Protein AF-A0A2W4S077-F1 (afdb_monomer_lite)

pLDDT: mean 80.17, std 15.44, range [27.25, 97.06]

Secondary structure (DSSP, 8-state):
--------------------EEEEEEESSEEETT-EEEEEEEEEESSSPPSEEEPPPPPTTEEEEEEEEEEEEEEETTTEEEEEEEEEEEEEESS-EEEEEPPPEEEETTEEEEPPPEEEEEES-----EEEE-GGG-EEEEEEEESSEEETT--EEEEEEEEEEHHHHHHBSS--EEE----TTEEEEEE----S-EEEEETTEEEEEEEEEEEEEESS-EEEEEPPPEEEEEEEETTTTEEEEEEEE-PPEEEEEEPPPSTT--TTEEEEEEEEEEEEEEESSEEETTS-EEEEEEEEEEE-STTPPPPPPPP-TTEEEEEEEEEEEEE--SSS-EEEEEEEEEEEE-S-EEE-PPPPEEEEEETTTTEEEEEE---PPEEEEPP--S--S-------S---SS---S-TTGGGGSTTGGGGGGHHHHHHHHHHHHHHHHTTSPPPPPHHHHHHHHHHHHHHHHTTTTS--TTHHHHHHHHHHHHHHHHTT-GGGGG--HHHHHHHHHHTT--HHHHHHHHHHHHHHHHHTT-SSPPPHHHHHHHHHHHHHHHHHHHHHHHHGGG----TTHHHHHHHHHHHHGGGS--------SHHHHHHHHHHHHHHTT-HHHHHHHHHHHHHH-TT-HHHHHHHHHHHHHTT-HHHHHHHHHHHHHH-TT-HHHHHHHHHTT--HHHHHHHS-SSS--HHHHHHHHHHHHHHHHHHHHHHHHTT--HHHHHHHHHHHHHHHHIIIIITTTTS--EEEE-SSSEEEESSSSTTSPEEEEE-TT-EEEEEEEETTEEEEEETTS-EEEEEGGGEEE-

Structure (mmCIF, N/CA/C/O backbone):
data_AF-A0A2W4S077-F1
#
_entry.id   AF-A0A2W4S077-F1
#
loop_
_atom_site.group_PDB
_atom_site.id
_atom_site.type_symbol
_atom_site.label_atom_id
_atom_site.label_alt_id
_atom_site.label_comp_id
_atom_site.label_asym_id
_atom_site.label_entity_id
_atom_site.label_seq_id
_atom_site.pdbx_PDB_ins_code
_atom_site.Cartn_x
_atom_site.Cartn_y
_atom_site.Cartn_z
_atom_site.occupancy
_atom_site.B_iso_or_equiv
_atom_site.auth_seq_id
_atom_site.auth_comp_id
_atom_site.auth_asym_id
_atom_site.auth_atom_id
_atom_site.pdbx_PDB_model_num
ATOM 1 N N . MET A 1 1 ? 33.335 -45.372 45.499 1.00 34.69 1 MET A N 1
ATOM 2 C CA . MET A 1 1 ? 34.184 -44.270 45.005 1.00 34.69 1 MET A CA 1
ATOM 3 C C . MET A 1 1 ? 34.035 -44.175 43.493 1.00 34.69 1 MET A C 1
ATOM 5 O O . MET A 1 1 ? 34.337 -45.143 42.816 1.00 34.69 1 MET A O 1
ATOM 9 N N . ALA A 1 2 ? 33.486 -43.045 43.044 1.00 33.72 2 ALA A N 1
ATOM 10 C CA . ALA A 1 2 ? 33.646 -42.351 41.759 1.00 33.72 2 ALA A CA 1
ATOM 11 C C . ALA A 1 2 ? 33.819 -43.134 40.429 1.00 33.72 2 ALA A C 1
ATOM 13 O O . ALA A 1 2 ? 34.910 -43.556 40.065 1.00 33.72 2 ALA A O 1
ATOM 14 N N . VAL A 1 3 ? 32.727 -43.162 39.657 1.00 38.50 3 VAL A N 1
ATOM 15 C CA . VAL A 1 3 ? 32.637 -42.787 38.216 1.00 38.50 3 VAL A CA 1
ATOM 16 C C . VAL A 1 3 ? 32.842 -41.249 38.106 1.00 38.50 3 VAL A C 1
ATOM 18 O O . VAL A 1 3 ? 32.541 -40.620 39.128 1.00 38.50 3 VAL A O 1
ATOM 21 N N . PRO A 1 4 ? 33.263 -40.570 36.996 1.00 50.72 4 PRO A N 1
ATOM 22 C CA . PRO A 1 4 ? 33.443 -40.895 35.552 1.00 50.72 4 PRO A CA 1
ATOM 23 C C . PRO A 1 4 ? 34.905 -40.601 35.070 1.00 50.72 4 PRO A C 1
ATOM 25 O O . PRO A 1 4 ? 35.766 -40.429 35.919 1.00 50.72 4 PRO A O 1
ATOM 28 N N . LEU A 1 5 ? 35.366 -40.553 33.805 1.00 31.44 5 LEU A N 1
ATOM 29 C CA . LEU A 1 5 ? 34.876 -40.048 32.507 1.00 31.44 5 LEU A CA 1
ATOM 30 C C . LEU A 1 5 ? 35.889 -40.565 31.442 1.00 31.44 5 LEU A C 1
ATOM 32 O O . LEU A 1 5 ? 37.089 -40.429 31.639 1.00 31.44 5 LEU A O 1
ATOM 36 N N . ALA A 1 6 ? 35.470 -41.379 30.472 1.00 27.25 6 ALA A N 1
ATOM 37 C CA . ALA A 1 6 ? 35.237 -41.016 29.066 1.00 27.25 6 ALA A CA 1
ATOM 38 C C . ALA A 1 6 ? 36.476 -40.859 28.159 1.00 27.25 6 ALA A C 1
ATOM 40 O O . ALA A 1 6 ? 37.496 -40.302 28.539 1.00 27.25 6 ALA A O 1
ATOM 41 N N . LEU A 1 7 ? 36.256 -41.266 26.902 1.00 29.36 7 LEU A N 1
ATOM 42 C CA . LEU A 1 7 ? 37.061 -41.017 25.703 1.00 29.36 7 LEU A CA 1
ATOM 43 C C . LEU A 1 7 ? 38.416 -41.735 25.637 1.00 29.36 7 LEU A C 1
ATOM 45 O O . LEU A 1 7 ? 39.417 -41.224 26.112 1.00 29.36 7 LEU A O 1
ATOM 49 N N . PHE A 1 8 ? 38.484 -42.855 24.916 1.00 29.42 8 PHE A N 1
ATOM 50 C CA . PHE A 1 8 ? 38.982 -42.883 23.532 1.00 29.42 8 PHE A CA 1
ATOM 51 C C . PHE A 1 8 ? 39.119 -44.338 23.065 1.00 29.42 8 PHE A C 1
ATOM 53 O O . PHE A 1 8 ? 39.672 -45.165 23.778 1.00 29.42 8 PHE A O 1
ATOM 60 N N . ALA A 1 9 ? 38.704 -44.577 21.821 1.00 31.39 9 ALA A N 1
ATOM 61 C CA . ALA A 1 9 ? 39.037 -45.735 20.996 1.00 31.39 9 ALA A CA 1
ATOM 62 C C . ALA A 1 9 ? 38.395 -47.088 21.368 1.00 31.39 9 ALA A C 1
ATOM 64 O O . ALA A 1 9 ? 38.404 -47.538 22.500 1.00 31.39 9 ALA A O 1
ATOM 65 N N . LEU A 1 10 ? 37.876 -47.866 20.431 1.00 32.47 10 LEU A N 1
ATOM 66 C CA . LEU A 1 10 ? 37.537 -47.649 19.030 1.00 32.47 10 LEU A CA 1
ATOM 67 C C . LEU A 1 10 ? 36.755 -48.919 18.691 1.00 32.47 10 LEU A C 1
ATOM 69 O O . LEU A 1 10 ? 37.306 -50.018 18.723 1.00 32.47 10 LEU A O 1
ATOM 73 N N . VAL A 1 11 ? 35.454 -48.775 18.466 1.00 33.56 11 VAL A N 1
ATOM 74 C CA . VAL A 1 11 ? 34.563 -49.875 18.097 1.00 33.56 11 VAL A CA 1
ATOM 75 C C . VAL A 1 11 ? 34.992 -50.396 16.728 1.00 33.56 11 VAL A C 1
ATOM 77 O O . VAL A 1 11 ? 34.843 -49.717 15.714 1.00 33.56 11 VAL A O 1
ATOM 80 N N . ILE A 1 12 ? 35.545 -51.606 16.712 1.00 36.91 12 ILE A N 1
ATOM 81 C CA . ILE A 1 12 ? 35.762 -52.396 15.506 1.00 36.91 12 ILE A CA 1
ATOM 82 C C . ILE A 1 12 ? 34.416 -53.012 15.107 1.00 36.91 12 ILE A C 1
ATOM 84 O O . ILE A 1 12 ? 33.858 -53.828 15.833 1.00 36.91 12 ILE A O 1
ATOM 88 N N . GLY A 1 13 ? 33.932 -52.627 13.926 1.00 33.06 13 GLY A N 1
ATOM 89 C CA . GLY A 1 13 ? 33.347 -53.563 12.965 1.00 33.06 13 GLY A CA 1
ATOM 90 C C . GLY A 1 13 ? 31.962 -54.144 13.254 1.00 33.06 13 GLY A C 1
ATOM 91 O O . GLY A 1 13 ? 31.819 -55.359 13.312 1.00 33.06 13 GLY A O 1
ATOM 92 N N . LEU A 1 14 ? 30.926 -53.305 13.264 1.00 32.31 14 LEU A N 1
ATOM 93 C CA . LEU A 1 14 ? 29.600 -53.698 12.774 1.00 32.31 14 LEU A CA 1
ATOM 94 C C . LEU A 1 14 ? 29.367 -52.948 11.458 1.00 32.31 14 LEU A C 1
ATOM 96 O O . LEU A 1 14 ? 29.192 -51.732 11.449 1.00 32.31 14 LEU A O 1
ATOM 100 N N . HIS A 1 15 ? 29.440 -53.669 10.335 1.00 36.34 15 HIS A N 1
ATOM 101 C CA . HIS A 1 15 ? 28.988 -53.186 9.030 1.00 36.34 15 HIS A CA 1
ATOM 102 C C . HIS A 1 15 ? 27.478 -52.924 9.106 1.00 36.34 15 HIS A C 1
ATOM 104 O O . HIS A 1 15 ? 26.672 -53.827 8.892 1.00 36.34 15 HIS A O 1
ATOM 110 N N . ALA A 1 16 ? 27.086 -51.693 9.422 1.00 36.28 16 ALA A N 1
ATOM 111 C CA . ALA A 1 16 ? 25.746 -51.224 9.117 1.00 36.28 16 ALA A CA 1
ATOM 112 C C . ALA A 1 16 ? 25.669 -51.054 7.594 1.00 36.28 16 ALA A C 1
ATOM 114 O O . ALA A 1 16 ? 26.374 -50.219 7.028 1.00 36.28 16 ALA A O 1
ATOM 115 N N . GLN A 1 17 ? 24.869 -51.883 6.918 1.00 46.03 17 GLN A N 1
ATOM 116 C CA . GLN A 1 17 ? 24.472 -51.605 5.542 1.00 46.03 17 GLN A CA 1
ATOM 117 C C . GLN A 1 17 ? 23.820 -50.216 5.515 1.00 46.03 17 GLN A C 1
ATOM 119 O O . GLN A 1 17 ? 22.820 -49.982 6.192 1.00 46.03 17 GLN A O 1
ATOM 124 N N . ASP A 1 18 ? 24.411 -49.286 4.767 1.00 58.28 18 ASP A N 1
ATOM 125 C CA . ASP A 1 18 ? 23.801 -47.986 4.502 1.00 58.28 18 ASP A CA 1
ATOM 126 C C . ASP A 1 18 ? 22.432 -48.200 3.829 1.00 58.28 18 ASP A C 1
ATOM 128 O O . ASP A 1 18 ? 22.373 -48.877 2.798 1.00 58.28 18 ASP A O 1
ATOM 132 N N . PRO A 1 19 ? 21.327 -47.646 4.362 1.00 67.12 19 PRO A N 1
ATOM 133 C CA . PRO A 1 19 ? 19.998 -47.941 3.847 1.00 67.12 19 PRO A CA 1
ATOM 134 C C . PRO A 1 19 ? 19.812 -47.329 2.454 1.00 67.12 19 PRO A C 1
ATOM 136 O O . PRO A 1 19 ? 19.690 -46.112 2.304 1.00 67.12 19 PRO A O 1
ATOM 139 N N . VAL A 1 20 ? 19.751 -48.179 1.427 1.00 77.81 20 VAL A N 1
ATOM 140 C CA . VAL A 1 20 ? 19.227 -47.801 0.109 1.00 77.81 20 VAL A CA 1
ATOM 141 C C . VAL A 1 20 ? 17.732 -47.537 0.269 1.00 77.81 20 VAL A C 1
ATOM 143 O O . VAL A 1 20 ? 16.973 -48.431 0.646 1.00 77.81 20 VAL A O 1
ATOM 146 N N . ARG A 1 21 ? 17.291 -46.305 -0.004 1.00 82.00 21 ARG A N 1
ATOM 147 C CA . ARG A 1 21 ? 15.875 -45.924 0.081 1.00 82.00 21 ARG A CA 1
ATOM 148 C C . ARG A 1 21 ? 15.309 -45.759 -1.322 1.00 82.00 21 ARG A C 1
ATOM 150 O O . ARG A 1 21 ? 15.818 -44.965 -2.106 1.00 82.00 21 ARG A O 1
ATOM 157 N N . VAL A 1 22 ? 14.248 -46.503 -1.620 1.00 85.25 22 VAL A N 1
ATOM 158 C CA . VAL A 1 22 ? 13.540 -46.439 -2.901 1.00 85.25 22 VAL A CA 1
ATOM 159 C C . VAL A 1 22 ? 12.093 -46.046 -2.640 1.00 85.25 22 VAL A C 1
ATOM 161 O O . VAL A 1 22 ? 11.383 -46.749 -1.924 1.00 85.25 22 VAL A O 1
ATOM 164 N N . THR A 1 23 ? 11.647 -44.931 -3.208 1.00 87.50 23 THR A N 1
ATOM 165 C CA . THR A 1 23 ? 10.257 -44.468 -3.116 1.00 87.50 23 THR A CA 1
ATOM 166 C C . THR A 1 23 ? 9.693 -44.199 -4.503 1.00 87.50 23 THR A C 1
ATOM 168 O O . THR A 1 23 ? 10.428 -43.873 -5.432 1.00 87.50 23 THR A O 1
ATOM 171 N N . ALA A 1 24 ? 8.380 -44.350 -4.648 1.00 87.62 24 ALA A N 1
ATOM 172 C CA . ALA A 1 24 ? 7.648 -43.935 -5.835 1.00 87.62 24 ALA A CA 1
ATOM 173 C C . ALA A 1 24 ? 6.455 -43.080 -5.414 1.00 87.62 24 ALA A C 1
ATOM 175 O O . ALA A 1 24 ? 5.824 -43.375 -4.398 1.00 87.62 24 ALA A O 1
ATOM 176 N N . LYS A 1 25 ? 6.162 -42.026 -6.175 1.00 89.25 25 LYS A N 1
ATOM 177 C CA . LYS A 1 25 ? 5.018 -41.142 -5.942 1.00 89.25 25 LYS A CA 1
ATOM 178 C C . LYS A 1 25 ? 4.411 -40.699 -7.269 1.00 89.25 25 LYS A C 1
ATOM 180 O O . LYS A 1 25 ? 5.144 -40.444 -8.220 1.00 89.25 25 LYS A O 1
ATOM 185 N N . LEU A 1 26 ? 3.087 -40.579 -7.317 1.00 82.56 26 LEU A N 1
ATOM 186 C CA . LEU A 1 26 ? 2.375 -39.942 -8.423 1.00 82.56 26 LEU A CA 1
ATOM 187 C C . LEU A 1 26 ? 2.085 -38.481 -8.087 1.00 82.56 26 LEU A C 1
ATOM 189 O O . LEU A 1 26 ? 1.713 -38.151 -6.963 1.00 82.56 26 LEU A O 1
ATOM 193 N N . THR A 1 27 ? 2.270 -37.592 -9.056 1.00 80.69 27 THR A N 1
ATOM 194 C CA . THR A 1 27 ? 1.904 -36.180 -8.920 1.00 80.69 27 THR A CA 1
ATOM 195 C C . THR A 1 27 ? 1.230 -35.713 -10.212 1.00 80.69 27 THR A C 1
ATOM 197 O O . THR A 1 27 ? 1.930 -35.532 -11.212 1.00 80.69 27 THR A O 1
ATOM 200 N N . PRO A 1 28 ? -0.103 -35.508 -10.226 1.00 70.44 28 PRO A N 1
ATOM 201 C CA . PRO A 1 28 ? -1.089 -35.795 -9.164 1.00 70.44 28 PRO A CA 1
ATOM 202 C C . PRO A 1 28 ? -1.526 -37.282 -9.099 1.00 70.44 28 PRO A C 1
ATOM 204 O O . PRO A 1 28 ? -1.440 -38.004 -10.089 1.00 70.44 28 PRO A O 1
ATOM 207 N N . GLU A 1 29 ? -2.015 -37.744 -7.938 1.00 79.12 29 GLU A N 1
ATOM 208 C CA . GLU A 1 29 ? -2.501 -39.131 -7.706 1.00 79.12 29 GLU A CA 1
ATOM 209 C C . GLU A 1 29 ? -3.905 -39.402 -8.291 1.00 79.12 29 GLU A C 1
ATOM 211 O O . GLU A 1 29 ? -4.323 -40.554 -8.419 1.00 79.12 29 GLU A O 1
ATOM 216 N N . SER A 1 30 ? -4.616 -38.342 -8.690 1.00 74.94 30 SER A N 1
ATOM 217 C CA . SER A 1 30 ? -5.903 -38.399 -9.385 1.00 74.94 30 SER A CA 1
ATOM 218 C C . SER A 1 30 ? -5.869 -37.510 -10.628 1.00 74.94 30 SER A C 1
ATOM 220 O O . SER A 1 30 ? -5.495 -36.340 -10.525 1.00 74.94 30 SER A O 1
ATOM 222 N N . VAL A 1 31 ? -6.264 -38.040 -11.790 1.00 73.81 31 VAL A N 1
ATOM 223 C CA . VAL A 1 31 ? -6.300 -37.308 -13.073 1.00 73.81 31 VAL A CA 1
ATOM 224 C C . VAL A 1 31 ? -7.555 -37.629 -13.889 1.00 73.81 31 VAL A C 1
ATOM 226 O O . VAL A 1 31 ? -8.016 -38.763 -13.867 1.00 73.81 31 VAL A O 1
ATOM 229 N N . PRO A 1 32 ? -8.108 -36.684 -14.661 1.00 73.12 32 PRO A N 1
ATOM 230 C CA . PRO A 1 32 ? -9.109 -37.007 -15.676 1.00 73.12 32 PRO A CA 1
ATOM 231 C C . PRO A 1 32 ? -8.530 -37.882 -16.800 1.00 73.12 32 PRO A C 1
ATOM 233 O O . PRO A 1 32 ? -7.330 -37.842 -17.084 1.00 73.12 32 PRO A O 1
ATOM 236 N N . VAL A 1 33 ? -9.391 -38.626 -17.500 1.00 72.44 33 VAL A N 1
ATOM 237 C CA . VAL A 1 33 ? -9.001 -39.385 -18.706 1.00 72.44 33 VAL A CA 1
ATOM 238 C C . VAL A 1 33 ? -8.315 -38.465 -19.731 1.00 72.44 33 VAL A C 1
ATOM 240 O O . VAL A 1 33 ? -8.822 -37.389 -20.054 1.00 72.44 33 VAL A O 1
ATOM 243 N N . GLY A 1 34 ? -7.163 -38.890 -20.259 1.00 60.47 34 GLY A N 1
ATOM 244 C CA . GLY A 1 34 ? -6.376 -38.148 -21.251 1.00 60.47 34 GLY A CA 1
ATOM 245 C C . GLY A 1 34 ? -5.403 -37.102 -20.686 1.00 60.47 34 GLY A C 1
ATOM 246 O O . GLY A 1 34 ? -4.644 -36.515 -21.457 1.00 60.47 34 GLY A O 1
ATOM 247 N N . GLU A 1 35 ? -5.387 -36.869 -19.372 1.00 68.69 35 GLU A N 1
ATOM 248 C CA . GLU A 1 35 ? -4.399 -36.007 -18.712 1.00 68.69 35 GLU A CA 1
ATOM 249 C C . GLU A 1 35 ? -3.137 -36.783 -18.318 1.00 68.69 35 GLU A C 1
ATOM 251 O O . GLU A 1 35 ? -3.158 -37.996 -18.101 1.00 68.69 35 GLU A O 1
ATOM 256 N N . THR A 1 36 ? -2.018 -36.064 -18.229 1.00 73.56 36 THR A N 1
ATOM 257 C CA . THR A 1 36 ? -0.727 -36.629 -17.831 1.00 73.56 36 THR A CA 1
ATOM 258 C C . THR A 1 36 ? -0.552 -36.575 -16.316 1.00 73.56 36 THR A C 1
ATOM 260 O O . THR A 1 36 ? -0.686 -35.505 -15.724 1.00 73.56 36 THR A O 1
ATOM 263 N N . THR A 1 37 ? -0.143 -37.678 -15.700 1.00 76.00 37 THR A N 1
ATOM 264 C CA . THR A 1 37 ? 0.420 -37.702 -14.341 1.00 76.00 37 THR A CA 1
ATOM 265 C C . THR A 1 37 ? 1.897 -38.071 -14.396 1.00 76.00 37 THR A C 1
ATOM 267 O O . THR A 1 37 ? 2.331 -38.770 -15.313 1.00 76.00 37 THR A O 1
ATOM 270 N N . VAL A 1 38 ? 2.689 -37.609 -13.431 1.00 86.56 38 VAL A N 1
ATOM 271 C CA . VAL A 1 38 ? 4.107 -37.962 -13.336 1.00 86.56 38 VAL A CA 1
ATOM 272 C C . VAL A 1 38 ? 4.309 -38.975 -12.219 1.00 86.56 38 VAL A C 1
ATOM 274 O O . VAL A 1 38 ? 4.073 -38.680 -11.049 1.00 86.56 38 VAL A O 1
ATOM 277 N N . LEU A 1 39 ? 4.787 -40.161 -12.586 1.00 86.88 39 LEU A N 1
ATOM 278 C CA . LEU A 1 39 ? 5.313 -41.169 -11.676 1.00 86.88 39 LEU A CA 1
ATOM 279 C C . LEU A 1 39 ? 6.794 -40.881 -11.429 1.00 86.88 39 LEU A C 1
ATOM 281 O O . LEU A 1 39 ? 7.639 -41.100 -12.297 1.00 86.88 39 LEU A O 1
ATOM 285 N N . GLU A 1 40 ? 7.111 -40.386 -10.240 1.00 89.06 40 GLU A N 1
ATOM 286 C CA . GLU A 1 40 ? 8.476 -40.116 -9.810 1.00 89.06 40 GLU A CA 1
ATOM 287 C C . GLU A 1 40 ? 9.003 -41.267 -8.952 1.00 89.06 40 GLU A C 1
ATOM 289 O O . GLU A 1 40 ? 8.452 -41.572 -7.895 1.00 89.06 40 GLU A O 1
ATOM 294 N N . VAL A 1 41 ? 10.095 -41.887 -9.397 1.00 87.31 41 VAL A N 1
ATOM 295 C CA . VAL A 1 41 ? 10.831 -42.930 -8.676 1.00 87.31 41 VAL A CA 1
ATOM 296 C C . VAL A 1 41 ? 12.124 -42.335 -8.144 1.00 87.31 41 VAL A C 1
ATOM 298 O O . VAL A 1 41 ? 12.980 -41.927 -8.927 1.00 87.31 41 VAL A O 1
ATOM 301 N N . VAL A 1 42 ? 12.288 -42.299 -6.825 1.00 87.75 42 VAL A N 1
ATOM 302 C CA . VAL A 1 42 ? 13.465 -41.744 -6.153 1.00 87.75 42 VAL A CA 1
ATOM 303 C C . VAL A 1 42 ? 14.269 -42.872 -5.518 1.00 87.75 42 VAL A C 1
ATOM 305 O O . VAL A 1 42 ? 13.760 -43.626 -4.694 1.00 87.75 42 VAL A O 1
ATOM 308 N N . VAL A 1 43 ? 15.540 -42.974 -5.899 1.00 86.12 43 VAL A N 1
ATOM 309 C CA . VAL A 1 43 ? 16.515 -43.931 -5.369 1.00 86.12 43 VAL A CA 1
ATOM 310 C C . VAL A 1 43 ? 17.613 -43.149 -4.664 1.00 86.12 43 VAL A C 1
ATOM 312 O O . VAL A 1 43 ? 18.367 -42.417 -5.305 1.00 86.12 43 VAL A O 1
ATOM 315 N N . GLU A 1 44 ? 17.726 -43.307 -3.352 1.00 85.75 44 GLU A N 1
ATOM 316 C CA . GLU A 1 44 ? 18.786 -42.706 -2.547 1.00 85.75 44 GLU A CA 1
ATOM 317 C C . GLU A 1 44 ? 19.806 -43.775 -2.147 1.00 85.75 44 GLU A C 1
ATOM 319 O O . GLU A 1 44 ? 19.454 -44.770 -1.511 1.00 85.75 44 GLU A O 1
ATOM 324 N N . THR A 1 45 ? 21.073 -43.575 -2.516 1.00 81.88 45 THR A N 1
ATOM 325 C CA . THR A 1 45 ? 22.184 -44.479 -2.189 1.00 81.88 45 THR A CA 1
ATOM 326 C C . THR A 1 45 ? 23.351 -43.713 -1.566 1.00 81.88 45 THR A C 1
ATOM 328 O O . THR A 1 45 ? 23.671 -42.600 -1.982 1.00 81.88 45 THR A O 1
ATOM 331 N N . ASN A 1 46 ? 24.047 -44.319 -0.602 1.00 72.44 46 ASN A N 1
ATOM 332 C CA . ASN A 1 46 ? 25.332 -43.820 -0.095 1.00 72.44 46 ASN A CA 1
ATOM 333 C C . ASN A 1 46 ? 26.497 -44.446 -0.895 1.00 72.44 46 ASN A C 1
ATOM 335 O O . ASN A 1 46 ? 27.364 -45.127 -0.348 1.00 72.44 46 ASN A O 1
ATOM 339 N N . GLY A 1 47 ? 26.482 -44.327 -2.232 1.00 68.00 47 GLY A N 1
ATOM 340 C CA . GLY A 1 47 ? 27.452 -45.034 -3.079 1.00 68.00 47 GLY A CA 1
ATOM 341 C C . GLY A 1 47 ? 27.195 -44.978 -4.597 1.00 68.00 47 GLY A C 1
ATOM 342 O O . GLY A 1 47 ? 26.854 -43.915 -5.121 1.00 68.00 47 GLY A O 1
ATOM 343 N N . PRO A 1 48 ? 27.447 -46.075 -5.350 1.00 64.19 48 PRO A N 1
ATOM 344 C CA . PRO A 1 48 ? 27.291 -46.104 -6.804 1.00 64.19 48 PRO A CA 1
ATOM 345 C C . PRO A 1 48 ? 25.827 -45.900 -7.227 1.00 64.19 48 PRO A C 1
ATOM 347 O O . PRO A 1 48 ? 24.901 -46.040 -6.425 1.00 64.19 48 PRO A O 1
ATOM 350 N N . ALA A 1 49 ? 25.635 -45.522 -8.495 1.00 66.62 49 ALA A N 1
ATOM 351 C CA . ALA A 1 49 ? 24.302 -45.431 -9.092 1.00 66.62 49 ALA A CA 1
ATOM 352 C C . ALA A 1 49 ? 23.598 -46.801 -9.076 1.00 66.62 49 ALA A C 1
ATOM 354 O O . ALA A 1 49 ? 24.285 -47.823 -9.053 1.00 66.62 49 ALA A O 1
ATOM 355 N N . PRO A 1 50 ? 22.253 -46.826 -9.110 1.00 75.00 50 PRO A N 1
ATOM 356 C CA . PRO A 1 50 ? 21.518 -48.053 -9.379 1.00 75.00 50 PRO A CA 1
ATOM 357 C C . PRO A 1 50 ? 21.939 -48.636 -10.734 1.00 75.00 50 PRO A C 1
ATOM 359 O O . PRO A 1 50 ? 22.108 -47.899 -11.705 1.00 75.00 50 PRO A O 1
ATOM 362 N N . ASP A 1 51 ? 22.082 -49.959 -10.786 1.00 74.25 51 ASP A N 1
ATOM 363 C CA . ASP A 1 51 ? 22.468 -50.712 -11.982 1.00 74.25 51 ASP A CA 1
ATOM 364 C C . ASP A 1 51 ? 21.328 -50.717 -13.016 1.00 74.25 51 ASP A C 1
ATOM 366 O O . ASP A 1 51 ? 21.567 -50.673 -14.221 1.00 74.25 51 ASP A O 1
ATOM 370 N N . ALA A 1 52 ? 20.075 -50.758 -12.543 1.00 72.94 52 ALA A N 1
ATOM 371 C CA . ALA A 1 52 ? 18.876 -50.646 -13.371 1.00 72.94 52 ALA A CA 1
ATOM 372 C C . ALA A 1 52 ? 17.646 -50.243 -12.539 1.00 72.94 52 ALA A C 1
ATOM 374 O O . ALA A 1 52 ? 17.456 -50.728 -11.421 1.00 72.94 52 ALA A O 1
ATOM 375 N N . ILE A 1 53 ? 16.774 -49.415 -13.123 1.00 79.31 53 ILE A N 1
ATOM 376 C CA . ILE A 1 53 ? 15.399 -49.177 -12.657 1.00 79.31 53 ILE A CA 1
ATOM 377 C C . ILE A 1 53 ? 14.474 -49.854 -13.673 1.00 79.31 53 ILE A C 1
ATOM 379 O O . ILE A 1 53 ? 14.340 -49.376 -14.801 1.00 79.31 53 ILE A O 1
ATOM 383 N N . VAL A 1 54 ? 13.881 -50.988 -13.301 1.00 79.38 54 VAL A N 1
ATOM 384 C CA . VAL A 1 54 ? 13.004 -51.782 -14.171 1.00 79.38 54 VAL A CA 1
ATOM 385 C C . VAL A 1 54 ? 11.556 -51.433 -13.855 1.00 79.38 54 VAL A C 1
ATOM 387 O O . VAL A 1 54 ? 11.039 -51.771 -12.789 1.00 79.38 54 VAL A O 1
ATOM 390 N N . VAL A 1 55 ? 10.912 -50.742 -14.793 1.00 75.06 55 VAL A N 1
ATOM 391 C CA . VAL A 1 55 ? 9.485 -50.413 -14.721 1.00 75.06 55 VAL A CA 1
ATOM 392 C C . VAL A 1 55 ? 8.694 -51.673 -15.092 1.00 75.06 55 VAL A C 1
ATOM 394 O O . VAL A 1 55 ? 8.991 -52.269 -16.131 1.00 75.06 55 VAL A O 1
ATOM 397 N N . PRO A 1 56 ? 7.739 -52.127 -14.261 1.00 78.06 56 PRO A N 1
ATOM 398 C CA . PRO A 1 56 ? 6.901 -53.269 -14.602 1.00 78.06 56 PRO A CA 1
ATOM 399 C C . PRO A 1 56 ? 6.003 -52.940 -15.806 1.00 78.06 56 PRO A C 1
ATOM 401 O O . PRO A 1 56 ? 5.756 -51.761 -16.077 1.00 78.06 56 PRO A O 1
ATOM 404 N N . PRO A 1 57 ? 5.501 -53.954 -16.535 1.00 78.12 57 PRO A N 1
ATOM 405 C CA . PRO A 1 57 ? 4.510 -53.723 -17.578 1.00 78.12 57 PRO A CA 1
ATOM 406 C C . PRO A 1 57 ? 3.301 -53.003 -16.974 1.00 78.12 57 PRO A C 1
ATOM 408 O O . PRO A 1 57 ? 2.733 -53.453 -15.977 1.00 78.12 57 PRO A O 1
ATOM 411 N N . LEU A 1 58 ? 2.957 -51.855 -17.553 1.00 82.38 58 LEU A N 1
ATOM 412 C CA . LEU A 1 58 ? 1.797 -51.076 -17.140 1.00 82.38 58 LEU A CA 1
ATOM 413 C C . LEU A 1 58 ? 0.511 -51.728 -17.678 1.00 82.38 58 LEU A C 1
ATOM 415 O O . LEU A 1 58 ? 0.567 -52.396 -18.716 1.00 82.38 58 LEU A O 1
ATOM 419 N N . PRO A 1 59 ? -0.638 -51.526 -17.006 1.00 81.62 59 PRO A N 1
ATOM 420 C CA . PRO A 1 59 ? -1.949 -51.829 -17.575 1.00 81.62 59 PRO A CA 1
ATOM 421 C C . PRO A 1 59 ? -2.081 -51.250 -18.998 1.00 81.62 59 PRO A C 1
ATOM 423 O O . PRO A 1 59 ? -1.584 -50.144 -19.231 1.00 81.62 59 PRO A O 1
ATOM 426 N N . PRO A 1 60 ? -2.708 -51.957 -19.958 1.00 75.75 60 PRO A N 1
ATOM 427 C CA . PRO A 1 60 ? -2.785 -51.522 -21.359 1.00 75.75 60 PRO A CA 1
ATOM 428 C C . PRO A 1 60 ? -3.493 -50.168 -21.550 1.00 75.75 60 PRO A C 1
ATOM 430 O O . PRO A 1 60 ? -3.302 -49.503 -22.569 1.00 75.75 60 PRO A O 1
ATOM 433 N N . GLU A 1 61 ? -4.269 -49.731 -20.562 1.00 81.25 61 GLU A N 1
ATOM 434 C CA . GLU A 1 61 ? -4.963 -48.446 -20.520 1.00 81.25 61 GLU A CA 1
ATOM 435 C C . GLU A 1 61 ? -4.033 -47.276 -20.144 1.00 81.25 61 GLU A C 1
ATOM 437 O O . GLU A 1 61 ? -4.390 -46.114 -20.363 1.00 81.25 61 GLU A O 1
ATOM 442 N N . LEU A 1 62 ? -2.837 -47.559 -19.608 1.00 80.06 62 LEU A N 1
ATOM 443 C CA . LEU A 1 62 ? -1.810 -46.580 -19.253 1.00 80.06 62 LEU A CA 1
ATOM 444 C C . LEU A 1 62 ? -0.685 -46.568 -20.290 1.00 80.06 62 LEU A C 1
ATOM 446 O O . LEU A 1 62 ? 0.019 -47.551 -20.506 1.00 80.06 62 LEU A O 1
ATOM 450 N N . SER A 1 63 ? -0.466 -45.404 -20.896 1.00 78.94 63 SER A N 1
ATOM 451 C CA . SER A 1 63 ? 0.607 -45.190 -21.871 1.00 78.94 63 SER A CA 1
ATOM 452 C C . SER A 1 63 ? 1.694 -44.270 -21.321 1.00 78.94 63 SER A C 1
ATOM 454 O O . SER A 1 63 ? 1.399 -43.263 -20.677 1.00 78.94 63 SER A O 1
ATOM 456 N N . ILE A 1 64 ? 2.958 -44.616 -21.581 1.00 82.69 64 ILE A N 1
ATOM 457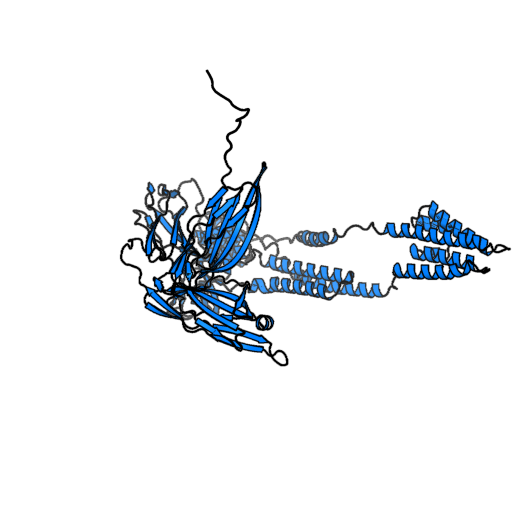 C CA . ILE A 1 64 ? 4.113 -43.777 -21.241 1.00 82.69 64 ILE A CA 1
ATOM 458 C C . ILE A 1 64 ? 4.279 -42.728 -22.340 1.00 82.69 64 ILE A C 1
ATOM 460 O O . ILE A 1 64 ? 4.510 -43.074 -23.496 1.00 82.69 64 ILE A O 1
ATOM 464 N N . VAL A 1 65 ? 4.182 -41.452 -21.972 1.00 73.69 65 VAL A N 1
ATOM 465 C CA . VAL A 1 65 ? 4.386 -40.314 -22.883 1.00 73.69 65 VAL A CA 1
ATOM 466 C C . VAL A 1 65 ? 5.862 -39.943 -22.967 1.00 73.69 65 VAL A C 1
ATOM 468 O O . VAL A 1 65 ? 6.392 -39.692 -24.045 1.00 73.69 65 VAL A O 1
ATOM 471 N N . SER A 1 66 ? 6.539 -39.903 -21.822 1.00 66.62 66 SER A N 1
ATOM 472 C CA . SER A 1 66 ? 7.960 -39.578 -21.731 1.00 66.62 66 SER A CA 1
ATOM 473 C C . SER A 1 66 ? 8.575 -40.186 -20.473 1.00 66.62 66 SER A C 1
ATOM 475 O O . SER A 1 66 ? 7.881 -40.434 -19.487 1.00 66.62 66 SER A O 1
ATOM 477 N N . SER A 1 67 ? 9.883 -40.436 -20.508 1.00 79.62 67 SER A N 1
ATOM 478 C CA . SER A 1 67 ? 10.663 -40.883 -19.354 1.00 79.62 67 SER A CA 1
ATOM 479 C C . SER A 1 67 ? 11.978 -40.115 -19.320 1.00 79.62 67 SER A C 1
ATOM 481 O O . SER A 1 67 ? 12.689 -40.076 -20.324 1.00 79.62 67 SER A O 1
ATOM 483 N N . SER A 1 68 ? 12.315 -39.524 -18.178 1.00 74.12 68 SER A N 1
ATOM 484 C CA . SER A 1 68 ? 13.555 -38.772 -17.974 1.00 74.12 68 SER A CA 1
ATOM 485 C C . SER A 1 68 ? 14.251 -39.180 -16.677 1.00 74.12 68 SER A C 1
ATOM 487 O O . SER A 1 68 ? 13.608 -39.467 -15.666 1.00 74.12 68 SER A O 1
ATOM 489 N N . ASP A 1 69 ? 15.585 -39.195 -16.716 1.00 76.75 69 ASP A N 1
ATOM 490 C CA . ASP A 1 69 ? 16.432 -39.564 -15.583 1.00 76.75 69 ASP A CA 1
ATOM 491 C C . ASP A 1 69 ? 17.258 -38.372 -15.115 1.00 76.75 69 ASP A C 1
ATOM 493 O O . ASP A 1 69 ? 18.044 -37.797 -15.869 1.00 76.75 69 ASP A O 1
ATOM 497 N N . TYR A 1 70 ? 17.135 -38.047 -13.833 1.00 75.88 70 TYR A N 1
ATOM 498 C CA . TYR A 1 70 ? 17.896 -37.000 -13.171 1.00 75.88 70 TYR A CA 1
ATOM 499 C C . TYR A 1 70 ? 18.745 -37.613 -12.067 1.00 75.88 70 TYR A C 1
ATOM 501 O O . TYR A 1 70 ? 18.248 -38.275 -11.161 1.00 75.88 70 TYR A O 1
ATOM 509 N N . THR A 1 71 ? 20.052 -37.372 -12.106 1.00 76.00 71 THR A N 1
ATOM 510 C CA . THR A 1 71 ? 20.956 -37.771 -11.025 1.00 76.00 71 THR A CA 1
ATOM 511 C C . THR A 1 71 ? 21.448 -36.537 -10.292 1.00 76.00 71 THR A C 1
ATOM 513 O O . THR A 1 71 ? 22.092 -35.678 -10.886 1.00 76.00 71 THR A O 1
ATOM 516 N N . GLN A 1 72 ? 21.216 -36.488 -8.984 1.00 75.88 72 GLN A N 1
ATOM 517 C CA . GLN A 1 72 ? 21.751 -35.469 -8.093 1.00 75.88 72 GLN A CA 1
ATOM 518 C C . GLN A 1 72 ? 22.781 -36.109 -7.154 1.00 75.88 72 GLN A C 1
ATOM 520 O O . GLN A 1 72 ? 22.499 -37.101 -6.481 1.00 75.88 72 GLN A O 1
ATOM 525 N N . LEU A 1 73 ? 23.995 -35.556 -7.123 1.00 74.75 73 LEU A N 1
ATOM 526 C CA . LEU A 1 73 ? 25.057 -35.988 -6.215 1.00 74.75 73 LEU A CA 1
ATOM 527 C C . LEU A 1 73 ? 25.205 -34.957 -5.093 1.00 74.75 73 LEU A C 1
ATOM 529 O O . LEU A 1 73 ? 25.489 -33.793 -5.363 1.00 74.75 73 LEU A O 1
ATOM 533 N N . GLN A 1 74 ? 25.042 -35.389 -3.846 1.00 66.50 74 GLN A N 1
ATOM 534 C CA . GLN A 1 74 ? 25.243 -34.571 -2.658 1.00 66.50 74 GLN A CA 1
ATOM 535 C C . GLN A 1 74 ? 26.442 -35.099 -1.863 1.00 66.50 74 GLN A C 1
ATOM 537 O O . GLN A 1 74 ? 26.492 -36.251 -1.427 1.00 66.50 74 GLN A O 1
ATOM 542 N N . LEU A 1 75 ? 27.452 -34.245 -1.706 1.00 64.19 75 LEU A N 1
ATOM 543 C CA . LEU A 1 75 ? 28.634 -34.531 -0.899 1.00 64.19 75 LEU A CA 1
ATOM 544 C C . LEU A 1 75 ? 28.321 -34.155 0.552 1.00 64.19 75 LEU A C 1
ATOM 546 O O . LEU A 1 75 ? 28.044 -32.994 0.843 1.00 64.19 75 LEU A O 1
ATOM 550 N N . THR A 1 76 ? 28.355 -35.131 1.454 1.00 55.75 76 THR A N 1
ATOM 551 C CA . THR A 1 76 ? 28.090 -34.946 2.885 1.00 55.75 76 THR A CA 1
ATOM 552 C C . THR A 1 76 ? 29.400 -35.111 3.645 1.00 55.75 76 THR A C 1
ATOM 554 O O . THR A 1 76 ? 30.079 -36.128 3.506 1.00 55.75 76 THR A O 1
ATOM 557 N N . MET A 1 77 ? 29.794 -34.110 4.431 1.00 45.88 77 MET A N 1
ATOM 558 C CA . MET A 1 77 ? 31.011 -34.184 5.245 1.00 45.88 77 MET A CA 1
ATOM 559 C C . MET A 1 77 ? 30.705 -34.740 6.643 1.00 45.88 77 MET A C 1
ATOM 561 O O . MET A 1 77 ? 29.685 -34.355 7.213 1.00 45.88 77 MET A O 1
ATOM 565 N N . PRO A 1 78 ? 31.574 -35.610 7.201 1.00 49.59 78 PRO A N 1
ATOM 566 C CA . PRO A 1 78 ? 32.888 -36.005 6.686 1.00 49.59 78 PRO A CA 1
ATOM 567 C C . PRO A 1 78 ? 32.842 -37.348 5.918 1.00 49.59 78 PRO A C 1
ATOM 569 O O . PRO A 1 78 ? 32.789 -38.413 6.522 1.00 49.59 78 PRO A O 1
ATOM 572 N N . GLY A 1 79 ? 32.900 -37.305 4.577 1.00 56.06 79 GLY A N 1
ATOM 573 C CA . GLY A 1 79 ? 33.216 -38.464 3.717 1.00 56.06 79 GLY A CA 1
ATOM 574 C C . GLY A 1 79 ? 32.056 -39.241 3.066 1.00 56.06 79 GLY A C 1
ATOM 575 O O . GLY A 1 79 ? 32.319 -40.147 2.277 1.00 56.06 79 GLY A O 1
ATOM 576 N N . GLY A 1 80 ? 30.790 -38.898 3.320 1.00 61.28 80 GLY A N 1
ATOM 577 C CA . GLY A 1 80 ? 29.628 -39.607 2.765 1.00 61.28 80 GLY A CA 1
ATOM 578 C C . GLY A 1 80 ? 29.162 -39.052 1.413 1.00 61.28 80 GLY A C 1
ATOM 579 O O . GLY A 1 80 ? 28.720 -37.907 1.321 1.00 61.28 80 GLY A O 1
ATOM 580 N N . ARG A 1 81 ? 29.198 -39.858 0.344 1.00 67.75 81 ARG A N 1
ATOM 581 C CA . ARG A 1 81 ? 28.568 -39.520 -0.949 1.00 67.75 81 ARG A CA 1
ATOM 582 C C . ARG A 1 81 ? 27.116 -39.991 -0.944 1.00 67.75 81 ARG A C 1
ATOM 584 O O . ARG A 1 81 ? 26.892 -41.184 -1.115 1.00 67.75 81 ARG A O 1
ATOM 591 N N . ARG A 1 82 ? 26.150 -39.077 -0.804 1.00 75.94 82 ARG A N 1
ATOM 592 C CA . ARG A 1 82 ? 24.725 -39.386 -0.987 1.00 75.94 82 ARG A CA 1
ATOM 593 C C . ARG A 1 82 ? 24.339 -39.087 -2.430 1.00 75.94 82 ARG A C 1
ATOM 595 O O . ARG A 1 82 ? 24.513 -37.973 -2.919 1.00 75.94 82 ARG A O 1
ATOM 602 N N . ARG A 1 83 ? 23.849 -40.090 -3.144 1.00 78.88 83 ARG A N 1
ATOM 603 C CA . ARG A 1 83 ? 23.393 -39.984 -4.528 1.00 78.88 83 ARG A CA 1
ATOM 604 C C . ARG A 1 83 ? 21.889 -40.198 -4.558 1.00 78.88 83 ARG A C 1
ATOM 606 O O . ARG A 1 83 ? 21.408 -41.217 -4.080 1.00 78.88 83 ARG A O 1
ATOM 613 N N . THR A 1 84 ? 21.168 -39.253 -5.145 1.00 83.19 84 THR A N 1
ATOM 614 C CA . THR A 1 84 ? 19.724 -39.344 -5.363 1.00 83.19 84 THR A CA 1
ATOM 615 C C . THR A 1 84 ? 19.478 -39.422 -6.862 1.00 83.19 84 THR A C 1
ATOM 617 O O . THR A 1 84 ? 19.751 -38.471 -7.594 1.00 83.19 84 THR A O 1
ATOM 620 N N . VAL A 1 85 ? 18.995 -40.564 -7.338 1.00 82.75 85 VAL A N 1
ATOM 621 C CA . VAL A 1 85 ? 18.565 -40.757 -8.726 1.00 82.75 85 VAL A CA 1
ATOM 622 C C . VAL A 1 85 ? 17.049 -40.668 -8.766 1.00 82.75 85 VAL A C 1
ATOM 624 O O . VAL A 1 85 ? 16.372 -41.408 -8.061 1.00 82.75 85 VAL A O 1
ATOM 627 N N . ARG A 1 86 ? 16.521 -39.750 -9.572 1.00 85.81 86 ARG A N 1
ATOM 628 C CA . ARG A 1 86 ? 15.093 -39.582 -9.825 1.00 85.81 86 ARG A CA 1
ATOM 629 C C . ARG A 1 86 ? 14.795 -40.010 -11.256 1.00 85.81 86 ARG A C 1
ATOM 631 O O . ARG A 1 86 ? 15.379 -39.454 -12.180 1.00 85.81 86 ARG A O 1
ATOM 638 N N . ARG A 1 87 ? 13.893 -40.968 -11.441 1.00 85.06 87 ARG A N 1
ATOM 639 C CA . ARG A 1 87 ? 13.310 -41.299 -12.746 1.00 85.06 87 ARG A CA 1
ATOM 640 C C . ARG A 1 87 ? 11.878 -40.791 -12.766 1.00 85.06 87 ARG A C 1
ATOM 642 O O . ARG A 1 87 ? 11.075 -41.216 -11.941 1.00 85.06 87 ARG A O 1
ATOM 649 N N . GLN A 1 88 ? 11.575 -39.884 -13.681 1.00 85.88 88 GLN A N 1
ATOM 650 C CA . GLN A 1 88 ? 10.234 -39.345 -13.877 1.00 85.88 88 GLN A CA 1
ATOM 651 C C . GLN A 1 88 ? 9.625 -39.975 -15.123 1.00 85.88 88 GLN A C 1
ATOM 653 O O . GLN A 1 88 ? 10.214 -39.925 -16.201 1.00 85.88 88 GLN A O 1
ATOM 658 N N . ILE A 1 89 ? 8.459 -40.592 -14.965 1.00 82.88 89 ILE A N 1
ATOM 659 C CA . ILE A 1 89 ? 7.724 -41.264 -16.033 1.00 82.88 89 ILE A CA 1
ATOM 660 C C . ILE A 1 89 ? 6.376 -40.568 -16.159 1.00 82.88 89 ILE A C 1
ATOM 662 O O . ILE A 1 89 ? 5.566 -40.599 -15.237 1.00 82.88 89 ILE A O 1
ATOM 666 N N . THR A 1 90 ? 6.133 -39.941 -17.301 1.00 81.19 90 THR A N 1
ATOM 667 C CA . THR A 1 90 ? 4.854 -39.292 -17.588 1.00 81.19 90 THR A CA 1
ATOM 668 C C . THR A 1 90 ? 3.884 -40.334 -18.129 1.00 81.19 90 THR A C 1
ATOM 670 O O . THR A 1 90 ? 4.146 -40.945 -19.166 1.00 81.19 90 THR A O 1
ATOM 673 N N . LEU A 1 91 ? 2.768 -40.532 -17.434 1.00 83.75 91 LEU A N 1
ATOM 674 C CA . LEU A 1 91 ? 1.728 -41.504 -17.756 1.00 83.75 91 LEU A CA 1
ATOM 675 C C . LEU A 1 91 ? 0.456 -40.792 -18.207 1.00 83.75 91 LEU A C 1
ATOM 677 O O . LEU A 1 91 ? 0.086 -39.777 -17.625 1.00 83.75 91 LEU A O 1
ATOM 681 N N . VAL A 1 92 ? -0.234 -41.354 -19.197 1.00 82.06 92 VAL A N 1
ATOM 682 C CA . VAL A 1 92 ? -1.585 -40.938 -19.607 1.00 82.06 92 VAL A CA 1
ATOM 683 C C . VAL A 1 92 ? -2.505 -42.145 -19.598 1.00 82.06 92 VAL A C 1
ATOM 685 O O . VAL A 1 92 ? -2.177 -43.173 -20.200 1.00 82.06 92 VAL A O 1
ATOM 688 N N . ALA A 1 93 ? -3.661 -41.989 -18.955 1.00 78.56 93 ALA A N 1
ATOM 689 C CA . ALA A 1 93 ? -4.724 -42.984 -18.923 1.00 78.56 93 ALA A CA 1
ATOM 690 C C . ALA A 1 93 ? -5.746 -42.756 -20.038 1.00 78.56 93 ALA A C 1
ATOM 692 O O . ALA A 1 93 ? -6.195 -41.628 -20.259 1.00 78.56 93 ALA A O 1
ATOM 693 N N . ARG A 1 94 ? -6.109 -43.833 -20.737 1.00 76.25 94 ARG A N 1
ATOM 694 C CA . ARG A 1 94 ? -7.059 -43.812 -21.861 1.00 76.25 94 ARG A CA 1
ATOM 695 C C . ARG A 1 94 ? -8.500 -44.082 -21.451 1.00 76.25 94 ARG A C 1
ATOM 697 O O . ARG A 1 94 ? -9.408 -43.690 -22.176 1.00 76.25 94 ARG A O 1
ATOM 704 N N . GLU A 1 95 ? -8.701 -44.708 -20.301 1.00 73.69 95 GLU A N 1
ATOM 705 C CA . GLU A 1 95 ? -10.014 -45.068 -19.774 1.00 73.69 95 GLU A CA 1
ATOM 706 C C . GLU A 1 95 ? -10.138 -44.621 -18.309 1.00 73.69 95 GLU A C 1
ATOM 708 O O . GLU A 1 95 ? -9.121 -44.415 -17.638 1.00 73.69 95 GLU A O 1
ATOM 713 N N . PRO A 1 96 ? -11.363 -44.383 -17.810 1.00 78.12 96 PRO A N 1
ATOM 714 C CA . PRO A 1 96 ? -11.577 -44.096 -16.403 1.00 78.12 96 PRO A CA 1
ATOM 715 C C . PRO A 1 96 ? -11.473 -45.376 -15.578 1.00 78.12 96 PRO A C 1
ATOM 717 O O . PRO A 1 96 ? -11.942 -46.438 -15.980 1.00 78.12 96 PRO A O 1
ATOM 720 N N . GLY A 1 97 ? -10.897 -45.269 -14.387 1.00 81.44 97 GLY A N 1
ATOM 721 C CA . GLY A 1 97 ? -10.663 -46.428 -13.542 1.00 81.44 97 GLY A CA 1
ATOM 722 C C . GLY A 1 97 ? -9.619 -46.173 -12.470 1.00 81.44 97 GLY A C 1
ATOM 723 O O . GLY A 1 97 ? -8.912 -45.168 -12.470 1.00 81.44 97 GLY A O 1
ATOM 724 N N . ARG A 1 98 ? -9.525 -47.102 -11.525 1.00 85.62 98 ARG A N 1
ATOM 725 C CA . ARG A 1 98 ? -8.465 -47.115 -10.520 1.00 85.62 98 ARG A CA 1
ATOM 726 C C . ARG A 1 98 ? -7.368 -48.056 -11.006 1.00 85.62 98 ARG A C 1
ATOM 728 O O . ARG A 1 98 ? -7.596 -49.258 -11.091 1.00 85.62 98 ARG A O 1
ATOM 735 N N . TYR A 1 99 ? -6.198 -47.508 -11.313 1.00 87.12 99 TYR A N 1
ATOM 736 C CA . TYR A 1 99 ? -5.059 -48.262 -11.826 1.00 87.12 99 TYR A CA 1
ATOM 737 C C . TYR A 1 99 ? -4.001 -48.434 -10.744 1.00 87.12 99 TYR A C 1
ATOM 739 O O . TYR A 1 99 ? -3.538 -47.461 -10.148 1.00 87.12 99 TYR A O 1
ATOM 747 N N . GLU A 1 100 ? -3.591 -49.674 -10.506 1.00 86.50 100 GLU A N 1
ATOM 748 C CA . GLU A 1 100 ? -2.506 -49.986 -9.581 1.00 86.50 100 GLU A CA 1
ATOM 749 C C . GLU A 1 100 ? -1.214 -50.230 -10.357 1.00 86.50 100 GLU A C 1
ATOM 751 O O . GLU A 1 100 ? -1.123 -51.115 -11.209 1.00 86.50 100 GLU A O 1
ATOM 756 N N . ILE A 1 101 ? -0.194 -49.429 -10.058 1.00 87.12 101 ILE A N 1
ATOM 757 C CA . ILE A 1 101 ? 1.141 -49.583 -10.621 1.00 87.12 101 ILE A CA 1
ATOM 758 C C . ILE A 1 101 ? 1.912 -50.526 -9.706 1.00 87.12 101 ILE A C 1
ATOM 760 O O . ILE A 1 101 ? 2.157 -50.221 -8.532 1.00 87.12 101 ILE A O 1
ATOM 764 N N . ALA A 1 102 ? 2.285 -51.682 -10.254 1.00 85.62 102 ALA A N 1
ATOM 765 C CA . ALA A 1 102 ? 3.027 -52.700 -9.526 1.00 85.62 102 ALA A CA 1
ATOM 766 C C . ALA A 1 102 ? 4.368 -52.154 -8.978 1.00 85.62 102 ALA A C 1
ATOM 768 O O . ALA A 1 102 ? 4.939 -51.219 -9.548 1.00 85.62 102 ALA A O 1
ATOM 769 N N . PRO A 1 103 ? 4.909 -52.748 -7.897 1.00 86.75 103 PRO A N 1
ATOM 770 C CA . PRO A 1 103 ? 6.187 -52.349 -7.315 1.00 86.75 103 PRO A CA 1
ATOM 771 C C . PRO A 1 103 ? 7.322 -52.292 -8.344 1.00 86.75 103 PRO A C 1
ATOM 773 O O . PRO A 1 103 ? 7.617 -53.278 -9.022 1.00 86.75 103 PRO A O 1
ATOM 776 N N . ILE A 1 104 ? 7.998 -51.149 -8.423 1.00 87.62 104 ILE A N 1
ATOM 777 C CA . ILE A 1 104 ? 9.101 -50.907 -9.355 1.00 87.62 104 ILE A CA 1
ATOM 778 C C . ILE A 1 104 ? 10.369 -51.517 -8.770 1.00 87.62 104 ILE A C 1
ATOM 780 O O . ILE A 1 104 ? 10.739 -51.224 -7.631 1.00 87.62 104 ILE A O 1
ATOM 784 N N . ALA A 1 105 ? 11.033 -52.375 -9.545 1.00 85.38 105 ALA A N 1
ATOM 785 C CA . ALA A 1 105 ? 12.244 -53.060 -9.118 1.00 85.38 105 ALA A CA 1
ATOM 786 C C . ALA A 1 105 ? 13.486 -52.218 -9.435 1.00 85.38 105 ALA A C 1
ATOM 788 O O . ALA A 1 105 ? 13.739 -51.865 -10.587 1.00 85.38 105 ALA A O 1
ATOM 789 N N . VAL A 1 106 ? 14.300 -51.946 -8.418 1.00 85.12 106 VAL A N 1
ATOM 790 C CA . VAL A 1 106 ? 15.563 -51.212 -8.538 1.00 85.12 106 VAL A CA 1
ATOM 791 C C . VAL A 1 106 ? 16.705 -52.119 -8.104 1.00 85.12 106 VAL A C 1
ATOM 793 O O . VAL A 1 106 ? 16.672 -52.664 -7.004 1.00 85.12 106 VAL A O 1
ATOM 796 N N . ARG A 1 107 ? 17.719 -52.293 -8.955 1.00 83.12 107 ARG A N 1
ATOM 797 C CA . ARG A 1 107 ? 18.917 -53.076 -8.622 1.00 83.12 107 ARG A CA 1
ATOM 798 C C . ARG A 1 107 ? 20.049 -52.142 -8.206 1.00 83.12 107 ARG A C 1
ATOM 800 O O . ARG A 1 107 ? 20.402 -51.245 -8.967 1.00 83.12 107 ARG A O 1
ATOM 807 N N . VAL A 1 108 ? 20.608 -52.346 -7.016 1.00 79.81 108 VAL A N 1
ATOM 808 C CA . VAL A 1 108 ? 21.759 -51.590 -6.499 1.00 79.81 108 VAL A CA 1
ATOM 809 C C . VAL A 1 108 ? 22.791 -52.584 -5.981 1.00 79.81 108 VAL A C 1
ATOM 811 O O . VAL A 1 108 ? 22.510 -53.312 -5.033 1.00 79.81 108 VAL A O 1
ATOM 814 N N . ARG A 1 109 ? 23.988 -52.622 -6.586 1.00 75.88 109 ARG A N 1
ATOM 815 C CA . ARG A 1 109 ? 25.088 -53.527 -6.186 1.00 75.88 109 ARG A CA 1
ATOM 816 C C . ARG A 1 109 ? 24.678 -55.009 -6.191 1.00 75.88 109 ARG A C 1
ATOM 818 O O . ARG A 1 109 ? 25.101 -55.777 -5.334 1.00 75.88 109 ARG A O 1
ATOM 825 N N . GLY A 1 110 ? 23.839 -55.408 -7.145 1.00 71.06 110 GLY A N 1
ATOM 826 C CA . GLY A 1 110 ? 23.337 -56.784 -7.249 1.00 71.06 110 GLY A CA 1
ATOM 827 C C . GLY A 1 110 ? 22.166 -57.139 -6.321 1.00 71.06 110 GLY A C 1
ATOM 828 O O . GLY A 1 110 ? 21.519 -58.154 -6.568 1.00 71.06 110 GLY A O 1
ATOM 829 N N . GLU A 1 111 ? 21.817 -56.300 -5.340 1.00 77.69 111 GLU A N 1
ATOM 830 C CA . GLU A 1 111 ? 20.609 -56.478 -4.524 1.00 77.69 111 GLU A CA 1
ATOM 831 C C . GLU A 1 111 ? 19.394 -55.777 -5.141 1.00 77.69 111 GLU A C 1
ATOM 833 O O . GLU A 1 111 ? 19.511 -54.725 -5.777 1.00 77.69 111 GLU A O 1
ATOM 838 N N . GLN A 1 112 ? 18.212 -56.374 -4.971 1.00 82.62 112 GLN A N 1
ATOM 839 C CA . GLN A 1 112 ? 16.963 -55.893 -5.556 1.00 82.62 112 GLN A CA 1
ATOM 840 C C . GLN A 1 112 ? 16.070 -55.240 -4.495 1.00 82.62 112 GLN A C 1
ATOM 842 O O . GLN A 1 112 ? 15.617 -55.891 -3.560 1.00 82.62 112 GLN A O 1
ATOM 847 N N . TYR A 1 113 ? 15.747 -53.971 -4.714 1.00 84.12 113 TYR A N 1
ATOM 848 C CA . TYR A 1 113 ? 14.832 -53.161 -3.917 1.00 84.12 113 TYR A CA 1
ATOM 849 C C . TYR A 1 113 ? 13.517 -52.967 -4.681 1.00 84.12 113 TYR A C 1
ATOM 851 O O . TYR A 1 113 ? 13.498 -53.002 -5.915 1.00 84.12 113 TYR A O 1
ATOM 859 N N . ARG A 1 114 ? 12.403 -52.783 -3.967 1.00 85.94 114 ARG A N 1
ATOM 860 C CA . ARG A 1 114 ? 11.074 -52.576 -4.562 1.00 85.94 114 ARG A CA 1
ATOM 861 C C . ARG A 1 114 ? 10.382 -51.376 -3.929 1.00 85.94 114 ARG A C 1
ATOM 863 O O . ARG A 1 114 ? 10.496 -51.174 -2.724 1.00 85.94 114 ARG A O 1
ATOM 870 N N . THR A 1 115 ? 9.666 -50.597 -4.735 1.00 87.94 115 THR A N 1
ATOM 871 C CA . THR A 1 115 ? 8.782 -49.532 -4.232 1.00 87.94 115 THR A CA 1
ATOM 872 C C . THR A 1 115 ? 7.505 -50.120 -3.624 1.00 87.94 115 THR A C 1
ATOM 874 O O . THR A 1 115 ? 7.212 -51.302 -3.795 1.00 87.94 115 THR A O 1
ATOM 877 N N . GLY A 1 116 ? 6.701 -49.292 -2.954 1.00 83.44 116 GLY A N 1
ATOM 878 C CA . GLY A 1 116 ? 5.297 -49.627 -2.701 1.00 83.44 116 GLY A CA 1
ATOM 879 C C . GLY A 1 116 ? 4.477 -49.669 -3.998 1.00 83.44 116 GLY A C 1
ATOM 880 O O . GLY A 1 116 ? 4.930 -49.187 -5.042 1.00 83.44 116 GLY A O 1
ATOM 881 N N . VAL A 1 117 ? 3.275 -50.241 -3.913 1.00 84.62 117 VAL A N 1
ATOM 882 C CA . VAL A 1 117 ? 2.243 -50.107 -4.953 1.00 84.62 117 VAL A CA 1
ATOM 883 C C . VAL A 1 117 ? 1.780 -48.655 -4.970 1.00 84.62 117 VAL A C 1
ATOM 885 O O . VAL A 1 117 ? 1.531 -48.081 -3.909 1.00 84.62 117 VAL A O 1
ATOM 888 N N . VAL A 1 118 ? 1.658 -48.064 -6.157 1.00 87.25 118 VAL A N 1
ATOM 889 C CA . VAL A 1 118 ? 1.146 -46.697 -6.308 1.00 87.25 118 VAL A CA 1
ATOM 890 C C . VAL A 1 118 ? -0.190 -46.754 -7.035 1.00 87.25 118 VAL A C 1
ATOM 892 O O . VAL A 1 118 ? -0.303 -47.395 -8.077 1.00 87.25 118 VAL A O 1
ATOM 895 N N . THR A 1 119 ? -1.213 -46.116 -6.470 1.00 87.00 119 THR A N 1
ATOM 896 C CA . THR A 1 119 ? -2.561 -46.083 -7.050 1.00 87.00 119 THR A CA 1
ATOM 897 C C . THR A 1 119 ? -2.763 -44.780 -7.816 1.00 87.00 119 THR A C 1
ATOM 899 O O . THR A 1 119 ? -2.558 -43.709 -7.255 1.00 87.00 119 THR A O 1
ATOM 902 N N . LEU A 1 120 ? -3.202 -44.876 -9.069 1.00 83.94 120 LEU A N 1
ATOM 903 C CA . LEU A 1 120 ? -3.695 -43.760 -9.870 1.00 83.94 120 LEU A CA 1
ATOM 904 C C . LEU A 1 120 ? -5.219 -43.847 -9.966 1.00 83.94 120 LEU A C 1
ATOM 906 O O . LEU A 1 120 ? -5.754 -44.858 -10.424 1.00 83.94 120 LEU A O 1
ATOM 910 N N . VAL A 1 121 ? -5.923 -42.791 -9.569 1.00 82.31 121 VAL A N 1
ATOM 911 C CA . VAL A 1 121 ? -7.374 -42.686 -9.768 1.00 82.31 121 VAL A CA 1
ATOM 912 C C . VAL A 1 121 ? -7.639 -41.882 -11.032 1.00 82.31 121 VAL A C 1
ATOM 914 O O . VAL A 1 121 ? -7.250 -40.722 -11.130 1.00 82.31 121 VAL A O 1
ATOM 917 N N . VAL A 1 122 ? -8.299 -42.494 -12.010 1.00 78.12 122 VAL A N 1
ATOM 918 C CA . VAL A 1 122 ? -8.668 -41.824 -13.255 1.00 78.12 122 VAL A CA 1
ATOM 919 C C . VAL A 1 122 ? -10.161 -41.570 -13.252 1.00 78.12 122 VAL A C 1
ATOM 921 O O . VAL A 1 122 ? -10.963 -42.503 -13.342 1.00 78.12 122 VAL A O 1
ATOM 924 N N . THR A 1 123 ? -10.543 -40.306 -13.101 1.00 71.50 123 THR A N 1
ATOM 925 C CA . THR A 1 123 ? -11.949 -39.915 -12.993 1.00 71.50 123 THR A CA 1
ATOM 926 C C . THR A 1 123 ? -12.602 -39.840 -14.372 1.00 71.50 123 THR A C 1
ATOM 928 O O . THR A 1 123 ? -12.033 -39.324 -15.336 1.00 71.50 123 THR A O 1
ATOM 931 N N . GLY A 1 124 ? -13.822 -40.380 -14.467 1.00 44.28 124 GLY A N 1
ATOM 932 C CA . GLY A 1 124 ? -14.616 -40.422 -15.701 1.00 44.28 124 GLY A CA 1
ATOM 933 C C . GLY A 1 124 ? -15.279 -39.105 -16.091 1.00 44.28 124 GLY A C 1
ATOM 934 O O . GLY A 1 124 ? -15.787 -39.001 -17.204 1.00 44.28 124 GLY A O 1
ATOM 935 N N . SER A 1 125 ? -15.248 -38.083 -15.236 1.00 44.44 125 SER A N 1
ATOM 936 C CA . SER A 1 125 ? -15.688 -36.746 -15.614 1.00 44.44 125 SER A CA 1
ATOM 937 C C . SER A 1 125 ? -14.490 -35.909 -16.050 1.00 44.44 125 SER A C 1
ATOM 939 O O . SER A 1 125 ? -13.829 -35.216 -15.278 1.00 44.44 125 SER A O 1
ATOM 941 N N . VAL A 1 126 ? -14.251 -35.898 -17.359 1.00 41.38 126 VAL A N 1
ATOM 942 C CA . VAL A 1 126 ? -13.834 -34.643 -17.979 1.00 41.38 126 VAL A CA 1
ATOM 943 C C . VAL A 1 126 ? -15.046 -33.732 -17.817 1.00 41.38 126 VAL A C 1
ATOM 945 O O . VAL A 1 126 ? -15.977 -33.818 -18.617 1.00 41.38 126 VAL A O 1
ATOM 948 N N . SER A 1 127 ? -15.086 -32.928 -16.745 1.00 44.16 127 SER A N 1
ATOM 949 C CA . SER A 1 127 ? -16.053 -31.830 -16.651 1.00 44.16 127 SER A CA 1
ATOM 950 C C . SER A 1 127 ? -16.036 -31.128 -18.001 1.00 44.16 127 SER A C 1
ATOM 952 O O . SER A 1 127 ? -14.940 -30.832 -18.485 1.00 44.16 127 SER A O 1
ATOM 954 N N . ALA A 1 128 ? -17.193 -31.032 -18.665 1.00 48.53 128 ALA A N 1
ATOM 955 C CA . ALA A 1 128 ? -17.297 -30.724 -20.088 1.00 48.53 128 ALA A CA 1
ATOM 956 C C . ALA A 1 128 ? -16.434 -29.499 -20.420 1.00 48.53 128 ALA A C 1
ATOM 958 O O . ALA A 1 128 ? -16.811 -28.360 -20.152 1.00 48.53 128 ALA A O 1
ATOM 959 N N . ARG A 1 129 ? -15.222 -29.750 -20.932 1.00 59.28 129 ARG A N 1
ATOM 960 C CA . ARG A 1 129 ? -14.243 -28.701 -21.196 1.00 59.28 129 ARG A CA 1
ATOM 961 C C . ARG A 1 129 ? -14.779 -27.920 -22.361 1.00 59.28 129 ARG A C 1
ATOM 963 O O . ARG A 1 129 ? -14.746 -28.411 -23.490 1.00 59.28 129 ARG A O 1
ATOM 970 N N . SER A 1 130 ? -15.265 -26.721 -22.091 1.00 63.59 130 SER A N 1
ATOM 971 C CA . SER A 1 130 ? -15.714 -25.890 -23.179 1.00 63.59 130 SER A CA 1
ATOM 972 C C . SER A 1 130 ? -14.499 -25.347 -23.921 1.00 63.59 130 SER A C 1
ATOM 974 O O . SER A 1 130 ? -13.520 -24.889 -23.316 1.00 63.59 130 SER A O 1
ATOM 976 N N . ARG A 1 131 ? -14.538 -25.465 -25.247 1.00 76.31 131 ARG A N 1
ATOM 977 C CA . ARG A 1 131 ? -13.442 -25.099 -26.136 1.00 76.31 131 ARG A CA 1
ATOM 978 C C . ARG A 1 131 ? -13.970 -24.239 -27.270 1.00 76.31 131 ARG A C 1
ATOM 980 O O . ARG A 1 131 ? -14.905 -24.622 -27.958 1.00 76.31 131 ARG A O 1
ATOM 987 N N . SER A 1 132 ? -13.280 -23.133 -27.508 1.00 76.75 132 SER A N 1
ATOM 988 C CA . SER A 1 132 ? -13.493 -22.244 -28.644 1.00 76.75 132 SER A CA 1
ATOM 989 C C . SER A 1 132 ? -12.216 -22.159 -29.473 1.00 76.75 132 SER A C 1
ATOM 991 O O . SER A 1 132 ? -11.112 -22.222 -28.921 1.00 76.75 132 SER A O 1
ATOM 993 N N . ARG A 1 133 ? -12.347 -22.060 -30.796 1.00 84.31 133 ARG A N 1
ATOM 994 C CA . ARG A 1 133 ? -11.215 -21.924 -31.722 1.00 84.31 133 ARG A CA 1
ATOM 995 C C . ARG A 1 133 ? -11.384 -20.659 -32.549 1.00 84.31 133 ARG A C 1
ATOM 997 O O . ARG A 1 133 ? -12.488 -20.351 -32.991 1.00 84.31 133 ARG A O 1
ATOM 1004 N N . GLY A 1 134 ? -10.291 -19.926 -32.717 1.00 74.38 134 GLY A N 1
ATOM 1005 C CA . GLY A 1 134 ? -10.226 -18.774 -33.599 1.00 74.38 134 GLY A CA 1
ATOM 1006 C C . GLY A 1 134 ? -10.025 -19.154 -35.061 1.00 74.38 134 GLY A C 1
ATOM 1007 O O . GLY A 1 134 ? -9.962 -20.338 -35.395 1.00 74.38 134 GLY A O 1
ATOM 1008 N N . PRO A 1 135 ? -9.929 -18.148 -35.944 1.00 73.12 135 PRO A N 1
ATOM 1009 C CA . PRO A 1 135 ? -9.668 -18.368 -37.361 1.00 73.12 135 PRO A CA 1
ATOM 1010 C C . PRO A 1 135 ? -8.438 -19.264 -37.573 1.00 73.12 135 PRO A C 1
ATOM 1012 O O . PRO A 1 135 ? -7.420 -19.078 -36.907 1.00 73.12 135 PRO A O 1
ATOM 1015 N N . ASN A 1 136 ? -8.551 -20.235 -38.486 1.00 76.31 136 ASN A N 1
ATOM 1016 C CA . ASN A 1 136 ? -7.504 -21.214 -38.816 1.00 76.31 136 ASN A CA 1
ATOM 1017 C C . ASN A 1 136 ? -6.962 -22.027 -37.620 1.00 76.31 136 ASN A C 1
ATOM 1019 O O . ASN A 1 136 ? -5.846 -22.525 -37.691 1.00 76.31 136 ASN A O 1
ATOM 1023 N N . ASP A 1 137 ? -7.713 -22.151 -36.519 1.00 80.94 137 ASP A N 1
ATOM 1024 C CA . ASP A 1 137 ? -7.293 -22.847 -35.291 1.00 80.94 137 ASP A CA 1
ATOM 1025 C C . ASP A 1 137 ? -6.018 -22.284 -34.626 1.00 80.94 137 ASP A C 1
ATOM 1027 O O . ASP A 1 137 ? -5.462 -22.889 -33.709 1.00 80.94 137 ASP A O 1
ATOM 1031 N N . GLU A 1 138 ? -5.591 -21.078 -35.003 1.00 87.00 138 GLU A N 1
ATOM 1032 C CA . GLU A 1 138 ? -4.346 -20.466 -34.524 1.00 87.00 138 GLU A CA 1
ATOM 1033 C C . GLU A 1 138 ? -4.429 -19.985 -33.065 1.00 87.00 138 GLU A C 1
ATOM 1035 O O . GLU A 1 138 ? -3.408 -19.810 -32.398 1.00 87.00 138 GLU A O 1
ATOM 1040 N N . VAL A 1 139 ? -5.643 -19.765 -32.553 1.00 90.31 139 VAL A N 1
ATOM 1041 C CA . VAL A 1 139 ? -5.894 -19.458 -31.140 1.00 90.31 139 VAL A CA 1
ATOM 1042 C C . VAL A 1 139 ? -6.953 -20.401 -30.601 1.00 90.31 139 VAL A C 1
ATOM 1044 O O . VAL A 1 139 ? -8.029 -20.537 -31.182 1.00 90.31 139 VAL A O 1
ATOM 1047 N N . ILE A 1 140 ? -6.673 -21.039 -29.469 1.00 90.69 140 ILE A N 1
ATOM 1048 C CA . ILE A 1 140 ? -7.604 -21.948 -28.801 1.00 90.69 140 ILE A CA 1
ATOM 1049 C C . ILE A 1 140 ? -7.861 -21.426 -27.393 1.00 90.69 140 ILE A C 1
ATOM 1051 O O . ILE A 1 140 ? -6.929 -21.255 -26.612 1.00 90.69 140 ILE A O 1
ATOM 1055 N N . LEU A 1 141 ? -9.130 -21.229 -27.053 1.00 91.75 141 LEU A N 1
ATOM 1056 C CA . LEU A 1 141 ? -9.568 -20.906 -25.700 1.00 91.75 141 LEU A CA 1
ATOM 1057 C C . LEU A 1 141 ? -10.227 -22.137 -25.079 1.00 91.75 141 LEU A C 1
ATOM 1059 O O . LEU A 1 141 ? -11.107 -22.747 -25.688 1.00 91.75 141 LEU A O 1
ATOM 1063 N N . ARG A 1 142 ? -9.815 -22.501 -23.866 1.00 89.94 142 ARG A N 1
ATOM 1064 C CA . ARG A 1 142 ? -10.410 -23.582 -23.073 1.00 89.94 142 ARG A CA 1
ATOM 1065 C C . ARG A 1 142 ? -10.794 -23.052 -21.706 1.00 89.94 142 ARG A C 1
ATOM 1067 O O . ARG A 1 142 ? -10.026 -22.301 -21.109 1.00 89.94 142 ARG A O 1
ATOM 1074 N N . ALA A 1 143 ? -11.938 -23.493 -21.201 1.00 90.12 143 ALA A N 1
ATOM 1075 C CA . ALA A 1 143 ? -12.344 -23.222 -19.832 1.00 90.12 143 ALA A CA 1
ATOM 1076 C C . ALA A 1 143 ? -13.058 -24.423 -19.204 1.00 90.12 143 ALA A C 1
ATOM 1078 O O . ALA A 1 143 ? -13.780 -25.153 -19.889 1.00 90.12 143 ALA A O 1
ATOM 1079 N N . TRP A 1 144 ? -12.845 -24.634 -17.907 1.00 89.31 144 TRP A N 1
ATOM 1080 C CA . TRP A 1 144 ? -13.551 -25.641 -17.111 1.00 89.31 144 TRP A CA 1
ATOM 1081 C C . TRP A 1 144 ? -13.564 -25.262 -15.628 1.00 89.31 144 TRP A C 1
ATOM 1083 O O . TRP A 1 144 ? -12.777 -24.423 -15.185 1.00 89.31 144 TRP A O 1
ATOM 1093 N N . LEU A 1 145 ? -14.463 -25.886 -14.868 1.00 87.44 145 LEU A N 1
ATOM 1094 C CA . LEU A 1 145 ? -14.589 -25.699 -13.424 1.00 87.44 145 LEU A CA 1
ATOM 1095 C C . LEU A 1 145 ? -14.012 -26.905 -12.681 1.00 87.44 145 LEU A C 1
ATOM 1097 O O . LEU A 1 145 ? -14.160 -28.039 -13.135 1.00 87.44 145 LEU A O 1
ATOM 1101 N N . THR A 1 146 ? -13.377 -26.651 -11.538 1.00 88.44 146 THR A N 1
ATOM 1102 C CA . THR A 1 146 ? -12.937 -27.691 -10.606 1.00 88.44 146 THR A CA 1
ATOM 1103 C C . THR A 1 146 ? -13.249 -27.277 -9.159 1.00 88.44 146 THR A C 1
ATOM 1105 O O . THR A 1 146 ? -12.662 -26.300 -8.682 1.00 88.44 146 THR A O 1
ATOM 1108 N N . PRO A 1 147 ? -14.098 -28.021 -8.431 1.00 85.06 147 PRO A N 1
ATOM 1109 C CA . PRO A 1 147 ? -15.002 -29.054 -8.946 1.00 85.06 147 PRO A CA 1
ATOM 1110 C C . PRO A 1 147 ? -16.181 -28.438 -9.730 1.00 85.06 147 PRO A C 1
ATOM 1112 O O . PRO A 1 147 ? -16.393 -27.228 -9.712 1.00 85.06 147 PRO A O 1
ATOM 1115 N N . ASP A 1 148 ? -16.949 -29.264 -10.437 1.00 77.25 148 ASP A N 1
ATOM 1116 C CA . ASP A 1 148 ? -18.203 -28.879 -11.112 1.00 77.25 148 ASP A CA 1
ATOM 1117 C C . ASP A 1 148 ? -19.462 -29.176 -10.281 1.00 77.25 148 ASP A C 1
ATOM 1119 O O . ASP A 1 148 ? -20.569 -28.767 -10.639 1.00 77.25 148 ASP A O 1
ATOM 1123 N N . THR A 1 149 ? -19.275 -29.841 -9.142 1.00 80.00 149 THR A N 1
ATOM 1124 C CA . THR A 1 149 ? -20.246 -29.980 -8.060 1.00 80.00 149 THR A CA 1
ATOM 1125 C C . THR A 1 149 ? -19.559 -29.588 -6.758 1.00 80.00 149 THR A C 1
ATOM 1127 O O . THR A 1 149 ? -18.505 -30.137 -6.451 1.00 80.00 149 THR A O 1
ATOM 1130 N N . ALA A 1 150 ? -20.123 -28.640 -6.016 1.00 86.88 150 ALA A N 1
ATOM 1131 C CA . ALA A 1 150 ? -19.508 -28.085 -4.810 1.00 86.88 150 ALA A CA 1
ATOM 1132 C C . ALA A 1 150 ? -20.550 -27.835 -3.721 1.00 86.88 150 ALA A C 1
ATOM 1134 O O . ALA A 1 150 ? -21.731 -27.677 -4.017 1.00 86.88 150 ALA A O 1
ATOM 1135 N N . TYR A 1 151 ? -20.138 -27.741 -2.467 1.00 91.12 151 TYR A N 1
ATOM 1136 C CA . TYR A 1 151 ? -21.009 -27.279 -1.391 1.00 91.12 151 TYR A CA 1
ATOM 1137 C C . TYR A 1 151 ? -21.118 -25.748 -1.361 1.00 91.12 151 TYR A C 1
ATOM 1139 O O . TYR A 1 151 ? -20.254 -25.023 -1.860 1.00 91.12 151 TYR A O 1
ATOM 1147 N N . VAL A 1 152 ? -22.180 -25.221 -0.746 1.00 91.38 152 VAL A N 1
ATOM 1148 C CA . VAL A 1 152 ? -22.276 -23.781 -0.445 1.00 91.38 152 VAL A CA 1
ATOM 1149 C C . VAL A 1 152 ? -21.027 -23.336 0.321 1.00 91.38 152 VAL A C 1
ATOM 1151 O O . VAL A 1 152 ? -20.659 -23.955 1.313 1.00 91.38 152 VAL A O 1
ATOM 1154 N N . GLY A 1 153 ? -20.380 -22.261 -0.131 1.00 91.38 153 GLY A N 1
ATOM 1155 C CA . GLY A 1 153 ? -19.158 -21.722 0.469 1.00 91.38 153 GLY A CA 1
ATOM 1156 C C . GLY A 1 153 ? -17.855 -22.435 0.083 1.00 91.38 153 GLY A C 1
ATOM 1157 O O . GLY A 1 153 ? -16.787 -21.920 0.411 1.00 91.38 153 GLY A O 1
ATOM 1158 N N . GLU A 1 154 ? -17.906 -23.563 -0.631 1.00 92.31 154 GLU A N 1
ATOM 1159 C CA . GLU A 1 154 ? -16.718 -24.254 -1.145 1.00 92.31 154 GLU A CA 1
ATOM 1160 C C . GLU A 1 154 ? -16.085 -23.488 -2.317 1.00 92.31 154 GLU A C 1
ATOM 1162 O O . GLU A 1 154 ? -16.766 -22.821 -3.098 1.00 92.31 154 GLU A O 1
ATOM 1167 N N . GLN A 1 155 ? -14.761 -23.576 -2.457 1.00 93.38 155 GLN A N 1
ATOM 1168 C CA . GLN A 1 155 ? -14.068 -22.978 -3.590 1.00 93.38 155 GLN A CA 1
ATOM 1169 C C . GLN A 1 155 ? -14.288 -23.783 -4.876 1.00 93.38 155 GLN A C 1
ATOM 1171 O O . GLN A 1 155 ? -13.778 -24.890 -5.024 1.00 93.38 155 GLN A O 1
ATOM 1176 N N . VAL A 1 156 ? -14.904 -23.146 -5.866 1.00 92.25 156 VAL A N 1
ATOM 1177 C CA . VAL A 1 156 ? -14.941 -23.605 -7.255 1.00 92.25 156 VAL A CA 1
ATOM 1178 C C . VAL A 1 156 ? -13.938 -22.804 -8.067 1.00 92.25 156 VAL A C 1
ATOM 1180 O O . VAL A 1 156 ? -14.082 -21.594 -8.237 1.00 92.25 156 VAL A O 1
ATOM 1183 N N . THR A 1 157 ? -12.911 -23.460 -8.594 1.00 91.44 157 THR A N 1
ATOM 1184 C CA . THR A 1 157 ? -11.913 -22.800 -9.436 1.00 91.44 157 THR A CA 1
ATOM 1185 C C . THR A 1 157 ? -12.310 -22.896 -10.900 1.00 91.44 157 THR A C 1
ATOM 1187 O O . THR A 1 157 ? -12.419 -23.985 -11.457 1.00 91.44 157 THR A O 1
ATOM 1190 N N . LEU A 1 158 ? -12.459 -21.751 -11.555 1.00 91.69 158 LEU A N 1
ATOM 1191 C CA . LEU A 1 158 ? -12.433 -21.663 -13.005 1.00 91.69 158 LEU A CA 1
ATOM 1192 C C . LEU A 1 158 ? -10.998 -21.654 -13.485 1.00 91.69 158 LEU A C 1
ATOM 1194 O O . LEU A 1 158 ? -10.224 -20.761 -13.142 1.00 91.69 158 LEU A O 1
ATOM 1198 N N . HIS A 1 159 ? -10.692 -22.621 -14.331 1.00 89.62 159 HIS A N 1
ATOM 1199 C CA . HIS A 1 159 ? -9.444 -22.699 -15.058 1.00 89.62 159 HIS A CA 1
ATOM 1200 C C . HIS A 1 159 ? -9.685 -22.232 -16.486 1.00 89.62 159 HIS A C 1
ATOM 1202 O O . HIS A 1 159 ? -10.592 -22.725 -17.158 1.00 89.62 159 HIS A O 1
ATOM 1208 N N . GLY A 1 160 ? -8.869 -21.290 -16.942 1.00 89.75 160 GLY A N 1
ATOM 1209 C CA . GLY A 1 160 ? -8.842 -20.821 -18.316 1.00 89.75 160 GLY A CA 1
ATOM 1210 C C . GLY A 1 160 ? -7.466 -21.030 -18.930 1.00 89.75 160 GLY A C 1
ATOM 1211 O O . GLY A 1 160 ? -6.453 -20.664 -18.338 1.00 89.75 160 GLY A O 1
ATOM 1212 N N . GLU A 1 161 ? -7.422 -21.603 -20.128 1.00 90.50 161 GLU A N 1
ATOM 1213 C CA . GLU A 1 161 ? -6.210 -21.700 -20.938 1.00 90.50 161 GLU A CA 1
ATOM 1214 C C . GLU A 1 161 ? -6.454 -21.015 -22.280 1.00 90.50 161 GLU A C 1
ATOM 1216 O O . GLU A 1 161 ? -7.362 -21.395 -23.022 1.00 90.50 161 GLU A O 1
ATOM 1221 N N . ALA A 1 162 ? -5.617 -20.040 -22.615 1.00 90.88 162 ALA A N 1
ATOM 1222 C CA . ALA A 1 162 ? -5.532 -19.494 -23.959 1.00 90.88 162 ALA A CA 1
ATOM 1223 C C . ALA A 1 162 ? -4.230 -19.950 -24.605 1.00 90.88 162 ALA A C 1
ATOM 1225 O O . ALA A 1 162 ? -3.143 -19.770 -24.057 1.00 90.88 162 ALA A O 1
ATOM 1226 N N . MET A 1 163 ? -4.356 -20.574 -25.766 1.00 90.12 163 MET A N 1
ATOM 1227 C CA . MET A 1 163 ? -3.256 -21.159 -26.510 1.00 90.12 163 MET A CA 1
ATOM 1228 C C . MET A 1 163 ? -3.086 -20.367 -27.794 1.00 90.12 163 MET A C 1
ATOM 1230 O O . MET A 1 163 ? -4.012 -20.316 -28.599 1.00 90.12 163 MET A O 1
ATOM 1234 N N . PHE A 1 164 ? -1.920 -19.764 -27.986 1.00 91.00 164 PHE A N 1
ATOM 1235 C CA . PHE A 1 164 ? -1.607 -18.979 -29.178 1.00 91.00 164 PHE A CA 1
ATOM 1236 C C . PHE A 1 164 ? -0.573 -19.722 -30.012 1.00 91.00 164 PHE A C 1
ATOM 1238 O O . PHE A 1 164 ? 0.460 -20.124 -29.476 1.00 91.00 164 PHE A O 1
ATOM 1245 N N . SER A 1 165 ? -0.824 -19.905 -31.307 1.00 90.25 165 SER A N 1
ATOM 1246 C CA . SER A 1 165 ? 0.190 -20.422 -32.222 1.00 90.25 165 SER A CA 1
ATOM 1247 C C . SER A 1 165 ? 1.408 -19.497 -32.229 1.00 90.25 165 SER A C 1
ATOM 1249 O O . SER A 1 165 ? 1.315 -18.300 -31.923 1.00 90.25 165 SER A O 1
ATOM 1251 N N . THR A 1 166 ? 2.568 -20.049 -32.580 1.00 85.25 166 THR A N 1
ATOM 1252 C CA . THR A 1 166 ? 3.829 -19.288 -32.597 1.00 85.25 166 THR A CA 1
ATOM 1253 C C . THR A 1 166 ? 3.723 -18.032 -33.481 1.00 85.25 166 THR A C 1
ATOM 1255 O O . THR A 1 166 ? 4.210 -16.966 -33.100 1.00 85.25 166 THR A O 1
ATOM 1258 N N . ASP A 1 167 ? 3.005 -18.113 -34.603 1.00 84.56 167 ASP A N 1
ATOM 1259 C CA . ASP A 1 167 ? 2.826 -16.997 -35.536 1.00 84.56 167 ASP A CA 1
ATOM 1260 C C . ASP A 1 167 ? 1.920 -15.891 -34.981 1.00 84.56 167 ASP A C 1
ATOM 1262 O O . ASP A 1 167 ? 2.281 -14.711 -35.026 1.00 84.56 167 ASP A O 1
ATOM 1266 N N . VAL A 1 168 ? 0.763 -16.244 -34.405 1.00 88.12 168 VAL A N 1
ATOM 1267 C CA . VAL A 1 168 ? -0.138 -15.262 -33.773 1.00 88.12 168 VAL A CA 1
ATOM 1268 C C . VAL A 1 168 ? 0.551 -14.583 -32.602 1.00 88.12 168 VAL A C 1
ATOM 1270 O O . VAL A 1 168 ? 0.452 -13.365 -32.438 1.00 88.12 168 VAL A O 1
ATOM 1273 N N . ARG A 1 169 ? 1.293 -15.351 -31.803 1.00 87.38 169 ARG A N 1
ATOM 1274 C CA . ARG A 1 169 ? 1.989 -14.850 -30.621 1.00 87.38 169 ARG A CA 1
ATOM 1275 C C . ARG A 1 169 ? 2.950 -13.704 -30.939 1.00 87.38 169 ARG A C 1
ATOM 1277 O O . ARG A 1 169 ? 3.017 -12.742 -30.168 1.00 87.38 169 ARG A O 1
ATOM 1284 N N . LEU A 1 170 ? 3.668 -13.803 -32.058 1.00 86.19 170 LEU A N 1
ATOM 1285 C CA . LEU A 1 170 ? 4.591 -12.774 -32.549 1.00 86.19 170 LEU A CA 1
ATOM 1286 C C . LEU A 1 170 ? 3.867 -11.543 -33.117 1.00 86.19 170 LEU A C 1
ATOM 1288 O O . LEU A 1 170 ? 4.451 -10.462 -33.188 1.00 86.19 170 LEU A O 1
ATOM 1292 N N . GLN A 1 171 ? 2.602 -11.693 -33.508 1.00 87.56 171 GLN A N 1
ATOM 1293 C CA . GLN A 1 171 ? 1.783 -10.639 -34.110 1.00 87.56 171 GLN A CA 1
ATOM 1294 C C . GLN A 1 171 ? 0.902 -9.891 -33.101 1.00 87.56 171 GLN A C 1
ATOM 1296 O O . GLN A 1 171 ? 0.303 -8.876 -33.471 1.00 87.56 171 GLN A O 1
ATOM 1301 N N . LEU A 1 172 ? 0.822 -10.353 -31.846 1.00 88.19 172 LEU A N 1
ATOM 1302 C CA . LEU A 1 172 ? 0.039 -9.704 -30.792 1.00 88.19 172 LEU A CA 1
ATOM 1303 C C . LEU A 1 172 ? 0.492 -8.254 -30.574 1.00 88.19 172 LEU A C 1
ATOM 1305 O O . LEU A 1 172 ? 1.654 -7.968 -30.283 1.00 88.19 172 LEU A O 1
ATOM 1309 N N . ARG A 1 173 ? -0.451 -7.315 -30.680 1.00 86.50 173 ARG A N 1
ATOM 1310 C CA . ARG A 1 173 ? -0.196 -5.878 -30.499 1.00 86.50 173 ARG A CA 1
ATOM 1311 C C . ARG A 1 173 ? -0.108 -5.475 -29.027 1.00 86.50 173 ARG A C 1
ATOM 1313 O O . ARG A 1 173 ? 0.603 -4.524 -28.699 1.00 86.50 173 ARG A O 1
ATOM 1320 N N . ARG A 1 174 ? -0.860 -6.165 -28.171 1.00 87.38 174 ARG A N 1
ATOM 1321 C CA . ARG A 1 174 ? -0.948 -5.958 -26.722 1.00 87.38 174 ARG A CA 1
ATOM 1322 C C . ARG A 1 174 ? -1.179 -7.293 -26.015 1.00 87.38 174 ARG A C 1
ATOM 1324 O O . ARG A 1 174 ? -1.435 -8.298 -26.677 1.00 87.38 174 ARG A O 1
ATOM 1331 N N . ALA A 1 175 ? -1.077 -7.294 -24.687 1.00 85.88 175 ALA A N 1
ATOM 1332 C CA . ALA A 1 175 ? -1.475 -8.451 -23.894 1.00 85.88 175 ALA A CA 1
ATOM 1333 C C . ALA A 1 175 ? -2.960 -8.774 -24.166 1.00 85.88 175 ALA A C 1
ATOM 1335 O O . ALA A 1 175 ? -3.762 -7.838 -24.198 1.00 85.88 175 ALA A O 1
ATOM 1336 N N . PRO A 1 176 ? -3.323 -10.045 -24.406 1.00 89.00 176 PRO A N 1
ATOM 1337 C CA . PRO A 1 176 ? -4.718 -10.440 -24.556 1.00 89.00 176 PRO A CA 1
ATOM 1338 C C . PRO A 1 176 ? -5.524 -10.110 -23.296 1.00 89.00 176 PRO A C 1
ATOM 1340 O O . PRO A 1 176 ? -5.020 -10.262 -22.181 1.00 89.00 176 PRO A O 1
ATOM 1343 N N . ASP A 1 177 ? -6.775 -9.694 -23.477 1.00 90.00 177 ASP A N 1
ATOM 1344 C CA . ASP A 1 177 ? -7.687 -9.417 -22.370 1.00 90.00 177 ASP A CA 1
ATOM 1345 C C . ASP A 1 177 ? -8.536 -10.661 -22.085 1.00 90.00 177 ASP A C 1
ATOM 1347 O O . ASP A 1 177 ? -9.352 -11.092 -22.908 1.00 90.00 177 ASP A O 1
ATOM 1351 N N . TYR A 1 178 ? -8.340 -11.236 -20.900 1.00 89.38 178 TYR A N 1
ATOM 1352 C CA . TYR A 1 178 ? -9.094 -12.382 -20.397 1.00 89.38 178 TYR A CA 1
ATOM 1353 C C . TYR A 1 178 ? -10.289 -11.888 -19.586 1.00 89.38 178 TYR A C 1
ATOM 1355 O O . TYR A 1 178 ? -10.113 -11.170 -18.602 1.00 89.38 178 TYR A O 1
ATOM 1363 N N . ILE A 1 179 ? -11.504 -12.274 -19.976 1.00 91.75 179 ILE A N 1
ATOM 1364 C CA . ILE A 1 179 ? -12.744 -11.828 -19.332 1.00 91.75 179 ILE A CA 1
ATOM 1365 C C . ILE A 1 179 ? -13.481 -13.058 -18.776 1.00 91.75 179 ILE A C 1
ATOM 1367 O O . ILE A 1 179 ? -14.257 -13.694 -19.499 1.00 91.75 179 ILE A O 1
ATOM 1371 N N . PRO A 1 180 ? -13.255 -13.419 -17.498 1.00 91.00 180 PRO A N 1
ATOM 1372 C CA . PRO A 1 180 ? -14.004 -14.482 -16.839 1.00 91.00 180 PRO A CA 1
ATOM 1373 C C . PRO A 1 180 ? -15.426 -14.022 -16.467 1.00 91.00 180 PRO A C 1
ATOM 1375 O O . PRO A 1 180 ? -15.650 -12.825 -16.256 1.00 91.00 180 PRO A O 1
ATOM 1378 N N . PRO A 1 181 ? -16.390 -14.949 -16.320 1.00 91.12 181 PRO A N 1
ATOM 1379 C CA . PRO A 1 181 ? -17.744 -14.614 -15.899 1.00 91.12 181 PRO A CA 1
ATOM 1380 C C . PRO A 1 181 ? -17.788 -14.069 -14.462 1.00 91.12 181 PRO A C 1
ATOM 1382 O O . PRO A 1 181 ? -16.942 -14.385 -13.620 1.00 91.12 181 PRO A O 1
ATOM 1385 N N . SER A 1 182 ? -18.811 -13.265 -14.172 1.00 89.50 182 SER A N 1
ATOM 1386 C CA . SER A 1 182 ? -19.074 -12.695 -12.842 1.00 89.50 182 SER A CA 1
ATOM 1387 C C . SER A 1 182 ? -20.534 -12.957 -12.449 1.00 89.50 182 SER A C 1
ATOM 1389 O O . SER A 1 182 ? -21.366 -12.055 -12.557 1.00 89.50 182 SER A O 1
ATOM 1391 N N . PRO A 1 183 ? -20.883 -14.203 -12.081 1.00 87.12 183 PRO A N 1
ATOM 1392 C CA . PRO A 1 183 ? -22.248 -14.569 -11.710 1.00 87.12 183 PRO A CA 1
ATOM 1393 C C . PRO A 1 183 ? -22.689 -13.883 -10.407 1.00 87.12 183 PRO A C 1
ATOM 1395 O O . PRO A 1 183 ? -21.899 -13.702 -9.481 1.00 87.12 183 PRO A O 1
ATOM 1398 N N . SER A 1 184 ? -23.972 -13.533 -10.311 1.00 86.44 184 SER A N 1
ATOM 1399 C CA . SER A 1 184 ? -24.583 -13.063 -9.061 1.00 86.44 184 SER A CA 1
ATOM 1400 C C . SER A 1 184 ? -24.685 -14.197 -8.038 1.00 86.44 184 SER A C 1
ATOM 1402 O O . SER A 1 184 ? -24.976 -15.330 -8.415 1.00 86.44 184 SER A O 1
ATOM 1404 N N . GLY A 1 185 ? -24.522 -13.892 -6.748 1.00 86.88 185 GLY A N 1
ATOM 1405 C CA . GLY A 1 185 ? -24.619 -14.896 -5.678 1.00 86.88 185 GLY A CA 1
ATOM 1406 C C . GLY A 1 185 ? -23.322 -15.666 -5.411 1.00 86.88 185 GLY A C 1
ATOM 1407 O O . GLY A 1 185 ? -23.362 -16.725 -4.791 1.00 86.88 185 GLY A O 1
ATOM 1408 N N . PHE A 1 186 ? -22.182 -15.136 -5.860 1.00 92.19 186 PHE A N 1
ATOM 1409 C CA . PHE A 1 186 ? -20.859 -15.703 -5.616 1.00 92.19 186 PHE A CA 1
ATOM 1410 C C . PHE A 1 186 ? -19.924 -14.649 -5.030 1.00 92.19 186 PHE A C 1
ATOM 1412 O O . PHE A 1 186 ? -19.894 -13.510 -5.501 1.00 92.19 186 PHE A O 1
ATOM 1419 N N . TRP A 1 187 ? -19.099 -15.043 -4.060 1.00 90.00 187 TRP A N 1
ATOM 1420 C CA . TRP A 1 187 ? -17.844 -14.330 -3.828 1.00 90.00 187 TRP A CA 1
ATOM 1421 C C . TRP A 1 187 ? -16.837 -14.737 -4.894 1.00 90.00 187 TRP A C 1
ATOM 1423 O O . TRP A 1 187 ? -16.747 -15.908 -5.258 1.00 90.00 187 TRP A O 1
ATOM 1433 N N . VAL A 1 188 ? -16.082 -13.763 -5.395 1.00 91.56 188 VAL A N 1
ATOM 1434 C CA . VAL A 1 188 ? -15.135 -13.964 -6.492 1.00 91.56 188 VAL A CA 1
ATOM 1435 C C . VAL A 1 188 ? -13.755 -13.485 -6.072 1.00 91.56 188 VAL A C 1
ATOM 1437 O O . VAL A 1 188 ? -13.620 -12.405 -5.492 1.00 91.56 188 VAL A O 1
ATOM 1440 N N . HIS A 1 189 ? -12.733 -14.277 -6.384 1.00 89.19 189 HIS A N 1
ATOM 1441 C CA . HIS A 1 189 ? -11.336 -13.910 -6.190 1.00 89.19 189 HIS A CA 1
ATOM 1442 C C . HIS A 1 189 ? -10.512 -14.283 -7.424 1.00 89.19 189 HIS A C 1
ATOM 1444 O O . HIS A 1 189 ? -10.560 -15.424 -7.882 1.00 89.19 189 HIS A O 1
ATOM 1450 N N . ASP A 1 190 ? -9.762 -13.329 -7.970 1.00 87.69 190 ASP A N 1
ATOM 1451 C CA . ASP A 1 190 ? -8.842 -13.602 -9.074 1.00 87.69 190 ASP A CA 1
ATOM 1452 C C . ASP A 1 190 ? -7.610 -14.326 -8.531 1.00 87.69 190 ASP A C 1
ATOM 1454 O O . ASP A 1 190 ? -6.982 -13.865 -7.579 1.00 87.69 190 ASP A O 1
ATOM 1458 N N . LEU A 1 191 ? -7.280 -15.476 -9.117 1.00 84.50 191 LEU A N 1
ATOM 1459 C CA . LEU A 1 191 ? -6.096 -16.235 -8.732 1.00 84.50 191 LEU A CA 1
ATOM 1460 C C . LEU A 1 191 ? -4.891 -15.718 -9.515 1.00 84.50 191 LEU A C 1
ATOM 1462 O O . LEU A 1 191 ? -5.017 -15.286 -10.666 1.00 84.50 191 LEU A O 1
ATOM 1466 N N . ALA A 1 192 ? -3.710 -15.778 -8.900 1.00 68.50 192 ALA A N 1
ATOM 1467 C CA . ALA A 1 192 ? -2.471 -15.454 -9.590 1.00 68.50 192 ALA A CA 1
ATOM 1468 C C . ALA A 1 192 ? -2.254 -16.477 -10.719 1.00 68.50 192 ALA A C 1
ATOM 1470 O O . ALA A 1 192 ? -1.896 -17.624 -10.478 1.00 68.50 192 ALA A O 1
ATOM 1471 N N . GLY A 1 193 ? -2.538 -16.084 -11.962 1.00 63.84 193 GLY A N 1
ATOM 1472 C CA . GLY A 1 193 ? -2.305 -16.930 -13.129 1.00 63.84 193 GLY A CA 1
ATOM 1473 C C . GLY A 1 193 ? -0.819 -17.027 -13.474 1.00 63.84 193 GLY A C 1
ATOM 1474 O O . GLY A 1 193 ? -0.048 -16.090 -13.243 1.00 63.84 193 GLY A O 1
ATOM 1475 N N . SER A 1 194 ? -0.414 -18.133 -14.103 1.00 60.16 194 SER A N 1
ATOM 1476 C CA . SER A 1 194 ? 0.920 -18.220 -14.694 1.00 60.16 194 SER A CA 1
ATOM 1477 C C . SER A 1 194 ? 0.983 -17.341 -15.945 1.00 60.16 194 SER A C 1
ATOM 1479 O O . SER A 1 194 ? 0.451 -17.683 -17.000 1.00 60.16 194 SER A O 1
ATOM 1481 N N . THR A 1 195 ? 1.670 -16.204 -15.834 1.00 56.78 195 THR A N 1
ATOM 1482 C CA . THR A 1 195 ? 2.071 -15.365 -16.981 1.00 56.78 195 THR A CA 1
ATOM 1483 C C . THR A 1 195 ? 3.210 -15.994 -17.789 1.00 56.78 195 THR A C 1
ATOM 1485 O O . THR A 1 195 ? 3.578 -15.486 -18.849 1.00 56.78 195 THR A O 1
ATOM 1488 N N . ALA A 1 196 ? 3.776 -17.104 -17.306 1.00 60.28 196 ALA A N 1
ATOM 1489 C CA . ALA A 1 196 ? 4.812 -17.841 -18.000 1.00 60.28 196 ALA A CA 1
ATOM 1490 C C . ALA A 1 196 ? 4.202 -18.647 -19.152 1.00 60.28 196 ALA A C 1
ATOM 1492 O O . ALA A 1 196 ? 3.575 -19.684 -18.955 1.00 60.28 196 ALA A O 1
ATOM 1493 N N . ALA A 1 197 ? 4.451 -18.156 -20.359 1.00 65.56 197 ALA A N 1
ATOM 1494 C CA . ALA A 1 197 ? 4.364 -18.863 -21.624 1.00 65.56 197 ALA A CA 1
ATOM 1495 C C . ALA A 1 197 ? 4.886 -20.310 -21.531 1.00 65.56 197 ALA A C 1
ATOM 1497 O O . ALA A 1 197 ? 6.101 -20.524 -21.490 1.00 65.56 197 ALA A O 1
ATOM 1498 N N . ARG A 1 198 ? 3.999 -21.313 -21.507 1.00 78.56 198 ARG A N 1
ATOM 1499 C CA . ARG A 1 198 ? 4.416 -22.725 -21.572 1.00 78.56 198 ARG A CA 1
ATOM 1500 C C . ARG A 1 198 ? 4.157 -23.277 -22.971 1.00 78.56 198 ARG A C 1
ATOM 1502 O O . ARG A 1 198 ? 2.998 -23.316 -23.379 1.00 78.56 198 ARG A O 1
ATOM 1509 N N . PRO A 1 199 ? 5.188 -23.713 -23.714 1.00 79.25 199 PRO A N 1
ATOM 1510 C CA . PRO A 1 199 ? 4.968 -24.345 -25.004 1.00 79.25 199 PRO A CA 1
ATOM 1511 C C . PRO A 1 199 ? 4.245 -25.686 -24.813 1.00 79.25 199 PRO A C 1
ATOM 1513 O O . PRO A 1 199 ? 4.625 -26.491 -23.961 1.00 79.25 199 PRO A O 1
ATOM 1516 N N . ARG A 1 200 ? 3.205 -25.935 -25.606 1.00 81.88 200 ARG A N 1
ATOM 1517 C CA . ARG A 1 200 ? 2.442 -27.185 -25.641 1.00 81.88 200 ARG A CA 1
ATOM 1518 C C . ARG A 1 200 ? 2.173 -27.564 -27.094 1.00 81.88 200 ARG A C 1
ATOM 1520 O O . ARG A 1 200 ? 1.660 -26.757 -27.863 1.00 81.88 200 ARG A O 1
ATOM 1527 N N . LEU A 1 201 ? 2.490 -28.805 -27.441 1.00 80.31 201 LEU A N 1
ATOM 1528 C CA . LEU A 1 201 ? 2.150 -29.392 -28.733 1.00 80.31 201 LEU A CA 1
ATOM 1529 C C . LEU A 1 201 ? 0.675 -29.822 -28.721 1.00 80.31 201 LEU A C 1
ATOM 1531 O O . LEU A 1 201 ? 0.260 -30.552 -27.817 1.00 80.31 201 LEU A O 1
ATOM 1535 N N . VAL A 1 202 ? -0.118 -29.371 -29.694 1.00 75.69 202 VAL A N 1
ATOM 1536 C CA . VAL A 1 202 ? -1.506 -29.815 -29.898 1.00 75.69 202 VAL A CA 1
ATOM 1537 C C . VAL A 1 202 ? -1.681 -30.206 -31.359 1.00 75.69 202 VAL A C 1
ATOM 1539 O O . VAL A 1 202 ? -1.692 -29.350 -32.236 1.00 75.69 202 VAL A O 1
ATOM 1542 N N . GLY A 1 203 ? -1.829 -31.509 -31.616 1.00 77.12 203 GLY A N 1
ATOM 1543 C CA . GLY A 1 203 ? -1.698 -32.040 -32.974 1.00 77.12 203 GLY A CA 1
ATOM 1544 C C . GLY A 1 203 ? -0.241 -31.948 -33.433 1.00 77.12 203 GLY A C 1
ATOM 1545 O O . GLY A 1 203 ? 0.647 -32.333 -32.675 1.00 77.12 203 GLY A O 1
ATOM 1546 N N . ASP A 1 204 ? -0.016 -31.390 -34.623 1.00 76.62 204 ASP A N 1
ATOM 1547 C CA . ASP A 1 204 ? 1.322 -31.150 -35.190 1.00 76.62 204 ASP A CA 1
ATOM 1548 C C . ASP A 1 204 ? 1.813 -29.699 -34.995 1.00 76.62 204 ASP A C 1
ATOM 1550 O O . ASP A 1 204 ? 2.898 -29.341 -35.453 1.00 76.62 204 ASP A O 1
ATOM 1554 N N . GLU A 1 205 ? 1.043 -28.854 -34.297 1.00 78.00 205 GLU A N 1
ATOM 1555 C CA . GLU A 1 205 ? 1.366 -27.439 -34.091 1.00 78.00 205 GLU A CA 1
ATOM 1556 C C . GLU A 1 205 ? 1.750 -27.110 -32.642 1.00 78.00 205 GLU A C 1
ATOM 1558 O O . GLU A 1 205 ? 1.183 -27.620 -31.668 1.00 78.00 205 GLU A O 1
ATOM 1563 N N . MET A 1 206 ? 2.734 -26.218 -32.499 1.00 81.56 206 MET A N 1
ATOM 1564 C CA . MET A 1 206 ? 3.220 -25.720 -31.212 1.00 81.56 206 MET A CA 1
ATOM 1565 C C . MET A 1 206 ? 2.485 -24.443 -30.805 1.00 81.56 206 MET A C 1
ATOM 1567 O O . MET A 1 206 ? 2.555 -23.421 -31.495 1.00 81.56 206 MET A O 1
ATOM 1571 N N . TYR A 1 207 ? 1.863 -24.486 -29.628 1.00 87.44 207 TYR A N 1
ATOM 1572 C CA . TYR A 1 207 ? 1.167 -23.358 -29.023 1.00 87.44 207 TYR A CA 1
ATOM 1573 C C . TYR A 1 207 ? 1.870 -22.878 -27.758 1.00 87.44 207 TYR A C 1
ATOM 1575 O O . TYR A 1 207 ? 2.392 -23.669 -26.977 1.00 87.44 207 TYR A O 1
ATOM 1583 N N . GLU A 1 208 ? 1.809 -21.579 -27.502 1.00 87.88 208 GLU A N 1
ATOM 1584 C CA . GLU A 1 208 ? 2.127 -20.989 -26.211 1.00 87.88 208 GLU A CA 1
ATOM 1585 C C . GLU A 1 208 ? 0.864 -20.934 -25.345 1.00 87.88 208 GLU A C 1
ATOM 1587 O O . GLU A 1 208 ? -0.114 -20.280 -25.708 1.00 87.88 208 GLU A O 1
ATOM 1592 N N . VAL A 1 209 ? 0.881 -21.624 -24.204 1.00 87.06 209 VAL A N 1
ATOM 1593 C CA . VAL A 1 209 ? -0.234 -21.672 -23.253 1.00 87.06 209 VAL A CA 1
ATOM 1594 C C . VAL A 1 209 ? -0.069 -20.579 -22.209 1.00 87.06 209 VAL A C 1
ATOM 1596 O O . VAL A 1 209 ? 0.945 -20.530 -21.509 1.00 87.06 209 VAL A O 1
ATOM 1599 N N . GLN A 1 210 ? -1.096 -19.744 -22.079 1.00 88.62 210 GLN A N 1
ATOM 1600 C CA . GLN A 1 210 ? -1.280 -18.805 -20.978 1.00 88.62 210 GLN A CA 1
ATOM 1601 C C . GLN A 1 210 ? -2.469 -19.261 -20.135 1.00 88.62 210 GLN A C 1
ATOM 1603 O O . GLN A 1 210 ? -3.566 -19.476 -20.655 1.00 88.62 210 GLN A O 1
ATOM 1608 N N . SER A 1 211 ? -2.242 -19.432 -18.834 1.00 87.06 211 SER A N 1
ATOM 1609 C CA . SER A 1 211 ? -3.254 -19.905 -17.889 1.00 87.06 211 SER A CA 1
ATOM 1610 C C . SER A 1 211 ? -3.737 -18.770 -16.996 1.00 87.06 211 SER A C 1
ATOM 1612 O O . SER A 1 211 ? -2.920 -18.056 -16.413 1.00 87.06 211 SER A O 1
ATOM 1614 N N . PHE A 1 212 ? -5.046 -18.662 -16.821 1.00 87.50 212 PHE A N 1
ATOM 1615 C CA . PHE A 1 212 ? -5.673 -17.764 -15.860 1.00 87.50 212 PHE A CA 1
ATOM 1616 C C . PHE A 1 212 ? -6.662 -18.538 -14.991 1.00 87.50 212 PHE A C 1
ATOM 1618 O O . PHE A 1 212 ? -7.207 -19.564 -15.404 1.00 87.50 212 PHE A O 1
ATOM 1625 N N . GLY A 1 213 ? -6.869 -18.056 -13.769 1.00 88.44 213 GLY A N 1
ATOM 1626 C CA . GLY A 1 213 ? -7.713 -18.718 -12.788 1.00 88.44 213 GLY A CA 1
ATOM 1627 C C . GLY A 1 213 ? -8.571 -17.726 -12.021 1.00 88.44 213 GLY A C 1
ATOM 1628 O O . GLY A 1 213 ? -8.150 -16.603 -11.750 1.00 88.44 213 GLY A O 1
ATOM 1629 N N . ARG A 1 214 ? -9.776 -18.150 -11.652 1.00 91.69 214 ARG A N 1
ATOM 1630 C CA . ARG A 1 214 ? -10.666 -17.389 -10.773 1.00 91.69 214 ARG A CA 1
ATOM 1631 C C . ARG A 1 214 ? -11.374 -18.339 -9.824 1.00 91.69 214 ARG A C 1
ATOM 1633 O O . ARG A 1 214 ? -11.936 -19.338 -10.257 1.00 91.69 214 ARG A O 1
ATOM 1640 N N . ALA A 1 215 ? -11.347 -18.021 -8.541 1.00 92.31 215 ALA A N 1
ATOM 1641 C CA . ALA A 1 215 ? -12.088 -18.733 -7.517 1.00 92.31 215 ALA A CA 1
ATOM 1642 C C . ALA A 1 215 ? -13.491 -18.132 -7.363 1.00 92.31 215 ALA A C 1
ATOM 1644 O O . ALA A 1 215 ? -13.651 -16.913 -7.254 1.00 92.31 215 ALA A O 1
ATOM 1645 N N . TYR A 1 216 ? -14.489 -19.005 -7.325 1.00 93.50 216 TYR A N 1
ATOM 1646 C CA . TYR A 1 216 ? -15.886 -18.711 -7.045 1.00 93.50 216 TYR A CA 1
ATOM 1647 C C . TYR A 1 216 ? -16.295 -19.410 -5.751 1.00 93.50 216 TYR A C 1
ATOM 1649 O O . TYR A 1 216 ? -16.011 -20.589 -5.576 1.00 93.50 216 TYR A O 1
ATOM 1657 N N . PHE A 1 217 ? -16.998 -18.703 -4.872 1.00 94.69 217 PHE A N 1
ATOM 1658 C CA . PHE A 1 217 ? -17.585 -19.274 -3.661 1.00 94.69 217 PHE A CA 1
ATOM 1659 C C . PHE A 1 217 ? -19.100 -19.045 -3.693 1.00 94.69 217 PHE A C 1
ATOM 1661 O O . PHE A 1 217 ? -19.534 -17.895 -3.541 1.00 94.69 217 PHE A O 1
ATOM 1668 N N . PRO A 1 218 ? -19.912 -20.087 -3.937 1.00 93.06 218 PRO A N 1
ATOM 1669 C CA . PRO A 1 218 ? -21.358 -19.955 -4.048 1.00 93.06 218 PRO A CA 1
ATOM 1670 C C . PRO A 1 218 ? -21.988 -19.630 -2.694 1.00 93.06 218 PRO A C 1
ATOM 1672 O O . PRO A 1 218 ? -21.608 -20.197 -1.672 1.00 93.06 218 PRO A O 1
ATOM 1675 N N . LEU A 1 219 ? -22.972 -18.731 -2.687 1.00 92.25 219 LEU A N 1
ATOM 1676 C CA . LEU A 1 219 ? -23.662 -18.289 -1.469 1.00 92.25 219 LEU A CA 1
ATOM 1677 C C . LEU A 1 219 ? -24.965 -19.045 -1.184 1.00 92.25 219 LEU A C 1
ATOM 1679 O O . LEU A 1 219 ? -25.498 -18.939 -0.082 1.00 92.25 219 LEU A O 1
ATOM 1683 N N . ALA A 1 220 ? -25.490 -19.783 -2.161 1.00 91.12 220 ALA A N 1
ATOM 1684 C CA . ALA A 1 220 ? -26.734 -20.532 -2.044 1.00 91.12 220 ALA A CA 1
ATOM 1685 C C . ALA A 1 220 ? -26.654 -21.845 -2.841 1.00 91.12 220 ALA A C 1
ATOM 1687 O O . ALA A 1 220 ? -25.875 -21.929 -3.794 1.00 91.12 220 ALA A O 1
ATOM 1688 N N . PRO A 1 221 ? -27.420 -22.879 -2.448 1.00 88.25 221 PRO A N 1
ATOM 1689 C CA . PRO A 1 221 ? -27.494 -24.123 -3.200 1.00 88.25 221 PRO A CA 1
ATOM 1690 C C . PRO A 1 221 ? -28.346 -23.944 -4.463 1.00 88.25 221 PRO A C 1
ATOM 1692 O O . PRO A 1 221 ? -29.247 -23.104 -4.506 1.00 88.25 221 PRO A O 1
ATOM 1695 N N . GLY A 1 222 ? -28.086 -24.763 -5.478 1.00 82.81 222 GLY A N 1
ATOM 1696 C CA . GLY A 1 222 ? -28.819 -24.748 -6.741 1.00 82.81 222 GLY A CA 1
ATOM 1697 C C . GLY A 1 222 ? -27.950 -25.077 -7.949 1.00 82.81 222 GLY A C 1
ATOM 1698 O O . GLY A 1 222 ? -26.741 -25.274 -7.843 1.00 82.81 222 GLY A O 1
ATOM 1699 N N . GLU A 1 223 ? -28.579 -25.127 -9.118 1.00 81.81 223 GLU A N 1
ATOM 1700 C CA . GLU A 1 223 ? -27.881 -25.281 -10.393 1.00 81.81 223 GLU A CA 1
ATOM 1701 C C . GLU A 1 223 ? -27.602 -23.910 -11.009 1.00 81.81 223 GLU A C 1
ATOM 1703 O O . GLU A 1 223 ? -28.506 -23.097 -11.210 1.00 81.81 223 GLU A O 1
ATOM 1708 N N . TYR A 1 224 ? -26.338 -23.663 -11.336 1.00 82.69 224 TYR A N 1
ATOM 1709 C CA . TYR A 1 224 ? -25.867 -22.415 -11.912 1.00 82.69 224 TYR A CA 1
ATOM 1710 C C . TYR A 1 224 ? -25.325 -22.645 -13.316 1.00 82.69 224 TYR A C 1
ATOM 1712 O O . TYR A 1 224 ? -24.553 -23.569 -13.575 1.00 82.69 224 TYR A O 1
ATOM 1720 N N . VAL A 1 225 ? -25.697 -21.750 -14.228 1.00 84.62 225 VAL A N 1
ATOM 1721 C CA . VAL A 1 225 ? -25.137 -21.687 -15.579 1.00 84.62 225 VAL A CA 1
ATOM 1722 C C . VAL A 1 225 ? -24.304 -20.417 -15.676 1.00 84.62 225 VAL A C 1
ATOM 1724 O O . VAL A 1 225 ? -24.832 -19.307 -15.712 1.00 84.62 225 VAL A O 1
ATOM 1727 N N . LEU A 1 226 ? -22.986 -20.580 -15.681 1.00 88.56 226 LEU A N 1
ATOM 1728 C CA . LEU A 1 226 ? -22.036 -19.486 -15.806 1.00 88.56 226 LEU A CA 1
ATOM 1729 C C . LEU A 1 226 ? -21.925 -19.056 -17.268 1.00 88.56 226 LEU A C 1
ATOM 1731 O O . LEU A 1 226 ? -21.851 -19.886 -18.178 1.00 88.56 226 LEU A O 1
ATOM 1735 N N . ALA A 1 227 ? -21.889 -17.742 -17.488 1.00 88.94 227 ALA A N 1
ATOM 1736 C CA . ALA A 1 227 ? -21.679 -17.181 -18.814 1.00 88.94 227 ALA A CA 1
ATOM 1737 C C . ALA A 1 227 ? -20.330 -17.641 -19.414 1.00 88.94 227 ALA A C 1
ATOM 1739 O O . ALA A 1 227 ? -19.397 -17.940 -18.663 1.00 88.94 227 ALA A O 1
ATOM 1740 N N . PRO A 1 228 ? -20.210 -17.669 -20.751 1.00 89.31 228 PRO A N 1
ATOM 1741 C CA . PRO A 1 228 ? -18.955 -17.919 -21.446 1.00 89.31 228 PRO A CA 1
ATOM 1742 C C . PRO A 1 228 ? -17.760 -17.133 -20.917 1.00 89.31 228 PRO A C 1
ATOM 1744 O O . PRO A 1 228 ? -17.856 -15.934 -20.638 1.00 89.31 228 PRO A O 1
ATOM 1747 N N . VAL A 1 229 ? -16.604 -17.788 -20.885 1.00 93.06 229 VAL A N 1
ATOM 1748 C CA . VAL A 1 229 ? -15.316 -17.110 -20.747 1.00 93.06 229 VAL A CA 1
ATOM 1749 C C . VAL A 1 229 ? -14.962 -16.486 -22.087 1.00 93.06 229 VAL A C 1
ATOM 1751 O O . VAL A 1 229 ? -15.067 -17.152 -23.119 1.00 93.06 229 VAL A O 1
ATOM 1754 N N . ARG A 1 230 ? -14.537 -15.220 -22.079 1.00 93.94 230 ARG A N 1
ATOM 1755 C CA . ARG A 1 230 ? -14.207 -14.484 -23.303 1.00 93.94 230 ARG A CA 1
ATOM 1756 C C . ARG A 1 230 ? -12.737 -14.092 -23.345 1.00 93.94 230 ARG A C 1
ATOM 1758 O O . ARG A 1 230 ? -12.142 -13.763 -22.321 1.00 93.94 230 ARG A O 1
ATOM 1765 N N . LEU A 1 231 ? -12.170 -14.126 -24.543 1.00 94.19 231 LEU A N 1
ATOM 1766 C CA . LEU A 1 231 ? -10.802 -13.734 -24.856 1.00 94.19 231 LEU A CA 1
ATOM 1767 C C . LEU A 1 231 ? -10.832 -12.694 -25.968 1.00 94.19 231 LEU A C 1
ATOM 1769 O O . LEU A 1 231 ? -11.273 -13.000 -27.075 1.00 94.19 231 LEU A O 1
ATOM 1773 N N . LEU A 1 232 ? -10.320 -11.498 -25.685 1.00 93.38 232 LEU A N 1
ATOM 1774 C CA . LEU A 1 232 ? -10.120 -10.454 -26.686 1.00 93.38 232 LEU A CA 1
ATOM 1775 C C . LEU A 1 232 ? -8.632 -10.344 -27.008 1.00 93.38 232 LEU A C 1
ATOM 1777 O O . LEU A 1 232 ? -7.804 -10.185 -26.109 1.00 93.38 232 LEU A O 1
ATOM 1781 N N . TYR A 1 233 ? -8.277 -10.412 -28.288 1.00 92.50 233 TYR A N 1
ATOM 1782 C CA . TYR A 1 233 ? -6.893 -10.247 -28.726 1.00 92.50 233 TYR A CA 1
ATOM 1783 C C . TYR A 1 233 ? -6.802 -9.435 -30.019 1.00 92.50 233 TYR A C 1
ATOM 1785 O O . TYR A 1 233 ? -7.697 -9.459 -30.862 1.00 92.50 233 TYR A O 1
ATOM 1793 N N . GLU A 1 234 ? -5.701 -8.693 -30.157 1.00 91.81 234 GLU A N 1
ATOM 1794 C CA . GLU A 1 234 ? -5.414 -7.856 -31.323 1.00 91.81 234 GLU A CA 1
ATOM 1795 C C . GLU A 1 234 ? -4.117 -8.317 -31.991 1.00 91.81 234 GLU A C 1
ATOM 1797 O O . GLU A 1 234 ? -3.065 -8.348 -31.342 1.00 91.81 234 GLU A O 1
ATOM 1802 N N . VAL A 1 235 ? -4.173 -8.611 -33.289 1.00 91.31 235 VAL A N 1
ATOM 1803 C CA . VAL A 1 235 ? -3.011 -8.985 -34.111 1.00 91.31 235 VAL A CA 1
ATOM 1804 C C . VAL A 1 235 ? -2.724 -7.930 -35.175 1.00 91.31 235 VAL A C 1
ATOM 1806 O O . VAL A 1 235 ? -3.601 -7.167 -35.576 1.00 91.31 235 VAL A O 1
ATOM 1809 N N . ARG A 1 236 ? -1.473 -7.866 -35.639 1.00 86.69 236 ARG A N 1
ATOM 1810 C CA . ARG A 1 236 ? -1.078 -7.053 -36.797 1.00 86.69 236 ARG A CA 1
ATOM 1811 C C . ARG A 1 236 ? -0.982 -7.930 -38.041 1.00 86.69 236 ARG A C 1
ATOM 1813 O O . ARG A 1 236 ? 0.013 -8.633 -38.211 1.00 86.69 236 ARG A O 1
ATOM 1820 N N . ARG A 1 237 ? -1.989 -7.859 -38.912 1.00 78.38 237 ARG A N 1
ATOM 1821 C CA . ARG A 1 237 ? -2.055 -8.606 -40.180 1.00 78.38 237 ARG A CA 1
ATOM 1822 C C . ARG A 1 237 ? -2.341 -7.667 -41.358 1.00 78.38 237 ARG A C 1
ATOM 1824 O O . ARG A 1 237 ? -2.733 -6.518 -41.173 1.00 78.38 237 ARG A O 1
ATOM 1831 N N . GLY A 1 238 ? -2.062 -8.131 -42.578 1.00 66.62 238 GLY A N 1
ATOM 1832 C CA . GLY A 1 238 ? -2.364 -7.403 -43.819 1.00 66.62 238 GLY A CA 1
ATOM 1833 C C . GLY A 1 238 ? -1.405 -6.260 -44.208 1.00 66.62 238 GLY A C 1
ATOM 1834 O O . GLY A 1 238 ? -0.364 -6.020 -43.590 1.00 66.62 238 GLY A O 1
ATOM 1835 N N . PHE A 1 239 ? -1.753 -5.559 -45.295 1.00 57.16 239 PHE A N 1
ATOM 1836 C CA . PHE A 1 239 ? -0.986 -4.435 -45.851 1.00 57.16 239 PHE A CA 1
ATOM 1837 C C . PHE A 1 239 ? -0.986 -3.250 -44.864 1.00 57.16 239 PHE A C 1
ATOM 1839 O O . PHE A 1 239 ? -2.044 -2.839 -44.399 1.00 57.16 239 PHE A O 1
ATOM 1846 N N . LEU A 1 240 ? 0.198 -2.706 -44.543 1.00 72.12 240 LEU A N 1
ATOM 1847 C CA . LEU A 1 240 ? 0.442 -1.665 -43.519 1.00 72.12 240 LEU A CA 1
ATOM 1848 C C . LEU A 1 240 ? 0.278 -2.087 -42.041 1.00 72.12 240 LEU A C 1
ATOM 1850 O O . LEU A 1 240 ? 0.271 -1.209 -41.178 1.00 72.12 240 LEU A O 1
ATOM 1854 N N . PHE A 1 241 ? 0.228 -3.387 -41.715 1.00 75.62 241 PHE A N 1
ATOM 1855 C CA . PHE A 1 241 ? 0.116 -3.869 -40.323 1.00 75.62 241 PHE A CA 1
ATOM 1856 C C . PHE A 1 241 ? -1.121 -3.322 -39.590 1.00 75.62 241 PHE A C 1
ATOM 1858 O O . PHE A 1 241 ? -1.034 -2.914 -38.424 1.00 75.62 241 PHE A O 1
ATOM 1865 N N . ALA A 1 242 ? -2.259 -3.272 -40.286 1.00 80.06 242 ALA A N 1
ATOM 1866 C CA . ALA A 1 242 ? -3.514 -2.833 -39.695 1.00 80.06 242 ALA A CA 1
ATOM 1867 C C . ALA A 1 242 ? -3.893 -3.737 -38.498 1.00 80.06 242 ALA A C 1
ATOM 1869 O O . ALA A 1 242 ? -3.627 -4.942 -38.525 1.00 80.06 242 ALA A O 1
ATOM 1870 N N . PRO A 1 243 ? -4.458 -3.170 -37.417 1.00 83.12 243 PRO A N 1
ATOM 1871 C CA . PRO A 1 243 ? -4.898 -3.959 -36.275 1.00 83.12 243 PRO A CA 1
ATOM 1872 C C . PRO A 1 243 ? -6.182 -4.722 -36.624 1.00 83.12 243 PRO A C 1
ATOM 1874 O O . PRO A 1 243 ? -7.189 -4.115 -36.983 1.00 83.12 243 PRO A O 1
ATOM 1877 N N . GLU A 1 244 ? -6.155 -6.040 -36.456 1.00 87.69 244 GLU A N 1
ATOM 1878 C CA . GLU A 1 244 ? -7.334 -6.907 -36.501 1.00 87.69 244 GLU A CA 1
ATOM 1879 C C . GLU A 1 244 ? -7.673 -7.345 -35.074 1.00 87.69 244 GLU A C 1
ATOM 1881 O O . GLU A 1 244 ? -6.799 -7.789 -34.327 1.00 87.69 244 GLU A O 1
ATOM 1886 N N . SER A 1 245 ? -8.934 -7.163 -34.673 1.00 89.62 245 SER A N 1
ATOM 1887 C CA . SER A 1 245 ? -9.436 -7.537 -33.345 1.00 89.62 245 SER A CA 1
ATOM 1888 C C . SER A 1 245 ? -10.283 -8.795 -33.451 1.00 89.62 245 SER A C 1
ATOM 1890 O O . SER A 1 245 ? -11.179 -8.867 -34.292 1.00 89.62 245 SER A O 1
ATOM 1892 N N . HIS A 1 246 ? -10.030 -9.756 -32.572 1.00 90.25 246 HIS A N 1
ATOM 1893 C CA . HIS A 1 246 ? -10.764 -11.011 -32.507 1.00 90.25 246 HIS A CA 1
ATOM 1894 C C . HIS A 1 246 ? -11.291 -11.257 -31.093 1.00 90.25 246 HIS A C 1
ATOM 1896 O O . HIS A 1 246 ? -10.621 -10.960 -30.101 1.00 90.25 246 HIS A O 1
ATOM 1902 N N . GLU A 1 247 ? -12.487 -11.838 -31.021 1.00 92.81 247 GLU A N 1
ATOM 1903 C CA . GLU A 1 247 ? -13.136 -12.282 -29.788 1.00 92.81 247 GLU A CA 1
ATOM 1904 C C . GLU A 1 247 ? -13.400 -13.786 -29.884 1.00 92.81 247 GLU A C 1
ATOM 1906 O O . GLU A 1 247 ? -14.019 -14.249 -30.842 1.00 92.81 247 GLU A O 1
ATOM 1911 N N . LEU A 1 248 ? -12.926 -14.547 -28.895 1.00 93.06 248 LEU A N 1
ATOM 1912 C CA . LEU A 1 248 ? -13.333 -15.935 -28.682 1.00 93.06 248 LEU A CA 1
ATOM 1913 C C . LEU A 1 248 ? -14.167 -16.022 -27.418 1.00 93.06 248 LEU A C 1
ATOM 1915 O O . LEU A 1 248 ? -13.833 -15.408 -26.408 1.00 93.06 248 LEU A O 1
ATOM 1919 N N . ALA A 1 249 ? -15.215 -16.831 -27.467 1.00 90.81 249 ALA A N 1
ATOM 1920 C CA . ALA A 1 249 ? -16.051 -17.147 -26.323 1.00 90.81 249 ALA A CA 1
ATOM 1921 C C . ALA A 1 249 ? -16.188 -18.663 -26.211 1.00 90.81 249 ALA A C 1
ATOM 1923 O O . ALA A 1 249 ? -16.377 -19.340 -27.225 1.00 90.81 249 ALA A O 1
ATOM 1924 N N . THR A 1 250 ? -16.068 -19.194 -24.997 1.00 91.38 250 THR A N 1
ATOM 1925 C CA . THR A 1 250 ? -16.422 -20.588 -24.711 1.00 91.38 250 THR A CA 1
ATOM 1926 C C . THR A 1 250 ? -17.945 -20.769 -24.723 1.00 91.38 250 THR A C 1
ATOM 1928 O O . THR A 1 250 ? -18.711 -19.819 -24.840 1.00 91.38 250 THR A O 1
ATOM 1931 N N . ASP A 1 251 ? -18.410 -21.991 -24.558 1.00 84.12 251 ASP A N 1
ATOM 1932 C CA . ASP A 1 251 ? -19.767 -22.285 -24.112 1.00 84.12 251 ASP A CA 1
ATOM 1933 C C . ASP A 1 251 ? -19.944 -21.885 -22.641 1.00 84.12 251 ASP A C 1
ATOM 1935 O O . ASP A 1 251 ? -18.979 -21.662 -21.895 1.00 84.12 251 ASP A O 1
ATOM 1939 N N . SER A 1 252 ? -21.206 -21.820 -22.222 1.00 83.50 252 SER A N 1
ATOM 1940 C CA . SER A 1 252 ? -21.581 -21.680 -20.819 1.00 83.50 252 SER A CA 1
ATOM 1941 C C . SER A 1 252 ? -21.136 -22.891 -19.999 1.00 83.50 252 SER A C 1
ATOM 1943 O O . SER A 1 252 ? 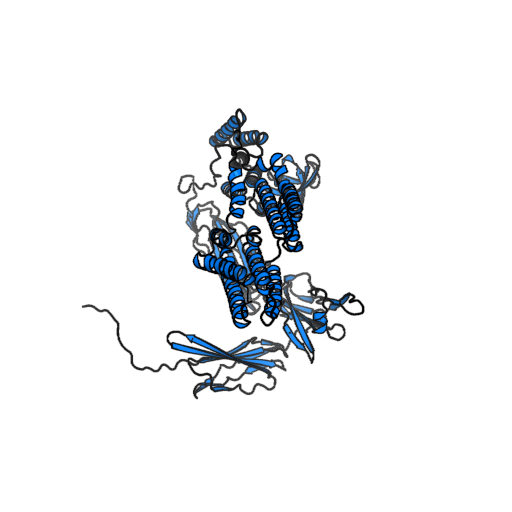-21.269 -24.036 -20.434 1.00 83.50 252 SER A O 1
ATOM 1945 N N . LEU A 1 253 ? -20.660 -22.642 -18.781 1.00 85.88 253 LEU A N 1
ATOM 1946 C CA . LEU A 1 253 ? -20.217 -23.684 -17.852 1.00 85.88 253 LEU A CA 1
ATOM 1947 C C . LEU A 1 253 ? -21.332 -23.977 -16.845 1.00 85.88 253 LEU A C 1
ATOM 1949 O O . LEU A 1 253 ? -21.983 -23.052 -16.364 1.00 85.88 253 LEU A O 1
ATOM 1953 N N . ARG A 1 254 ? -21.566 -25.248 -16.515 1.00 81.19 254 ARG A N 1
ATOM 1954 C CA . ARG A 1 254 ? -22.566 -25.647 -15.510 1.00 81.19 254 ARG A CA 1
ATOM 1955 C C . ARG A 1 254 ? -21.879 -25.938 -14.182 1.00 81.19 254 ARG A C 1
ATOM 1957 O O . ARG A 1 254 ? -20.819 -26.554 -14.177 1.00 81.19 254 ARG A O 1
ATOM 1964 N N . LEU A 1 255 ? -22.499 -25.510 -13.089 1.00 85.12 255 LEU A N 1
ATOM 1965 C CA . LEU A 1 255 ? -22.055 -25.751 -11.721 1.00 85.12 255 LEU A CA 1
ATOM 1966 C C . LEU A 1 255 ? -23.252 -26.177 -10.871 1.00 85.12 255 LEU A C 1
ATOM 1968 O O . LEU A 1 255 ? -24.259 -25.472 -10.832 1.00 85.12 255 LEU A O 1
ATOM 1972 N N . VAL A 1 256 ? -23.128 -27.296 -10.165 1.00 80.19 256 VAL A N 1
ATOM 1973 C CA . VAL A 1 256 ? -24.133 -27.757 -9.201 1.00 80.19 256 VAL A CA 1
ATOM 1974 C C . VAL A 1 256 ? -23.660 -27.418 -7.791 1.00 80.19 256 VAL A C 1
ATOM 1976 O O . VAL A 1 256 ? -22.556 -27.787 -7.403 1.00 80.19 256 VAL A O 1
ATOM 1979 N N . VAL A 1 257 ? -24.485 -26.714 -7.016 1.00 86.19 257 VAL A N 1
ATOM 1980 C CA . VAL A 1 257 ? -24.168 -26.344 -5.633 1.00 86.19 257 VAL A CA 1
ATOM 1981 C C . VAL A 1 257 ? -25.085 -27.075 -4.661 1.00 86.19 257 VAL A C 1
ATOM 1983 O O . VAL A 1 257 ? -26.301 -26.877 -4.664 1.00 86.19 257 VAL A O 1
ATOM 1986 N N . LEU A 1 258 ? -24.490 -27.898 -3.806 1.00 84.06 258 LEU A N 1
ATOM 1987 C CA . LEU A 1 258 ? -25.166 -28.687 -2.785 1.00 84.06 258 LEU A CA 1
ATOM 1988 C C . LEU A 1 258 ? -25.301 -27.897 -1.472 1.00 84.06 258 LEU A C 1
ATOM 1990 O O . LEU A 1 258 ? -24.386 -27.155 -1.103 1.00 84.06 258 LEU A O 1
ATOM 1994 N N . PRO A 1 259 ? -26.409 -28.056 -0.726 1.00 88.19 259 PRO A N 1
ATOM 1995 C CA . PRO A 1 259 ? -26.505 -27.527 0.630 1.00 88.19 259 PRO A CA 1
ATOM 1996 C C . PRO A 1 259 ? -25.522 -28.248 1.565 1.00 88.19 259 PRO A C 1
ATOM 1998 O O . PRO A 1 259 ? -25.179 -29.409 1.344 1.00 88.19 259 PRO A O 1
ATOM 2001 N N . LEU A 1 260 ? -25.088 -27.567 2.628 1.00 90.94 260 LEU A N 1
ATOM 2002 C CA . LEU A 1 260 ? -24.259 -28.186 3.665 1.00 90.94 260 LEU A CA 1
ATOM 2003 C C . LEU A 1 260 ? -25.064 -29.259 4.433 1.00 90.94 260 LEU A C 1
ATOM 2005 O O . LEU A 1 260 ? -26.238 -29.010 4.724 1.00 90.94 260 LEU A O 1
ATOM 2009 N N . PRO A 1 261 ? -24.470 -30.418 4.779 1.00 89.50 261 PRO A N 1
ATOM 2010 C CA . PRO A 1 261 ? -25.157 -31.465 5.539 1.00 89.50 261 PRO A CA 1
ATOM 2011 C C . PRO A 1 261 ? -25.647 -30.974 6.907 1.00 89.50 261 PRO A C 1
ATOM 2013 O O . PRO A 1 261 ? -24.935 -30.267 7.610 1.00 89.50 261 PRO A O 1
ATOM 2016 N N . GLU A 1 262 ? -26.848 -31.367 7.333 1.00 89.94 262 GLU A N 1
ATOM 2017 C CA . GLU A 1 262 ? -27.314 -31.045 8.694 1.00 89.94 262 GLU A CA 1
ATOM 2018 C C . GLU A 1 262 ? -26.709 -31.977 9.754 1.00 89.94 262 GLU A C 1
ATOM 2020 O O . GLU A 1 262 ? -26.542 -31.597 10.915 1.00 89.94 262 GLU A O 1
ATOM 2025 N N . GLU A 1 263 ? -26.362 -33.198 9.350 1.00 85.94 263 GLU A N 1
ATOM 2026 C CA . GLU A 1 263 ? -25.800 -34.222 10.222 1.00 85.94 263 GLU A CA 1
ATOM 2027 C C . GLU A 1 263 ? -24.367 -33.870 10.648 1.00 85.94 263 GLU A C 1
ATOM 2029 O O . GLU A 1 263 ? -23.536 -33.460 9.840 1.00 85.94 263 GLU A O 1
ATOM 2034 N N . GLY A 1 264 ? -24.076 -34.009 11.945 1.00 85.50 264 GLY A N 1
ATOM 2035 C CA . GLY A 1 264 ? -22.755 -33.715 12.511 1.00 85.50 264 GLY A CA 1
ATOM 2036 C C . GLY A 1 264 ? -22.421 -32.227 12.666 1.00 85.50 264 GLY A C 1
ATOM 2037 O O . GLY A 1 264 ? -21.319 -31.920 13.112 1.00 85.50 264 GLY A O 1
ATOM 2038 N N . ARG A 1 265 ? -23.343 -31.304 12.346 1.00 93.44 265 ARG A N 1
ATOM 2039 C CA . ARG A 1 265 ? -23.117 -29.852 12.434 1.00 93.44 265 ARG A CA 1
ATOM 2040 C C . ARG A 1 265 ? -22.949 -29.375 13.892 1.00 93.44 265 ARG A C 1
ATOM 2042 O O . ARG A 1 265 ? -23.919 -29.427 14.653 1.00 93.44 265 ARG A O 1
ATOM 2049 N N . PRO A 1 266 ? -21.771 -28.854 14.296 1.00 93.94 266 PRO A N 1
ATOM 2050 C CA . PRO A 1 266 ? -21.538 -28.368 15.657 1.00 93.94 266 PRO A CA 1
ATOM 2051 C C . PRO A 1 266 ? -22.301 -27.073 15.964 1.00 93.94 266 PRO A C 1
ATOM 2053 O O . PRO A 1 266 ? -22.533 -26.255 15.077 1.00 93.94 266 PRO A O 1
ATOM 2056 N N . ALA A 1 267 ? -22.614 -26.828 17.241 1.00 90.06 267 ALA A N 1
ATOM 2057 C CA . ALA A 1 267 ? -23.269 -25.587 17.678 1.00 90.06 267 ALA A CA 1
ATOM 2058 C C . ALA A 1 267 ? -22.401 -24.328 17.468 1.00 90.06 267 ALA A C 1
ATOM 2060 O O . ALA A 1 267 ? -22.933 -23.236 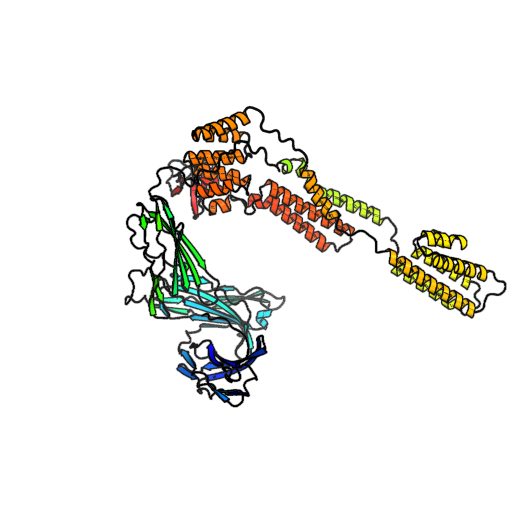17.300 1.00 90.06 267 ALA A O 1
ATOM 2061 N N . SER A 1 268 ? -21.072 -24.479 17.445 1.00 90.50 268 SER A N 1
ATOM 2062 C CA . SER A 1 268 ? -20.110 -23.404 17.170 1.00 90.50 268 SER A CA 1
ATOM 2063 C C . SER A 1 268 ? -19.956 -23.077 15.676 1.00 90.50 268 SER A C 1
ATOM 2065 O O . SER A 1 268 ? -19.168 -22.200 15.322 1.00 90.50 268 SER A O 1
ATOM 2067 N N . PHE A 1 269 ? -20.683 -23.763 14.785 1.00 94.50 269 PHE A N 1
ATOM 2068 C CA . PHE A 1 269 ? -20.593 -23.556 13.341 1.00 94.50 269 PHE A CA 1
ATOM 2069 C C . PHE A 1 269 ? -21.309 -22.276 12.904 1.00 94.50 269 PHE A C 1
ATOM 2071 O O . PHE A 1 269 ? -22.531 -22.172 12.978 1.00 94.50 269 PHE A O 1
ATOM 2078 N N . THR A 1 270 ? -20.543 -21.319 12.383 1.00 90.75 270 THR A N 1
ATOM 2079 C CA . THR A 1 270 ? -21.046 -20.010 11.933 1.00 90.75 270 THR A CA 1
ATOM 2080 C C . THR A 1 270 ? -21.123 -19.861 10.413 1.00 90.75 270 THR A C 1
ATOM 2082 O O . THR A 1 270 ? -21.547 -18.813 9.933 1.00 90.75 270 THR A O 1
ATOM 2085 N N . GLY A 1 271 ? -20.753 -20.895 9.644 1.00 91.38 271 GLY A N 1
ATOM 2086 C CA . GLY A 1 271 ? -20.753 -20.867 8.173 1.00 91.38 271 GLY A CA 1
ATOM 2087 C C . GLY A 1 271 ? -19.368 -20.920 7.520 1.00 91.38 271 GLY A C 1
ATOM 2088 O O . GLY A 1 271 ? -19.251 -20.645 6.329 1.00 91.38 271 GLY A O 1
ATOM 2089 N N . ALA A 1 272 ? -18.312 -21.252 8.268 1.00 94.56 272 ALA A N 1
ATOM 2090 C CA . ALA A 1 272 ? -16.962 -21.388 7.722 1.00 94.56 272 ALA A CA 1
ATOM 2091 C C . ALA A 1 272 ? -16.816 -22.678 6.892 1.00 94.56 272 ALA A C 1
ATOM 2093 O O . ALA A 1 272 ? -17.020 -23.777 7.402 1.00 94.56 272 ALA A O 1
ATOM 2094 N N . VAL A 1 273 ? -16.426 -22.560 5.622 1.00 94.94 273 VAL A N 1
ATOM 2095 C CA . VAL A 1 273 ? -16.253 -23.701 4.704 1.00 94.94 273 VAL A CA 1
ATOM 2096 C C . VAL A 1 273 ? -14.839 -23.687 4.133 1.00 94.94 273 VAL A C 1
ATOM 2098 O O . VAL A 1 273 ? -14.382 -22.659 3.627 1.00 94.94 273 VAL A O 1
ATOM 2101 N N . GLY A 1 274 ? -14.137 -24.812 4.260 1.00 93.06 274 GLY A N 1
ATOM 2102 C CA . GLY A 1 274 ? -12.711 -24.940 3.968 1.00 93.06 274 GLY A CA 1
ATOM 2103 C C . GLY A 1 274 ? -11.970 -25.669 5.087 1.00 93.06 274 GLY A C 1
ATOM 2104 O O . GLY A 1 274 ? -12.570 -26.439 5.829 1.00 93.06 274 GLY A O 1
ATOM 2105 N N . ARG A 1 275 ? -10.667 -25.417 5.230 1.00 93.62 275 ARG A N 1
ATOM 2106 C CA . ARG A 1 275 ? -9.844 -26.009 6.297 1.00 93.62 275 ARG A CA 1
ATOM 2107 C C . ARG A 1 275 ? -9.133 -24.912 7.063 1.00 93.62 275 ARG A C 1
ATOM 2109 O O . ARG A 1 275 ? -8.367 -24.153 6.468 1.00 93.62 275 ARG A O 1
ATOM 2116 N N . PHE A 1 276 ? -9.360 -24.844 8.373 1.00 95.38 276 PHE A N 1
ATOM 2117 C CA . PHE A 1 276 ? -8.883 -23.735 9.194 1.00 95.38 276 PHE A CA 1
ATOM 2118 C C . PHE A 1 276 ? -8.200 -24.196 10.475 1.00 95.38 276 PHE A C 1
ATOM 2120 O O . PHE A 1 276 ? -8.515 -25.220 11.068 1.00 95.38 276 PHE A O 1
ATOM 2127 N N . SER A 1 277 ? -7.269 -23.370 10.928 1.00 95.75 277 SER A N 1
ATOM 2128 C CA . SER A 1 277 ? -6.673 -23.421 12.254 1.00 95.75 277 SER A CA 1
ATOM 2129 C C . SER A 1 277 ? -6.952 -22.101 12.957 1.00 95.75 277 SER A C 1
ATOM 2131 O O . SER A 1 277 ? -7.002 -21.049 12.316 1.00 95.75 277 SER A O 1
ATOM 2133 N N . VAL A 1 278 ? -7.129 -22.147 14.274 1.00 96.00 278 VAL A N 1
ATOM 2134 C CA . VAL A 1 278 ? -7.410 -20.958 15.077 1.00 96.00 278 VAL A CA 1
ATOM 2135 C C . VAL A 1 278 ? -6.324 -20.766 16.125 1.00 96.00 278 VAL A C 1
ATOM 2137 O O . VAL A 1 278 ? -5.901 -21.705 16.800 1.00 96.00 278 VAL A O 1
ATOM 2140 N N . ARG A 1 279 ? -5.862 -19.528 16.264 1.00 95.81 279 ARG A N 1
ATOM 2141 C CA . ARG A 1 279 ? -4.999 -19.088 17.360 1.00 95.81 279 ARG A CA 1
ATOM 2142 C C . ARG A 1 279 ? -5.672 -17.921 18.045 1.00 95.81 279 ARG A C 1
ATOM 2144 O O . ARG A 1 279 ? -6.291 -17.097 17.389 1.00 95.81 279 ARG A O 1
ATOM 2151 N N . ALA A 1 280 ? -5.551 -17.846 19.358 1.00 94.75 280 ALA A N 1
ATOM 2152 C CA . ALA A 1 280 ? -6.086 -16.734 20.120 1.00 94.75 280 ALA A CA 1
ATOM 2153 C C . ALA A 1 280 ? -5.018 -16.246 21.092 1.00 94.75 280 ALA A C 1
ATOM 2155 O O . ALA A 1 280 ? -4.266 -17.048 21.648 1.00 94.75 280 ALA A O 1
ATOM 2156 N N . ARG A 1 281 ? -4.939 -14.933 21.269 1.00 93.69 281 ARG A N 1
ATOM 2157 C CA . ARG A 1 281 ? -4.071 -14.287 22.251 1.00 93.69 281 ARG A CA 1
ATOM 2158 C C . ARG A 1 281 ? -4.801 -13.120 22.889 1.00 93.69 281 ARG A C 1
ATOM 2160 O O . ARG A 1 281 ? -5.690 -12.533 22.278 1.00 93.69 281 ARG A O 1
ATOM 2167 N N . ILE A 1 282 ? -4.408 -12.802 24.111 1.00 92.06 282 ILE A N 1
ATOM 2168 C CA . ILE A 1 282 ? -4.942 -11.677 24.866 1.00 92.06 282 ILE A CA 1
ATOM 2169 C C . ILE A 1 282 ? -3.795 -10.752 25.259 1.00 92.06 282 ILE A C 1
ATOM 2171 O O . ILE A 1 282 ? -2.771 -11.220 25.761 1.00 92.06 282 ILE A O 1
ATOM 2175 N N . GLU A 1 283 ? -3.943 -9.463 24.969 1.00 89.75 283 GLU A N 1
ATOM 2176 C CA . GLU A 1 283 ? -2.903 -8.459 25.192 1.00 89.75 283 GLU A CA 1
ATOM 2177 C C . GLU A 1 283 ? -3.523 -7.169 25.766 1.00 89.75 283 GLU A C 1
ATOM 2179 O O . GLU A 1 283 ? -4.413 -6.591 25.129 1.00 89.75 283 GLU A O 1
ATOM 2184 N N . PRO A 1 284 ? -3.073 -6.695 26.949 1.00 89.12 284 PRO A N 1
ATOM 2185 C CA . PRO A 1 284 ? -2.128 -7.342 27.879 1.00 89.12 284 PRO A CA 1
ATOM 2186 C C . PRO A 1 284 ? -2.700 -8.594 28.594 1.00 89.12 284 PRO A C 1
ATOM 2188 O O . PRO A 1 284 ? -3.900 -8.839 28.582 1.00 89.12 284 PRO A O 1
ATOM 2191 N N . THR A 1 285 ? -1.839 -9.408 29.227 1.00 87.38 285 THR A N 1
ATOM 2192 C CA . THR A 1 285 ? -2.250 -10.600 30.019 1.00 87.38 285 THR A CA 1
ATOM 2193 C C . THR A 1 285 ? -2.577 -10.287 31.485 1.00 87.38 285 THR A C 1
ATOM 2195 O O . THR A 1 285 ? -3.073 -11.153 32.210 1.00 87.38 285 THR A O 1
ATOM 2198 N N . GLU A 1 286 ? -2.345 -9.044 31.905 1.00 86.50 286 GLU A N 1
ATOM 2199 C CA . GLU A 1 286 ? -2.715 -8.493 33.204 1.00 86.50 286 GLU A CA 1
ATOM 2200 C C . GLU A 1 286 ? -3.346 -7.111 32.998 1.00 86.50 286 GLU A C 1
ATOM 2202 O O . GLU A 1 286 ? -2.830 -6.314 32.213 1.00 86.50 286 GLU A O 1
ATOM 2207 N N . VAL A 1 287 ? -4.481 -6.848 33.650 1.00 87.88 287 VAL A N 1
ATOM 2208 C CA . VAL A 1 287 ? -5.252 -5.606 33.486 1.00 87.88 287 VAL A CA 1
ATOM 2209 C C . VAL A 1 287 ? -6.029 -5.271 34.770 1.00 87.88 287 VAL A C 1
ATOM 2211 O O . VAL A 1 287 ? -6.542 -6.183 35.414 1.00 87.88 287 VAL A O 1
ATOM 2214 N N . PRO A 1 288 ? -6.148 -4.008 35.204 1.00 87.12 288 PRO A N 1
ATOM 2215 C CA . PRO A 1 288 ? -7.046 -3.639 36.299 1.00 87.12 288 PRO A CA 1
ATOM 2216 C C . PRO A 1 288 ? -8.523 -3.891 35.956 1.00 87.12 288 PRO A C 1
ATOM 2218 O O . PRO A 1 288 ? -8.941 -3.763 34.805 1.00 87.12 288 PRO A O 1
ATOM 2221 N N . ALA A 1 289 ? -9.348 -4.206 36.960 1.00 85.06 289 ALA A N 1
ATOM 2222 C CA . ALA A 1 289 ? -10.796 -4.281 36.761 1.00 85.06 289 ALA A CA 1
ATOM 2223 C C . ALA A 1 289 ? -11.346 -2.926 36.268 1.00 85.06 289 ALA A C 1
ATOM 2225 O O . ALA A 1 289 ? -11.066 -1.883 36.862 1.00 85.06 289 ALA A O 1
ATOM 2226 N N . GLY A 1 290 ? -12.143 -2.955 35.198 1.00 83.31 290 GLY A N 1
ATOM 2227 C CA . GLY A 1 290 ? -12.711 -1.786 34.524 1.00 83.31 290 GLY A CA 1
ATOM 2228 C C . GLY A 1 290 ? -11.915 -1.276 33.317 1.00 83.31 290 GLY A C 1
ATOM 2229 O O . GLY A 1 290 ? -12.425 -0.419 32.596 1.00 83.31 290 GLY A O 1
ATOM 2230 N N . GLU A 1 291 ? -10.716 -1.801 33.058 1.00 84.25 291 GLU A N 1
ATOM 2231 C CA . GLU A 1 291 ? -9.905 -1.430 31.893 1.00 84.25 291 GLU A CA 1
ATOM 2232 C C . GLU A 1 291 ? -10.088 -2.388 30.706 1.00 84.25 291 GLU A C 1
ATOM 2234 O O . GLU A 1 291 ? -10.499 -3.537 30.849 1.00 84.25 291 GLU A O 1
ATOM 2239 N N . ALA A 1 292 ? -9.808 -1.887 29.503 1.00 88.06 292 ALA A N 1
ATOM 2240 C CA . ALA A 1 292 ? -9.995 -2.622 28.259 1.00 88.06 292 ALA A CA 1
ATOM 2241 C C . ALA A 1 292 ? -8.786 -3.506 27.926 1.00 88.06 292 ALA A C 1
ATOM 2243 O O . ALA A 1 292 ? -7.646 -3.047 27.936 1.00 88.06 292 ALA A O 1
ATOM 2244 N N . VAL A 1 293 ? -9.051 -4.753 27.542 1.00 91.44 293 VAL A N 1
ATOM 2245 C CA . VAL A 1 293 ? -8.056 -5.705 27.038 1.00 91.44 293 VAL A CA 1
ATOM 2246 C C . VAL A 1 293 ? -8.466 -6.220 25.659 1.00 91.44 293 VAL A C 1
ATOM 2248 O O . VAL A 1 293 ? -9.652 -6.423 25.389 1.00 91.44 293 VAL A O 1
ATOM 2251 N N . ALA A 1 294 ? -7.497 -6.421 24.765 1.00 93.19 294 ALA A N 1
ATOM 2252 C CA . ALA A 1 294 ? -7.759 -6.910 23.417 1.00 93.19 294 ALA A CA 1
ATOM 2253 C C . ALA A 1 294 ? -7.642 -8.440 23.354 1.00 93.19 294 ALA A C 1
ATOM 2255 O O . ALA A 1 294 ? -6.589 -9.003 23.658 1.00 93.19 294 ALA A O 1
ATOM 2256 N N . LEU A 1 295 ? -8.706 -9.111 22.909 1.00 94.12 295 LEU A N 1
ATOM 2257 C CA . LEU A 1 295 ? -8.682 -10.520 22.516 1.00 94.12 295 LEU A CA 1
ATOM 2258 C C . LEU A 1 295 ? -8.539 -10.599 20.996 1.00 94.12 295 LEU A C 1
ATOM 2260 O O . LEU A 1 295 ? -9.474 -10.280 20.263 1.00 94.12 295 LEU A O 1
ATOM 2264 N N . VAL A 1 296 ? -7.379 -11.054 20.531 1.00 95.19 296 VAL A N 1
ATOM 2265 C CA . VAL A 1 296 ? -7.079 -11.229 19.108 1.00 95.19 296 VAL A CA 1
ATOM 2266 C C . VAL A 1 296 ? -7.200 -12.706 18.756 1.00 95.19 296 VAL A C 1
ATOM 2268 O O . VAL A 1 296 ? -6.426 -13.532 19.246 1.00 95.19 296 VAL A O 1
ATOM 2271 N N . VAL A 1 297 ? -8.149 -13.042 17.885 1.00 95.75 297 VAL A N 1
ATOM 2272 C CA . VAL A 1 297 ? -8.323 -14.388 17.330 1.00 95.75 297 VAL A CA 1
ATOM 2273 C C . VAL A 1 297 ? -7.936 -14.376 15.858 1.00 95.75 297 VAL A C 1
ATOM 2275 O O . VAL A 1 297 ? -8.513 -13.655 15.049 1.00 95.75 297 VAL A O 1
ATOM 2278 N N . GLU A 1 298 ? -6.952 -15.190 15.504 1.00 96.56 298 GLU A N 1
ATOM 2279 C CA . GLU A 1 298 ? -6.454 -15.357 14.146 1.00 96.56 298 GLU A CA 1
ATOM 2280 C C . GLU A 1 298 ? -6.922 -16.703 13.595 1.00 96.56 298 GLU A C 1
ATOM 2282 O O . GLU A 1 298 ? -6.550 -17.764 14.104 1.00 96.56 298 GLU A O 1
ATOM 2287 N N . VAL A 1 299 ? -7.723 -16.655 12.536 1.00 96.75 299 VAL A N 1
ATOM 2288 C CA . VAL A 1 299 ? -8.165 -17.824 11.777 1.00 96.75 299 VAL A CA 1
ATOM 2289 C C . VAL A 1 299 ? -7.319 -17.910 10.511 1.00 96.75 299 VAL A C 1
ATOM 2291 O O . VAL A 1 299 ? -7.352 -17.010 9.674 1.00 96.75 299 VAL A O 1
ATOM 2294 N N . THR A 1 300 ? -6.545 -18.984 10.377 1.00 96.19 300 THR A N 1
ATOM 2295 C CA . THR A 1 300 ? -5.627 -19.215 9.252 1.00 96.19 300 THR A CA 1
ATOM 2296 C C . THR A 1 300 ? -6.025 -20.482 8.514 1.00 96.19 300 THR A C 1
ATOM 2298 O O . THR A 1 300 ? -6.183 -21.525 9.152 1.00 96.19 300 THR A O 1
ATOM 2301 N N . GLY A 1 301 ? -6.129 -20.434 7.186 1.00 92.81 301 GLY A N 1
ATOM 2302 C CA . GLY A 1 301 ? -6.468 -21.625 6.412 1.00 92.81 301 GLY A CA 1
ATOM 2303 C C . GLY A 1 301 ? -6.723 -21.387 4.929 1.00 92.81 301 GLY A C 1
ATOM 2304 O O . GLY A 1 301 ? -6.244 -20.409 4.351 1.00 92.81 301 GLY A O 1
ATOM 2305 N N . GLU A 1 302 ? -7.480 -22.309 4.335 1.00 91.62 302 GLU A N 1
ATOM 2306 C CA . GLU A 1 302 ? -7.854 -22.326 2.916 1.00 91.62 302 GLU A CA 1
ATOM 2307 C C . GLU A 1 302 ? -9.378 -22.271 2.770 1.00 91.62 302 GLU A C 1
ATOM 2309 O O . GLU A 1 302 ? -10.085 -22.994 3.471 1.00 91.62 302 GLU A O 1
ATOM 2314 N N . GLY A 1 303 ? -9.884 -21.433 1.861 1.00 90.81 303 GLY A N 1
ATOM 2315 C CA . GLY A 1 303 ? -11.319 -21.251 1.615 1.00 90.81 303 GLY A CA 1
ATOM 2316 C C . GLY A 1 303 ? -11.704 -19.786 1.394 1.00 90.81 303 GLY A C 1
ATOM 2317 O O . GLY A 1 303 ? -10.886 -18.967 0.969 1.00 90.81 303 GLY A O 1
ATOM 2318 N N . ASN A 1 304 ? -12.957 -19.429 1.692 1.00 91.38 304 ASN A N 1
ATOM 2319 C CA . ASN A 1 304 ? -13.456 -18.058 1.525 1.00 91.38 304 ASN A CA 1
ATOM 2320 C C . ASN A 1 304 ? -12.985 -17.124 2.657 1.00 91.38 304 ASN A C 1
ATOM 2322 O O . ASN A 1 304 ? -13.788 -16.690 3.481 1.00 91.38 304 ASN A O 1
ATOM 2326 N N . ILE A 1 305 ? -11.687 -16.796 2.696 1.00 92.69 305 ILE A N 1
ATOM 2327 C CA . ILE A 1 305 ? -11.068 -16.050 3.809 1.00 92.69 305 ILE A CA 1
ATOM 2328 C C . ILE A 1 305 ? -11.791 -14.730 4.095 1.00 92.69 305 ILE A C 1
ATOM 2330 O O . ILE A 1 305 ? -12.094 -14.428 5.243 1.00 92.69 305 ILE A O 1
ATOM 2334 N N . LYS A 1 306 ? -12.127 -13.954 3.058 1.00 88.88 306 LYS A N 1
ATOM 2335 C CA . LYS A 1 306 ? -12.800 -12.654 3.214 1.00 88.88 306 LYS A CA 1
ATOM 2336 C C . LYS A 1 306 ? -14.199 -12.796 3.824 1.00 88.88 306 LYS A C 1
ATOM 2338 O O . LYS A 1 306 ? -14.587 -11.979 4.659 1.00 88.88 306 LYS A O 1
ATOM 2343 N N . GLY A 1 307 ? -14.925 -13.839 3.425 1.00 88.81 307 GLY A N 1
ATOM 2344 C CA . GLY A 1 307 ? -16.274 -14.141 3.893 1.00 88.81 307 GLY A CA 1
ATOM 2345 C C . GLY A 1 307 ? -16.343 -14.898 5.219 1.00 88.81 307 GLY A C 1
ATOM 2346 O O . GLY A 1 307 ? -17.448 -15.233 5.635 1.00 88.81 307 GLY A O 1
ATOM 2347 N N . LEU A 1 308 ? -15.213 -15.181 5.880 1.00 93.69 308 LEU A N 1
ATOM 2348 C CA . LEU A 1 308 ? -15.222 -15.920 7.141 1.00 93.69 308 LEU A CA 1
ATOM 2349 C C . LEU A 1 308 ? -15.975 -15.142 8.235 1.00 93.69 308 LEU A C 1
ATOM 2351 O O . LEU A 1 308 ? -15.594 -14.006 8.532 1.00 93.69 308 LEU A O 1
ATOM 2355 N N . PRO A 1 309 ? -17.010 -15.727 8.853 1.00 92.44 309 PRO A N 1
ATOM 2356 C CA . PRO A 1 309 ? -17.723 -15.112 9.965 1.00 92.44 309 PRO A CA 1
ATOM 2357 C C . PRO A 1 309 ? -16.885 -15.159 11.257 1.00 92.44 309 PRO A C 1
ATOM 2359 O O . PRO A 1 309 ? -16.048 -16.061 11.410 1.00 92.44 309 PRO A O 1
ATOM 2362 N N . PRO A 1 310 ? -17.107 -14.225 12.201 1.00 94.12 310 PRO A N 1
ATOM 2363 C CA . PRO A 1 310 ? -16.439 -14.257 13.498 1.00 94.12 310 PRO A CA 1
ATOM 2364 C C . PRO A 1 310 ? -16.814 -15.522 14.302 1.00 94.12 310 PRO A C 1
ATOM 2366 O O . PRO A 1 310 ? -17.959 -15.976 14.219 1.00 94.12 310 PRO A O 1
ATOM 2369 N N . PRO A 1 311 ? -15.884 -16.113 15.083 1.00 93.38 311 PRO A N 1
ATOM 2370 C CA . PRO A 1 311 ? -16.206 -17.157 16.058 1.00 93.38 311 PRO A CA 1
ATOM 2371 C C . PRO A 1 311 ? -17.249 -16.685 17.074 1.00 93.38 311 PRO A C 1
ATOM 2373 O O . PRO A 1 311 ? -17.247 -15.525 17.491 1.00 93.38 311 PRO A O 1
ATOM 2376 N N . LEU A 1 312 ? -18.090 -17.615 17.532 1.00 90.62 312 LEU A N 1
ATOM 2377 C CA . LEU A 1 312 ? -18.954 -17.385 18.686 1.00 90.62 312 LEU A CA 1
ATOM 2378 C C . LEU A 1 312 ? -18.091 -17.367 19.948 1.00 90.62 312 LEU A C 1
ATOM 2380 O O . LEU A 1 312 ? -17.442 -18.362 20.277 1.00 90.62 312 LEU A O 1
ATOM 2384 N N . LEU A 1 313 ? -18.079 -16.235 20.651 1.00 88.25 313 LEU A N 1
ATOM 2385 C CA . LEU A 1 313 ? -17.459 -16.175 21.966 1.00 88.25 313 LEU A CA 1
ATOM 2386 C C . LEU A 1 313 ? -18.371 -16.858 22.996 1.00 88.25 313 LEU A C 1
ATOM 2388 O O . LEU A 1 313 ? -19.586 -16.642 22.965 1.00 88.25 313 LEU A O 1
ATOM 2392 N N . PRO A 1 314 ? -17.811 -17.675 23.903 1.00 83.00 314 PRO A N 1
ATOM 2393 C CA . PRO A 1 314 ? -18.562 -18.199 25.033 1.00 83.00 314 PRO A CA 1
ATOM 2394 C C . PRO A 1 314 ? -18.968 -17.057 25.966 1.00 83.00 314 PRO A C 1
ATOM 2396 O O . PRO A 1 314 ? -18.318 -16.012 25.993 1.00 83.00 314 PRO A O 1
ATOM 2399 N N . ASP A 1 315 ? -20.031 -17.265 26.737 1.00 82.75 315 ASP A N 1
ATOM 2400 C CA . ASP A 1 315 ? -20.468 -16.281 27.723 1.00 82.75 315 ASP A CA 1
ATOM 2401 C C . ASP A 1 315 ? -19.400 -16.127 28.819 1.00 82.75 315 ASP A C 1
ATOM 2403 O O . ASP A 1 315 ? -18.927 -17.116 29.391 1.00 82.75 315 ASP A O 1
ATOM 2407 N N . LEU A 1 316 ? -18.973 -14.889 29.064 1.00 86.44 316 LEU A N 1
ATOM 2408 C CA . LEU A 1 316 ? -17.904 -14.556 30.002 1.00 86.44 316 LEU A CA 1
ATOM 2409 C C . LEU A 1 316 ? -18.511 -13.799 31.184 1.00 86.44 316 LEU A C 1
ATOM 2411 O O . LEU A 1 316 ? -18.788 -12.603 31.092 1.00 86.44 316 LEU A O 1
ATOM 2415 N N . ASP A 1 317 ? -18.703 -14.492 32.310 1.00 83.75 317 ASP A N 1
ATOM 2416 C CA . ASP A 1 317 ? -19.279 -13.879 33.511 1.00 83.75 317 ASP A CA 1
ATOM 2417 C C . ASP A 1 317 ? -18.427 -12.693 33.995 1.00 83.75 317 ASP A C 1
ATOM 2419 O O . ASP A 1 317 ? -17.210 -12.794 34.167 1.00 83.75 317 ASP A O 1
ATOM 2423 N N . GLY A 1 318 ? -19.084 -11.555 34.221 1.00 84.12 318 GLY A N 1
ATOM 2424 C CA . GLY A 1 318 ? -18.441 -10.328 34.684 1.00 84.12 318 GLY A CA 1
ATOM 2425 C C . GLY A 1 318 ? -17.501 -9.667 33.672 1.00 84.12 318 GLY A C 1
ATOM 2426 O O . GLY A 1 318 ? -16.647 -8.888 34.092 1.00 84.12 318 GLY A O 1
ATOM 2427 N N . VAL A 1 319 ? -17.628 -9.958 32.372 1.00 89.75 319 VAL A N 1
ATOM 2428 C CA . VAL A 1 319 ? -16.854 -9.309 31.303 1.00 89.75 319 VAL A CA 1
ATOM 2429 C C . VAL A 1 319 ? -17.792 -8.686 30.276 1.00 89.75 319 VAL A C 1
ATOM 2431 O O . VAL A 1 319 ? -18.612 -9.367 29.666 1.00 89.75 319 VAL A O 1
ATOM 2434 N N . ARG A 1 320 ? -17.639 -7.386 30.020 1.00 90.00 320 ARG A N 1
ATOM 2435 C CA . ARG A 1 320 ? -18.319 -6.721 28.902 1.00 90.00 320 ARG A CA 1
ATOM 2436 C C . ARG A 1 320 ? -17.529 -6.934 27.619 1.00 90.00 320 ARG A C 1
ATOM 2438 O O . ARG A 1 320 ? -16.344 -6.615 27.558 1.00 90.00 320 ARG A O 1
ATOM 2445 N N . VAL A 1 321 ? -18.197 -7.455 26.596 1.00 91.00 321 VAL A N 1
ATOM 2446 C CA . VAL A 1 321 ? -17.599 -7.804 25.303 1.00 91.00 321 VAL A CA 1
ATOM 2447 C C . VAL A 1 321 ? -18.118 -6.853 24.231 1.00 91.00 321 VAL A C 1
ATOM 2449 O O . VAL A 1 321 ? -19.326 -6.733 24.035 1.00 91.00 321 VAL A O 1
ATOM 2452 N N . PHE A 1 322 ? -17.210 -6.191 23.519 1.00 88.25 322 PHE A N 1
ATOM 2453 C CA . PHE A 1 322 ? -17.539 -5.330 22.382 1.00 88.25 322 PHE A CA 1
ATOM 2454 C C . PHE A 1 322 ? -17.336 -6.071 21.056 1.00 88.25 322 PHE A C 1
ATOM 2456 O O . PHE A 1 322 ? -16.450 -6.924 20.977 1.00 88.25 322 PHE A O 1
ATOM 2463 N N . PRO A 1 323 ? -18.126 -5.758 20.010 1.00 87.88 323 PRO A N 1
ATOM 2464 C CA . PRO A 1 323 ? -18.027 -6.421 18.711 1.00 87.88 323 PRO A CA 1
ATOM 2465 C C . PRO A 1 323 ? -16.622 -6.289 18.098 1.00 87.88 323 PRO A C 1
ATOM 2467 O O . PRO A 1 323 ? -15.953 -5.275 18.320 1.00 87.88 323 PRO A O 1
ATOM 2470 N N . PRO A 1 324 ? -16.162 -7.299 17.337 1.00 93.75 324 PRO A N 1
ATOM 2471 C CA . PRO A 1 324 ? -14.790 -7.342 16.871 1.00 93.75 324 PRO A CA 1
ATOM 2472 C C . PRO A 1 324 ? -14.544 -6.411 15.686 1.00 93.75 324 PRO A C 1
ATOM 2474 O O . PRO A 1 324 ? -15.421 -6.198 14.848 1.00 93.75 324 PRO A O 1
ATOM 2477 N N . THR A 1 325 ? -13.308 -5.933 15.559 1.00 91.75 325 THR A N 1
ATOM 2478 C CA . THR A 1 325 ? -12.791 -5.428 14.281 1.00 91.75 325 THR A CA 1
ATOM 2479 C C . THR A 1 325 ? -12.218 -6.578 13.452 1.00 91.75 325 THR A C 1
ATOM 2481 O O . THR A 1 325 ? -11.686 -7.545 14.002 1.00 91.75 325 THR A O 1
ATOM 2484 N N . GLU A 1 326 ? -12.335 -6.482 12.124 1.00 93.81 326 GLU A N 1
ATOM 2485 C CA . GLU A 1 326 ? -11.922 -7.535 11.191 1.00 93.81 326 GLU A CA 1
ATOM 2486 C C . GLU A 1 326 ? -10.813 -7.051 10.255 1.00 93.81 326 GLU A C 1
ATOM 2488 O O . GLU A 1 326 ? -10.970 -6.063 9.539 1.00 93.81 326 GLU A O 1
ATOM 2493 N N . GLU A 1 327 ? -9.713 -7.797 10.199 1.00 91.56 327 GLU A N 1
ATOM 2494 C CA . GLU A 1 327 ? -8.626 -7.586 9.243 1.00 91.56 327 GLU A CA 1
ATOM 2495 C C . GLU A 1 327 ? -8.399 -8.864 8.437 1.00 91.56 327 GLU A C 1
ATOM 2497 O O . GLU A 1 327 ? -8.434 -9.969 8.976 1.00 91.56 327 GLU A O 1
ATOM 2502 N N . THR A 1 328 ? -8.182 -8.741 7.127 1.00 92.56 328 THR A N 1
ATOM 2503 C CA . THR A 1 328 ? -8.004 -9.896 6.235 1.00 92.56 328 THR A CA 1
ATOM 2504 C C . THR A 1 328 ? -6.744 -9.752 5.401 1.00 92.56 328 THR A C 1
ATOM 2506 O O . THR A 1 328 ? -6.529 -8.728 4.755 1.00 92.56 328 THR A O 1
ATOM 2509 N N . GLU A 1 329 ? -5.951 -10.815 5.366 1.00 90.88 329 GLU A N 1
ATOM 2510 C CA . GLU A 1 329 ? -4.719 -10.919 4.597 1.00 90.88 329 GLU A CA 1
ATOM 2511 C C . GLU A 1 329 ? -4.788 -12.176 3.720 1.00 90.88 329 GLU A C 1
ATOM 2513 O O . GLU A 1 329 ? -4.797 -13.299 4.225 1.00 90.88 329 GLU A O 1
ATOM 2518 N N . ILE A 1 330 ? -4.889 -11.993 2.400 1.00 88.25 330 ILE A N 1
ATOM 2519 C CA . ILE A 1 330 ? -4.962 -13.093 1.427 1.00 88.25 330 ILE A CA 1
ATOM 2520 C C . ILE A 1 330 ? -3.572 -13.297 0.824 1.00 88.25 330 ILE A C 1
ATOM 2522 O O . ILE A 1 330 ? -2.948 -12.342 0.359 1.00 88.25 330 ILE A O 1
ATOM 2526 N N . GLN A 1 331 ? -3.090 -14.537 0.833 1.00 83.00 331 GLN A N 1
ATOM 2527 C CA . GLN A 1 331 ? -1.816 -14.908 0.227 1.00 83.00 331 GLN A CA 1
ATOM 2528 C C . GLN A 1 331 ? -2.018 -15.220 -1.265 1.00 83.00 331 GLN A C 1
ATOM 2530 O O . GLN A 1 331 ? -2.980 -15.907 -1.611 1.00 83.00 331 GLN A O 1
ATOM 2535 N N . PRO A 1 332 ? -1.129 -14.744 -2.156 1.00 63.34 332 PRO A N 1
ATOM 2536 C CA . PRO A 1 332 ? -1.198 -15.067 -3.574 1.00 63.34 332 PRO A CA 1
ATOM 2537 C C . PRO A 1 332 ? -0.767 -16.523 -3.788 1.00 63.34 332 PRO A C 1
ATOM 2539 O O . PRO A 1 332 ? 0.415 -16.848 -3.701 1.00 63.34 332 PRO A O 1
ATOM 2542 N N . ASP A 1 333 ? -1.730 -17.395 -4.061 1.00 68.25 333 ASP A N 1
ATOM 2543 C CA . ASP A 1 333 ? -1.517 -18.793 -4.443 1.00 68.25 333 ASP A CA 1
ATOM 2544 C C . ASP A 1 333 ? -2.218 -19.044 -5.799 1.00 68.25 333 ASP A C 1
ATOM 2546 O O . ASP A 1 333 ? -3.204 -18.382 -6.140 1.00 68.25 333 ASP A O 1
ATOM 2550 N N . GLU A 1 334 ? -1.661 -19.941 -6.617 1.00 67.75 334 GLU A N 1
ATOM 2551 C CA . GLU A 1 334 ? -2.090 -20.183 -8.004 1.00 67.75 334 GLU A CA 1
ATOM 2552 C C . GLU A 1 334 ? -3.366 -21.045 -8.080 1.00 67.75 334 GLU A C 1
ATOM 2554 O O . GLU A 1 334 ? -4.090 -20.989 -9.075 1.00 67.75 334 GLU A O 1
ATOM 2559 N N . ALA A 1 335 ? -3.664 -21.844 -7.045 1.00 75.69 335 ALA A N 1
ATOM 2560 C CA . ALA A 1 335 ? -4.721 -22.866 -7.107 1.00 75.69 335 ALA A CA 1
ATOM 2561 C C . ALA A 1 335 ? -5.835 -22.727 -6.054 1.00 75.69 335 ALA A C 1
ATOM 2563 O O . ALA A 1 335 ? -7.004 -23.006 -6.347 1.00 75.69 335 ALA A O 1
ATOM 2564 N N . ARG A 1 336 ? -5.501 -22.316 -4.827 1.00 84.19 336 ARG A N 1
ATOM 2565 C CA . ARG A 1 336 ? -6.430 -22.223 -3.687 1.00 84.19 336 ARG A CA 1
ATOM 2566 C C . ARG A 1 336 ? -6.340 -20.847 -3.045 1.00 84.19 336 ARG A C 1
ATOM 2568 O O . ARG A 1 336 ? -5.264 -20.278 -2.958 1.00 84.19 336 ARG A O 1
ATOM 2575 N N . VAL A 1 337 ? -7.459 -20.312 -2.573 1.00 88.81 337 VAL A N 1
ATOM 2576 C CA . VAL A 1 337 ? -7.461 -19.067 -1.802 1.00 88.81 337 VAL A CA 1
ATOM 2577 C C . VAL A 1 337 ? -7.041 -19.397 -0.378 1.00 88.81 337 VAL A C 1
ATOM 2579 O O . VAL A 1 337 ? -7.725 -20.134 0.334 1.00 88.81 337 VAL A O 1
ATOM 2582 N N . ARG A 1 338 ? -5.902 -18.843 0.031 1.00 91.50 338 ARG A N 1
ATOM 2583 C CA . ARG A 1 338 ? -5.329 -19.024 1.365 1.00 91.50 338 ARG A CA 1
ATOM 2584 C C . ARG A 1 338 ? -5.131 -17.686 2.038 1.00 91.50 338 ARG A C 1
ATOM 2586 O O . ARG A 1 338 ? -4.887 -16.676 1.380 1.00 91.50 338 ARG A O 1
ATOM 2593 N N . GLY A 1 339 ? -5.215 -17.665 3.357 1.00 92.94 339 GLY A N 1
ATOM 2594 C CA . GLY A 1 339 ? -5.027 -16.420 4.077 1.00 92.94 339 GLY A CA 1
ATOM 2595 C C . GLY A 1 339 ? -5.274 -16.519 5.565 1.00 92.94 339 GLY A C 1
ATOM 2596 O O . GLY A 1 339 ? -5.471 -17.596 6.131 1.00 92.94 339 GLY A O 1
ATOM 2597 N N . VAL A 1 340 ? -5.246 -15.345 6.177 1.00 95.31 340 VAL A N 1
ATOM 2598 C CA . VAL A 1 340 ? -5.461 -15.135 7.601 1.00 95.31 340 VAL A CA 1
ATOM 2599 C C . VAL A 1 340 ? -6.550 -14.085 7.764 1.00 95.31 340 VAL A C 1
ATOM 2601 O O . VAL A 1 340 ? -6.480 -13.013 7.157 1.00 95.31 340 VAL A O 1
ATOM 2604 N N . LYS A 1 341 ? -7.543 -14.374 8.604 1.00 96.62 341 LYS A N 1
ATOM 2605 C CA . LYS A 1 341 ? -8.511 -13.386 9.080 1.00 96.62 341 LYS A CA 1
ATOM 2606 C C . LYS A 1 341 ? -8.327 -13.181 10.578 1.00 96.62 341 LYS A C 1
ATOM 2608 O O . LYS A 1 341 ? -8.339 -14.144 11.344 1.00 96.62 341 LYS A O 1
ATOM 2613 N N . ARG A 1 342 ? -8.110 -11.931 10.984 1.00 97.06 342 ARG A N 1
ATOM 2614 C CA . ARG A 1 342 ? -7.931 -11.535 12.384 1.00 97.06 342 ARG A CA 1
ATOM 2615 C C . ARG A 1 342 ? -9.195 -10.847 12.872 1.00 97.06 342 ARG A C 1
ATOM 2617 O O . ARG A 1 342 ? -9.668 -9.907 12.238 1.00 97.06 342 ARG A O 1
ATOM 2624 N N . PHE A 1 343 ? -9.705 -11.313 14.001 1.00 96.38 343 PHE A N 1
ATOM 2625 C CA . PHE A 1 343 ? -10.836 -10.740 14.712 1.00 96.38 343 PHE A CA 1
ATOM 2626 C C . PHE A 1 343 ? -10.341 -10.206 16.055 1.00 96.38 343 PHE A C 1
ATOM 2628 O O . PHE A 1 343 ? -9.723 -10.954 16.814 1.00 96.38 343 PHE A O 1
ATOM 2635 N N . THR A 1 344 ? -10.592 -8.931 16.351 1.00 95.00 344 THR A N 1
ATOM 2636 C CA . THR A 1 344 ? -10.130 -8.303 17.599 1.00 95.00 344 THR A CA 1
ATOM 2637 C C . THR A 1 344 ? -11.308 -7.798 18.415 1.00 95.00 344 THR A C 1
ATOM 2639 O O . THR A 1 344 ? -11.905 -6.787 18.056 1.00 95.00 344 THR A O 1
ATOM 2642 N N . TRP A 1 345 ? -11.627 -8.477 19.519 1.00 94.88 345 TRP A N 1
ATOM 2643 C CA . TRP A 1 345 ? -12.617 -8.013 20.497 1.00 94.88 345 TRP A CA 1
ATOM 2644 C C . TRP A 1 345 ? -11.960 -7.142 21.554 1.00 94.88 345 TRP A C 1
ATOM 2646 O O . TRP A 1 345 ? -10.829 -7.398 21.973 1.00 94.88 345 TRP A O 1
ATOM 2656 N N . VAL A 1 346 ? -12.719 -6.171 22.051 1.00 93.06 346 VAL A N 1
ATOM 2657 C CA . VAL A 1 346 ? -12.383 -5.452 23.279 1.00 93.06 346 VAL A CA 1
ATOM 2658 C C . VAL A 1 346 ? -13.189 -6.064 24.420 1.00 93.06 346 VAL A C 1
ATOM 2660 O O . VAL A 1 346 ? -14.418 -6.121 24.355 1.00 93.06 346 VAL A O 1
ATOM 2663 N N . LEU A 1 347 ? -12.494 -6.542 25.448 1.00 92.25 347 LEU A N 1
ATOM 2664 C CA . LEU A 1 347 ? -13.078 -7.111 26.659 1.00 92.25 347 LEU A CA 1
ATOM 2665 C C . LEU A 1 347 ? -12.835 -6.151 27.828 1.00 92.25 347 LEU A C 1
ATOM 2667 O O . LEU A 1 347 ? -11.741 -5.608 27.953 1.00 92.25 347 LEU A O 1
ATOM 2671 N N . ILE A 1 348 ? -13.828 -5.955 28.693 1.00 91.06 348 ILE A N 1
ATOM 2672 C CA . ILE A 1 348 ? -13.696 -5.153 29.918 1.00 91.06 348 ILE A CA 1
ATOM 2673 C C . ILE A 1 348 ? -14.159 -6.005 31.107 1.00 91.06 348 ILE A C 1
ATOM 2675 O O . ILE A 1 348 ? -15.368 -6.193 31.264 1.00 91.06 348 ILE A O 1
ATOM 2679 N N . PRO A 1 349 ? -13.241 -6.560 31.921 1.00 90.62 349 PRO A N 1
ATOM 2680 C CA . PRO A 1 349 ? -13.595 -7.303 33.122 1.00 90.62 349 PRO A CA 1
ATOM 2681 C C . PRO A 1 349 ? -14.026 -6.351 34.243 1.00 90.62 349 PRO A C 1
ATOM 2683 O O . PRO A 1 349 ? -13.324 -5.399 34.572 1.00 90.62 349 PRO A O 1
ATOM 2686 N N . ASP A 1 350 ? -15.157 -6.635 34.877 1.00 87.38 350 ASP A N 1
ATOM 2687 C CA . ASP A 1 350 ? -15.767 -5.759 35.884 1.00 87.38 350 ASP A CA 1
ATOM 2688 C C . ASP A 1 350 ? -15.374 -6.130 37.326 1.00 87.38 350 ASP A C 1
ATOM 2690 O O . ASP A 1 350 ? -15.653 -5.379 38.263 1.00 87.38 350 ASP A O 1
ATOM 2694 N N . ARG A 1 351 ? -14.730 -7.289 37.534 1.00 86.25 351 ARG A N 1
ATOM 2695 C CA . ARG A 1 351 ? -14.314 -7.786 38.857 1.00 86.25 351 ARG A CA 1
ATOM 2696 C C . ARG A 1 351 ? -12.847 -8.230 38.858 1.00 86.25 351 ARG A C 1
ATOM 2698 O O . ARG A 1 351 ? -12.418 -8.864 37.896 1.00 86.25 351 ARG A O 1
ATOM 2705 N N . PRO A 1 352 ? -12.095 -7.965 39.940 1.00 86.94 352 PRO A N 1
ATOM 2706 C CA . PRO A 1 352 ? -10.732 -8.460 40.089 1.00 86.94 352 PRO A CA 1
ATOM 2707 C C . PRO A 1 352 ? -10.695 -9.971 40.327 1.00 86.94 352 PRO A C 1
ATOM 2709 O O . PRO A 1 352 ? -11.611 -10.547 40.915 1.00 86.94 352 PRO A O 1
ATOM 2712 N N . GLY A 1 353 ? -9.603 -10.608 39.914 1.00 87.00 353 GLY A N 1
ATOM 2713 C CA . GLY A 1 353 ? -9.389 -12.046 40.030 1.00 87.00 353 GLY A CA 1
ATOM 2714 C C . GLY A 1 353 ? -8.671 -12.635 38.820 1.00 87.00 353 GLY A C 1
ATOM 2715 O O . GLY A 1 353 ? -8.380 -11.957 37.841 1.00 87.00 353 GLY A O 1
ATOM 2716 N N . ARG A 1 354 ? -8.369 -13.932 38.874 1.00 87.50 354 ARG A N 1
ATOM 2717 C CA . ARG A 1 354 ? -7.767 -14.644 37.743 1.00 87.50 354 ARG A CA 1
ATOM 2718 C C . ARG A 1 354 ? -8.875 -15.218 36.863 1.00 87.50 354 ARG A C 1
ATOM 2720 O O . ARG A 1 354 ? -9.491 -16.215 37.231 1.00 87.50 354 ARG A O 1
ATOM 2727 N N . LEU A 1 355 ? -9.118 -14.594 35.715 1.00 87.06 355 LEU A N 1
ATOM 2728 C CA . LEU A 1 355 ? -10.126 -15.028 34.755 1.00 87.06 355 LEU A CA 1
ATOM 2729 C C . LEU A 1 355 ? -9.521 -16.073 33.809 1.00 87.06 355 LEU A C 1
ATOM 2731 O O . LEU A 1 355 ? -8.669 -15.766 32.972 1.00 87.06 355 LEU A O 1
ATOM 2735 N N . GLN A 1 356 ? -9.959 -17.326 33.936 1.00 87.50 356 GLN A N 1
ATOM 2736 C CA . GLN A 1 356 ? -9.599 -18.371 32.982 1.00 87.50 356 GLN A CA 1
ATOM 2737 C C . GLN A 1 356 ? -10.523 -18.281 31.768 1.00 87.50 356 GLN A C 1
ATOM 2739 O O . GLN A 1 356 ? -11.702 -18.613 31.860 1.00 87.50 356 GLN A O 1
ATOM 2744 N N . LEU A 1 357 ? -9.979 -17.857 30.628 1.00 86.81 357 LEU A N 1
ATOM 2745 C CA . LEU A 1 357 ? -10.732 -17.836 29.381 1.00 86.81 357 LEU A CA 1
ATOM 2746 C C . LEU A 1 357 ? -10.818 -19.261 28.808 1.00 86.81 357 LEU A C 1
ATOM 2748 O O . LEU A 1 357 ? -9.785 -19.940 28.720 1.00 86.81 357 LEU A O 1
ATOM 2752 N N . PRO A 1 358 ? -12.022 -19.738 28.446 1.00 89.19 358 PRO A N 1
ATOM 2753 C CA . PRO A 1 358 ? -12.181 -21.008 27.747 1.00 89.19 358 PRO A CA 1
ATOM 2754 C C . PRO A 1 358 ? -11.539 -20.952 26.347 1.00 89.19 358 PRO A C 1
ATOM 2756 O O . PRO A 1 358 ? -11.375 -19.869 25.778 1.00 89.19 358 PRO A O 1
ATOM 2759 N N . PRO A 1 359 ? -11.162 -22.109 25.777 1.00 91.06 359 PRO A N 1
ATOM 2760 C CA . PRO A 1 359 ? -10.652 -22.176 24.412 1.00 91.06 359 PRO A CA 1
ATOM 2761 C C . PRO A 1 359 ? -11.703 -21.662 23.421 1.00 91.06 359 PRO A C 1
ATOM 2763 O O . PRO A 1 359 ? -12.888 -21.967 23.552 1.00 91.06 359 PRO A O 1
ATOM 2766 N N . ILE A 1 360 ? -11.267 -20.905 22.413 1.00 93.38 360 ILE A N 1
ATOM 2767 C CA . ILE A 1 360 ? -12.158 -20.478 21.330 1.00 93.38 360 ILE A CA 1
ATOM 2768 C C . ILE A 1 360 ? -12.287 -21.636 20.350 1.00 93.38 360 ILE A C 1
ATOM 2770 O O . ILE A 1 360 ? -11.287 -22.097 19.791 1.00 93.38 360 ILE A O 1
ATOM 2774 N N . GLU A 1 361 ? -13.517 -22.098 20.159 1.00 94.50 361 GLU A N 1
ATOM 2775 C CA . GLU A 1 361 ? -13.855 -23.112 19.170 1.00 94.50 361 GLU A CA 1
ATOM 2776 C C . GLU A 1 361 ? -14.255 -22.445 17.852 1.00 94.50 361 GLU A C 1
ATOM 2778 O O . GLU A 1 361 ? -15.080 -21.533 17.822 1.00 94.50 361 GLU A O 1
ATOM 2783 N N . TYR A 1 362 ? -13.675 -22.915 16.751 1.00 95.88 362 TYR A N 1
ATOM 2784 C CA . TYR A 1 362 ? -14.021 -22.487 15.403 1.00 95.88 362 TYR A CA 1
ATOM 2785 C C . TYR A 1 362 ? -14.375 -23.709 14.566 1.00 95.88 362 TYR A C 1
ATOM 2787 O O . TYR A 1 362 ? -13.493 -24.421 14.077 1.00 95.88 362 TYR A O 1
ATOM 2795 N N . ALA A 1 363 ? -15.675 -23.979 14.458 1.00 95.94 363 ALA A N 1
ATOM 2796 C CA . ALA A 1 363 ? -16.181 -25.082 13.659 1.00 95.94 363 ALA A CA 1
ATOM 2797 C C . ALA A 1 363 ? -16.248 -24.699 12.179 1.00 95.94 363 ALA A C 1
ATOM 2799 O O . ALA A 1 363 ? -16.740 -23.626 11.821 1.00 95.94 363 ALA A O 1
ATOM 2800 N N . TYR A 1 364 ? -15.795 -25.610 11.326 1.00 95.69 364 TYR A N 1
ATOM 2801 C CA . TYR A 1 364 ? -15.805 -25.464 9.879 1.00 95.69 364 TYR A CA 1
ATOM 2802 C C . TYR A 1 364 ? -16.233 -26.765 9.203 1.00 95.69 364 TYR A C 1
ATOM 2804 O O . TYR A 1 364 ? -16.150 -27.844 9.787 1.00 95.69 364 TYR A O 1
ATOM 2812 N N . PHE A 1 365 ? -16.713 -26.656 7.968 1.00 95.31 365 PHE A N 1
ATOM 2813 C CA . PHE A 1 365 ? -16.993 -27.805 7.113 1.00 95.31 365 PHE A CA 1
ATOM 2814 C C . PHE A 1 365 ? -15.829 -28.011 6.142 1.00 95.31 365 PHE A C 1
ATOM 2816 O O . PHE A 1 365 ? -15.538 -27.106 5.355 1.00 95.31 365 PHE A O 1
ATOM 2823 N N . ASP A 1 366 ? -15.178 -29.177 6.197 1.00 92.69 366 ASP A N 1
ATOM 2824 C CA . ASP A 1 366 ? -14.137 -29.573 5.244 1.00 92.69 366 ASP A CA 1
ATOM 2825 C C . ASP A 1 366 ? -14.800 -30.298 4.055 1.00 92.69 366 ASP A C 1
ATOM 2827 O O . ASP A 1 366 ? -15.270 -31.431 4.216 1.00 92.69 366 ASP A O 1
ATOM 2831 N N . PRO A 1 367 ? -14.862 -29.675 2.861 1.00 86.31 367 PRO A N 1
ATOM 2832 C CA . PRO A 1 367 ? -15.513 -30.269 1.696 1.00 86.31 367 PRO A CA 1
ATOM 2833 C C . PRO A 1 367 ? -14.762 -31.485 1.136 1.00 86.31 367 PRO A C 1
ATOM 2835 O O . PRO A 1 367 ? -15.380 -32.317 0.479 1.00 86.31 367 PRO A O 1
ATOM 2838 N N . GLU A 1 368 ? -13.459 -31.637 1.407 1.00 86.94 368 GLU A N 1
ATOM 2839 C CA . GLU A 1 368 ? -12.687 -32.803 0.951 1.00 86.94 368 GLU A CA 1
ATOM 2840 C C . GLU A 1 368 ? -13.019 -34.048 1.780 1.00 86.94 368 GLU A C 1
ATOM 2842 O O . GLU A 1 368 ? -13.078 -35.157 1.250 1.00 86.94 368 GLU A O 1
ATOM 2847 N N . LEU A 1 369 ? -13.237 -33.863 3.085 1.00 88.12 369 LEU A N 1
ATOM 2848 C CA . LEU A 1 369 ? -13.622 -34.934 4.007 1.00 88.12 369 LEU A CA 1
ATOM 2849 C C . LEU A 1 369 ? -15.140 -35.125 4.096 1.00 88.12 369 LEU A C 1
ATOM 2851 O O . LEU A 1 369 ? -15.588 -36.124 4.657 1.00 88.12 369 LEU A O 1
ATOM 2855 N N . VAL A 1 370 ? -15.916 -34.178 3.558 1.00 88.44 370 VAL A N 1
ATOM 2856 C CA . VAL A 1 370 ? -17.382 -34.119 3.660 1.00 88.44 370 VAL A CA 1
ATOM 2857 C C . VAL A 1 370 ? -17.825 -34.243 5.124 1.00 88.44 370 VAL A C 1
ATOM 2859 O O . VAL A 1 370 ? -18.728 -35.000 5.477 1.00 88.44 370 VAL A O 1
ATOM 2862 N N . ALA A 1 371 ? -17.138 -33.520 6.009 1.00 90.94 371 ALA A N 1
ATOM 2863 C CA . ALA A 1 371 ? -17.337 -33.611 7.449 1.00 90.94 371 ALA A CA 1
ATOM 2864 C C . ALA A 1 371 ? -17.093 -32.268 8.141 1.00 90.94 371 ALA A C 1
ATOM 2866 O O . ALA A 1 371 ? -16.338 -31.418 7.665 1.00 90.94 371 ALA A O 1
ATOM 2867 N N . TYR A 1 372 ? -17.730 -32.094 9.297 1.00 94.12 372 TYR A N 1
ATOM 2868 C CA . TYR A 1 372 ? -17.458 -30.977 10.191 1.00 94.12 372 TYR A CA 1
ATOM 2869 C C . TYR A 1 372 ? -16.264 -31.276 11.092 1.00 94.12 372 TYR A C 1
ATOM 2871 O O . TYR A 1 372 ? -16.140 -32.377 11.628 1.00 94.12 372 TYR A O 1
ATOM 2879 N N . ASP A 1 373 ? -15.432 -30.265 11.309 1.00 94.69 373 ASP A N 1
ATOM 2880 C CA . ASP A 1 373 ? -14.315 -30.308 12.246 1.00 94.69 373 ASP A CA 1
ATOM 2881 C C . ASP A 1 373 ? -14.264 -29.007 13.065 1.00 94.69 373 ASP A C 1
ATOM 2883 O O . ASP A 1 373 ? -14.882 -28.000 12.710 1.00 94.69 373 ASP A O 1
ATOM 2887 N N . VAL A 1 374 ? -13.580 -29.036 14.210 1.00 95.62 374 VAL A N 1
ATOM 2888 C CA . VAL A 1 374 ? -13.541 -27.931 15.175 1.00 95.62 374 VAL A CA 1
ATOM 2889 C C . VAL A 1 374 ? -12.101 -27.613 15.548 1.00 95.62 374 VAL A C 1
ATOM 2891 O O . VAL A 1 374 ? -11.470 -28.314 16.344 1.00 95.62 374 VAL A O 1
ATOM 2894 N N . ALA A 1 375 ? -11.595 -26.492 15.036 1.00 94.81 375 ALA A N 1
ATOM 2895 C CA . ALA A 1 375 ? -10.320 -25.951 15.480 1.00 94.81 375 ALA A CA 1
ATOM 2896 C C . ALA A 1 375 ? -10.482 -25.314 16.866 1.00 94.81 375 ALA A C 1
ATOM 2898 O O . ALA A 1 375 ? -11.433 -24.573 17.114 1.00 94.81 375 ALA A O 1
ATOM 2899 N N . ARG A 1 376 ? -9.538 -25.578 17.774 1.00 95.12 376 ARG A N 1
ATOM 2900 C CA . ARG A 1 376 ? -9.544 -25.035 19.139 1.00 95.12 376 ARG A CA 1
ATOM 2901 C C . ARG A 1 376 ? -8.291 -24.218 19.403 1.00 95.12 376 ARG A C 1
ATOM 2903 O O . ARG A 1 376 ? -7.187 -24.670 19.100 1.00 95.12 376 ARG A O 1
ATOM 2910 N N . SER A 1 377 ? -8.462 -23.038 19.991 1.00 93.88 377 SER A N 1
ATOM 2911 C CA . SER A 1 377 ? -7.347 -22.215 20.462 1.00 93.88 377 SER A CA 1
ATOM 2912 C C . SER A 1 377 ? -6.995 -22.527 21.918 1.00 93.88 377 SER A C 1
ATOM 2914 O O . SER A 1 377 ? -7.757 -23.163 22.642 1.00 93.88 377 SER A O 1
ATOM 2916 N N . SER A 1 378 ? -5.838 -22.048 22.368 1.00 86.94 378 SER A N 1
ATOM 2917 C CA . SER A 1 378 ? -5.453 -22.038 23.780 1.00 86.94 378 SER A CA 1
ATOM 2918 C C . SER A 1 378 ? -5.225 -20.600 24.226 1.00 86.94 378 SER A C 1
ATOM 2920 O O . SER A 1 378 ? -4.442 -19.895 23.589 1.00 86.94 378 SER A O 1
ATOM 2922 N N . LEU A 1 379 ? -5.864 -20.181 25.318 1.00 86.56 379 LEU A N 1
ATOM 2923 C CA . LEU A 1 379 ? -5.702 -18.845 25.892 1.00 86.56 379 LEU A CA 1
ATOM 2924 C C . LEU A 1 379 ? -5.054 -18.926 27.281 1.00 86.56 379 LEU A C 1
ATOM 2926 O O . LEU A 1 379 ? -5.431 -19.791 28.080 1.00 86.56 379 LEU A O 1
ATOM 2930 N N . PRO A 1 380 ? -4.090 -18.042 27.599 1.00 84.56 380 PRO A N 1
ATOM 2931 C CA . PRO A 1 380 ? -3.606 -17.908 28.964 1.00 84.56 380 PRO A CA 1
ATOM 2932 C C . PRO A 1 380 ? -4.697 -17.304 29.861 1.00 84.56 380 PRO A C 1
ATOM 2934 O O . PRO A 1 380 ? -5.614 -16.631 29.389 1.00 84.56 380 PRO A O 1
ATOM 2937 N N . ALA A 1 381 ? -4.590 -17.535 31.170 1.00 85.44 381 ALA A N 1
ATOM 2938 C CA . ALA A 1 381 ? -5.450 -16.868 32.142 1.00 85.44 381 ALA A CA 1
ATOM 2939 C C . ALA A 1 381 ? -5.155 -15.360 32.169 1.00 85.44 381 ALA A C 1
ATOM 2941 O O . ALA A 1 381 ? -3.989 -14.974 32.244 1.00 85.44 381 ALA A O 1
ATOM 2942 N N . LEU A 1 382 ? -6.203 -14.539 32.169 1.00 88.38 382 LEU A N 1
ATOM 2943 C CA . LEU A 1 382 ? -6.114 -13.092 32.340 1.00 88.38 382 LEU A CA 1
ATOM 2944 C C . LEU A 1 382 ? -6.048 -12.769 33.837 1.00 88.38 382 LEU A C 1
ATOM 2946 O O . LEU A 1 382 ? -6.936 -13.155 34.603 1.00 88.38 382 LEU A O 1
ATOM 2950 N N . ALA A 1 383 ? -4.995 -12.081 34.270 1.00 89.00 383 ALA A N 1
ATOM 2951 C CA . ALA A 1 383 ? -4.898 -11.575 35.633 1.00 89.00 383 ALA A CA 1
ATOM 2952 C C . ALA A 1 383 ? -5.626 -10.228 35.729 1.00 89.00 383 ALA A C 1
ATOM 2954 O O . ALA A 1 383 ? -5.206 -9.253 35.116 1.00 89.00 383 ALA A O 1
ATOM 2955 N N . VAL A 1 384 ? -6.725 -10.175 36.481 1.00 88.25 384 VAL A N 1
ATOM 2956 C CA . VAL A 1 384 ? -7.471 -8.936 36.704 1.00 88.25 384 VAL A CA 1
ATOM 2957 C C . VAL A 1 384 ? -7.109 -8.362 38.069 1.00 88.25 384 VAL A C 1
ATOM 2959 O O . VAL A 1 384 ? -7.459 -8.929 39.108 1.00 88.25 384 VAL A O 1
ATOM 2962 N N . GLY A 1 385 ? -6.384 -7.248 38.073 1.00 84.44 385 GLY A N 1
ATOM 2963 C CA . GLY A 1 385 ? -6.013 -6.525 39.287 1.00 84.44 385 GLY A CA 1
ATOM 2964 C C . GLY A 1 385 ? -7.217 -5.831 39.942 1.00 84.44 385 GLY A C 1
ATOM 2965 O O . GLY A 1 385 ? -8.245 -5.634 39.288 1.00 84.44 385 GLY A O 1
ATOM 2966 N N . PRO A 1 386 ? -7.129 -5.450 41.232 1.00 77.81 386 PRO A N 1
ATOM 2967 C CA . PRO A 1 386 ? -8.145 -4.623 41.888 1.00 77.81 386 PRO A CA 1
ATOM 2968 C C . PRO A 1 386 ? -8.468 -3.384 41.046 1.00 77.81 386 PRO A C 1
ATOM 2970 O O . PRO A 1 386 ? -7.573 -2.811 40.426 1.00 77.81 386 PRO A O 1
ATOM 2973 N N . ALA A 1 387 ? -9.746 -2.984 41.029 1.00 55.03 387 ALA A N 1
ATOM 2974 C CA . ALA A 1 387 ? -10.176 -1.753 40.370 1.00 55.03 387 ALA A CA 1
ATOM 2975 C C . ALA A 1 387 ? -9.308 -0.601 40.890 1.00 55.03 387 ALA A C 1
ATOM 2977 O O . ALA A 1 387 ? -9.275 -0.334 42.095 1.00 55.03 387 ALA A O 1
ATOM 2978 N N . ALA A 1 388 ? -8.542 0.019 39.998 1.00 44.09 388 ALA A N 1
ATOM 2979 C CA . ALA A 1 388 ? -7.574 1.024 40.387 1.00 44.09 388 ALA A CA 1
ATOM 2980 C C . ALA A 1 388 ? -8.304 2.304 40.823 1.00 44.09 388 ALA A C 1
ATOM 2982 O O . ALA A 1 388 ? -8.696 3.120 39.993 1.00 44.09 388 ALA A O 1
ATOM 2983 N N . TRP A 1 389 ? -8.446 2.525 42.135 1.00 32.72 389 TRP A N 1
ATOM 2984 C CA . TRP A 1 389 ? -8.564 3.888 42.653 1.00 32.72 389 TRP A CA 1
ATOM 2985 C C . TRP A 1 389 ? -7.153 4.451 42.844 1.00 32.72 389 TRP A C 1
ATOM 2987 O O . TRP A 1 389 ? -6.456 4.104 43.790 1.00 32.72 389 TRP A O 1
ATOM 2997 N N . ALA A 1 390 ? -6.748 5.277 41.875 1.00 41.62 390 ALA A N 1
ATOM 2998 C CA . ALA A 1 390 ? -5.737 6.335 41.934 1.00 41.62 390 ALA A CA 1
ATOM 2999 C C . ALA A 1 390 ? -4.617 6.189 42.993 1.00 41.62 390 ALA A C 1
ATOM 3001 O O . ALA A 1 390 ? -4.777 6.617 44.134 1.00 41.62 390 ALA A O 1
ATOM 3002 N N . GLY A 1 391 ? -3.435 5.697 42.592 1.00 32.34 391 GLY A N 1
ATOM 3003 C CA . GLY A 1 391 ? -2.256 5.761 43.466 1.00 32.34 391 GLY A CA 1
ATOM 3004 C C . GLY A 1 391 ? -1.028 4.954 43.037 1.00 32.34 391 GLY A C 1
ATOM 3005 O O . GLY A 1 391 ? -0.665 4.007 43.717 1.00 32.34 391 GLY A O 1
ATOM 3006 N N . ALA A 1 392 ? -0.370 5.383 41.956 1.00 39.06 392 ALA A N 1
ATOM 3007 C CA . ALA A 1 392 ? 1.072 5.238 41.698 1.00 39.06 392 ALA A CA 1
ATOM 3008 C C . ALA A 1 392 ? 1.721 3.828 41.694 1.00 39.06 392 ALA A C 1
ATOM 3010 O O . ALA A 1 392 ? 2.369 3.441 42.661 1.00 39.06 392 ALA A O 1
ATOM 3011 N N . ALA A 1 393 ? 1.707 3.160 40.530 1.00 31.27 393 ALA A N 1
ATOM 3012 C CA . ALA A 1 393 ? 2.850 2.372 40.020 1.00 31.27 393 ALA A CA 1
ATOM 3013 C C . ALA A 1 393 ? 2.765 2.099 38.499 1.00 31.27 393 ALA A C 1
ATOM 3015 O O . ALA A 1 393 ? 2.998 0.995 38.041 1.00 31.27 393 ALA A O 1
ATOM 3016 N N . GLU A 1 394 ? 2.384 3.121 37.739 1.00 31.72 394 GLU A N 1
ATOM 3017 C CA . GLU A 1 394 ? 2.890 3.507 36.416 1.00 31.72 394 GLU A CA 1
ATOM 3018 C C . GLU A 1 394 ? 2.033 4.718 36.056 1.00 31.72 394 GLU A C 1
ATOM 3020 O O . GLU A 1 394 ? 0.890 4.615 35.619 1.00 31.72 394 GLU A O 1
ATOM 3025 N N . THR A 1 395 ? 2.543 5.917 36.331 1.00 32.94 395 THR A N 1
ATOM 3026 C CA . THR A 1 395 ? 2.022 7.158 35.747 1.00 32.94 395 THR A CA 1
ATOM 3027 C C . THR A 1 395 ? 2.339 7.161 34.255 1.00 32.94 395 THR A C 1
ATOM 3029 O O . THR A 1 395 ? 3.168 7.916 33.765 1.00 32.94 395 THR A O 1
ATOM 3032 N N . GLY A 1 396 ? 1.676 6.259 33.550 1.00 32.72 396 GLY A N 1
ATOM 3033 C CA . GLY A 1 396 ? 1.203 6.420 32.198 1.00 32.72 396 GLY A CA 1
ATOM 3034 C C . GLY A 1 396 ? -0.317 6.397 32.256 1.00 32.72 396 GLY A C 1
ATOM 3035 O O . GLY A 1 396 ? -0.953 5.717 31.460 1.00 32.72 396 GLY A O 1
ATOM 3036 N N . ALA A 1 397 ? -0.916 7.198 33.155 1.00 32.72 397 ALA A N 1
ATOM 3037 C CA . ALA A 1 397 ? -2.131 7.871 32.732 1.00 32.72 397 ALA A CA 1
ATOM 3038 C C . ALA A 1 397 ? -1.823 8.358 31.319 1.00 32.72 397 ALA A C 1
ATOM 3040 O O . ALA A 1 397 ? -0.748 8.910 31.065 1.00 32.72 397 ALA A O 1
ATOM 3041 N N . ALA A 1 398 ? -2.725 8.107 30.395 1.00 38.75 398 ALA A N 1
ATOM 3042 C CA . ALA A 1 398 ? -2.737 8.758 29.110 1.00 38.75 398 ALA A CA 1
ATOM 3043 C C . ALA A 1 398 ? -2.947 10.284 29.280 1.00 38.75 398 ALA A C 1
ATOM 3045 O O . ALA A 1 398 ? -3.829 10.901 28.697 1.00 38.75 398 ALA A O 1
ATOM 3046 N N . THR A 1 399 ? -2.169 10.923 30.145 1.00 45.31 399 THR A N 1
ATOM 3047 C CA . THR A 1 399 ? -1.859 12.326 30.102 1.00 45.31 399 THR A CA 1
ATOM 3048 C C . THR A 1 399 ? -1.040 12.511 28.845 1.00 45.31 399 THR A C 1
ATOM 3050 O O . THR A 1 399 ? 0.079 12.012 28.733 1.00 45.31 399 THR A O 1
ATOM 3053 N N . THR A 1 400 ? -1.623 13.227 27.891 1.00 50.31 400 THR A N 1
ATOM 3054 C CA . THR A 1 400 ? -0.884 13.960 26.862 1.00 50.31 400 THR A CA 1
ATOM 3055 C C . THR A 1 400 ? 0.451 14.438 27.434 1.00 50.31 400 THR A C 1
ATOM 3057 O O . THR A 1 400 ? 0.452 14.998 28.536 1.00 50.31 400 THR A O 1
ATOM 3060 N N . ALA A 1 401 ? 1.566 14.215 26.731 1.00 56.22 401 ALA A N 1
ATOM 3061 C CA . ALA A 1 401 ? 2.883 14.610 27.236 1.00 56.22 401 ALA A CA 1
ATOM 3062 C C . ALA A 1 401 ? 2.891 16.085 27.690 1.00 56.22 401 ALA A C 1
ATOM 3064 O O . ALA A 1 401 ? 2.141 16.908 27.150 1.00 56.22 401 ALA A O 1
ATOM 3065 N N . VAL A 1 402 ? 3.720 16.387 28.699 1.00 73.25 402 VAL A N 1
ATOM 3066 C CA . VAL A 1 402 ? 3.835 17.692 29.378 1.00 73.25 402 VAL A CA 1
ATOM 3067 C C . VAL A 1 402 ? 3.723 18.849 28.378 1.00 73.25 402 VAL A C 1
ATOM 3069 O O . VAL A 1 402 ? 4.387 18.847 27.340 1.00 73.25 402 VAL A O 1
ATOM 3072 N N . ILE A 1 403 ? 2.869 19.835 28.674 1.00 85.38 403 ILE A N 1
ATOM 3073 C CA . ILE A 1 403 ? 2.723 21.029 27.831 1.00 85.38 403 ILE A CA 1
ATOM 3074 C C . ILE A 1 403 ? 4.077 21.704 27.598 1.00 85.38 403 ILE A C 1
ATOM 3076 O O . ILE A 1 403 ? 4.947 21.764 28.467 1.00 85.38 403 ILE A O 1
ATOM 3080 N N . ARG A 1 404 ? 4.265 22.239 26.399 1.00 88.81 404 ARG A N 1
ATOM 3081 C CA . ARG A 1 404 ? 5.511 22.882 25.995 1.00 88.81 404 ARG A CA 1
ATOM 3082 C C . ARG A 1 404 ? 5.556 24.281 26.588 1.00 88.81 404 ARG A C 1
ATOM 3084 O O . ARG A 1 404 ? 4.775 25.140 26.189 1.00 88.81 404 ARG A O 1
ATOM 3091 N N . ALA A 1 405 ? 6.478 24.498 27.523 1.00 83.69 405 ALA A N 1
ATOM 3092 C CA . ALA A 1 405 ? 6.593 25.747 28.277 1.00 83.69 405 ALA A CA 1
ATOM 3093 C C . ALA A 1 405 ? 7.006 26.956 27.421 1.00 83.69 405 ALA A C 1
ATOM 3095 O O . ALA A 1 405 ? 6.791 28.094 27.823 1.00 83.69 405 ALA A O 1
ATOM 3096 N N . THR A 1 406 ? 7.586 26.728 26.239 1.00 86.38 406 THR A N 1
ATOM 3097 C CA . THR A 1 406 ? 8.033 27.798 25.344 1.00 86.38 406 THR A CA 1
ATOM 3098 C C . THR A 1 406 ? 7.433 27.667 23.942 1.00 86.38 406 THR A C 1
ATOM 3100 O O . THR A 1 406 ? 7.288 26.548 23.424 1.00 86.38 406 THR A O 1
ATOM 3103 N N . PRO A 1 407 ? 7.119 28.801 23.284 1.00 85.38 407 PRO A N 1
ATOM 3104 C CA . PRO A 1 407 ? 6.769 28.813 21.871 1.00 85.38 407 PRO A CA 1
ATOM 3105 C C . PRO A 1 407 ? 7.882 28.190 21.027 1.00 85.38 407 PRO A C 1
ATOM 3107 O O . PRO A 1 407 ? 9.069 28.309 21.338 1.00 85.38 407 PRO A O 1
ATOM 3110 N N . SER A 1 408 ? 7.511 27.540 19.927 1.00 83.12 408 SER A N 1
ATOM 3111 C CA . SER A 1 408 ? 8.501 26.973 19.009 1.00 83.12 408 SER A CA 1
ATOM 3112 C C . SER A 1 408 ? 9.245 28.027 18.189 1.00 83.12 408 SER A C 1
ATOM 3114 O O . SER A 1 408 ? 10.323 27.729 17.664 1.00 83.12 408 SER A O 1
ATOM 3116 N N . GLY A 1 409 ? 8.681 29.234 18.089 1.00 70.31 409 GLY A N 1
ATOM 3117 C CA . GLY A 1 409 ? 9.175 30.284 17.208 1.00 70.31 409 GLY A CA 1
ATOM 3118 C C . GLY A 1 409 ? 8.856 29.991 15.735 1.00 70.31 409 GLY A C 1
ATOM 3119 O O . GLY A 1 409 ? 8.266 28.958 15.410 1.00 70.31 409 GLY A O 1
ATOM 3120 N N . PRO A 1 410 ? 9.225 30.894 14.809 1.00 66.31 410 PRO A N 1
ATOM 3121 C CA . PRO A 1 410 ? 8.975 30.673 13.389 1.00 66.31 410 PRO A CA 1
ATOM 3122 C C . PRO A 1 410 ? 9.686 29.399 12.894 1.00 66.31 410 PRO A C 1
ATOM 3124 O O . PRO A 1 410 ? 10.777 29.076 13.379 1.00 66.31 410 PRO A O 1
ATOM 3127 N N . PRO A 1 411 ? 9.124 28.685 11.901 1.00 72.38 411 PRO A N 1
ATOM 3128 C CA . PRO A 1 411 ? 9.741 27.478 11.366 1.00 72.38 411 PRO A CA 1
ATOM 3129 C C . PRO A 1 411 ? 11.178 27.748 10.896 1.00 72.38 411 PRO A C 1
ATOM 3131 O O . PRO A 1 411 ? 11.461 28.755 10.243 1.00 72.38 411 PRO A O 1
ATOM 3134 N N . ARG A 1 412 ? 12.103 26.823 11.197 1.00 74.06 412 ARG A N 1
ATOM 3135 C CA . ARG A 1 412 ? 13.550 26.965 10.906 1.00 74.06 412 ARG A CA 1
ATOM 3136 C C . ARG A 1 412 ? 13.852 27.248 9.430 1.00 74.06 412 ARG A C 1
ATOM 3138 O O . ARG A 1 412 ? 14.872 27.851 9.112 1.00 74.06 412 ARG A O 1
ATOM 3145 N N . LEU A 1 413 ? 12.969 26.815 8.532 1.00 82.06 413 LEU A N 1
ATOM 3146 C CA . LEU A 1 413 ? 13.101 26.955 7.084 1.00 82.06 413 LEU A CA 1
ATOM 3147 C C . LEU A 1 413 ? 12.226 28.069 6.491 1.00 82.06 413 LEU A C 1
ATOM 3149 O O . LEU A 1 413 ? 12.090 28.156 5.274 1.00 82.06 413 LEU A O 1
ATOM 3153 N N . ARG A 1 414 ? 11.698 28.991 7.307 1.00 78.31 414 ARG A N 1
ATOM 3154 C CA . ARG A 1 414 ? 10.888 30.120 6.815 1.00 78.31 414 ARG A CA 1
ATOM 3155 C C . ARG A 1 414 ? 11.619 30.974 5.772 1.00 78.31 414 ARG A C 1
ATOM 3157 O O . ARG A 1 414 ? 10.992 31.553 4.887 1.00 78.31 414 ARG A O 1
ATOM 3164 N N . TRP A 1 415 ? 12.950 31.028 5.836 1.00 79.31 415 TRP A N 1
ATOM 3165 C CA . TRP A 1 415 ? 13.785 31.727 4.854 1.00 79.31 415 TRP A CA 1
ATOM 3166 C C . TRP A 1 415 ? 13.604 31.193 3.424 1.00 79.31 415 TRP A C 1
ATOM 3168 O O . TRP A 1 415 ? 13.734 31.963 2.473 1.00 79.31 415 TRP A O 1
ATOM 3178 N N . VAL A 1 416 ? 13.221 29.923 3.259 1.00 81.25 416 VAL A N 1
ATOM 3179 C CA . VAL A 1 416 ? 12.937 29.289 1.961 1.00 81.25 416 VAL A CA 1
ATOM 3180 C C . VAL A 1 416 ? 11.694 29.918 1.298 1.00 81.25 416 VAL A C 1
ATOM 3182 O O . VAL A 1 416 ? 11.543 29.888 0.083 1.00 81.25 416 VAL A O 1
ATOM 3185 N N . ARG A 1 417 ? 10.828 30.595 2.063 1.00 76.62 417 ARG A N 1
ATOM 3186 C CA . ARG A 1 417 ? 9.681 31.357 1.531 1.00 76.62 417 ARG A CA 1
ATOM 3187 C C . ARG A 1 417 ? 9.979 32.832 1.254 1.00 76.62 417 ARG A C 1
ATOM 3189 O O . ARG A 1 417 ? 9.087 33.582 0.863 1.00 76.62 417 ARG A O 1
ATOM 3196 N N . THR A 1 418 ? 11.210 33.289 1.472 1.00 82.56 418 THR A N 1
ATOM 3197 C CA . THR A 1 418 ? 11.571 34.692 1.224 1.00 82.56 418 THR A CA 1
ATOM 3198 C C . THR A 1 418 ? 11.753 34.976 -0.266 1.00 82.56 418 THR A C 1
ATOM 3200 O O . THR A 1 418 ? 12.094 34.098 -1.059 1.00 82.56 418 THR A O 1
ATOM 3203 N N . ARG A 1 419 ? 11.596 36.249 -0.653 1.00 79.50 419 ARG A N 1
ATOM 3204 C CA . ARG A 1 419 ? 11.825 36.706 -2.037 1.00 79.50 419 ARG A CA 1
ATOM 3205 C C . ARG A 1 419 ? 13.253 36.430 -2.526 1.00 79.50 419 ARG A C 1
ATOM 3207 O O . ARG A 1 419 ? 13.453 36.210 -3.714 1.00 79.50 419 ARG A O 1
ATOM 3214 N N . TRP A 1 420 ? 14.228 36.397 -1.618 1.00 77.44 420 TRP A N 1
ATOM 3215 C CA . TRP A 1 420 ? 15.616 36.064 -1.939 1.00 77.44 420 TRP A CA 1
ATOM 3216 C C . TRP A 1 420 ? 15.782 34.594 -2.319 1.00 77.44 420 TRP A C 1
ATOM 3218 O O . TRP A 1 420 ? 16.452 34.290 -3.302 1.00 77.44 420 TRP A O 1
ATOM 3228 N N . PHE A 1 421 ? 15.121 33.682 -1.600 1.00 79.06 421 PHE A N 1
ATOM 3229 C CA . PHE A 1 421 ? 15.142 32.267 -1.960 1.00 79.06 421 PHE A CA 1
ATOM 3230 C C . PHE A 1 421 ? 14.460 32.008 -3.304 1.00 79.06 421 PHE A C 1
ATOM 3232 O O . PHE A 1 421 ? 14.948 31.203 -4.091 1.00 79.06 421 PHE A O 1
ATOM 3239 N N . ALA A 1 422 ? 13.398 32.753 -3.624 1.00 76.44 422 ALA A N 1
ATOM 3240 C CA . ALA A 1 422 ? 12.747 32.663 -4.929 1.00 76.44 422 ALA A CA 1
ATOM 3241 C C . ALA A 1 422 ? 13.699 32.967 -6.107 1.00 76.44 422 ALA A C 1
ATOM 3243 O O . ALA A 1 422 ? 13.438 32.517 -7.219 1.00 76.44 422 ALA A O 1
ATOM 3244 N N . ALA A 1 423 ? 14.821 33.665 -5.882 1.00 77.94 423 ALA A N 1
ATOM 3245 C CA . ALA A 1 423 ? 15.850 33.896 -6.897 1.00 77.94 423 ALA A CA 1
ATOM 3246 C C . ALA A 1 423 ? 16.807 32.697 -7.100 1.00 77.94 423 ALA A C 1
ATOM 3248 O O . ALA A 1 423 ? 17.408 32.562 -8.167 1.00 77.94 423 ALA A O 1
ATOM 3249 N N . VAL A 1 424 ? 16.945 31.802 -6.113 1.00 79.81 424 VAL A N 1
ATOM 3250 C CA . VAL A 1 424 ? 17.895 30.670 -6.128 1.00 79.81 424 VAL A CA 1
ATOM 3251 C C . VAL A 1 424 ? 17.655 29.698 -7.295 1.00 79.81 424 VAL A C 1
ATOM 3253 O O . VAL A 1 424 ? 18.631 29.344 -7.965 1.00 79.81 424 VAL A O 1
ATOM 3256 N N . PRO A 1 425 ? 16.407 29.308 -7.637 1.00 78.75 425 PRO A N 1
ATOM 3257 C CA . PRO A 1 425 ? 16.138 28.456 -8.797 1.00 78.75 425 PRO A CA 1
ATOM 3258 C C . PRO A 1 425 ? 16.598 29.035 -10.144 1.00 78.75 425 PRO A C 1
ATOM 3260 O O . PRO A 1 425 ? 16.723 28.284 -11.110 1.00 78.75 425 PRO A O 1
ATOM 3263 N N . PHE A 1 426 ? 16.883 30.338 -10.232 1.00 80.50 426 PHE A N 1
ATOM 3264 C CA . PHE A 1 426 ? 17.338 30.986 -11.466 1.00 80.50 426 PHE A CA 1
ATOM 3265 C C . PHE A 1 426 ? 18.869 30.981 -11.639 1.00 80.50 426 PHE A C 1
ATOM 3267 O O . PHE A 1 426 ? 19.355 31.207 -12.751 1.00 80.50 426 PHE A O 1
ATOM 3274 N N . LEU A 1 427 ? 19.650 30.658 -10.597 1.00 81.62 427 LEU A N 1
ATOM 3275 C CA . LEU A 1 427 ? 21.121 30.584 -10.665 1.00 81.62 427 LEU A CA 1
ATOM 3276 C C . LEU A 1 427 ? 21.657 29.642 -11.767 1.00 81.62 427 LEU A C 1
ATOM 3278 O O . LEU A 1 427 ? 22.613 30.020 -12.451 1.00 81.62 427 LEU A O 1
ATOM 3282 N N . PRO A 1 428 ? 21.051 28.465 -12.027 1.00 80.75 428 PRO A N 1
ATOM 3283 C CA . PRO A 1 428 ? 21.385 27.618 -13.172 1.00 80.75 428 PRO A CA 1
ATOM 3284 C C . PRO A 1 428 ? 21.398 28.317 -14.531 1.00 80.75 428 PRO A C 1
ATOM 3286 O O . PRO A 1 428 ? 22.264 28.028 -15.355 1.00 80.75 428 PRO A O 1
ATOM 3289 N N . LEU A 1 429 ? 20.467 29.246 -14.773 1.00 78.94 429 LEU A N 1
ATOM 3290 C CA . LEU A 1 429 ? 20.367 29.958 -16.049 1.00 78.94 429 LEU A CA 1
ATOM 3291 C C . LEU A 1 429 ? 21.540 30.927 -16.226 1.00 78.94 429 LEU A C 1
ATOM 3293 O O . LEU A 1 429 ? 22.157 30.968 -17.292 1.00 78.94 429 LEU A O 1
ATOM 3297 N N . ALA A 1 430 ? 21.904 31.641 -15.157 1.00 80.19 430 ALA A N 1
ATOM 3298 C CA . ALA A 1 430 ? 23.088 32.497 -15.137 1.00 80.19 430 ALA A CA 1
ATOM 3299 C C . ALA A 1 430 ? 24.379 31.676 -15.325 1.00 80.19 430 ALA A C 1
ATOM 3301 O O . ALA A 1 430 ? 25.243 32.039 -16.128 1.00 80.19 430 ALA A O 1
ATOM 3302 N N . GLY A 1 431 ? 24.481 30.522 -14.655 1.00 77.19 431 GLY A N 1
ATOM 3303 C CA . GLY A 1 431 ? 25.603 29.593 -14.802 1.00 77.19 431 GLY A CA 1
ATOM 3304 C C . GLY A 1 431 ? 25.733 29.028 -16.219 1.00 77.19 431 GLY A C 1
ATOM 3305 O O . GLY A 1 431 ? 26.835 28.970 -16.766 1.00 77.19 431 GLY A O 1
ATOM 3306 N N . LEU A 1 432 ? 24.619 28.672 -16.862 1.00 76.69 432 LEU A N 1
ATOM 3307 C CA . LEU A 1 432 ? 24.605 28.204 -18.248 1.00 76.69 432 LEU A CA 1
ATOM 3308 C C . LEU A 1 432 ? 25.063 29.301 -19.221 1.00 76.69 432 LEU A C 1
ATOM 3310 O O . LEU A 1 432 ? 25.907 29.041 -20.081 1.00 76.69 432 LEU A O 1
ATOM 3314 N N . ALA A 1 433 ? 24.571 30.534 -19.063 1.00 77.88 433 ALA A N 1
ATOM 3315 C CA . ALA A 1 433 ? 25.005 31.678 -19.866 1.00 77.88 433 ALA A CA 1
ATOM 3316 C C . ALA A 1 433 ? 26.519 31.935 -19.718 1.00 77.88 433 ALA A C 1
ATOM 3318 O O . ALA A 1 433 ? 27.228 32.142 -20.710 1.00 77.88 433 ALA A O 1
ATOM 3319 N N . TRP A 1 434 ? 27.049 31.825 -18.496 1.00 79.56 434 TRP A N 1
ATOM 3320 C CA . TRP A 1 434 ? 28.485 31.902 -18.235 1.00 79.56 434 TRP A CA 1
ATOM 3321 C C . TRP A 1 434 ? 29.271 30.771 -18.922 1.00 79.56 434 TRP A C 1
ATOM 3323 O O . TRP A 1 434 ? 30.230 31.026 -19.649 1.00 79.56 434 TRP A O 1
ATOM 3333 N N . VAL A 1 435 ? 28.841 29.513 -18.791 1.00 74.50 435 VAL A N 1
ATOM 3334 C CA . VAL A 1 435 ? 29.502 28.367 -19.449 1.00 74.50 435 VAL A CA 1
ATOM 3335 C C . VAL A 1 435 ? 29.517 28.527 -20.975 1.00 74.50 435 VAL A C 1
ATOM 3337 O O . VAL A 1 435 ? 30.536 28.262 -21.620 1.00 74.50 435 VAL A O 1
ATOM 3340 N N . LEU A 1 436 ? 28.424 29.007 -21.570 1.00 73.94 436 LEU A N 1
ATOM 3341 C CA . LEU A 1 436 ? 28.337 29.256 -23.011 1.00 73.94 436 LEU A CA 1
ATOM 3342 C C . LEU A 1 436 ? 29.251 30.403 -23.465 1.00 73.94 436 LEU A C 1
ATOM 3344 O O . LEU A 1 436 ? 29.889 30.292 -24.515 1.00 73.94 436 LEU A O 1
ATOM 3348 N N . THR A 1 437 ? 29.376 31.479 -22.683 1.00 78.31 437 THR A N 1
ATOM 3349 C CA . THR A 1 437 ? 30.294 32.593 -22.993 1.00 78.31 437 THR A CA 1
ATOM 3350 C C . THR A 1 437 ? 31.764 32.184 -22.860 1.00 78.31 437 THR A C 1
ATOM 3352 O O . THR A 1 437 ? 32.557 32.480 -23.759 1.00 78.31 437 THR A O 1
ATOM 3355 N N . VAL A 1 438 ? 32.128 31.419 -21.825 1.00 74.75 438 VAL A N 1
ATOM 3356 C CA . VAL A 1 438 ? 33.471 30.829 -21.670 1.00 74.75 438 VAL A CA 1
ATOM 3357 C C . VAL A 1 438 ? 33.789 29.888 -22.832 1.00 74.75 438 VAL A C 1
ATOM 3359 O O . VAL A 1 438 ? 34.866 29.979 -23.420 1.00 74.75 438 VAL A O 1
ATOM 3362 N N . ARG A 1 439 ? 32.843 29.036 -23.244 1.00 69.50 439 ARG A N 1
ATOM 3363 C CA . ARG A 1 439 ? 33.025 28.126 -24.385 1.00 69.50 439 ARG A CA 1
ATOM 3364 C C . ARG A 1 439 ? 33.172 28.877 -25.711 1.00 69.50 439 ARG A C 1
ATOM 3366 O O . ARG A 1 439 ? 34.017 28.499 -26.526 1.00 69.50 439 ARG A O 1
ATOM 3373 N N . ARG A 1 440 ? 32.419 29.962 -25.922 1.00 70.75 440 ARG A N 1
ATOM 3374 C CA . ARG A 1 440 ? 32.594 30.857 -27.083 1.00 70.75 440 ARG A CA 1
ATOM 3375 C C . ARG A 1 440 ? 33.979 31.507 -27.095 1.00 70.75 440 ARG A C 1
ATOM 3377 O O . ARG A 1 440 ? 34.587 31.578 -28.156 1.00 70.75 440 ARG A O 1
ATOM 3384 N N . ARG A 1 441 ? 34.507 31.927 -25.939 1.00 67.06 441 ARG A N 1
ATOM 3385 C CA . ARG A 1 441 ? 35.875 32.471 -25.823 1.00 67.06 441 ARG A CA 1
ATOM 3386 C C . ARG A 1 441 ? 36.954 31.402 -26.034 1.00 67.06 441 ARG A C 1
ATOM 3388 O O . ARG A 1 441 ? 37.922 31.662 -26.737 1.00 67.06 441 ARG A O 1
ATOM 3395 N N . ALA A 1 442 ? 36.775 30.194 -25.499 1.00 59.06 442 ALA A N 1
ATOM 3396 C CA . ALA A 1 442 ? 37.718 29.084 -25.662 1.00 59.06 442 ALA A CA 1
ATOM 3397 C C . ALA A 1 442 ? 37.800 28.573 -27.112 1.00 59.06 442 ALA A C 1
ATOM 3399 O O . ALA A 1 442 ? 38.871 28.191 -27.567 1.00 59.06 442 ALA A O 1
ATOM 3400 N N . SER A 1 443 ? 36.692 28.629 -27.860 1.00 56.09 443 SER A N 1
ATOM 3401 C CA . SER A 1 443 ? 36.641 28.242 -29.282 1.00 56.09 443 SER A CA 1
ATOM 3402 C C . SER A 1 443 ? 37.345 29.241 -30.215 1.00 56.09 443 SER A C 1
ATOM 3404 O O . SER A 1 443 ? 37.499 28.954 -31.396 1.00 56.09 443 SER A O 1
ATOM 3406 N N . ARG A 1 444 ? 37.770 30.407 -29.701 1.00 55.16 444 ARG A N 1
ATOM 3407 C CA . ARG A 1 444 ? 38.580 31.398 -30.431 1.00 55.16 444 ARG A CA 1
ATOM 3408 C C . ARG A 1 444 ? 40.094 31.165 -30.296 1.00 55.16 444 ARG A C 1
ATOM 3410 O O . ARG A 1 444 ? 40.860 31.907 -30.897 1.00 55.16 444 ARG A O 1
ATOM 3417 N N . ARG A 1 445 ? 40.540 30.168 -29.518 1.00 48.03 445 ARG A N 1
ATOM 3418 C CA . ARG A 1 445 ? 41.951 29.741 -29.476 1.00 48.03 445 ARG A CA 1
ATOM 3419 C C . ARG A 1 445 ? 42.196 28.685 -30.568 1.00 48.03 445 ARG A C 1
ATOM 3421 O O . ARG A 1 445 ? 41.350 27.799 -30.710 1.00 48.03 445 ARG A O 1
ATOM 3428 N N . PRO A 1 446 ? 43.307 28.745 -31.327 1.00 46.34 446 PRO A N 1
ATOM 3429 C CA . PRO A 1 446 ? 43.608 27.733 -32.336 1.00 46.34 446 PRO A CA 1
ATOM 3430 C C . PRO A 1 446 ? 43.733 26.344 -31.679 1.00 46.34 446 PRO A C 1
ATOM 3432 O O . PRO A 1 446 ? 44.259 26.236 -30.568 1.00 46.34 446 PRO A O 1
ATOM 3435 N N . PRO A 1 447 ? 43.212 25.277 -32.310 1.00 49.94 447 PRO A N 1
ATOM 3436 C CA . PRO A 1 447 ? 43.228 23.941 -31.730 1.00 49.94 447 PRO A CA 1
ATOM 3437 C C . PRO A 1 447 ? 44.663 23.405 -31.655 1.00 49.94 447 PRO A C 1
ATOM 3439 O O . PRO A 1 447 ? 45.356 23.339 -32.666 1.00 49.94 447 PRO A O 1
ATOM 3442 N N . VAL A 1 448 ? 45.092 22.983 -30.463 1.00 55.00 448 VAL A N 1
ATOM 3443 C CA . VAL A 1 448 ? 46.365 22.273 -30.274 1.00 55.00 448 VAL A CA 1
ATOM 3444 C C . VAL A 1 448 ? 46.296 20.943 -31.048 1.00 55.00 448 VAL A C 1
ATOM 3446 O O . VAL A 1 448 ? 45.336 20.186 -30.847 1.00 55.00 448 VAL A O 1
ATOM 3449 N N . PRO A 1 449 ? 47.243 20.643 -31.958 1.00 58.53 449 PRO A N 1
ATOM 3450 C CA . PRO A 1 449 ? 47.235 19.402 -32.724 1.00 58.53 449 PRO A CA 1
ATOM 3451 C C . PRO A 1 449 ? 47.328 18.187 -31.792 1.00 58.53 449 PRO A C 1
ATOM 3453 O O . PRO A 1 449 ? 48.124 18.145 -30.861 1.00 58.53 449 PRO A O 1
ATOM 3456 N N . SER A 1 450 ? 46.494 17.171 -32.032 1.00 64.06 450 SER A N 1
ATOM 3457 C CA . SER A 1 450 ? 46.516 15.927 -31.250 1.00 64.06 450 SER A CA 1
ATOM 3458 C C . SER A 1 450 ? 47.881 15.231 -31.359 1.00 64.06 450 SER A C 1
ATOM 3460 O O . SER A 1 450 ? 48.381 15.121 -32.481 1.00 64.06 450 SER A O 1
ATOM 3462 N N . LYS A 1 451 ? 48.410 14.649 -30.267 1.00 67.19 451 LYS A N 1
ATOM 3463 C CA . LYS A 1 451 ? 49.677 13.875 -30.250 1.00 67.19 451 LYS A CA 1
ATOM 3464 C C . LYS A 1 451 ? 49.805 12.882 -31.419 1.00 67.19 451 LYS A C 1
ATOM 3466 O O . LYS A 1 451 ? 50.857 12.771 -32.034 1.00 67.19 451 LYS A O 1
ATOM 3471 N N . ARG A 1 452 ? 48.705 12.227 -31.818 1.00 69.56 452 ARG A N 1
ATOM 3472 C CA . ARG A 1 452 ? 48.666 11.308 -32.974 1.00 69.56 452 ARG A CA 1
ATOM 3473 C C . ARG A 1 452 ? 49.016 11.977 -34.313 1.00 69.56 452 ARG A C 1
ATOM 3475 O O . ARG A 1 452 ? 49.676 11.357 -35.138 1.00 69.56 452 ARG A O 1
ATOM 3482 N N . ARG A 1 453 ? 48.577 13.221 -34.536 1.00 75.12 453 ARG A N 1
ATOM 3483 C CA . ARG A 1 453 ? 48.906 13.997 -35.747 1.00 75.12 453 ARG A CA 1
ATOM 3484 C C . ARG A 1 453 ? 50.362 14.459 -35.737 1.00 75.12 453 ARG A C 1
ATOM 3486 O O . ARG A 1 453 ? 51.000 14.377 -36.777 1.00 75.12 453 ARG A O 1
ATOM 3493 N N . LEU A 1 454 ? 50.881 14.865 -34.577 1.00 75.00 454 LEU A N 1
ATOM 3494 C CA . LEU A 1 454 ? 52.297 15.220 -34.412 1.00 75.00 454 LEU A CA 1
ATOM 3495 C C . LEU A 1 454 ? 53.205 14.014 -34.710 1.00 75.00 454 LEU A C 1
ATOM 3497 O O . LEU A 1 454 ? 54.094 14.105 -35.550 1.00 75.00 454 LEU A O 1
ATOM 3501 N N . ARG A 1 455 ? 52.888 12.835 -34.151 1.00 77.88 455 ARG A N 1
ATOM 3502 C CA . ARG A 1 455 ? 53.594 11.571 -34.441 1.00 77.88 455 ARG A CA 1
ATOM 3503 C C . ARG A 1 455 ? 53.567 11.198 -35.923 1.00 77.88 455 ARG A C 1
ATOM 3505 O O . ARG A 1 455 ? 54.584 10.779 -36.467 1.00 77.88 455 ARG A O 1
ATOM 3512 N N . ALA A 1 456 ? 52.412 11.342 -36.576 1.00 79.12 456 ALA A N 1
ATOM 3513 C CA . ALA A 1 456 ? 52.278 11.062 -38.004 1.00 79.12 456 ALA A CA 1
ATOM 3514 C C . ALA A 1 456 ? 53.136 12.016 -38.854 1.00 79.12 456 ALA A C 1
ATOM 3516 O O . ALA A 1 456 ? 53.864 11.551 -39.727 1.00 79.12 456 ALA A O 1
ATOM 3517 N N . GLY A 1 457 ? 53.116 13.318 -38.546 1.00 81.81 457 GLY A N 1
ATOM 3518 C CA . GLY A 1 457 ? 53.958 14.313 -39.215 1.00 81.81 457 GLY A CA 1
ATOM 3519 C C . GLY A 1 457 ? 55.453 14.061 -39.006 1.00 81.81 457 GLY A C 1
ATOM 3520 O O . GLY A 1 457 ? 56.222 14.112 -39.961 1.00 81.81 457 GLY A O 1
ATOM 3521 N N . ARG A 1 458 ? 55.870 13.701 -37.783 1.00 84.69 458 ARG A N 1
ATOM 3522 C CA . ARG A 1 458 ? 57.257 13.316 -37.479 1.00 84.69 458 ARG A CA 1
ATOM 3523 C C . ARG A 1 458 ? 57.698 12.094 -38.282 1.00 84.69 458 ARG A C 1
ATOM 3525 O O . ARG A 1 458 ? 58.749 12.142 -38.907 1.00 84.69 458 ARG A O 1
ATOM 3532 N N . ARG A 1 459 ? 56.891 11.026 -38.304 1.00 84.38 459 ARG A N 1
ATOM 3533 C CA . ARG A 1 459 ? 57.192 9.807 -39.078 1.00 84.38 459 ARG A CA 1
ATOM 3534 C C . ARG A 1 459 ? 57.343 10.095 -40.565 1.00 84.38 459 ARG A C 1
ATOM 3536 O O . ARG A 1 459 ? 58.279 9.594 -41.171 1.00 84.38 459 ARG A O 1
ATOM 3543 N N . GLN A 1 460 ? 56.461 10.921 -41.126 1.00 85.31 460 GLN A N 1
ATOM 3544 C CA . GLN A 1 460 ? 56.555 11.318 -42.526 1.00 85.31 460 GLN A CA 1
ATOM 3545 C C . GLN A 1 460 ? 57.866 12.069 -42.811 1.00 85.31 460 GLN A C 1
ATOM 3547 O O . GLN A 1 460 ? 58.600 11.675 -43.712 1.00 85.31 460 GLN A O 1
ATOM 3552 N N . ARG A 1 461 ? 58.210 13.082 -41.999 1.00 88.56 461 ARG A N 1
ATOM 3553 C CA . ARG A 1 461 ? 59.468 13.841 -42.147 1.00 88.56 461 ARG A CA 1
ATOM 3554 C C . ARG A 1 461 ? 60.709 12.949 -42.039 1.00 88.56 461 ARG A C 1
ATOM 3556 O O . ARG A 1 461 ? 61.649 13.121 -42.806 1.00 88.56 461 ARG A O 1
ATOM 3563 N N . MET A 1 462 ? 60.714 11.994 -41.107 1.00 87.88 462 MET A N 1
ATOM 3564 C CA . MET A 1 462 ? 61.846 11.077 -40.933 1.00 87.88 462 MET A CA 1
ATOM 3565 C C . MET A 1 462 ? 61.970 10.084 -42.093 1.00 87.88 462 MET A C 1
ATOM 3567 O O . MET A 1 462 ? 63.082 9.858 -42.558 1.00 87.88 462 MET A O 1
ATOM 3571 N N . ALA A 1 463 ? 60.856 9.571 -42.625 1.00 86.56 463 ALA A N 1
ATOM 3572 C CA . ALA A 1 463 ? 60.862 8.700 -43.802 1.00 86.56 463 ALA A CA 1
ATOM 3573 C C . ALA A 1 463 ? 61.380 9.424 -45.059 1.00 86.56 463 ALA A C 1
ATOM 3575 O O . ALA A 1 463 ? 62.135 8.850 -45.839 1.00 86.56 463 ALA A O 1
ATOM 3576 N N . GLU A 1 464 ? 61.029 10.702 -45.240 1.00 86.25 464 GLU A N 1
ATOM 3577 C CA . GLU A 1 464 ? 61.566 11.525 -46.332 1.00 86.25 464 GLU A CA 1
ATOM 3578 C C . GLU A 1 464 ? 63.093 11.680 -46.218 1.00 86.25 464 GLU A C 1
ATOM 3580 O O . GLU A 1 464 ? 63.804 11.555 -47.215 1.00 86.25 464 GLU A O 1
ATOM 3585 N N . ILE A 1 465 ? 63.616 11.890 -45.006 1.00 88.50 465 ILE A N 1
ATOM 3586 C CA . ILE A 1 465 ? 65.060 12.034 -44.753 1.00 88.50 465 ILE A CA 1
ATOM 3587 C C . ILE A 1 465 ? 65.807 10.702 -44.917 1.00 88.50 465 ILE A C 1
ATOM 3589 O O . ILE A 1 465 ? 66.933 10.698 -45.412 1.00 88.50 465 ILE A O 1
ATOM 3593 N N . GLU A 1 466 ? 65.186 9.573 -44.570 1.00 87.62 466 GLU A N 1
ATOM 3594 C CA . GLU A 1 466 ? 65.771 8.234 -44.715 1.00 87.62 466 GLU A CA 1
ATOM 3595 C C . GLU A 1 466 ? 66.159 7.922 -46.168 1.00 87.62 466 GLU A C 1
ATOM 3597 O O . GLU A 1 466 ? 67.224 7.361 -46.430 1.00 87.62 466 GLU A O 1
ATOM 3602 N N . THR 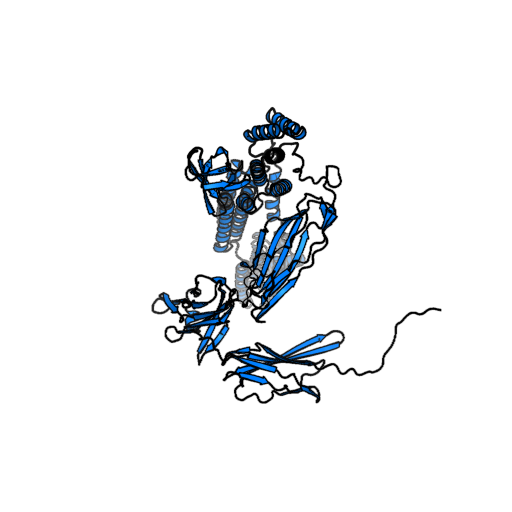A 1 467 ? 65.352 8.372 -47.137 1.00 86.12 467 THR A N 1
ATOM 3603 C CA . THR A 1 467 ? 65.651 8.182 -48.569 1.00 86.12 467 THR A CA 1
ATOM 3604 C C . THR A 1 467 ? 66.954 8.856 -49.012 1.00 86.12 467 THR A C 1
ATOM 3606 O O . THR A 1 467 ? 67.600 8.403 -49.957 1.00 86.12 467 THR A O 1
ATOM 3609 N N . LEU A 1 468 ? 67.385 9.904 -48.302 1.00 83.69 468 LEU A N 1
ATOM 3610 C CA . LEU A 1 468 ? 68.574 10.695 -48.625 1.00 83.69 468 LEU A CA 1
ATOM 3611 C C . LEU A 1 468 ? 69.864 10.089 -48.054 1.00 83.69 468 LEU A C 1
ATOM 3613 O O . LEU A 1 468 ? 70.959 10.490 -48.443 1.00 83.69 468 LEU A O 1
ATOM 3617 N N . VAL A 1 469 ? 69.760 9.089 -47.173 1.00 83.38 469 VAL A N 1
ATOM 3618 C CA . VAL A 1 469 ? 70.904 8.459 -46.495 1.00 83.38 469 VAL A CA 1
ATOM 3619 C C . VAL A 1 469 ? 71.881 7.812 -47.491 1.00 83.38 469 VAL A C 1
ATOM 3621 O O . VAL A 1 469 ? 73.099 7.886 -47.314 1.00 83.38 469 VAL A O 1
ATOM 3624 N N . GLY A 1 470 ? 71.360 7.204 -48.562 1.00 74.56 470 GLY A N 1
ATOM 3625 C CA . GLY A 1 470 ? 72.160 6.556 -49.608 1.00 74.56 470 GLY A CA 1
ATOM 3626 C C . GLY A 1 470 ? 72.727 7.501 -50.675 1.00 74.56 470 GLY A C 1
ATOM 3627 O O . GLY A 1 470 ? 73.609 7.091 -51.425 1.00 74.56 470 GLY A O 1
ATOM 3628 N N . GLY A 1 471 ? 72.245 8.746 -50.752 1.00 72.81 471 GLY A N 1
ATOM 3629 C CA . GLY A 1 471 ? 72.671 9.730 -51.754 1.00 72.81 471 GLY A CA 1
ATOM 3630 C C . GLY A 1 471 ? 73.911 10.523 -51.332 1.00 72.81 471 GLY A C 1
ATOM 3631 O O . GLY A 1 471 ? 74.344 10.443 -50.190 1.00 72.81 471 GLY A O 1
ATOM 3632 N N . GLN A 1 472 ? 74.473 11.329 -52.236 1.00 66.38 472 GLN A N 1
ATOM 3633 C CA . GLN A 1 472 ? 75.546 12.296 -51.925 1.00 66.38 472 GLN A CA 1
ATOM 3634 C C . GLN A 1 472 ? 74.988 13.672 -51.503 1.00 66.38 472 GLN A C 1
ATOM 3636 O O . GLN A 1 472 ? 75.642 14.696 -51.682 1.00 66.38 472 GLN A O 1
ATOM 3641 N N . ASP A 1 473 ? 73.755 13.712 -50.989 1.00 68.88 473 ASP A N 1
ATOM 3642 C CA . ASP A 1 473 ? 73.051 14.963 -50.709 1.00 68.88 473 ASP A CA 1
ATOM 3643 C C . ASP A 1 473 ? 73.650 15.675 -49.486 1.00 68.88 473 ASP A C 1
ATOM 3645 O O . ASP A 1 473 ? 73.527 15.223 -48.343 1.00 68.88 473 ASP A O 1
ATOM 3649 N N . THR A 1 474 ? 74.278 16.825 -49.727 1.00 69.19 474 THR A N 1
ATOM 3650 C CA . THR A 1 474 ? 74.860 17.685 -48.689 1.00 69.19 474 THR A CA 1
ATOM 3651 C C . THR A 1 474 ? 73.792 18.313 -47.785 1.00 69.19 474 THR A C 1
ATOM 3653 O O . THR A 1 474 ? 74.103 18.767 -46.683 1.00 69.19 474 THR A O 1
ATOM 3656 N N . ALA A 1 475 ? 72.514 18.287 -48.184 1.00 78.19 475 ALA A N 1
ATOM 3657 C CA . ALA A 1 475 ? 71.400 18.783 -47.382 1.00 78.19 475 ALA A CA 1
ATOM 3658 C C . ALA A 1 475 ? 70.924 17.799 -46.297 1.00 78.19 475 ALA A C 1
ATOM 3660 O O . ALA A 1 475 ? 70.155 18.208 -45.421 1.00 78.19 475 ALA A O 1
ATOM 3661 N N . PHE A 1 476 ? 71.371 16.535 -46.315 1.00 87.81 476 PHE A N 1
ATOM 3662 C CA . PHE A 1 476 ? 70.919 15.487 -45.388 1.00 87.81 476 PHE A CA 1
ATOM 3663 C C . PHE A 1 476 ? 71.042 15.905 -43.913 1.00 87.81 476 PHE A C 1
ATOM 3665 O O . PHE A 1 476 ? 70.049 15.917 -43.184 1.00 87.81 476 PHE A O 1
ATOM 3672 N N . PHE A 1 477 ? 72.236 16.321 -43.487 1.00 86.75 477 PHE A N 1
ATOM 3673 C CA . PHE A 1 477 ? 72.505 16.686 -42.092 1.00 86.75 477 PHE A CA 1
ATOM 3674 C C . PHE A 1 477 ? 71.714 17.916 -41.640 1.00 86.75 477 PHE A C 1
ATOM 3676 O O . PHE A 1 477 ? 71.199 17.951 -40.523 1.00 86.75 477 PHE A O 1
ATOM 3683 N N . GLY A 1 478 ? 71.538 18.899 -42.530 1.00 86.50 478 GLY A N 1
ATOM 3684 C CA . GLY A 1 478 ? 70.727 20.085 -42.255 1.00 86.50 478 GLY A CA 1
ATOM 3685 C C . GLY A 1 478 ? 69.241 19.761 -42.085 1.00 86.50 478 GLY A C 1
ATOM 3686 O O . GLY A 1 478 ? 68.600 20.285 -41.172 1.00 86.50 478 GLY A O 1
ATOM 3687 N N . ARG A 1 479 ? 68.697 18.869 -42.924 1.00 88.94 479 ARG A N 1
ATOM 3688 C CA . ARG A 1 479 ? 67.302 18.413 -42.817 1.00 88.94 479 ARG A CA 1
ATOM 3689 C C . ARG A 1 479 ? 67.080 17.556 -41.574 1.00 88.94 479 ARG A C 1
ATOM 3691 O O . ARG A 1 479 ? 66.075 17.749 -40.895 1.00 88.94 479 ARG A O 1
ATOM 3698 N N . LEU A 1 480 ? 68.023 16.671 -41.244 1.00 90.56 480 LEU A N 1
ATOM 3699 C CA . LEU A 1 480 ? 67.955 15.840 -40.042 1.00 90.56 480 LEU A CA 1
ATOM 3700 C C . LEU A 1 480 ? 68.008 16.688 -38.764 1.00 90.56 480 LEU A C 1
ATOM 3702 O O . LEU A 1 480 ? 67.153 16.525 -37.898 1.00 90.56 480 LEU A O 1
ATOM 3706 N N . ALA A 1 481 ? 68.929 17.654 -38.676 1.00 89.12 481 ALA A N 1
ATOM 3707 C CA . ALA A 1 481 ? 69.013 18.562 -37.531 1.00 89.12 481 ALA A CA 1
ATOM 3708 C C . ALA A 1 481 ? 67.725 19.386 -37.344 1.00 89.12 481 ALA A C 1
ATOM 3710 O O . ALA A 1 481 ? 67.202 19.475 -36.233 1.00 89.12 481 ALA A O 1
ATOM 3711 N N . ALA A 1 482 ? 67.170 19.941 -38.429 1.00 88.50 482 ALA A N 1
ATOM 3712 C CA . ALA A 1 482 ? 65.907 20.677 -38.379 1.00 88.50 482 ALA A CA 1
ATOM 3713 C C . ALA A 1 482 ? 64.741 19.783 -37.927 1.00 88.50 482 ALA A C 1
ATOM 3715 O O . ALA A 1 482 ? 63.976 20.159 -37.042 1.00 88.50 482 ALA A O 1
ATOM 3716 N N . ALA A 1 483 ? 64.637 18.571 -38.475 1.00 89.94 483 ALA A N 1
ATOM 3717 C CA . ALA A 1 483 ? 63.564 17.646 -38.134 1.00 89.94 483 ALA A CA 1
ATOM 3718 C C . ALA A 1 483 ? 63.628 17.173 -36.672 1.00 89.94 483 ALA A C 1
ATOM 3720 O O . ALA A 1 483 ? 62.579 17.032 -36.039 1.00 89.94 483 ALA A O 1
ATOM 3721 N N . VAL A 1 484 ? 64.832 16.973 -36.120 1.00 90.00 484 VAL A N 1
ATOM 3722 C CA . VAL A 1 484 ? 65.031 16.670 -34.694 1.00 90.00 484 VAL A CA 1
ATOM 3723 C C . VAL A 1 484 ? 64.600 17.857 -33.827 1.00 90.00 484 VAL A C 1
ATOM 3725 O O . VAL A 1 484 ? 63.819 17.658 -32.900 1.00 90.00 484 VAL A O 1
ATOM 3728 N N . ARG A 1 485 ? 65.006 19.097 -34.142 1.00 89.00 485 ARG A N 1
ATOM 3729 C CA . ARG A 1 485 ? 64.594 20.280 -33.356 1.00 89.00 485 ARG A CA 1
ATOM 3730 C C . ARG A 1 485 ? 63.087 20.503 -33.370 1.00 89.00 485 ARG A C 1
ATOM 3732 O O . ARG A 1 485 ? 62.494 20.685 -32.308 1.00 89.00 485 ARG A O 1
ATOM 3739 N N . THR A 1 486 ? 62.456 20.412 -34.537 1.00 87.94 486 THR A N 1
ATOM 3740 C CA . THR A 1 486 ? 60.999 20.531 -34.649 1.00 87.94 486 THR A CA 1
ATOM 3741 C C . THR A 1 486 ? 60.295 19.423 -33.863 1.00 87.94 486 THR A C 1
ATOM 3743 O O . THR A 1 486 ? 59.313 19.691 -33.176 1.00 87.94 486 THR A O 1
ATOM 3746 N N . ALA A 1 487 ? 60.811 18.188 -33.889 1.00 87.12 487 ALA A N 1
ATOM 3747 C CA . ALA A 1 487 ? 60.253 17.096 -33.094 1.00 87.12 487 ALA A CA 1
ATOM 3748 C C . ALA A 1 487 ? 60.359 17.356 -31.581 1.00 87.12 487 ALA A C 1
ATOM 3750 O O . ALA A 1 487 ? 59.395 17.105 -30.862 1.00 87.12 487 ALA A O 1
ATOM 3751 N N . LEU A 1 488 ? 61.482 17.895 -31.098 1.00 86.69 488 LEU A N 1
ATOM 3752 C CA . LEU A 1 488 ? 61.657 18.253 -29.685 1.00 86.69 488 LEU A CA 1
ATOM 3753 C C . LEU A 1 488 ? 60.749 19.420 -29.270 1.00 86.69 488 LEU A C 1
ATOM 3755 O O . LEU A 1 488 ? 60.104 19.360 -28.223 1.00 86.69 488 LEU A O 1
ATOM 3759 N N . ALA A 1 489 ? 60.642 20.455 -30.106 1.00 85.25 489 ALA A N 1
ATOM 3760 C CA . ALA A 1 489 ? 59.756 21.594 -29.869 1.00 85.25 489 ALA A CA 1
ATOM 3761 C C . ALA A 1 489 ? 58.278 21.172 -29.791 1.00 85.25 489 ALA A C 1
ATOM 3763 O O . ALA A 1 489 ? 57.539 21.648 -28.926 1.00 85.25 489 ALA A O 1
ATOM 3764 N N . GLU A 1 490 ? 57.854 20.257 -30.671 1.00 84.69 490 GLU A N 1
ATOM 3765 C CA . GLU A 1 490 ? 56.503 19.690 -30.686 1.00 84.69 490 GLU A CA 1
ATOM 3766 C C . GLU A 1 490 ? 56.237 18.780 -29.470 1.00 84.69 490 GLU A C 1
ATOM 3768 O O . GLU A 1 490 ? 55.166 18.880 -28.870 1.00 84.69 490 GLU A O 1
ATOM 3773 N N . GLU A 1 491 ? 57.187 17.919 -29.083 1.00 82.88 491 GLU A N 1
ATOM 3774 C CA . GLU A 1 491 ? 57.009 16.928 -28.006 1.00 82.88 491 GLU A CA 1
ATOM 3775 C C . GLU A 1 491 ? 56.965 17.576 -26.613 1.00 82.88 491 GLU A C 1
ATOM 3777 O O . GLU A 1 491 ? 56.125 17.224 -25.784 1.00 82.88 491 GLU A O 1
ATOM 3782 N N . PHE A 1 492 ? 57.818 18.576 -26.372 1.00 80.25 492 PHE A N 1
ATOM 3783 C CA . PHE A 1 492 ? 57.883 19.287 -25.091 1.00 80.25 492 PHE A CA 1
ATOM 3784 C C . PHE A 1 492 ? 57.032 20.564 -25.055 1.00 80.25 492 PHE A C 1
ATOM 3786 O O . PHE A 1 492 ? 56.983 21.235 -24.028 1.00 80.25 492 PHE A O 1
ATOM 3793 N N . ALA A 1 493 ? 56.326 20.886 -26.148 1.00 77.62 493 ALA A N 1
ATOM 3794 C CA . ALA A 1 493 ? 55.536 22.110 -26.310 1.00 77.62 493 ALA A CA 1
ATOM 3795 C C . ALA A 1 493 ? 56.341 23.396 -26.029 1.00 77.62 493 ALA A C 1
ATOM 3797 O O . ALA A 1 493 ? 55.828 24.355 -25.449 1.00 77.62 493 ALA A O 1
ATOM 3798 N N . LEU A 1 494 ? 57.602 23.414 -26.470 1.00 81.62 494 LEU A N 1
ATOM 3799 C CA . LEU A 1 494 ? 58.546 24.518 -26.305 1.00 81.62 494 LEU A CA 1
ATOM 3800 C C . LEU A 1 494 ? 58.942 25.064 -27.686 1.00 81.62 494 LEU A C 1
ATOM 3802 O O . LEU A 1 494 ? 59.918 24.597 -28.272 1.00 81.62 494 LEU A O 1
ATOM 3806 N N . PRO A 1 495 ? 58.222 26.069 -28.224 1.00 79.50 495 PRO A N 1
ATOM 3807 C CA . PRO A 1 495 ? 58.508 26.634 -29.548 1.00 79.50 495 PRO A CA 1
ATOM 3808 C C . PRO A 1 495 ? 59.913 27.237 -29.671 1.00 79.50 495 PRO A C 1
ATOM 3810 O O . PRO A 1 495 ? 60.425 27.400 -30.774 1.00 79.50 495 PRO A O 1
ATOM 3813 N N . THR A 1 496 ? 60.540 27.577 -28.543 1.00 80.94 496 THR A N 1
ATOM 3814 C CA . THR A 1 496 ? 61.905 28.110 -28.475 1.00 80.94 496 THR A CA 1
ATOM 3815 C C . THR A 1 496 ? 62.960 27.097 -28.923 1.00 80.94 496 THR A C 1
ATOM 3817 O O . THR A 1 496 ? 63.971 27.512 -29.483 1.00 80.94 496 THR A O 1
ATOM 3820 N N . LEU A 1 497 ? 62.714 25.788 -28.768 1.00 81.25 497 LEU A N 1
ATOM 3821 C CA . LEU A 1 497 ? 63.647 24.727 -29.175 1.00 81.25 497 LEU A CA 1
ATOM 3822 C C . LEU A 1 497 ? 63.852 24.643 -30.693 1.00 81.25 497 LEU A C 1
ATOM 3824 O O . LEU A 1 497 ? 64.919 24.235 -31.144 1.00 81.25 497 LEU A O 1
ATOM 3828 N N . ASP A 1 498 ? 62.868 25.068 -31.490 1.00 80.31 498 ASP A N 1
ATOM 3829 C CA . ASP A 1 498 ? 62.944 25.014 -32.957 1.00 80.31 498 ASP A CA 1
ATOM 3830 C C . ASP A 1 498 ? 64.068 25.920 -33.508 1.00 80.31 498 ASP A C 1
ATOM 3832 O O . ASP A 1 498 ? 64.661 25.644 -34.553 1.00 80.31 498 ASP A O 1
ATOM 3836 N N . ARG A 1 499 ? 64.412 26.983 -32.762 1.00 80.19 499 ARG A N 1
ATOM 3837 C CA . ARG A 1 499 ? 65.427 27.989 -33.124 1.00 80.19 499 ARG A CA 1
ATOM 3838 C C . ARG A 1 499 ? 66.597 28.086 -32.140 1.00 80.19 499 ARG A C 1
ATOM 3840 O O . ARG A 1 499 ? 67.423 28.981 -32.293 1.00 80.19 499 ARG A O 1
ATOM 3847 N N . ALA A 1 500 ? 66.658 27.212 -31.140 1.00 80.94 500 ALA A N 1
ATOM 3848 C CA . ALA A 1 500 ? 67.720 27.224 -30.140 1.00 80.94 500 ALA A CA 1
ATOM 3849 C C . ALA A 1 500 ? 69.067 26.795 -30.749 1.00 80.94 500 ALA A C 1
ATOM 3851 O O . ALA A 1 500 ? 69.111 25.902 -31.602 1.00 80.94 500 ALA A O 1
ATOM 3852 N N . ALA A 1 501 ? 70.162 27.413 -30.295 1.00 79.69 501 ALA A N 1
ATOM 3853 C CA . ALA A 1 501 ? 71.506 26.938 -30.611 1.00 79.69 501 ALA A CA 1
ATOM 3854 C C . ALA A 1 501 ? 71.775 25.607 -29.878 1.00 79.69 501 ALA A C 1
ATOM 3856 O O . ALA A 1 501 ? 71.231 25.410 -28.789 1.00 79.69 501 ALA A O 1
ATOM 3857 N N . PRO A 1 502 ? 72.628 24.701 -30.401 1.00 76.81 502 PRO A N 1
ATOM 3858 C CA . PRO A 1 502 ? 72.911 23.411 -29.757 1.00 76.81 502 PRO A CA 1
ATOM 3859 C C . PRO A 1 502 ? 73.313 23.510 -28.279 1.00 76.81 502 PRO A C 1
ATOM 3861 O O . PRO A 1 502 ? 72.915 22.665 -27.481 1.00 76.81 502 PRO A O 1
ATOM 3864 N N . ALA A 1 503 ? 74.037 24.572 -27.906 1.00 74.75 503 ALA A N 1
ATOM 3865 C CA . ALA A 1 503 ? 74.450 24.839 -26.529 1.00 74.75 503 ALA A CA 1
ATOM 3866 C C . ALA A 1 503 ? 73.266 25.109 -25.576 1.00 74.75 503 ALA A C 1
ATOM 3868 O O . ALA A 1 503 ? 73.320 24.714 -24.412 1.00 74.75 503 ALA A O 1
ATOM 3869 N N . ASP A 1 504 ? 72.182 25.710 -26.077 1.00 84.25 504 ASP A N 1
ATOM 3870 C CA . ASP A 1 504 ? 70.991 26.066 -25.293 1.00 84.25 504 ASP A CA 1
ATOM 3871 C C . ASP A 1 504 ? 69.962 24.925 -25.239 1.00 84.25 504 ASP A C 1
ATOM 3873 O O . ASP A 1 504 ? 69.105 24.884 -24.359 1.00 84.25 504 ASP A O 1
ATOM 3877 N N . VAL A 1 505 ? 70.027 23.966 -26.172 1.00 85.94 505 VAL A N 1
ATOM 3878 C CA . VAL A 1 505 ? 69.082 22.836 -26.222 1.00 85.94 505 VAL A CA 1
ATOM 3879 C C . VAL A 1 505 ? 69.173 21.986 -24.957 1.00 85.94 505 VAL A C 1
ATOM 3881 O O . VAL A 1 505 ? 68.150 21.522 -24.456 1.00 85.94 505 VAL A O 1
ATOM 3884 N N . ARG A 1 506 ? 70.379 21.803 -24.408 1.00 89.94 506 ARG A N 1
ATOM 3885 C CA . ARG A 1 506 ? 70.577 21.009 -23.192 1.00 89.94 506 ARG A CA 1
ATOM 3886 C C . ARG A 1 506 ? 69.857 21.620 -21.990 1.00 89.94 506 ARG A C 1
ATOM 3888 O O . ARG A 1 506 ? 69.076 20.919 -21.354 1.00 89.94 506 ARG A O 1
ATOM 3895 N N . SER A 1 507 ? 70.090 22.902 -21.705 1.00 86.50 507 SER A N 1
ATOM 3896 C CA . SER A 1 507 ? 69.462 23.589 -20.568 1.00 86.50 507 SER A CA 1
ATOM 3897 C C . SER A 1 507 ? 67.945 23.646 -20.724 1.00 86.50 507 SER A C 1
ATOM 3899 O O . SER A 1 507 ? 67.226 23.319 -19.788 1.00 86.50 507 SER A O 1
ATOM 3901 N N . LEU A 1 508 ? 67.444 23.930 -21.931 1.00 87.62 508 LEU A N 1
ATOM 3902 C CA . LEU A 1 508 ? 66.006 23.954 -22.209 1.00 87.62 508 LEU A CA 1
ATOM 3903 C C . LEU A 1 508 ? 65.327 22.588 -22.011 1.00 87.62 508 LEU A C 1
ATOM 3905 O O . LEU A 1 508 ? 64.180 22.534 -21.567 1.00 87.62 508 LEU A O 1
ATOM 3909 N N . LEU A 1 509 ? 66.004 21.481 -22.334 1.00 86.06 509 LEU A N 1
ATOM 3910 C CA . LEU A 1 509 ? 65.480 20.132 -22.096 1.00 86.06 509 LEU A CA 1
ATOM 3911 C C . LEU A 1 509 ? 65.566 19.729 -20.616 1.00 86.06 509 LEU A C 1
ATOM 3913 O O . LEU A 1 509 ? 64.638 19.098 -20.105 1.00 86.06 509 LEU A O 1
ATOM 3917 N N . GLU A 1 510 ? 66.638 20.101 -19.915 1.00 87.19 510 GLU A N 1
ATOM 3918 C CA . GLU A 1 510 ? 66.784 19.879 -18.469 1.00 87.19 510 GLU A CA 1
ATOM 3919 C C . GLU A 1 510 ? 65.732 20.672 -17.669 1.00 87.19 510 GLU A C 1
ATOM 3921 O O . GLU A 1 510 ? 65.070 20.095 -16.806 1.00 87.19 510 GLU A O 1
ATOM 3926 N N . ASP A 1 511 ? 65.470 21.934 -18.032 1.00 83.69 511 ASP A N 1
ATOM 3927 C CA . ASP A 1 511 ? 64.389 22.768 -17.477 1.00 83.69 511 ASP A CA 1
ATOM 3928 C C . ASP A 1 511 ? 63.006 22.175 -17.770 1.00 83.69 511 ASP A C 1
ATOM 3930 O O . ASP A 1 511 ? 62.084 22.235 -16.951 1.00 83.69 511 ASP A O 1
ATOM 3934 N N . ALA A 1 512 ? 62.865 21.529 -18.930 1.00 77.19 512 ALA A N 1
ATOM 3935 C CA . ALA A 1 512 ? 61.689 20.744 -19.267 1.00 77.19 512 ALA A CA 1
ATOM 3936 C C . ALA A 1 512 ? 61.622 19.411 -18.502 1.00 77.19 512 ALA A C 1
ATOM 3938 O O . ALA A 1 512 ? 60.703 18.637 -18.757 1.00 77.19 512 ALA A O 1
ATOM 3939 N N . GLY A 1 513 ? 62.557 19.114 -17.593 1.00 80.75 513 GLY A N 1
ATOM 3940 C CA . GLY A 1 513 ? 62.592 17.943 -16.715 1.00 80.75 513 GLY A CA 1
ATOM 3941 C C . GLY A 1 513 ? 63.175 16.673 -17.343 1.00 80.75 513 GLY A C 1
ATOM 3942 O O . GLY A 1 513 ? 62.830 15.571 -16.903 1.00 80.75 513 GLY A O 1
ATOM 3943 N N . VAL A 1 514 ? 63.931 16.778 -18.440 1.00 84.56 514 VAL A N 1
ATOM 3944 C CA . VAL A 1 514 ? 64.625 15.641 -19.073 1.00 84.56 514 VAL A CA 1
ATOM 3945 C C . VAL A 1 514 ? 65.903 15.331 -18.291 1.00 84.56 514 VAL A C 1
ATOM 3947 O O . VAL A 1 514 ? 66.594 16.237 -17.836 1.00 84.56 514 VAL A O 1
ATOM 3950 N N . ALA A 1 515 ? 66.237 14.047 -18.126 1.00 88.12 515 ALA A N 1
ATOM 3951 C CA . ALA A 1 515 ? 67.463 13.649 -17.437 1.00 88.12 515 ALA A CA 1
ATOM 3952 C C . ALA A 1 515 ? 68.709 14.231 -18.132 1.00 88.12 515 ALA A C 1
ATOM 3954 O O . ALA A 1 515 ? 68.843 14.115 -19.350 1.00 88.12 515 ALA A O 1
ATOM 3955 N N . ALA A 1 516 ? 69.644 14.784 -17.352 1.00 84.94 516 ALA A N 1
ATOM 3956 C CA . ALA A 1 516 ? 70.826 15.492 -17.860 1.00 84.94 516 ALA A CA 1
ATOM 3957 C C . ALA A 1 516 ? 71.675 14.671 -18.851 1.00 84.94 516 ALA A C 1
ATOM 3959 O O . ALA A 1 516 ? 72.227 15.220 -19.802 1.00 84.94 516 ALA A O 1
ATOM 3960 N N . ALA A 1 517 ? 71.743 13.347 -18.668 1.00 85.62 517 ALA A N 1
ATOM 3961 C CA . ALA A 1 517 ? 72.420 12.448 -19.605 1.00 85.62 517 ALA A CA 1
ATOM 3962 C C . ALA A 1 517 ? 71.747 12.448 -20.991 1.00 85.62 517 ALA A C 1
ATOM 3964 O O . ALA A 1 517 ? 72.411 12.649 -22.004 1.00 85.62 517 ALA A O 1
ATOM 3965 N N . LEU A 1 518 ? 70.419 12.314 -21.031 1.00 87.19 518 LEU A N 1
ATOM 3966 C CA . LEU A 1 518 ? 69.642 12.248 -22.270 1.00 87.19 518 LEU A CA 1
ATOM 3967 C C . LEU A 1 518 ? 69.533 13.619 -22.960 1.00 87.19 518 LEU A C 1
ATOM 3969 O O . LEU A 1 518 ? 69.604 13.706 -24.185 1.00 87.19 518 LEU A O 1
ATOM 3973 N N . ALA A 1 519 ? 69.415 14.698 -22.179 1.00 87.31 519 ALA A N 1
ATOM 3974 C CA . ALA A 1 519 ? 69.482 16.068 -22.689 1.00 87.31 519 ALA A CA 1
ATOM 3975 C C . ALA A 1 519 ? 70.864 16.379 -23.297 1.00 87.31 519 ALA A C 1
ATOM 3977 O O . ALA A 1 519 ? 70.951 17.002 -24.357 1.00 87.31 519 ALA A O 1
ATOM 3978 N N . GLY A 1 520 ? 71.938 15.891 -22.665 1.00 87.31 520 GLY A N 1
ATOM 3979 C CA . GLY A 1 520 ? 73.302 15.978 -23.182 1.00 87.31 520 GLY A CA 1
ATOM 3980 C C . GLY A 1 520 ? 73.504 15.203 -24.487 1.00 87.31 520 GLY A C 1
ATOM 3981 O O . GLY A 1 520 ? 74.088 15.746 -25.424 1.00 87.31 520 GLY A O 1
ATOM 3982 N N . GLU A 1 521 ? 72.980 13.976 -24.589 1.00 89.50 521 GLU A N 1
ATOM 3983 C CA . GLU A 1 521 ? 73.024 13.183 -25.828 1.00 89.50 521 GLU A CA 1
ATOM 3984 C C . GLU A 1 521 ? 72.300 13.888 -26.990 1.00 89.50 521 GLU A C 1
ATOM 3986 O O . GLU A 1 521 ? 72.831 13.954 -28.100 1.00 89.50 521 GLU A O 1
ATOM 3991 N N . ALA A 1 522 ? 71.123 14.473 -26.740 1.00 87.81 522 ALA A N 1
ATOM 3992 C CA . ALA A 1 522 ? 70.349 15.186 -27.757 1.00 87.81 522 ALA A CA 1
ATOM 3993 C C . ALA A 1 522 ? 71.051 16.461 -28.260 1.00 87.81 522 ALA A C 1
ATOM 3995 O O . ALA A 1 522 ? 71.114 16.699 -29.470 1.00 87.81 522 ALA A O 1
ATOM 3996 N N . ALA A 1 523 ? 71.611 17.262 -27.348 1.00 89.94 523 ALA A N 1
ATOM 3997 C CA . ALA A 1 523 ? 72.381 18.452 -27.703 1.00 89.94 523 ALA A CA 1
ATOM 3998 C C . ALA A 1 523 ? 73.662 18.090 -28.477 1.00 89.94 523 ALA A C 1
ATOM 4000 O O . ALA A 1 523 ? 73.949 18.687 -29.515 1.00 89.94 523 ALA A O 1
ATOM 4001 N N . GLY A 1 524 ? 74.383 17.056 -28.026 1.00 89.00 524 GLY A N 1
ATOM 4002 C CA . GLY A 1 524 ? 75.598 16.573 -28.683 1.00 89.00 524 GLY A CA 1
ATOM 4003 C C . GLY A 1 524 ? 75.346 16.020 -30.087 1.00 89.00 524 GLY A C 1
ATOM 4004 O O . GLY A 1 524 ? 76.144 16.265 -30.993 1.00 89.00 524 GLY A O 1
ATOM 4005 N N . LEU A 1 525 ? 74.224 15.324 -30.306 1.00 90.19 525 LEU A N 1
ATOM 4006 C CA . LEU A 1 525 ? 73.819 14.891 -31.644 1.00 90.19 525 LEU A CA 1
ATOM 4007 C C . LEU A 1 525 ? 73.569 16.097 -32.561 1.00 90.19 525 LEU A C 1
ATOM 4009 O O . LEU A 1 525 ? 74.113 16.134 -33.661 1.00 90.19 525 LEU A O 1
ATOM 4013 N N . LEU A 1 526 ? 72.788 17.090 -32.123 1.00 89.69 526 LEU A N 1
ATOM 4014 C CA . LEU A 1 526 ? 72.510 18.285 -32.930 1.00 89.69 526 LEU A CA 1
ATOM 4015 C C . LEU A 1 526 ? 73.790 19.043 -33.301 1.00 89.69 526 LEU A C 1
ATOM 4017 O O . LEU A 1 526 ? 73.940 19.453 -34.450 1.00 89.69 526 LEU A O 1
ATOM 4021 N N . GLU A 1 527 ? 74.737 19.162 -32.372 1.00 89.56 527 GLU A N 1
ATOM 4022 C CA . GLU A 1 527 ? 76.029 19.798 -32.633 1.00 89.56 527 GLU A CA 1
ATOM 4023 C C . GLU A 1 527 ? 76.864 19.017 -33.664 1.00 89.56 527 GLU A C 1
ATOM 4025 O O . GLU A 1 527 ? 77.452 19.609 -34.571 1.00 89.56 527 GLU A O 1
ATOM 4030 N N . ARG A 1 528 ? 76.884 17.676 -33.580 1.00 88.69 528 ARG A N 1
ATOM 4031 C CA . ARG A 1 528 ? 77.548 16.830 -34.588 1.00 88.69 528 ARG A CA 1
ATOM 4032 C C . ARG A 1 528 ? 76.905 16.967 -35.965 1.00 88.69 528 ARG A C 1
ATOM 4034 O O . ARG A 1 528 ? 77.629 17.117 -36.944 1.00 88.69 528 ARG A O 1
ATOM 4041 N N . LEU A 1 529 ? 75.574 16.965 -36.040 1.00 88.19 529 LEU A N 1
ATOM 4042 C CA . LEU A 1 529 ? 74.842 17.138 -37.298 1.00 88.19 529 LEU A CA 1
ATOM 4043 C C . LEU A 1 529 ? 75.104 18.520 -37.920 1.00 88.19 529 LEU A C 1
ATOM 4045 O O . LEU A 1 529 ? 75.257 18.638 -39.134 1.00 88.19 529 LEU A O 1
ATOM 4049 N N . GLU A 1 530 ? 75.190 19.572 -37.105 1.00 85.62 530 GLU A N 1
ATOM 4050 C CA . GLU A 1 530 ? 75.516 20.916 -37.588 1.00 85.62 530 GLU A CA 1
ATOM 4051 C C . GLU A 1 530 ? 76.958 21.044 -38.076 1.00 85.62 530 GLU A C 1
ATOM 4053 O O . GLU A 1 530 ? 77.190 21.724 -39.076 1.00 85.62 530 GLU A O 1
ATOM 4058 N N . ARG A 1 531 ? 77.911 20.381 -37.413 1.00 85.12 531 ARG A N 1
ATOM 4059 C CA . ARG A 1 531 ? 79.323 20.370 -37.815 1.00 85.12 531 ARG A CA 1
ATOM 4060 C C . ARG A 1 531 ? 79.537 19.598 -39.113 1.00 85.12 531 ARG A C 1
ATOM 4062 O O . ARG A 1 531 ? 80.143 20.138 -40.033 1.00 85.12 531 ARG A O 1
ATOM 4069 N N . ALA A 1 532 ? 78.943 18.407 -39.220 1.00 84.19 532 ALA A N 1
ATOM 4070 C CA . ALA A 1 532 ? 79.006 17.550 -40.406 1.00 84.19 532 ALA A CA 1
ATOM 4071 C C . ALA A 1 532 ? 78.458 18.238 -41.671 1.00 84.19 532 ALA A C 1
ATOM 4073 O O . ALA A 1 532 ? 78.869 17.928 -42.785 1.00 84.19 532 ALA A O 1
ATOM 4074 N N . ARG A 1 533 ? 77.556 19.220 -41.518 1.00 81.56 533 ARG A N 1
ATOM 4075 C CA . ARG A 1 533 ? 77.055 20.045 -42.632 1.00 81.56 533 ARG A CA 1
ATOM 4076 C C . ARG A 1 533 ? 78.142 20.908 -43.286 1.00 81.56 533 ARG A C 1
ATOM 4078 O O . ARG A 1 533 ? 77.995 21.266 -44.450 1.00 81.56 533 ARG A O 1
ATOM 4085 N N . PHE A 1 534 ? 79.179 21.287 -42.545 1.00 80.62 534 PHE A N 1
ATOM 4086 C CA . PHE A 1 534 ? 80.218 22.214 -43.002 1.00 80.62 534 PHE A CA 1
ATOM 4087 C C . PHE A 1 534 ? 81.573 21.536 -43.234 1.00 80.62 534 PHE A C 1
ATOM 4089 O O . PHE A 1 534 ? 82.575 22.224 -43.434 1.00 80.62 534 PHE A O 1
ATOM 4096 N N . GLU A 1 535 ? 81.620 20.204 -43.212 1.00 80.25 535 GLU A N 1
ATOM 4097 C CA . GLU A 1 535 ? 82.848 19.468 -43.488 1.00 80.25 535 GLU A CA 1
ATOM 4098 C C . GLU A 1 535 ? 83.207 19.524 -44.986 1.00 80.25 535 GLU A C 1
ATOM 4100 O O . GLU A 1 535 ? 82.323 19.384 -45.836 1.00 80.25 535 GLU A O 1
ATOM 4105 N N . PRO A 1 536 ? 84.495 19.718 -45.344 1.00 71.88 536 PRO A N 1
ATOM 4106 C CA . PRO A 1 536 ? 84.922 19.841 -46.742 1.00 71.88 536 PRO A CA 1
ATOM 4107 C C . PRO A 1 536 ? 84.650 18.589 -47.584 1.00 71.88 536 PRO A C 1
ATOM 4109 O O . PRO A 1 536 ? 84.490 18.683 -48.800 1.00 71.88 536 PRO A O 1
ATOM 4112 N N . VAL A 1 537 ? 84.617 17.420 -46.938 1.00 74.62 537 VAL A N 1
ATOM 4113 C CA . VAL A 1 537 ? 84.279 16.135 -47.550 1.00 74.62 537 VAL A CA 1
ATOM 4114 C C . VAL A 1 537 ? 83.060 15.591 -46.810 1.00 74.62 537 VAL A C 1
ATOM 4116 O O . VAL A 1 537 ? 83.169 15.333 -45.613 1.00 74.62 537 VAL A O 1
ATOM 4119 N N . PRO A 1 538 ? 81.904 15.424 -47.474 1.00 66.88 538 PRO A N 1
ATOM 4120 C CA . PRO A 1 538 ? 80.709 14.947 -46.802 1.00 66.88 538 PRO A CA 1
ATOM 4121 C C . PRO A 1 538 ? 80.913 13.493 -46.348 1.00 66.88 538 PRO A C 1
ATOM 4123 O O . PRO A 1 538 ? 81.353 12.662 -47.153 1.00 66.88 538 PRO A O 1
ATOM 4126 N N . PRO A 1 539 ? 80.572 13.161 -45.093 1.00 76.19 539 PRO A N 1
ATOM 4127 C CA . PRO A 1 539 ? 80.784 11.828 -44.539 1.00 76.19 539 PRO A CA 1
ATOM 4128 C C . PRO A 1 539 ? 80.033 10.747 -45.329 1.00 76.19 539 PRO A C 1
ATOM 4130 O O . PRO A 1 539 ? 79.032 11.005 -46.007 1.00 76.19 539 PRO A O 1
ATOM 4133 N N . GLY A 1 540 ? 80.548 9.517 -45.278 1.00 80.94 540 GLY A N 1
ATOM 4134 C CA . GLY A 1 540 ? 80.075 8.397 -46.093 1.00 80.94 540 GLY A CA 1
ATOM 4135 C C . GLY A 1 540 ? 78.645 7.931 -45.765 1.00 80.94 540 GLY A C 1
ATOM 4136 O O . GLY A 1 540 ? 78.057 8.323 -44.754 1.00 80.94 540 GLY A O 1
ATOM 4137 N N . PRO A 1 541 ? 78.055 7.053 -46.599 1.00 80.50 541 PRO A N 1
ATOM 4138 C CA . PRO A 1 541 ? 76.698 6.544 -46.384 1.00 80.50 541 PRO A CA 1
ATOM 4139 C C . PRO A 1 541 ? 76.548 5.758 -45.073 1.00 80.50 541 PRO A C 1
ATOM 4141 O O . PRO A 1 541 ? 75.468 5.758 -44.488 1.00 80.50 541 PRO A O 1
ATOM 4144 N N . GLU A 1 542 ? 77.608 5.109 -44.587 1.00 83.00 542 GLU A N 1
ATOM 4145 C CA . GLU A 1 542 ? 77.592 4.394 -43.303 1.00 83.00 542 GLU A CA 1
ATOM 4146 C C . GLU A 1 542 ? 77.458 5.348 -42.113 1.00 83.00 542 GLU A C 1
ATOM 4148 O O . GLU A 1 542 ? 76.653 5.117 -41.213 1.00 83.00 542 GLU A O 1
ATOM 4153 N N . GLU A 1 543 ? 78.168 6.471 -42.150 1.00 83.25 543 GLU A N 1
ATOM 4154 C CA . GLU A 1 543 ? 78.119 7.488 -41.103 1.00 83.25 543 GLU A CA 1
ATOM 4155 C C . GLU A 1 543 ? 76.782 8.246 -41.120 1.00 83.25 543 GLU A C 1
ATOM 4157 O O . GLU A 1 543 ? 76.173 8.461 -40.071 1.00 83.25 543 GLU A O 1
ATOM 4162 N N . ARG A 1 544 ? 76.223 8.520 -42.311 1.00 87.31 544 ARG A N 1
ATOM 4163 C CA . ARG A 1 544 ? 74.842 9.025 -42.442 1.00 87.31 544 ARG A CA 1
ATOM 4164 C C . ARG A 1 544 ? 73.807 8.068 -41.844 1.00 87.31 544 ARG A C 1
ATOM 4166 O O . ARG A 1 544 ? 72.890 8.525 -41.159 1.00 87.31 544 ARG A O 1
ATOM 4173 N N . ARG A 1 545 ? 73.947 6.753 -42.073 1.00 87.69 545 ARG A N 1
ATOM 4174 C CA . ARG A 1 545 ? 73.070 5.727 -41.472 1.00 87.69 545 ARG A CA 1
ATOM 4175 C C . ARG A 1 545 ? 73.178 5.725 -39.952 1.00 87.69 545 ARG A C 1
ATOM 4177 O O . ARG A 1 545 ? 72.149 5.683 -39.282 1.00 87.69 545 ARG A O 1
ATOM 4184 N N . ALA A 1 546 ? 74.397 5.807 -39.421 1.00 87.19 546 ALA A N 1
ATOM 4185 C CA . ALA A 1 546 ? 74.638 5.837 -37.984 1.00 87.19 546 ALA A CA 1
ATOM 4186 C C . ALA A 1 546 ? 73.984 7.062 -37.323 1.00 87.19 546 ALA A C 1
ATOM 4188 O O . ALA A 1 546 ? 73.233 6.907 -36.359 1.00 87.19 546 ALA A O 1
ATOM 4189 N N . CYS A 1 547 ? 74.170 8.262 -37.886 1.00 87.25 547 CYS A N 1
ATOM 4190 C CA . CYS A 1 547 ? 73.545 9.483 -37.372 1.00 87.25 547 CYS A CA 1
ATOM 4191 C C . CYS A 1 547 ? 72.009 9.450 -37.438 1.00 87.25 547 CYS A C 1
ATOM 4193 O O . CYS A 1 547 ? 71.344 9.925 -36.517 1.00 87.25 547 CYS A O 1
ATOM 4195 N N . PHE A 1 548 ? 71.429 8.883 -38.503 1.00 90.62 548 PHE A N 1
ATOM 4196 C CA . PHE A 1 548 ? 69.975 8.738 -38.624 1.00 90.62 548 PHE A CA 1
ATOM 4197 C C . PHE A 1 548 ? 69.400 7.778 -37.574 1.00 90.62 548 PHE A C 1
ATOM 4199 O O . PHE A 1 548 ? 68.419 8.104 -36.902 1.00 90.62 548 PHE A O 1
ATOM 4206 N N . ALA A 1 549 ? 70.033 6.615 -37.394 1.00 89.00 549 ALA A N 1
ATOM 4207 C CA . ALA A 1 549 ? 69.622 5.630 -36.398 1.00 89.00 549 ALA A CA 1
ATOM 4208 C C . ALA A 1 549 ? 69.730 6.187 -34.968 1.00 89.00 549 ALA A C 1
ATOM 4210 O O . ALA A 1 549 ? 68.837 5.975 -34.146 1.00 89.00 549 ALA A O 1
ATOM 4211 N N . GLU A 1 550 ? 70.786 6.953 -34.683 1.00 90.44 550 GLU A N 1
ATOM 4212 C CA . GLU A 1 550 ? 70.966 7.622 -33.396 1.00 90.44 550 GLU A CA 1
ATOM 4213 C C . GLU A 1 550 ? 69.879 8.677 -33.134 1.00 90.44 550 GLU A C 1
ATOM 4215 O O . GLU A 1 550 ? 69.310 8.709 -32.040 1.00 90.44 550 GLU A O 1
ATOM 4220 N N . ALA A 1 551 ? 69.525 9.486 -34.140 1.00 90.31 551 ALA A N 1
ATOM 4221 C CA . ALA A 1 551 ? 68.448 10.472 -34.043 1.00 90.31 551 ALA A CA 1
ATOM 4222 C C . ALA A 1 551 ? 67.089 9.824 -33.738 1.00 90.31 551 ALA A C 1
ATOM 4224 O O . ALA A 1 551 ? 66.357 10.295 -32.865 1.00 90.31 551 ALA A O 1
ATOM 4225 N N . MET A 1 552 ? 66.766 8.718 -34.414 1.00 90.00 552 MET A N 1
ATOM 4226 C CA . MET A 1 552 ? 65.525 7.976 -34.182 1.00 90.00 552 MET A CA 1
ATOM 4227 C C . MET A 1 552 ? 65.473 7.378 -32.772 1.00 90.00 552 MET A C 1
ATOM 4229 O O . MET A 1 552 ? 64.481 7.572 -32.067 1.00 90.00 552 MET A O 1
ATOM 4233 N N . ARG A 1 553 ? 66.564 6.744 -32.320 1.00 92.25 553 ARG A N 1
ATOM 4234 C CA . ARG A 1 553 ? 66.677 6.191 -30.960 1.00 92.25 553 ARG A CA 1
ATOM 4235 C C . ARG A 1 553 ? 66.470 7.267 -29.889 1.00 92.25 553 ARG A C 1
ATOM 4237 O O . ARG A 1 553 ? 65.754 7.038 -28.915 1.00 92.25 553 ARG A O 1
ATOM 4244 N N . LEU A 1 554 ? 67.095 8.435 -30.053 1.00 88.38 554 LEU A N 1
ATOM 4245 C CA . LEU A 1 554 ? 66.999 9.527 -29.080 1.00 88.38 554 LEU A CA 1
ATOM 4246 C C . LEU A 1 554 ? 65.596 10.132 -29.015 1.00 88.38 554 LEU A C 1
ATOM 4248 O O . LEU A 1 554 ? 65.101 10.398 -27.920 1.00 88.38 554 LEU A O 1
ATOM 4252 N N . LEU A 1 555 ? 64.931 10.310 -30.158 1.00 87.38 555 LEU A N 1
ATOM 4253 C CA . LEU A 1 555 ? 63.560 10.821 -30.193 1.00 87.38 555 LEU A CA 1
ATOM 4254 C C . LEU A 1 555 ? 62.566 9.862 -29.522 1.00 87.38 555 LEU A C 1
ATOM 4256 O O . LEU A 1 555 ? 61.675 10.323 -28.810 1.00 87.38 555 LEU A O 1
ATOM 4260 N N . GLU A 1 556 ? 62.733 8.548 -29.690 1.00 85.56 556 GLU A N 1
ATOM 4261 C CA . GLU A 1 556 ? 61.905 7.541 -29.007 1.00 85.56 556 GLU A CA 1
ATOM 4262 C C . GLU A 1 556 ? 62.131 7.536 -27.489 1.00 85.56 556 GLU A C 1
ATOM 4264 O O . GLU A 1 556 ? 61.172 7.506 -26.713 1.00 85.56 556 GLU A O 1
ATOM 4269 N N . ALA A 1 557 ? 63.391 7.626 -27.050 1.00 83.94 557 ALA A N 1
ATOM 4270 C CA . ALA A 1 557 ? 63.728 7.699 -25.631 1.00 83.94 557 ALA A CA 1
ATOM 4271 C C . ALA A 1 557 ? 63.155 8.966 -24.967 1.00 83.94 557 ALA A C 1
ATOM 4273 O O . ALA A 1 557 ? 62.607 8.902 -23.865 1.00 83.94 557 ALA A O 1
ATOM 4274 N N . LEU A 1 558 ? 63.230 10.115 -25.645 1.00 82.38 558 LEU A N 1
ATOM 4275 C CA . LEU A 1 558 ? 62.690 11.385 -25.151 1.00 82.38 558 LEU A CA 1
ATOM 4276 C C . LEU A 1 558 ? 61.156 11.388 -25.107 1.00 82.38 558 LEU A C 1
ATOM 4278 O O . LEU A 1 558 ? 60.572 11.868 -24.134 1.00 82.38 558 LEU A O 1
ATOM 4282 N N . GLU A 1 559 ? 60.492 10.782 -26.088 1.00 80.81 559 GLU A N 1
ATOM 4283 C CA . GLU A 1 559 ? 59.035 10.616 -26.097 1.00 80.81 559 GLU A CA 1
ATOM 4284 C C . GLU A 1 559 ? 58.534 9.770 -24.915 1.00 80.81 559 GLU A C 1
ATOM 4286 O O . GLU A 1 559 ? 57.563 10.142 -24.248 1.00 80.81 559 GLU A O 1
ATOM 4291 N N . ALA A 1 560 ? 59.232 8.677 -24.587 1.00 78.12 560 ALA A N 1
ATOM 4292 C CA . ALA A 1 560 ? 58.895 7.850 -23.429 1.00 78.12 560 ALA A CA 1
ATOM 4293 C C . ALA A 1 560 ? 58.938 8.650 -22.110 1.00 78.12 560 ALA A C 1
ATOM 4295 O O . ALA A 1 560 ? 58.089 8.459 -21.235 1.00 78.12 560 ALA A O 1
ATOM 4296 N N . THR A 1 561 ? 59.874 9.600 -21.979 1.00 75.94 561 THR A N 1
ATOM 4297 C CA . THR A 1 561 ? 59.943 10.483 -20.800 1.00 75.94 561 THR A CA 1
ATOM 4298 C C . THR A 1 561 ? 58.814 11.518 -20.753 1.00 75.94 561 THR A C 1
ATOM 4300 O O . THR A 1 561 ? 58.311 11.829 -19.671 1.00 75.94 561 THR A O 1
ATOM 4303 N N . ALA A 1 562 ? 58.368 12.023 -21.907 1.00 67.56 562 ALA A N 1
ATOM 4304 C CA . ALA A 1 562 ? 57.288 13.004 -21.995 1.00 67.56 562 ALA A CA 1
ATOM 4305 C C . ALA A 1 562 ? 55.911 12.396 -21.657 1.00 67.56 562 ALA A C 1
ATOM 4307 O O . ALA A 1 562 ? 55.092 13.040 -20.993 1.00 67.56 562 ALA A O 1
ATOM 4308 N N . ASP A 1 563 ? 55.655 11.143 -22.050 1.00 67.19 563 ASP A N 1
ATOM 4309 C CA . ASP A 1 563 ? 54.396 10.439 -21.759 1.00 67.19 563 ASP A CA 1
ATOM 4310 C C . ASP A 1 563 ? 54.251 10.046 -20.268 1.00 67.19 563 ASP A C 1
ATOM 4312 O O . ASP A 1 563 ? 53.136 10.043 -19.733 1.00 67.19 563 ASP A O 1
ATOM 4316 N N . GLY A 1 564 ? 55.360 9.819 -19.552 1.00 57.88 564 GLY A N 1
ATOM 4317 C CA . GLY A 1 564 ? 55.364 9.491 -18.118 1.00 57.88 564 GLY A CA 1
ATOM 4318 C C . GLY A 1 564 ? 54.858 10.609 -17.188 1.00 57.88 564 GLY A C 1
ATOM 4319 O O . GLY A 1 564 ? 54.369 10.327 -16.095 1.00 57.88 564 GLY A O 1
ATOM 4320 N N . ARG A 1 565 ? 54.887 11.878 -17.621 1.00 56.22 565 ARG A N 1
ATOM 4321 C CA . ARG A 1 565 ? 54.483 13.041 -16.797 1.00 56.22 565 ARG A CA 1
ATOM 4322 C C . ARG A 1 565 ? 52.967 13.252 -16.680 1.00 56.22 565 ARG A C 1
ATOM 4324 O O . ARG A 1 565 ? 52.521 14.043 -15.854 1.00 56.22 565 ARG A O 1
ATOM 4331 N N . GLY A 1 566 ? 52.156 12.551 -17.475 1.00 45.53 566 GLY A N 1
ATOM 4332 C CA . GLY A 1 566 ? 50.703 12.765 -17.558 1.00 45.53 566 GLY A CA 1
ATOM 4333 C C . GLY A 1 566 ? 49.853 12.227 -16.394 1.00 45.53 566 GLY A C 1
ATOM 4334 O O . GLY A 1 566 ? 48.638 12.409 -16.423 1.00 45.53 566 GLY A O 1
ATOM 4335 N N . HIS A 1 567 ? 50.444 11.568 -15.389 1.00 39.69 567 HIS A N 1
ATOM 4336 C CA . HIS A 1 567 ? 49.703 10.803 -14.369 1.00 39.69 567 HIS A CA 1
ATOM 4337 C C . HIS A 1 567 ? 49.575 11.472 -12.986 1.00 39.69 567 HIS A C 1
ATOM 4339 O O . HIS A 1 567 ? 48.962 10.893 -12.093 1.00 39.69 567 HIS A O 1
ATOM 4345 N N . ALA A 1 568 ? 50.071 12.698 -12.793 1.00 33.47 568 ALA A N 1
ATOM 4346 C CA . ALA A 1 568 ? 49.931 13.427 -11.528 1.00 33.47 568 ALA A CA 1
ATOM 4347 C C . ALA A 1 568 ? 4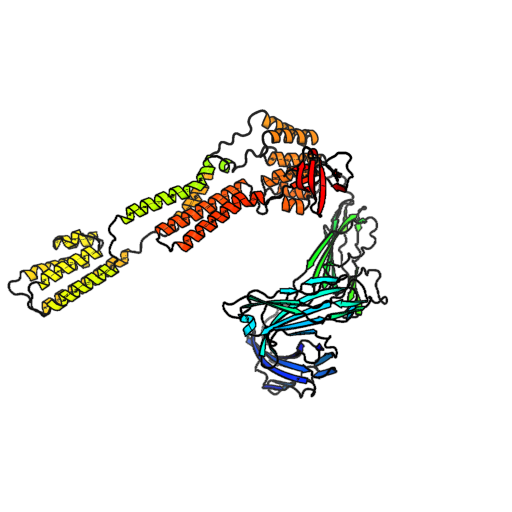8.943 14.603 -11.655 1.00 33.47 568 ALA A C 1
ATOM 4349 O O . ALA A 1 568 ? 49.338 15.760 -11.764 1.00 33.47 568 ALA A O 1
ATOM 4350 N N . ALA A 1 569 ? 47.639 14.316 -11.632 1.00 33.53 569 ALA A N 1
ATOM 4351 C CA . ALA A 1 569 ? 46.601 15.317 -11.374 1.00 33.53 569 ALA A CA 1
ATOM 4352 C C . ALA A 1 569 ? 45.694 14.822 -10.232 1.00 33.53 569 ALA A C 1
ATOM 4354 O O . ALA A 1 569 ? 45.294 13.655 -10.247 1.00 33.53 569 ALA A O 1
ATOM 4355 N N . PRO A 1 570 ? 45.359 15.663 -9.234 1.00 33.81 570 PRO A N 1
ATOM 4356 C CA . PRO A 1 570 ? 44.579 15.235 -8.078 1.00 33.81 570 PRO A CA 1
ATOM 4357 C C . PRO A 1 570 ? 43.143 14.856 -8.484 1.00 33.81 570 PRO A C 1
ATOM 4359 O O . PRO A 1 570 ? 42.524 15.492 -9.340 1.00 33.81 570 PRO A O 1
ATOM 4362 N N . GLY A 1 571 ? 42.626 13.783 -7.879 1.00 31.19 571 GLY A N 1
ATOM 4363 C CA . GLY A 1 571 ? 41.371 13.129 -8.254 1.00 31.19 571 GLY A CA 1
ATOM 4364 C C . GLY A 1 571 ? 40.074 13.927 -7.989 1.00 31.19 571 GLY A C 1
ATOM 4365 O O . GLY A 1 571 ? 40.056 14.910 -7.250 1.00 31.19 571 GLY A O 1
ATOM 4366 N N . PRO A 1 572 ? 38.939 13.480 -8.568 1.00 39.69 572 PRO A N 1
ATOM 4367 C CA . PRO A 1 572 ? 37.690 14.236 -8.739 1.00 39.69 572 PRO A CA 1
ATOM 4368 C C . PRO A 1 572 ? 36.749 14.251 -7.514 1.00 39.69 572 PRO A C 1
ATOM 4370 O O . PRO A 1 572 ? 35.543 14.433 -7.685 1.00 39.69 572 PRO A O 1
ATOM 4373 N N . GLY A 1 573 ? 37.267 14.065 -6.298 1.00 34.56 573 GLY A N 1
ATOM 4374 C CA . GLY A 1 573 ? 36.458 13.923 -5.077 1.00 34.56 573 GLY A CA 1
ATOM 4375 C C . GLY A 1 573 ? 36.056 15.233 -4.386 1.00 34.56 573 GLY A C 1
ATOM 4376 O O . GLY A 1 573 ? 35.120 15.243 -3.600 1.00 34.56 573 GLY A O 1
ATOM 4377 N N . THR A 1 574 ? 36.713 16.357 -4.672 1.00 39.66 574 THR A N 1
ATOM 4378 C CA . THR A 1 574 ? 36.608 17.568 -3.832 1.00 39.66 574 THR A CA 1
ATOM 4379 C C . THR A 1 574 ? 35.509 18.555 -4.238 1.00 39.66 574 THR A C 1
ATOM 4381 O O . THR A 1 574 ? 35.089 19.370 -3.424 1.00 39.66 574 THR A O 1
ATOM 4384 N N . THR A 1 575 ? 34.972 18.480 -5.461 1.00 44.91 575 THR A N 1
ATOM 4385 C CA . THR A 1 575 ? 33.977 19.466 -5.947 1.00 44.91 575 THR A CA 1
ATOM 4386 C C . THR A 1 575 ? 32.527 19.121 -5.601 1.00 44.91 575 THR A C 1
ATOM 4388 O O . THR A 1 575 ? 31.726 20.031 -5.408 1.00 44.91 575 THR A O 1
ATOM 4391 N N . ALA A 1 576 ? 32.186 17.836 -5.450 1.00 41.50 576 ALA A N 1
ATOM 4392 C CA . ALA A 1 576 ? 30.867 17.425 -4.956 1.00 41.50 576 ALA A CA 1
ATOM 4393 C C . ALA A 1 576 ? 30.708 17.739 -3.456 1.00 41.50 576 ALA A C 1
ATOM 4395 O O . ALA A 1 576 ? 29.649 18.192 -3.022 1.00 41.50 576 ALA A O 1
ATOM 4396 N N . SER A 1 577 ? 31.796 17.610 -2.692 1.00 39.91 577 SER A N 1
ATOM 4397 C CA . SER A 1 577 ? 31.845 17.917 -1.260 1.00 39.91 577 SER A CA 1
ATOM 4398 C C . SER A 1 577 ? 31.706 19.413 -0.966 1.00 39.91 577 SER A C 1
ATOM 4400 O O . SER A 1 577 ? 31.135 19.769 0.055 1.00 39.91 577 SER A O 1
ATOM 4402 N N . LEU A 1 578 ? 32.146 20.300 -1.869 1.00 43.28 578 LEU A N 1
ATOM 4403 C CA . LEU A 1 578 ? 32.049 21.758 -1.690 1.00 43.28 578 LEU A CA 1
ATOM 4404 C C . LEU A 1 578 ? 30.653 22.329 -1.984 1.00 43.28 578 LEU A C 1
ATOM 4406 O O . LEU A 1 578 ? 30.279 23.331 -1.386 1.00 43.28 578 LEU A O 1
ATOM 4410 N N . VAL A 1 579 ? 29.856 21.695 -2.852 1.00 48.62 579 VAL A N 1
ATOM 4411 C CA . VAL A 1 579 ? 28.455 22.106 -3.085 1.00 48.62 579 VAL A CA 1
ATOM 4412 C C . VAL A 1 579 ? 27.561 21.641 -1.933 1.00 48.62 579 VAL A C 1
ATOM 4414 O O . VAL A 1 579 ? 26.707 22.400 -1.479 1.00 48.62 579 VAL A O 1
ATOM 4417 N N . LEU A 1 580 ? 27.812 20.439 -1.399 1.00 44.34 580 LEU A N 1
ATOM 4418 C CA . LEU A 1 580 ? 27.128 19.935 -0.207 1.00 44.34 580 LEU A CA 1
ATOM 4419 C C . LEU A 1 580 ? 27.552 20.712 1.056 1.00 44.34 580 LEU A C 1
ATOM 4421 O O . LEU A 1 580 ? 26.694 21.102 1.841 1.00 44.34 580 LEU A O 1
ATOM 4425 N N . ALA A 1 581 ? 28.843 21.033 1.208 1.00 44.84 581 ALA A N 1
ATOM 4426 C CA . ALA A 1 581 ? 29.346 21.877 2.295 1.00 44.84 581 ALA A CA 1
ATOM 4427 C C . ALA A 1 581 ? 28.921 23.349 2.155 1.00 44.84 581 ALA A C 1
ATOM 4429 O O . ALA A 1 581 ? 28.686 23.998 3.163 1.00 44.84 581 ALA A O 1
ATOM 4430 N N . GLY A 1 582 ? 28.758 23.876 0.937 1.00 48.25 582 GLY A N 1
ATOM 4431 C CA . GLY A 1 582 ? 28.241 25.228 0.698 1.00 48.25 582 GLY A CA 1
ATOM 4432 C C . GLY A 1 582 ? 26.753 25.372 1.034 1.00 48.25 582 GLY A C 1
ATOM 4433 O O . GLY A 1 582 ? 26.348 26.384 1.601 1.00 48.25 582 GLY A O 1
ATOM 4434 N N . LEU A 1 583 ? 25.949 24.336 0.766 1.00 45.59 583 LEU A N 1
ATOM 4435 C CA . LEU A 1 583 ? 24.539 24.268 1.177 1.00 45.59 583 LEU A CA 1
ATOM 4436 C C . LEU A 1 583 ? 24.377 24.018 2.690 1.00 45.59 583 LEU A C 1
ATOM 4438 O O . LEU A 1 583 ? 23.443 24.549 3.283 1.00 45.59 583 LEU A O 1
ATOM 4442 N N . LEU A 1 584 ? 25.308 23.290 3.323 1.00 48.09 584 LEU A N 1
ATOM 4443 C CA . LEU A 1 584 ? 25.368 23.094 4.782 1.00 48.09 584 LEU A CA 1
ATOM 4444 C C . LEU A 1 584 ? 26.000 24.281 5.542 1.00 48.09 584 LEU A C 1
ATOM 4446 O O . LEU A 1 584 ? 25.737 24.458 6.726 1.00 48.09 584 LEU A O 1
ATOM 4450 N N . ALA A 1 585 ? 26.815 25.119 4.895 1.00 42.28 585 ALA A N 1
ATOM 4451 C CA . ALA A 1 585 ? 27.399 26.314 5.512 1.00 42.28 585 ALA A CA 1
ATOM 4452 C C . ALA A 1 585 ? 26.461 27.531 5.437 1.00 42.28 585 ALA A C 1
ATOM 4454 O O . ALA A 1 585 ? 26.523 28.408 6.295 1.00 42.28 585 ALA A O 1
ATOM 4455 N N . PHE A 1 586 ? 25.539 27.577 4.466 1.00 43.78 586 PHE A N 1
ATOM 4456 C CA . PHE A 1 586 ? 24.542 28.653 4.383 1.00 43.78 586 PHE A CA 1
ATOM 4457 C C . PHE A 1 586 ? 23.324 28.441 5.300 1.00 43.78 586 PHE A C 1
ATOM 4459 O O . PHE A 1 586 ? 22.548 29.370 5.511 1.00 43.78 586 PHE A O 1
ATOM 4466 N N . SER A 1 587 ? 23.190 27.266 5.932 1.00 42.47 587 SER A N 1
ATOM 4467 C CA . SER A 1 587 ? 22.269 27.068 7.064 1.00 42.47 587 SER A CA 1
ATOM 4468 C C . SER A 1 587 ? 22.750 27.720 8.369 1.00 42.47 587 SER A C 1
ATOM 4470 O O . SER A 1 587 ? 22.055 27.631 9.376 1.00 42.47 587 SER A O 1
ATOM 4472 N N . ALA A 1 588 ? 23.917 28.377 8.358 1.00 37.22 588 ALA A N 1
ATOM 4473 C CA . ALA A 1 588 ? 24.477 29.113 9.490 1.00 37.22 588 ALA A CA 1
ATOM 4474 C C . ALA A 1 588 ? 24.414 30.644 9.319 1.00 37.22 588 ALA A C 1
ATOM 4476 O O . ALA A 1 588 ? 25.113 31.368 10.025 1.00 37.22 588 ALA A O 1
ATOM 4477 N N . ALA A 1 589 ? 23.579 31.172 8.415 1.00 37.56 589 ALA A N 1
ATOM 4478 C CA . ALA A 1 589 ? 23.172 32.568 8.545 1.00 37.56 589 ALA A CA 1
ATOM 4479 C C . ALA A 1 589 ? 22.255 32.664 9.777 1.00 37.56 589 ALA A C 1
ATOM 4481 O O . ALA A 1 589 ? 21.227 31.978 9.805 1.00 37.56 589 ALA A O 1
ATOM 4482 N N . PRO A 1 590 ? 22.580 33.486 10.792 1.00 39.38 590 PRO A N 1
ATOM 4483 C CA . PRO A 1 590 ? 21.648 33.744 11.864 1.00 39.38 590 PRO A CA 1
ATOM 4484 C C . PRO A 1 590 ? 20.528 34.566 11.232 1.00 39.38 590 PRO A C 1
ATOM 4486 O O . PRO A 1 590 ? 20.611 35.786 11.110 1.00 39.38 590 PRO A O 1
ATOM 4489 N N . ALA A 1 591 ? 19.457 33.904 10.795 1.00 38.25 591 ALA A N 1
ATOM 4490 C CA . ALA A 1 591 ? 18.170 34.557 10.848 1.00 38.25 591 ALA A CA 1
ATOM 4491 C C . ALA A 1 591 ? 17.996 34.857 12.332 1.00 38.25 591 ALA A C 1
ATOM 4493 O O . ALA A 1 591 ? 17.755 33.944 13.121 1.00 38.25 591 ALA A O 1
ATOM 4494 N N . ALA A 1 592 ? 18.251 36.106 12.719 1.00 38.84 592 ALA A N 1
ATOM 4495 C CA . ALA A 1 592 ? 17.865 36.625 14.011 1.00 38.84 592 ALA A CA 1
ATOM 4496 C C . ALA A 1 592 ? 16.350 36.429 14.094 1.00 38.84 592 ALA A C 1
ATOM 4498 O O . ALA A 1 592 ? 15.564 37.256 13.634 1.00 38.84 592 ALA A O 1
ATOM 4499 N N . ALA A 1 593 ? 15.949 35.251 14.567 1.00 42.09 593 ALA A N 1
ATOM 4500 C CA . ALA A 1 593 ? 14.597 34.949 14.938 1.00 42.09 593 ALA A CA 1
ATOM 4501 C C . ALA A 1 593 ? 14.333 35.899 16.094 1.00 42.09 593 ALA A C 1
ATOM 4503 O O . ALA A 1 593 ? 14.833 35.704 17.200 1.00 42.09 593 ALA A O 1
ATOM 4504 N N . GLN A 1 594 ? 13.631 36.988 15.804 1.00 43.16 594 GLN A N 1
ATOM 4505 C CA . GLN A 1 594 ? 12.998 37.763 16.849 1.00 43.16 594 GLN A CA 1
ATOM 4506 C C . GLN A 1 594 ? 12.067 36.775 17.548 1.00 43.16 594 GLN A C 1
ATOM 4508 O O . GLN A 1 594 ? 11.031 36.395 17.001 1.00 43.16 594 GLN A O 1
ATOM 4513 N N . ALA A 1 595 ? 12.504 36.278 18.709 1.00 48.34 595 ALA A N 1
ATOM 4514 C CA . ALA A 1 595 ? 11.618 35.626 19.655 1.00 48.34 595 ALA A CA 1
ATOM 4515 C C . ALA A 1 595 ? 10.393 36.539 19.809 1.00 48.34 595 ALA A C 1
ATOM 4517 O O . ALA A 1 595 ? 10.577 37.760 19.788 1.00 48.34 595 ALA A O 1
ATOM 4518 N N . PRO A 1 596 ? 9.166 35.999 19.890 1.00 52.59 596 PRO A N 1
ATOM 4519 C CA . PRO A 1 596 ? 7.982 36.826 20.090 1.00 52.59 596 PRO A CA 1
ATOM 4520 C C . PRO A 1 596 ? 8.232 37.749 21.292 1.00 52.59 596 PRO A C 1
ATOM 4522 O O . PRO A 1 596 ? 8.346 37.280 22.419 1.00 52.59 596 PRO A O 1
ATOM 4525 N N . GLN A 1 597 ? 8.425 39.047 21.044 1.00 51.91 597 GLN A N 1
ATOM 4526 C CA . GLN A 1 597 ? 8.688 40.024 22.098 1.00 51.91 597 GLN A CA 1
ATOM 4527 C C . GLN A 1 597 ? 7.383 40.722 22.477 1.00 51.91 597 GLN A C 1
ATOM 4529 O O . GLN A 1 597 ? 6.597 41.099 21.608 1.00 51.91 597 GLN A O 1
ATOM 4534 N N . GLY A 1 598 ? 7.175 40.921 23.780 1.00 64.19 598 GLY A N 1
ATOM 4535 C CA . GLY A 1 598 ? 6.032 41.651 24.328 1.00 64.19 598 GLY A CA 1
ATOM 4536 C C . GLY A 1 598 ? 4.808 40.778 24.631 1.00 64.19 598 GLY A C 1
ATOM 4537 O O . GLY A 1 598 ? 4.927 39.616 25.015 1.00 64.19 598 GLY A O 1
ATOM 4538 N N . SER A 1 599 ? 3.618 41.365 24.481 1.00 55.28 599 SER A N 1
ATOM 4539 C CA . SER A 1 599 ? 2.319 40.850 24.957 1.00 55.28 599 SER A CA 1
ATOM 4540 C C . SER A 1 599 ? 1.937 39.438 24.485 1.00 55.28 599 SER A C 1
ATOM 4542 O O . SER A 1 599 ? 1.176 38.764 25.178 1.00 55.28 599 SER A O 1
ATOM 4544 N N . GLY A 1 600 ? 2.465 38.973 23.347 1.00 69.31 600 GLY A N 1
ATOM 4545 C CA . GLY A 1 600 ? 2.211 37.627 22.819 1.00 69.31 600 GLY A CA 1
ATOM 4546 C C . GLY A 1 600 ? 2.835 36.515 23.666 1.00 69.31 600 GLY A C 1
ATOM 4547 O O . GLY A 1 600 ? 2.171 35.524 23.954 1.00 69.31 600 GLY A O 1
ATOM 4548 N N . LEU A 1 601 ? 4.071 36.694 24.144 1.00 78.62 601 LEU A N 1
ATOM 4549 C CA . LEU A 1 601 ? 4.720 35.714 25.024 1.00 78.62 601 LEU A CA 1
ATOM 4550 C C . LEU A 1 601 ? 3.984 35.615 26.368 1.00 78.62 601 LEU A C 1
ATOM 4552 O O . LEU A 1 601 ? 3.682 34.517 26.820 1.00 78.62 601 LEU A O 1
ATOM 4556 N N . ALA A 1 602 ? 3.564 36.757 26.919 1.00 80.94 602 ALA A N 1
ATOM 4557 C CA . ALA A 1 602 ? 2.766 36.812 28.144 1.00 80.94 602 ALA A CA 1
ATOM 4558 C C . ALA A 1 602 ? 1.373 36.164 27.994 1.00 80.94 602 ALA A C 1
ATOM 4560 O O . ALA A 1 602 ? 0.778 35.723 28.974 1.00 80.94 602 ALA A O 1
ATOM 4561 N N . ALA A 1 603 ? 0.799 36.123 26.787 1.00 82.25 603 ALA A N 1
ATOM 4562 C CA . ALA A 1 603 ? -0.439 35.382 26.531 1.00 82.25 603 ALA A CA 1
ATOM 4563 C C . ALA A 1 603 ? -0.199 33.863 26.493 1.00 82.25 603 ALA A C 1
ATOM 4565 O O . ALA A 1 603 ? -1.010 33.111 27.028 1.00 82.25 603 ALA A O 1
ATOM 4566 N N . PHE A 1 604 ? 0.921 33.422 25.913 1.00 88.81 604 PHE A N 1
ATOM 4567 C CA . PHE A 1 604 ? 1.319 32.014 25.896 1.00 88.81 604 PHE A CA 1
ATOM 4568 C C . PHE A 1 604 ? 1.652 31.495 27.301 1.00 88.81 604 PHE A C 1
ATOM 4570 O O . PHE A 1 604 ? 1.179 30.431 27.686 1.00 88.81 604 PHE A O 1
ATOM 4577 N N . GLU A 1 605 ? 2.417 32.258 28.084 1.00 90.00 605 GLU A N 1
ATOM 4578 C CA . GLU A 1 605 ? 2.781 31.912 29.465 1.00 90.00 605 GLU A CA 1
ATOM 4579 C C . GLU A 1 605 ? 1.542 31.796 30.359 1.00 90.00 605 GLU A C 1
ATOM 4581 O O . GLU A 1 605 ? 1.365 30.778 31.021 1.00 90.00 605 GLU A O 1
ATOM 4586 N N . ARG A 1 606 ? 0.610 32.758 30.285 1.00 89.12 606 ARG A N 1
ATOM 4587 C CA . ARG A 1 606 ? -0.674 32.664 31.004 1.00 89.12 606 ARG A CA 1
ATOM 4588 C C . ARG A 1 606 ? -1.500 31.443 30.595 1.00 89.12 606 ARG A C 1
ATOM 4590 O O . ARG A 1 606 ? -2.174 30.861 31.436 1.00 89.12 606 ARG A O 1
ATOM 4597 N N . ALA A 1 607 ? -1.459 31.042 29.323 1.00 92.06 607 ALA A N 1
ATOM 4598 C CA . ALA A 1 607 ? -2.148 29.835 28.860 1.00 92.06 607 ALA A CA 1
ATOM 4599 C C . ALA A 1 607 ? -1.505 28.552 29.419 1.00 92.06 607 ALA A C 1
ATOM 4601 O O . ALA A 1 607 ? -2.209 27.614 29.790 1.00 92.06 607 ALA A O 1
ATOM 4602 N N . VAL A 1 608 ? -0.171 28.521 29.517 1.00 92.38 608 VAL A N 1
ATOM 4603 C CA . VAL A 1 608 ? 0.590 27.440 30.165 1.00 92.38 608 VAL A CA 1
ATOM 4604 C C . VAL A 1 608 ? 0.260 27.363 31.660 1.00 92.38 608 VAL A C 1
ATOM 4606 O O . VAL A 1 608 ? 0.002 26.273 32.167 1.00 92.38 608 VAL A O 1
ATOM 4609 N N . GLU A 1 609 ? 0.207 28.504 32.352 1.00 90.25 609 GLU A N 1
ATOM 4610 C CA . GLU A 1 609 ? -0.190 28.588 33.764 1.00 90.25 609 GLU A CA 1
ATOM 4611 C C . GLU A 1 609 ? -1.630 28.113 33.984 1.00 90.25 609 GLU A C 1
ATOM 4613 O O . GLU A 1 609 ? -1.870 27.291 34.867 1.00 90.25 609 GLU A O 1
ATOM 4618 N N . ALA A 1 610 ? -2.576 28.565 33.153 1.00 89.19 610 ALA A N 1
ATOM 4619 C CA . ALA A 1 610 ? -3.975 28.142 33.214 1.00 89.19 610 ALA A CA 1
ATOM 4620 C C . ALA A 1 610 ? -4.123 26.624 33.036 1.00 89.19 610 ALA A C 1
ATOM 4622 O O . ALA A 1 610 ? -4.840 25.979 33.798 1.00 89.19 610 ALA A O 1
ATOM 4623 N N . TYR A 1 611 ? -3.376 26.029 32.099 1.00 90.00 611 TYR A N 1
ATOM 4624 C CA . TYR A 1 611 ? -3.355 24.577 31.924 1.00 90.00 611 TYR A CA 1
ATOM 4625 C C . TYR A 1 611 ? -2.801 23.867 33.166 1.00 90.00 611 TYR A C 1
ATOM 4627 O O . TYR A 1 611 ? -3.369 22.872 33.610 1.00 90.00 611 TYR A O 1
ATOM 4635 N N . GLY A 1 612 ? -1.705 24.372 33.745 1.00 86.19 612 GLY A N 1
ATOM 4636 C CA . GLY A 1 612 ? -1.127 23.832 34.981 1.00 86.19 612 GLY A CA 1
ATOM 4637 C C . GLY A 1 612 ? -2.064 23.944 36.189 1.00 86.19 612 GLY A C 1
ATOM 4638 O O . GLY A 1 612 ? -2.039 23.084 37.065 1.00 86.19 612 GLY A O 1
ATOM 4639 N N . ALA A 1 613 ? -2.926 24.963 36.203 1.00 87.56 613 ALA A N 1
ATOM 4640 C CA . ALA A 1 613 ? -3.989 25.145 37.188 1.00 87.56 613 ALA A CA 1
ATOM 4641 C C . ALA A 1 613 ? -5.232 24.265 36.932 1.00 87.56 613 ALA A C 1
ATOM 4643 O O . ALA A 1 613 ? -6.157 24.278 37.742 1.00 87.56 613 ALA A O 1
ATOM 4644 N N . GLY A 1 614 ? -5.266 23.505 35.831 1.00 86.94 614 GLY A N 1
ATOM 4645 C CA . GLY A 1 614 ? -6.401 22.666 35.434 1.00 86.94 614 GLY A CA 1
ATOM 4646 C C . GLY A 1 614 ? -7.537 23.416 34.729 1.00 86.94 614 GLY A C 1
ATOM 4647 O O . GLY A 1 614 ? -8.555 22.807 34.405 1.00 86.94 614 GLY A O 1
ATOM 4648 N N . ASP A 1 615 ? -7.381 24.715 34.452 1.00 91.25 615 ASP A N 1
ATOM 4649 C CA . ASP A 1 615 ? -8.341 25.503 33.672 1.00 91.25 615 ASP A CA 1
ATOM 4650 C C . ASP A 1 615 ? -8.061 25.340 32.170 1.00 91.25 615 ASP A C 1
ATOM 4652 O O . ASP A 1 615 ? -7.456 26.181 31.494 1.00 91.25 615 ASP A O 1
ATOM 4656 N N . PHE A 1 616 ? -8.472 24.187 31.645 1.00 92.62 616 PHE A N 1
ATOM 4657 C CA . PHE A 1 616 ? -8.208 23.802 30.261 1.00 92.62 616 PHE A CA 1
ATOM 4658 C C . PHE A 1 616 ? -8.949 24.673 29.239 1.00 92.62 616 PHE A C 1
ATOM 4660 O O . PHE A 1 616 ? -8.441 24.879 28.135 1.00 92.62 616 PHE A O 1
ATOM 4667 N N . ALA A 1 617 ? -10.108 25.231 29.604 1.00 91.31 617 ALA A N 1
ATOM 4668 C CA . ALA A 1 617 ? -10.862 26.138 28.744 1.00 91.31 617 ALA A CA 1
ATOM 4669 C C . ALA A 1 617 ? -10.121 27.473 28.572 1.00 91.31 617 ALA A C 1
ATOM 4671 O O . ALA A 1 617 ? -9.872 27.895 27.438 1.00 91.31 617 ALA A O 1
ATOM 4672 N N . ALA A 1 618 ? -9.680 28.093 29.675 1.00 90.62 618 ALA A N 1
ATOM 4673 C CA . ALA A 1 618 ? -8.883 29.317 29.616 1.00 90.62 618 ALA A CA 1
ATOM 4674 C C . ALA A 1 618 ? -7.535 29.091 28.910 1.00 90.62 618 ALA A C 1
ATOM 4676 O O . ALA A 1 618 ? -7.091 29.937 28.126 1.00 90.62 618 ALA A O 1
ATOM 4677 N N . ALA A 1 619 ? -6.906 27.929 29.119 1.00 94.12 619 ALA A N 1
ATOM 4678 C CA . ALA A 1 619 ? -5.692 27.546 28.403 1.00 94.12 619 ALA A CA 1
ATOM 4679 C C . ALA A 1 619 ? -5.916 27.465 26.884 1.00 94.12 619 ALA A C 1
ATOM 4681 O O . ALA A 1 619 ? -5.148 28.047 26.113 1.00 94.12 619 ALA A O 1
ATOM 4682 N N . ALA A 1 620 ? -6.980 26.788 26.438 1.00 94.56 620 ALA A N 1
ATOM 4683 C CA . ALA A 1 620 ? -7.317 26.675 25.021 1.00 94.56 620 ALA A CA 1
ATOM 4684 C C . ALA A 1 620 ? -7.588 28.050 24.386 1.00 94.56 620 ALA A C 1
ATOM 4686 O O . ALA A 1 620 ? -7.089 28.341 23.295 1.00 94.56 620 ALA A O 1
ATOM 4687 N N . GLU A 1 621 ? -8.313 28.937 25.076 1.00 93.31 621 GLU A N 1
ATOM 4688 C CA . GLU A 1 621 ? -8.525 30.307 24.602 1.00 93.31 621 GLU A CA 1
ATOM 4689 C C . GLU A 1 621 ? -7.219 31.099 24.489 1.00 93.31 621 GLU A C 1
ATOM 4691 O O . GLU A 1 621 ? -6.994 31.768 23.475 1.00 93.31 621 GLU A O 1
ATOM 4696 N N . GLY A 1 622 ? -6.339 30.986 25.486 1.00 92.25 622 GLY A N 1
ATOM 4697 C CA . GLY A 1 622 ? -5.033 31.637 25.491 1.00 92.25 622 GLY A CA 1
ATOM 4698 C C . GLY A 1 622 ? -4.135 31.170 24.341 1.00 92.25 622 GLY A C 1
ATOM 4699 O O . GLY A 1 622 ? -3.587 32.001 23.609 1.00 92.25 622 GLY A O 1
ATOM 4700 N N . PHE A 1 623 ? -4.046 29.857 24.100 1.00 94.81 623 PHE A N 1
ATOM 4701 C CA . PHE A 1 623 ? -3.293 29.319 22.961 1.00 94.81 623 PHE A CA 1
ATOM 4702 C C . PHE A 1 623 ? -3.914 29.712 21.615 1.00 94.81 623 PHE A C 1
ATOM 4704 O O . PHE A 1 623 ? -3.180 30.072 20.695 1.00 94.81 623 PHE A O 1
ATOM 4711 N N . ARG A 1 624 ? -5.249 29.728 21.488 1.00 94.25 624 ARG A N 1
ATOM 4712 C CA . ARG A 1 624 ? -5.940 30.204 20.276 1.00 94.25 624 ARG A CA 1
ATOM 4713 C C . ARG A 1 624 ? -5.646 31.680 19.999 1.00 94.25 624 ARG A C 1
ATOM 4715 O O . ARG A 1 624 ? -5.387 32.044 18.853 1.00 94.25 624 ARG A O 1
ATOM 4722 N N . HIS A 1 625 ? -5.646 32.524 21.032 1.00 91.75 625 HIS A N 1
ATOM 4723 C CA . HIS A 1 625 ? -5.292 33.938 20.902 1.00 91.75 625 HIS A CA 1
ATOM 4724 C C . HIS A 1 625 ? -3.835 34.118 20.451 1.00 91.75 625 HIS A C 1
ATOM 4726 O O . HIS A 1 625 ? -3.559 34.914 19.555 1.00 91.75 625 HIS A O 1
ATOM 4732 N N . PHE A 1 626 ? -2.908 33.331 21.006 1.00 91.56 626 PHE A N 1
ATOM 4733 C CA . PHE A 1 626 ? -1.511 33.327 20.571 1.00 91.56 626 PHE A CA 1
ATOM 4734 C C . PHE A 1 626 ? -1.359 32.902 19.101 1.00 91.56 626 PHE A C 1
ATOM 4736 O O . PHE A 1 626 ? -0.675 33.565 18.319 1.00 91.56 626 PHE A O 1
ATOM 4743 N N . LEU A 1 627 ? -2.042 31.827 18.700 1.00 92.75 627 LEU A N 1
ATOM 4744 C CA . LEU A 1 627 ? -2.020 31.293 17.337 1.00 92.75 627 LEU A CA 1
ATOM 4745 C C . LEU A 1 627 ? -2.621 32.250 16.297 1.00 92.75 627 LEU A C 1
ATOM 4747 O O . LEU A 1 627 ? -2.229 32.187 15.135 1.00 92.75 627 LEU A O 1
ATOM 4751 N N . ALA A 1 628 ? -3.502 33.176 16.692 1.00 90.69 628 ALA A N 1
ATOM 4752 C CA . ALA A 1 628 ? -4.008 34.216 15.793 1.00 90.69 628 ALA A CA 1
ATOM 4753 C C . ALA A 1 628 ? -2.889 35.150 15.288 1.00 90.69 628 ALA A C 1
ATOM 4755 O O . ALA A 1 628 ? -2.917 35.585 14.138 1.00 90.69 628 ALA A O 1
ATOM 4756 N N . ALA A 1 629 ? -1.882 35.424 16.125 1.00 88.31 629 ALA A N 1
ATOM 4757 C CA . ALA A 1 629 ? -0.686 36.179 15.742 1.00 88.31 629 ALA A CA 1
ATOM 4758 C C . ALA A 1 629 ? 0.448 35.275 15.217 1.00 88.31 629 ALA A C 1
ATOM 4760 O O . ALA A 1 629 ? 1.277 35.714 14.415 1.00 88.31 629 ALA A O 1
ATOM 4761 N N . HIS A 1 630 ? 0.485 34.011 15.650 1.00 88.50 630 HIS A N 1
ATOM 4762 C CA . HIS A 1 630 ? 1.562 33.059 15.368 1.00 88.50 630 HIS A CA 1
ATOM 4763 C C . HIS A 1 630 ? 1.042 31.716 14.816 1.00 88.50 630 HIS A C 1
ATOM 4765 O O . HIS A 1 630 ? 1.269 30.672 15.427 1.00 88.50 630 HIS A O 1
ATOM 4771 N N . PRO A 1 631 ? 0.395 31.695 13.635 1.00 90.19 631 PRO A N 1
ATOM 4772 C CA . PRO A 1 631 ? -0.279 30.498 13.114 1.00 90.19 631 PRO A CA 1
ATOM 4773 C C . PRO A 1 631 ? 0.670 29.346 12.749 1.00 90.19 631 PRO A C 1
ATOM 4775 O O . PRO A 1 631 ? 0.227 28.214 12.580 1.00 90.19 631 PRO A O 1
ATOM 4778 N N . GLU A 1 632 ? 1.971 29.614 12.618 1.00 88.12 632 GLU A N 1
ATOM 4779 C CA . GLU A 1 632 ? 2.997 28.616 12.282 1.00 88.12 632 GLU A CA 1
ATOM 4780 C C . GLU A 1 632 ? 3.722 28.052 13.524 1.00 88.12 632 GLU A C 1
ATOM 4782 O O . GLU A 1 632 ? 4.710 27.329 13.374 1.00 88.12 632 GLU A O 1
ATOM 4787 N N . ASP A 1 633 ? 3.269 28.367 14.746 1.00 91.12 633 ASP A N 1
ATOM 4788 C CA . ASP A 1 633 ? 3.886 27.851 15.974 1.00 91.12 633 ASP A CA 1
ATOM 4789 C C . ASP A 1 633 ? 3.379 26.438 16.312 1.00 91.12 633 ASP A C 1
ATOM 4791 O O . ASP A 1 633 ? 2.275 26.235 16.821 1.00 91.12 633 ASP A O 1
ATOM 4795 N N . ALA A 1 634 ? 4.219 25.437 16.047 1.00 91.62 634 ALA A N 1
ATOM 4796 C CA . ALA A 1 634 ? 3.892 24.032 16.271 1.00 91.62 634 ALA A CA 1
ATOM 4797 C C . ALA A 1 634 ? 3.693 23.680 17.757 1.00 91.62 634 ALA A C 1
ATOM 4799 O O . ALA A 1 634 ? 2.902 22.791 18.068 1.00 91.62 634 ALA A O 1
ATOM 4800 N N . ASN A 1 635 ? 4.391 24.355 18.680 1.00 93.12 635 ASN A N 1
ATOM 4801 C CA . ASN A 1 635 ? 4.240 24.107 20.117 1.00 93.12 635 ASN A CA 1
ATOM 4802 C C . ASN A 1 635 ? 2.911 24.662 20.638 1.00 93.12 635 ASN A C 1
ATOM 4804 O O . ASN A 1 635 ? 2.269 24.015 21.460 1.00 93.12 635 ASN A O 1
ATOM 4808 N N . ALA A 1 636 ? 2.475 25.819 20.137 1.00 93.81 636 ALA A N 1
ATOM 4809 C CA . ALA A 1 636 ? 1.172 26.375 20.484 1.00 93.81 636 ALA A CA 1
ATOM 4810 C C . ALA A 1 636 ? 0.019 25.504 19.962 1.00 93.81 636 ALA A C 1
ATOM 4812 O O . ALA A 1 636 ? -0.918 25.239 20.710 1.00 93.81 636 ALA A O 1
ATOM 4813 N N . TRP A 1 637 ? 0.115 24.979 18.733 1.00 96.12 637 TRP A N 1
ATOM 4814 C CA . TRP A 1 637 ? -0.849 23.995 18.216 1.00 96.12 637 TRP A CA 1
ATOM 4815 C C . TRP A 1 637 ? -0.860 22.695 19.029 1.00 96.12 637 TRP A C 1
ATOM 4817 O O . TRP A 1 637 ? -1.929 22.160 19.322 1.00 96.12 637 TRP A O 1
ATOM 4827 N N . TYR A 1 638 ? 0.317 22.207 19.437 1.00 95.44 638 TYR A N 1
ATOM 4828 C CA . TYR A 1 638 ? 0.440 21.038 20.310 1.00 95.44 638 TYR A CA 1
ATOM 4829 C C . TYR A 1 638 ? -0.267 21.258 21.654 1.00 95.44 638 TYR A C 1
ATOM 4831 O O . TYR A 1 638 ? -1.097 20.441 22.052 1.00 95.44 638 TYR A O 1
ATOM 4839 N N . ASN A 1 639 ? 0.022 22.380 22.317 1.00 95.44 639 ASN A N 1
ATOM 4840 C CA . ASN A 1 639 ? -0.564 22.718 23.610 1.00 95.44 639 ASN A CA 1
ATOM 4841 C C . ASN A 1 639 ? -2.072 22.969 23.518 1.00 95.44 639 ASN A C 1
ATOM 4843 O O . ASN A 1 639 ? -2.803 22.553 24.411 1.00 95.44 639 ASN A O 1
ATOM 4847 N N . LEU A 1 640 ? -2.546 23.599 22.437 1.00 96.50 640 LEU A N 1
ATOM 4848 C CA . LEU A 1 640 ? -3.974 23.778 22.181 1.00 96.50 640 LEU A CA 1
ATOM 4849 C C . LEU A 1 640 ? -4.690 22.424 22.074 1.00 96.50 640 LEU A C 1
ATOM 4851 O O . LEU A 1 640 ? -5.745 22.242 22.674 1.00 96.50 640 LEU A O 1
ATOM 4855 N N . GLY A 1 641 ? -4.097 21.460 21.361 1.00 96.00 641 GLY A N 1
ATOM 4856 C CA . GLY A 1 641 ? -4.637 20.103 21.279 1.00 96.00 641 GLY A CA 1
ATOM 4857 C C . GLY A 1 641 ? -4.683 19.405 22.637 1.00 96.00 641 GLY A C 1
ATOM 4858 O O . GLY A 1 641 ? -5.698 18.803 22.978 1.00 96.00 641 GLY A O 1
ATOM 4859 N N . SER A 1 642 ? -3.635 19.560 23.451 1.00 94.44 642 SER A N 1
ATOM 4860 C CA . SER A 1 642 ? -3.612 19.031 24.819 1.00 94.44 642 SER A CA 1
ATOM 4861 C C . SER A 1 642 ? -4.675 19.680 25.704 1.00 94.44 642 SER A C 1
ATOM 4863 O O . SER A 1 642 ? -5.367 18.970 26.425 1.00 94.44 642 SER A O 1
ATOM 4865 N N . ALA A 1 643 ? -4.860 21.002 25.620 1.00 94.25 643 ALA A N 1
ATOM 4866 C CA . ALA A 1 643 ? -5.895 21.718 26.367 1.00 94.25 643 ALA A CA 1
ATOM 4867 C C . ALA A 1 643 ? -7.299 21.222 25.994 1.00 94.25 643 ALA A C 1
ATOM 4869 O O . ALA A 1 643 ? -8.077 20.869 26.875 1.00 94.25 643 ALA A O 1
ATOM 4870 N N . TYR A 1 644 ? -7.594 21.088 24.697 1.00 95.19 644 TYR A N 1
ATOM 4871 C CA . TYR A 1 644 ? -8.869 20.531 24.246 1.00 95.19 644 TYR A CA 1
ATOM 4872 C C . TYR A 1 644 ? -9.079 19.085 24.692 1.00 95.19 644 TYR A C 1
ATOM 4874 O O . TYR A 1 644 ? -10.182 18.724 25.089 1.00 95.19 644 TYR A O 1
ATOM 4882 N N . PHE A 1 645 ? -8.035 18.256 24.665 1.00 93.06 645 PHE A N 1
ATOM 4883 C CA . PHE A 1 645 ? -8.148 16.864 25.088 1.00 93.06 645 PHE A CA 1
ATOM 4884 C C . PHE A 1 645 ? -8.493 16.750 26.575 1.00 93.06 645 PHE A C 1
ATOM 4886 O O . PHE A 1 645 ? -9.407 16.011 26.932 1.00 93.06 645 PHE A O 1
ATOM 4893 N N . GLN A 1 646 ? -7.819 17.528 27.425 1.00 89.62 646 GLN A N 1
ATOM 4894 C CA . GLN A 1 646 ? -8.108 17.568 28.861 1.00 89.62 646 GLN A CA 1
ATOM 4895 C C . GLN A 1 646 ? -9.476 18.194 29.175 1.00 89.62 646 GLN A C 1
ATOM 4897 O O . GLN A 1 646 ? -10.121 17.806 30.146 1.00 89.62 646 GLN A O 1
ATOM 4902 N N . ALA A 1 647 ? -9.962 19.108 28.330 1.00 89.19 647 ALA A N 1
ATOM 4903 C CA . ALA A 1 647 ? -11.319 19.652 28.408 1.00 89.19 647 ALA A CA 1
ATOM 4904 C C . ALA A 1 647 ? -12.412 18.672 27.918 1.00 89.19 647 ALA A C 1
ATOM 4906 O O . ALA A 1 647 ? -13.594 19.002 27.967 1.00 89.19 647 ALA A O 1
ATOM 4907 N N . GLY A 1 648 ? -12.046 17.482 27.423 1.00 89.62 648 GLY A N 1
ATOM 4908 C CA . GLY A 1 648 ? -12.984 16.509 26.847 1.00 89.62 648 GLY A CA 1
ATOM 4909 C C . GLY A 1 648 ? -13.425 16.825 25.409 1.00 89.62 648 GLY A C 1
ATOM 4910 O O . GLY A 1 648 ? -14.233 16.101 24.828 1.00 89.62 648 GLY A O 1
ATOM 4911 N N . GLU A 1 649 ? -12.865 17.863 24.785 1.00 92.94 649 GLU A N 1
ATOM 4912 C CA . GLU A 1 649 ? -13.167 18.314 23.423 1.00 92.94 649 GLU A CA 1
ATOM 4913 C C . GLU A 1 649 ? -12.333 17.542 22.379 1.00 92.94 649 GLU A C 1
ATOM 4915 O O . GLU A 1 649 ? -11.486 18.089 21.664 1.00 92.94 649 GLU A O 1
ATOM 4920 N N . ARG A 1 650 ? -12.568 16.227 22.279 1.00 93.31 650 ARG A N 1
ATOM 4921 C CA . ARG A 1 650 ? -11.768 15.293 21.459 1.00 93.31 650 ARG A CA 1
ATOM 4922 C C . ARG A 1 650 ? -11.584 15.726 19.996 1.00 93.31 650 ARG A C 1
ATOM 4924 O O . ARG A 1 650 ? -10.472 15.638 19.476 1.00 93.31 650 ARG A O 1
ATOM 4931 N N . GLY A 1 651 ? -12.640 16.176 19.315 1.00 94.38 651 GLY A N 1
ATOM 4932 C CA . GLY A 1 651 ? -12.557 16.545 17.894 1.00 94.38 651 GLY A CA 1
ATOM 4933 C C . GLY A 1 651 ? -11.653 17.753 17.643 1.00 94.38 651 GLY A C 1
ATOM 4934 O O . GLY A 1 651 ? -10.815 17.739 16.737 1.00 94.38 651 GLY A O 1
ATOM 4935 N N . ARG A 1 652 ? -11.740 18.763 18.513 1.00 96.56 652 ARG A N 1
ATOM 4936 C CA . ARG A 1 652 ? -10.865 19.945 18.496 1.00 96.56 652 ARG A CA 1
ATOM 4937 C C . ARG A 1 652 ? -9.423 19.604 18.861 1.00 96.56 652 ARG A C 1
ATOM 4939 O O . ARG A 1 652 ? -8.506 20.153 18.248 1.00 96.56 652 ARG A O 1
ATOM 4946 N N . ALA A 1 653 ? -9.215 18.653 19.773 1.00 96.19 653 ALA A N 1
ATOM 4947 C CA . ALA A 1 653 ? -7.886 18.141 20.098 1.00 96.19 653 ALA A CA 1
ATOM 4948 C C . ALA A 1 653 ? -7.197 17.508 18.879 1.00 96.19 653 ALA A C 1
ATOM 4950 O O . ALA A 1 653 ? -6.074 17.882 18.532 1.00 96.19 653 ALA A O 1
ATOM 4951 N N . ILE A 1 654 ? -7.897 16.605 18.179 1.00 96.88 654 ILE A N 1
ATOM 4952 C CA . ILE A 1 654 ? -7.396 15.948 16.961 1.00 96.88 654 ILE A CA 1
ATOM 4953 C C . ILE A 1 654 ? -7.063 16.985 15.887 1.00 96.88 654 ILE A C 1
ATOM 4955 O O . ILE A 1 654 ? -5.993 16.922 15.281 1.00 96.88 654 ILE A O 1
ATOM 4959 N N . TRP A 1 655 ? -7.943 17.965 15.669 1.00 97.06 655 TRP A N 1
ATOM 4960 C CA . TRP A 1 655 ? -7.700 19.042 14.711 1.00 97.06 655 TRP A CA 1
ATOM 4961 C C . TRP A 1 655 ? -6.427 19.842 15.031 1.00 97.06 655 TRP A C 1
ATOM 4963 O O . TRP A 1 655 ? -5.567 20.004 14.162 1.00 97.06 655 TRP A O 1
ATOM 4973 N N . ALA A 1 656 ? -6.268 20.298 16.276 1.00 96.94 656 ALA A N 1
ATOM 4974 C CA . ALA A 1 656 ? -5.111 21.092 16.688 1.00 96.94 656 ALA A CA 1
ATOM 4975 C C . ALA A 1 656 ? -3.795 20.294 16.611 1.00 96.94 656 ALA A C 1
ATOM 4977 O O . ALA A 1 656 ? -2.779 20.805 16.132 1.00 96.94 656 ALA A O 1
ATOM 4978 N N . TRP A 1 657 ? -3.804 19.012 16.986 1.00 96.75 657 TRP A N 1
ATOM 4979 C CA . TRP A 1 657 ? -2.632 18.150 16.823 1.00 96.75 657 TRP A CA 1
ATOM 4980 C C . TRP A 1 657 ? -2.311 17.829 15.364 1.00 96.75 657 TRP A C 1
ATOM 4982 O O . TRP A 1 657 ? -1.135 17.754 15.017 1.00 96.75 657 TRP A O 1
ATOM 4992 N N . LEU A 1 658 ? -3.303 17.709 14.479 1.00 95.62 658 LEU A N 1
ATOM 4993 C CA . LEU A 1 658 ? -3.050 17.577 13.040 1.00 95.62 658 LEU A CA 1
ATOM 4994 C C . LEU A 1 658 ? -2.393 18.836 12.457 1.00 95.62 658 LEU A C 1
ATOM 4996 O O . LEU A 1 658 ? -1.496 18.716 11.619 1.00 95.62 658 LEU A O 1
ATOM 5000 N N . GLN A 1 659 ? -2.758 20.032 12.932 1.00 94.38 659 GLN A N 1
ATOM 5001 C CA . GLN A 1 659 ? -2.051 21.269 12.577 1.00 94.38 659 GLN A CA 1
ATOM 5002 C C . GLN A 1 659 ? -0.591 21.241 13.055 1.00 94.38 659 GLN A C 1
ATOM 5004 O O . GLN A 1 659 ? 0.326 21.481 12.263 1.00 94.38 659 GLN A O 1
ATOM 5009 N N . ALA A 1 660 ? -0.350 20.845 14.310 1.00 93.88 660 ALA A N 1
ATOM 5010 C CA . ALA A 1 660 ? 1.005 20.676 14.841 1.00 93.88 660 ALA A CA 1
ATOM 5011 C C . ALA A 1 660 ? 1.825 19.656 14.026 1.00 93.88 660 ALA A C 1
ATOM 5013 O O . ALA A 1 660 ? 2.970 19.931 13.657 1.00 93.88 660 ALA A O 1
ATOM 5014 N N . ALA A 1 661 ? 1.230 18.512 13.676 1.00 92.88 661 ALA A N 1
ATOM 5015 C CA . ALA A 1 661 ? 1.862 17.458 12.887 1.00 92.88 661 ALA A CA 1
ATOM 5016 C C . ALA A 1 661 ? 2.178 17.908 11.453 1.00 92.88 661 ALA A C 1
ATOM 5018 O O . ALA A 1 661 ? 3.206 17.529 10.902 1.00 92.88 661 ALA A O 1
ATOM 5019 N N . ARG A 1 662 ? 1.358 18.760 10.829 1.00 88.38 662 ARG A N 1
ATOM 5020 C CA . ARG A 1 662 ? 1.663 19.313 9.495 1.00 88.38 662 ARG A CA 1
ATOM 5021 C C . ARG A 1 662 ? 2.855 20.269 9.517 1.00 88.38 662 ARG A C 1
ATOM 5023 O O . ARG A 1 662 ? 3.600 20.333 8.535 1.00 88.38 662 ARG A O 1
ATOM 5030 N N . LEU A 1 663 ? 3.049 20.985 10.624 1.00 88.12 663 LEU A N 1
ATOM 5031 C CA . LEU A 1 663 ? 4.208 21.854 10.841 1.00 88.12 663 LEU A CA 1
ATOM 5032 C C . LEU A 1 663 ? 5.462 21.051 11.218 1.00 88.12 663 LEU A C 1
ATOM 5034 O O . LEU A 1 663 ? 6.559 21.373 10.757 1.00 88.12 663 LEU A O 1
ATOM 5038 N N . ARG A 1 664 ? 5.309 19.984 12.014 1.00 88.62 664 ARG A N 1
ATOM 5039 C CA . ARG A 1 664 ? 6.386 19.064 12.410 1.00 88.62 664 ARG A CA 1
ATOM 5040 C C . ARG A 1 664 ? 5.976 17.594 12.219 1.00 88.62 664 ARG A C 1
ATOM 5042 O O . ARG A 1 664 ? 5.661 16.916 13.194 1.00 88.62 664 ARG A O 1
ATOM 5049 N N . PRO A 1 665 ? 6.083 17.049 10.991 1.00 88.12 665 PRO A N 1
ATOM 5050 C CA . PRO A 1 665 ? 5.622 15.685 10.683 1.00 88.12 665 PRO A CA 1
ATOM 5051 C C . PRO A 1 665 ? 6.375 14.553 11.391 1.00 88.12 665 PRO A C 1
ATOM 5053 O O . PRO A 1 665 ? 5.973 13.399 11.304 1.00 88.12 665 PRO A O 1
ATOM 5056 N N . ARG A 1 666 ? 7.494 14.865 12.053 1.00 88.25 666 ARG A N 1
ATOM 5057 C CA . ARG A 1 666 ? 8.346 13.909 12.781 1.00 88.25 666 ARG A CA 1
ATOM 5058 C C . ARG A 1 666 ? 8.227 14.041 14.300 1.00 88.25 666 ARG A C 1
ATOM 5060 O O . ARG A 1 666 ? 9.053 13.495 15.024 1.00 88.25 666 ARG A O 1
ATOM 5067 N N . ASP A 1 667 ? 7.254 14.807 14.782 1.00 86.62 667 ASP A N 1
ATOM 5068 C CA . ASP A 1 667 ? 7.027 15.019 16.207 1.00 86.62 667 ASP A CA 1
ATOM 5069 C C . ASP A 1 667 ? 6.326 13.795 16.823 1.00 86.62 667 ASP A C 1
ATOM 5071 O O . ASP A 1 667 ? 5.121 13.588 16.662 1.00 86.62 667 ASP A O 1
ATOM 5075 N N . GLY A 1 668 ? 7.112 12.936 17.481 1.00 85.12 668 GLY A N 1
ATOM 5076 C CA . GLY A 1 668 ? 6.634 11.664 18.030 1.00 85.12 668 GLY A CA 1
ATOM 5077 C C . GLY A 1 668 ? 5.575 11.821 19.124 1.00 85.12 668 GLY A C 1
ATOM 5078 O O . GLY A 1 668 ? 4.692 10.971 19.231 1.00 85.12 668 GLY A O 1
ATOM 5079 N N . GLU A 1 669 ? 5.616 12.919 19.885 1.00 87.19 669 GLU A N 1
ATOM 5080 C CA . GLU A 1 669 ? 4.633 13.223 20.933 1.00 87.19 669 GLU A CA 1
ATOM 5081 C C . GLU A 1 669 ? 3.272 13.569 20.330 1.00 87.19 669 GLU A C 1
ATOM 5083 O O . GLU A 1 669 ? 2.248 13.058 20.775 1.00 87.19 669 GLU A O 1
ATOM 5088 N N . VAL A 1 670 ? 3.251 14.375 19.261 1.00 90.50 670 VAL A N 1
ATOM 5089 C CA . VAL A 1 670 ? 2.013 14.697 18.532 1.00 90.50 670 VAL A CA 1
ATOM 5090 C C . VAL A 1 670 ? 1.367 13.414 17.996 1.00 90.50 670 VAL A C 1
ATOM 5092 O O . VAL A 1 670 ? 0.164 13.211 18.142 1.00 90.50 670 VAL A O 1
ATOM 5095 N N . MET A 1 671 ? 2.165 12.510 17.417 1.00 89.25 671 MET A N 1
ATOM 5096 C CA . MET A 1 671 ? 1.667 11.229 16.899 1.00 89.25 671 MET A CA 1
ATOM 5097 C C . MET A 1 671 ? 1.197 10.273 17.999 1.00 89.25 671 MET A C 1
ATOM 5099 O O . MET A 1 671 ? 0.264 9.496 17.790 1.00 89.25 671 MET A O 1
ATOM 5103 N N . HIS A 1 672 ? 1.836 10.297 19.168 1.00 85.06 672 HIS A N 1
ATOM 5104 C CA . HIS A 1 672 ? 1.351 9.585 20.345 1.00 85.06 672 HIS A CA 1
ATOM 5105 C C . HIS A 1 672 ? -0.019 10.126 20.784 1.00 85.06 672 HIS A C 1
ATOM 5107 O O . HIS A 1 672 ? -0.964 9.347 20.888 1.00 85.06 672 HIS A O 1
ATOM 5113 N N . ASN A 1 673 ? -0.159 11.447 20.911 1.00 89.56 673 ASN A N 1
ATOM 5114 C CA . ASN A 1 673 ? -1.404 12.099 21.316 1.00 89.56 673 ASN A CA 1
ATOM 5115 C C . ASN A 1 673 ? -2.555 11.883 20.312 1.00 89.56 673 ASN A C 1
ATOM 5117 O O . ASN A 1 673 ? -3.686 11.622 20.714 1.00 89.56 673 ASN A O 1
ATOM 5121 N N . LEU A 1 674 ? -2.282 11.907 19.002 1.00 92.00 674 LEU A N 1
ATOM 5122 C CA . LEU A 1 674 ? -3.283 11.599 17.969 1.00 92.00 674 LEU A CA 1
ATOM 5123 C C . LEU A 1 674 ? -3.800 10.156 18.061 1.00 92.00 674 LEU A C 1
ATOM 5125 O O . LEU A 1 674 ? -4.996 9.923 17.894 1.00 92.00 674 LEU A O 1
ATOM 5129 N N . ARG A 1 675 ? -2.918 9.189 18.348 1.00 88.38 675 ARG A N 1
ATOM 5130 C CA . ARG A 1 675 ? -3.324 7.795 18.599 1.00 88.38 675 ARG A CA 1
ATOM 5131 C C . ARG A 1 675 ? -4.130 7.675 19.882 1.00 88.38 675 ARG A C 1
ATOM 5133 O O . ARG A 1 675 ? -5.114 6.944 19.906 1.00 88.38 675 ARG A O 1
ATOM 5140 N N . LEU A 1 676 ? -3.742 8.423 20.910 1.00 84.81 676 LEU A N 1
ATOM 5141 C CA . LEU A 1 676 ? -4.442 8.431 22.181 1.00 84.81 676 LEU A CA 1
ATOM 5142 C C . LEU A 1 676 ? -5.866 8.988 22.061 1.00 84.81 676 LEU A C 1
ATOM 5144 O O . LEU A 1 676 ? -6.808 8.389 22.569 1.00 84.81 676 LEU A O 1
ATOM 5148 N N . ALA A 1 677 ? -6.048 10.076 21.312 1.00 87.75 677 ALA A N 1
ATOM 5149 C CA . ALA A 1 677 ? -7.372 10.577 20.950 1.00 87.75 677 ALA A CA 1
ATOM 5150 C C . ALA A 1 677 ? -8.077 9.732 19.879 1.00 87.75 677 ALA A C 1
ATOM 5152 O O . ALA A 1 677 ? -9.114 10.153 19.367 1.00 87.75 677 ALA A O 1
ATOM 5153 N N . GLN A 1 678 ? -7.544 8.550 19.541 1.00 89.50 678 GLN A N 1
ATOM 5154 C CA . GLN A 1 678 ? -8.135 7.610 18.592 1.00 89.50 678 GLN A CA 1
ATOM 5155 C C . GLN A 1 678 ? -8.482 8.299 17.255 1.00 89.50 678 GLN A C 1
ATOM 5157 O O . GLN A 1 678 ? -9.592 8.165 16.735 1.00 89.50 678 GLN A O 1
ATOM 5162 N N . ALA A 1 679 ? -7.558 9.103 16.718 1.00 90.44 679 ALA A N 1
ATOM 5163 C CA . ALA A 1 679 ? -7.710 9.681 15.387 1.00 90.44 679 ALA A CA 1
ATOM 5164 C C . ALA A 1 679 ? -7.753 8.556 14.339 1.00 90.44 679 ALA A C 1
ATOM 5166 O O . ALA A 1 679 ? -6.895 7.670 14.332 1.00 90.44 679 ALA A O 1
ATOM 5167 N N . GLY A 1 680 ? -8.750 8.584 13.450 1.00 88.19 680 GLY A N 1
ATOM 5168 C CA . GLY A 1 680 ? -8.941 7.534 12.448 1.00 88.19 680 GLY A CA 1
ATOM 5169 C C . GLY A 1 680 ? -7.733 7.387 11.518 1.00 88.19 680 GLY A C 1
ATOM 5170 O O . GLY A 1 680 ? -7.185 8.381 11.043 1.00 88.19 680 GLY A O 1
ATOM 5171 N N . GLN A 1 681 ? -7.339 6.147 11.214 1.00 88.69 681 GLN A N 1
ATOM 5172 C CA . GLN A 1 681 ? -6.179 5.861 10.356 1.00 88.69 681 GLN A CA 1
ATOM 5173 C C . GLN A 1 681 ? -6.297 6.521 8.978 1.00 88.69 681 GLN A C 1
ATOM 5175 O O . GLN A 1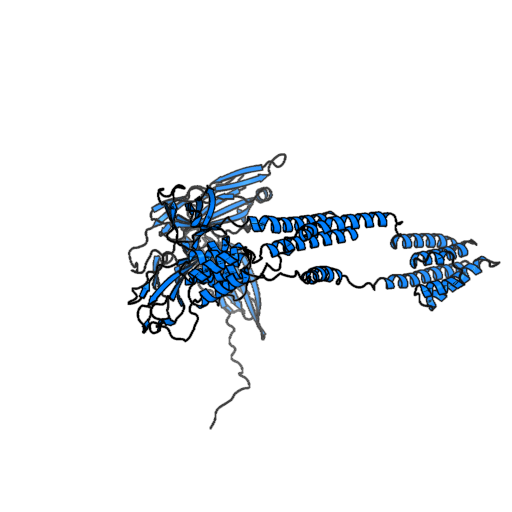 681 ? -5.334 7.108 8.489 1.00 88.69 681 GLN A O 1
ATOM 5180 N N . GLU A 1 682 ? -7.489 6.501 8.379 1.00 89.69 682 GLU A N 1
ATOM 5181 C CA . GLU A 1 682 ? -7.718 7.151 7.089 1.00 89.69 682 GLU A CA 1
ATOM 5182 C C . GLU A 1 682 ? -7.597 8.682 7.173 1.00 89.69 682 GLU A C 1
ATOM 5184 O O . GLU A 1 682 ? -7.002 9.302 6.289 1.00 89.69 682 GLU A O 1
ATOM 5189 N N . LEU A 1 683 ? -8.073 9.300 8.263 1.00 91.44 683 LEU A N 1
ATOM 5190 C CA . LEU A 1 683 ? -7.868 10.730 8.508 1.00 91.44 683 LEU A CA 1
ATOM 5191 C C . LEU A 1 683 ? -6.373 11.048 8.594 1.00 91.44 683 LEU A C 1
ATOM 5193 O O . LEU A 1 683 ? -5.925 11.982 7.936 1.00 91.44 683 LEU A O 1
ATOM 5197 N N . LEU A 1 684 ? -5.593 10.267 9.348 1.00 90.81 684 LEU A N 1
ATOM 5198 C CA . LEU A 1 684 ? -4.147 10.471 9.474 1.00 90.81 684 LEU A CA 1
ATOM 5199 C C . LEU A 1 684 ? -3.433 10.350 8.122 1.00 90.81 684 LEU A C 1
ATOM 5201 O O . LEU A 1 684 ? -2.647 11.228 7.768 1.00 90.81 684 LEU A O 1
ATOM 5205 N N . GLN A 1 685 ? -3.737 9.301 7.353 1.00 88.69 685 GLN A N 1
ATOM 5206 C CA . GLN A 1 685 ? -3.130 9.049 6.042 1.00 88.69 685 GLN A CA 1
ATOM 5207 C C . GLN A 1 685 ? -3.409 10.169 5.038 1.00 88.69 685 GLN A C 1
ATOM 5209 O O . GLN A 1 685 ? -2.530 10.517 4.252 1.00 88.69 685 GLN A O 1
ATOM 5214 N N . ARG A 1 686 ? -4.619 10.740 5.058 1.00 88.31 686 ARG A N 1
ATOM 5215 C CA . ARG A 1 686 ? -5.007 11.807 4.129 1.00 88.31 686 ARG A CA 1
ATOM 5216 C C . ARG A 1 686 ? -4.594 13.206 4.610 1.00 88.31 686 ARG A C 1
ATOM 5218 O O . ARG A 1 686 ? -4.282 14.067 3.790 1.00 88.31 686 ARG A O 1
ATOM 5225 N N . ALA A 1 687 ? -4.593 13.454 5.922 1.00 88.44 687 ALA A N 1
ATOM 5226 C CA . ALA A 1 687 ? -4.274 14.759 6.508 1.00 88.44 687 ALA A CA 1
ATOM 5227 C C . ALA A 1 687 ? -2.769 15.063 6.562 1.00 88.44 687 ALA A C 1
ATOM 5229 O O . ALA A 1 687 ? -2.374 16.235 6.503 1.00 88.44 687 ALA A O 1
ATOM 5230 N N . LEU A 1 688 ? -1.937 14.030 6.717 1.00 87.88 688 LEU A N 1
ATOM 5231 C CA . LEU A 1 688 ? -0.489 14.150 6.878 1.00 87.88 688 LEU A CA 1
ATOM 5232 C C . LEU A 1 688 ? 0.241 13.893 5.552 1.00 87.88 688 LEU A C 1
ATOM 5234 O O . LEU A 1 688 ? -0.250 13.161 4.696 1.00 87.88 688 LEU A O 1
ATOM 5238 N N . PRO A 1 689 ? 1.422 14.502 5.335 1.00 78.50 689 PRO A N 1
ATOM 5239 C CA . PRO A 1 689 ? 2.174 14.265 4.111 1.00 78.50 689 PRO A CA 1
ATOM 5240 C C . PRO A 1 689 ? 2.682 12.808 4.054 1.00 78.50 689 PRO A C 1
ATOM 5242 O O . PRO A 1 689 ? 3.162 12.296 5.066 1.00 78.50 689 PRO A O 1
ATOM 5245 N N . PRO A 1 690 ? 2.653 12.152 2.874 1.00 76.81 690 PRO A N 1
ATOM 5246 C CA . PRO A 1 690 ? 3.044 10.742 2.727 1.00 76.81 690 PRO A CA 1
ATOM 5247 C C . PRO A 1 690 ? 4.527 10.505 3.032 1.00 76.81 690 PRO A C 1
ATOM 5249 O O . PRO A 1 690 ? 4.929 9.435 3.475 1.00 76.81 690 PRO A O 1
ATOM 5252 N N . VAL A 1 691 ? 5.348 11.529 2.803 1.00 80.56 691 VAL A N 1
ATOM 5253 C CA . VAL A 1 691 ? 6.727 11.592 3.278 1.00 80.56 691 VAL A CA 1
ATOM 5254 C C . VAL A 1 691 ? 6.739 12.588 4.435 1.00 80.56 691 VAL A C 1
ATOM 5256 O O . VAL A 1 691 ? 6.202 13.682 4.252 1.00 80.56 691 VAL A O 1
ATOM 5259 N N . PRO A 1 692 ? 7.356 12.278 5.593 1.00 82.94 692 PRO A N 1
ATOM 5260 C CA . PRO A 1 692 ? 7.364 13.149 6.767 1.00 82.94 692 PRO A CA 1
ATOM 5261 C C . PRO A 1 692 ? 8.334 14.326 6.567 1.00 82.94 692 PRO A C 1
ATOM 5263 O O . PRO A 1 692 ? 9.361 14.452 7.238 1.00 82.94 692 PRO A O 1
ATOM 5266 N N . LEU A 1 693 ? 8.030 15.158 5.577 1.00 83.62 693 LEU A N 1
ATOM 5267 C CA . LEU A 1 693 ? 8.678 16.414 5.242 1.00 83.62 693 LEU A CA 1
ATOM 5268 C C . LEU A 1 693 ? 7.639 17.519 5.395 1.00 83.62 693 LEU A C 1
ATOM 5270 O O . LEU A 1 693 ? 6.529 17.439 4.863 1.00 83.62 693 LEU A O 1
ATOM 5274 N N . SER A 1 694 ? 8.014 18.565 6.118 1.00 81.88 694 SER A N 1
ATOM 5275 C CA . SER A 1 694 ? 7.262 19.814 6.147 1.00 81.88 694 SER A CA 1
ATOM 5276 C C . SER A 1 694 ? 7.237 20.452 4.754 1.00 81.88 694 SER A C 1
ATOM 5278 O O . SER A 1 694 ? 8.103 20.196 3.911 1.00 81.88 694 SER A O 1
ATOM 5280 N N . SER A 1 695 ? 6.265 21.331 4.503 1.00 79.75 695 SER A N 1
ATOM 5281 C CA . SER A 1 695 ? 6.164 22.029 3.214 1.00 79.75 695 SER A CA 1
ATOM 5282 C C . SER A 1 695 ? 7.454 22.788 2.864 1.00 79.75 695 SER A C 1
ATOM 5284 O O . SER A 1 695 ? 7.865 22.818 1.705 1.00 79.75 695 SER A O 1
ATOM 5286 N N . ASP A 1 696 ? 8.152 23.330 3.860 1.00 82.69 696 ASP A N 1
ATOM 5287 C CA . ASP A 1 696 ? 9.392 24.074 3.635 1.00 82.69 696 ASP A CA 1
ATOM 5288 C C . ASP A 1 696 ? 10.572 23.144 3.299 1.00 82.69 696 ASP A C 1
ATOM 5290 O O . ASP A 1 696 ? 11.378 23.458 2.422 1.00 82.69 696 ASP A O 1
ATOM 5294 N N . GLU A 1 697 ? 10.643 21.959 3.918 1.00 83.38 697 GLU A N 1
ATOM 5295 C CA . GLU A 1 697 ? 11.625 20.927 3.558 1.00 83.38 697 GLU A CA 1
ATOM 5296 C C . GLU A 1 697 ? 11.392 20.397 2.139 1.00 83.38 697 GLU A C 1
ATOM 5298 O O . GLU A 1 697 ? 12.356 20.180 1.405 1.00 83.38 697 GLU A O 1
ATOM 5303 N N . THR A 1 698 ? 10.131 20.227 1.719 1.00 82.75 698 THR A N 1
ATOM 5304 C CA . THR A 1 698 ? 9.822 19.797 0.344 1.00 82.75 698 THR A CA 1
ATOM 5305 C C . THR A 1 698 ? 10.277 20.823 -0.695 1.00 82.75 698 THR A C 1
ATOM 5307 O O . THR A 1 698 ? 10.870 20.450 -1.708 1.00 82.75 698 THR A O 1
ATOM 5310 N N . LEU A 1 699 ? 10.084 22.117 -0.418 1.00 82.25 699 LEU A N 1
ATOM 5311 C CA . LEU A 1 699 ? 10.523 23.212 -1.285 1.00 82.25 699 LEU A CA 1
ATOM 5312 C C . LEU A 1 699 ? 12.056 23.272 -1.380 1.00 82.25 699 LEU A C 1
ATOM 5314 O O . LEU A 1 699 ? 12.612 23.425 -2.472 1.00 82.25 699 LEU A O 1
ATOM 5318 N N . LEU A 1 700 ? 12.746 23.101 -0.249 1.00 84.56 700 LEU A N 1
ATOM 5319 C CA . LEU A 1 700 ? 14.206 23.055 -0.203 1.00 84.56 700 LEU A CA 1
ATOM 5320 C C . LEU A 1 700 ? 14.760 21.847 -0.972 1.00 84.56 700 LEU A C 1
ATOM 5322 O O . LEU A 1 700 ? 15.681 22.004 -1.775 1.00 84.56 700 LEU A O 1
ATOM 5326 N N . ALA A 1 701 ? 14.182 20.659 -0.773 1.00 82.31 701 ALA A N 1
ATOM 5327 C CA . ALA A 1 701 ? 14.580 19.437 -1.468 1.00 82.31 701 ALA A CA 1
ATOM 5328 C C . ALA A 1 701 ? 14.380 19.552 -2.988 1.00 82.31 701 ALA A C 1
ATOM 5330 O O . ALA A 1 701 ? 15.279 19.204 -3.755 1.00 82.31 701 ALA A O 1
ATOM 5331 N N . ALA A 1 702 ? 13.247 20.111 -3.427 1.00 83.12 702 ALA A N 1
ATOM 5332 C CA . ALA A 1 702 ? 12.983 20.390 -4.837 1.00 83.12 702 ALA A CA 1
ATOM 5333 C C . ALA A 1 702 ? 14.053 21.315 -5.443 1.00 83.12 702 ALA A C 1
ATOM 5335 O O . ALA A 1 702 ? 14.602 21.028 -6.509 1.00 83.12 702 ALA A O 1
ATOM 5336 N N . CYS A 1 703 ? 14.413 22.391 -4.737 1.00 83.25 703 CYS A N 1
ATOM 5337 C CA . CYS A 1 703 ? 15.460 23.308 -5.184 1.00 83.25 703 CYS A CA 1
ATOM 5338 C C . CYS A 1 703 ? 16.841 22.640 -5.231 1.00 83.25 703 CYS A C 1
ATOM 5340 O O . CYS A 1 703 ? 17.581 22.838 -6.193 1.00 83.25 703 CYS A O 1
ATOM 5342 N N . ALA A 1 704 ? 17.188 21.819 -4.239 1.00 83.31 704 ALA A N 1
ATOM 5343 C CA . ALA A 1 704 ? 18.457 21.094 -4.218 1.00 83.31 704 ALA A CA 1
ATOM 5344 C C . ALA A 1 704 ? 18.581 20.118 -5.402 1.00 83.31 704 ALA A C 1
ATOM 5346 O O . ALA A 1 704 ? 19.613 20.094 -6.077 1.00 83.31 704 ALA A O 1
ATOM 5347 N N . LEU A 1 705 ? 17.515 19.366 -5.703 1.00 81.75 705 LEU A N 1
ATOM 5348 C CA . LEU A 1 705 ? 17.461 18.459 -6.854 1.00 81.75 705 LEU A CA 1
ATOM 5349 C C . LEU A 1 705 ? 17.620 19.206 -8.181 1.00 81.75 705 LEU A C 1
ATOM 5351 O O . LEU A 1 705 ? 18.351 18.743 -9.062 1.00 81.75 705 LEU A O 1
ATOM 5355 N N . TRP A 1 706 ? 16.979 20.369 -8.310 1.00 83.06 706 TRP A N 1
ATOM 5356 C CA . TRP A 1 706 ? 17.102 21.234 -9.482 1.00 83.06 706 TRP A CA 1
ATOM 5357 C C . TRP A 1 706 ? 18.536 21.746 -9.680 1.00 83.06 706 TRP A C 1
ATOM 5359 O O . TRP A 1 706 ? 19.111 21.615 -10.765 1.00 83.06 706 TRP A O 1
ATOM 5369 N N . LEU A 1 707 ? 19.158 22.271 -8.620 1.00 81.88 707 LEU A N 1
ATOM 5370 C CA . LEU A 1 707 ? 20.534 22.771 -8.669 1.00 81.88 707 LEU A CA 1
ATOM 5371 C C . LEU A 1 707 ? 21.542 21.658 -8.994 1.00 81.88 707 LEU A C 1
ATOM 5373 O O . LEU A 1 707 ? 22.465 21.876 -9.783 1.00 81.88 707 LEU A O 1
ATOM 5377 N N . ALA A 1 708 ? 21.356 20.456 -8.441 1.00 78.81 708 ALA A N 1
ATOM 5378 C CA . ALA A 1 708 ? 22.208 19.304 -8.728 1.00 78.81 708 ALA A CA 1
ATOM 5379 C C . ALA A 1 708 ? 22.129 18.877 -10.206 1.00 78.81 708 ALA A C 1
ATOM 5381 O O . ALA A 1 708 ? 23.165 18.664 -10.845 1.00 78.81 708 ALA A O 1
ATOM 5382 N N . GLY A 1 709 ? 20.918 18.820 -10.776 1.00 78.50 709 GLY A N 1
ATOM 5383 C CA . GLY A 1 709 ? 20.713 18.524 -12.197 1.00 78.50 709 GLY A CA 1
ATOM 5384 C C . GLY A 1 709 ? 21.359 19.567 -13.112 1.00 78.50 709 GLY A C 1
ATOM 5385 O O . GLY A 1 709 ? 22.064 19.225 -14.066 1.00 78.50 709 GLY A O 1
ATOM 5386 N N . ALA A 1 710 ? 21.207 20.849 -12.776 1.00 78.25 710 ALA A N 1
ATOM 5387 C CA . ALA A 1 710 ? 21.845 21.944 -13.497 1.00 78.25 710 ALA A CA 1
ATOM 5388 C C . ALA A 1 710 ? 23.382 21.889 -13.453 1.00 78.25 710 ALA A C 1
ATOM 5390 O O . ALA A 1 710 ? 24.046 22.089 -14.476 1.00 78.25 710 ALA A O 1
ATOM 5391 N N . ALA A 1 711 ? 23.966 21.585 -12.291 1.00 78.00 711 ALA A N 1
ATOM 5392 C CA . ALA A 1 711 ? 25.413 21.448 -12.140 1.00 78.00 711 ALA A CA 1
ATOM 5393 C C . ALA A 1 711 ? 25.965 20.276 -12.973 1.00 78.00 711 ALA A C 1
ATOM 5395 O O . ALA A 1 711 ? 26.998 20.412 -13.642 1.00 78.00 711 ALA A O 1
ATOM 5396 N N . ALA A 1 712 ? 25.256 19.142 -12.991 1.00 76.44 712 ALA A N 1
ATOM 5397 C CA . ALA A 1 712 ? 25.599 17.995 -13.827 1.00 76.44 712 ALA A CA 1
ATOM 5398 C C . ALA A 1 712 ? 25.564 18.346 -15.327 1.00 76.44 712 ALA A C 1
ATOM 5400 O O . ALA A 1 712 ? 26.504 18.008 -16.057 1.00 76.44 712 ALA A O 1
ATOM 5401 N N . LEU A 1 713 ? 24.548 19.100 -15.773 1.00 75.12 713 LEU A N 1
ATOM 5402 C CA . LEU A 1 713 ? 24.461 19.616 -17.144 1.00 75.12 713 LEU A CA 1
ATOM 5403 C C . LEU A 1 713 ? 25.647 20.521 -17.488 1.00 75.12 713 LEU A C 1
ATOM 5405 O O . LEU A 1 713 ? 26.310 20.301 -18.505 1.00 75.12 713 LEU A O 1
ATOM 5409 N N . GLY A 1 714 ? 25.959 21.499 -16.635 1.00 71.69 714 GLY A N 1
ATOM 5410 C CA . GLY A 1 714 ? 27.099 22.395 -16.838 1.00 71.69 714 GLY A CA 1
ATOM 5411 C C . GLY A 1 714 ? 28.417 21.630 -17.009 1.00 71.69 714 GLY A C 1
ATOM 5412 O O . GLY A 1 714 ? 29.174 21.879 -17.951 1.00 71.69 714 GLY A O 1
ATOM 5413 N N . ARG A 1 715 ? 28.661 20.621 -16.161 1.00 74.00 715 ARG A N 1
ATOM 5414 C CA . ARG A 1 715 ? 29.854 19.759 -16.237 1.00 74.00 715 ARG A CA 1
ATOM 5415 C C . ARG A 1 715 ? 29.910 18.955 -17.534 1.00 74.00 715 ARG A C 1
ATOM 5417 O O . ARG A 1 715 ? 30.977 18.831 -18.135 1.00 74.00 715 ARG A O 1
ATOM 5424 N N . ALA A 1 716 ? 28.787 18.409 -17.981 1.00 70.25 716 ALA A N 1
ATOM 5425 C CA . ALA A 1 716 ? 28.736 17.622 -19.204 1.00 70.25 716 ALA A CA 1
ATOM 5426 C C . ALA A 1 716 ? 28.907 18.483 -20.473 1.00 70.25 716 ALA A C 1
ATOM 5428 O O . ALA A 1 716 ? 29.595 18.056 -21.405 1.00 70.25 716 ALA A O 1
ATOM 5429 N N . ILE A 1 717 ? 28.392 19.722 -20.479 1.00 68.56 717 ILE A N 1
ATOM 5430 C CA . ILE A 1 717 ? 28.648 20.714 -21.540 1.00 68.56 717 ILE A CA 1
ATOM 5431 C C . ILE A 1 717 ? 30.144 21.045 -21.629 1.00 68.56 717 ILE A C 1
ATOM 5433 O O . ILE A 1 717 ? 30.686 21.125 -22.735 1.00 68.56 717 ILE A O 1
ATOM 5437 N N . LEU A 1 718 ? 30.821 21.205 -20.485 1.00 69.94 718 LEU A N 1
ATOM 5438 C CA . LEU A 1 718 ? 32.269 21.437 -20.424 1.00 69.94 718 LEU A CA 1
ATOM 5439 C C . LEU A 1 718 ? 33.077 20.217 -20.898 1.00 69.94 718 LEU A C 1
ATOM 5441 O O . LEU A 1 718 ? 34.103 20.379 -21.554 1.00 69.94 718 LEU A O 1
ATOM 5445 N N . ARG A 1 719 ? 32.597 18.996 -20.627 1.00 71.00 719 ARG A N 1
ATOM 5446 C CA . ARG A 1 719 ? 33.254 17.729 -21.005 1.00 71.00 719 ARG A CA 1
ATOM 5447 C C . ARG A 1 719 ? 32.932 17.229 -22.418 1.00 71.00 719 ARG A C 1
ATOM 5449 O O . ARG A 1 719 ? 33.403 16.159 -22.787 1.00 71.00 719 ARG A O 1
ATOM 5456 N N . ARG A 1 720 ? 32.155 17.977 -23.214 1.00 66.62 720 ARG A N 1
ATOM 5457 C CA . ARG A 1 720 ? 31.726 17.591 -24.578 1.00 66.62 720 ARG A CA 1
ATOM 5458 C C . ARG A 1 720 ? 31.030 16.214 -24.642 1.00 66.62 720 ARG A C 1
ATOM 5460 O O . ARG A 1 720 ? 31.173 15.498 -25.630 1.00 66.62 720 ARG A O 1
ATOM 5467 N N . ALA A 1 721 ? 30.279 15.836 -23.605 1.00 61.47 721 ALA A N 1
ATOM 5468 C CA . ALA A 1 721 ? 29.492 14.599 -23.612 1.00 61.47 721 ALA A CA 1
ATOM 5469 C C . ALA A 1 721 ? 28.315 14.677 -24.613 1.00 61.47 721 ALA A C 1
ATOM 5471 O O . ALA A 1 721 ? 27.875 15.772 -24.975 1.00 61.47 721 ALA A O 1
ATOM 5472 N N . ARG A 1 722 ? 27.794 13.524 -25.072 1.00 59.22 722 ARG A N 1
ATOM 5473 C CA . ARG A 1 722 ? 26.669 13.460 -26.030 1.00 59.22 722 ARG A CA 1
ATOM 5474 C C . ARG A 1 722 ? 25.429 14.166 -25.457 1.00 59.22 722 ARG A C 1
ATOM 5476 O O . ARG A 1 722 ? 24.914 13.769 -24.417 1.00 59.22 722 ARG A O 1
ATOM 5483 N N . ALA A 1 723 ? 24.948 15.190 -26.166 1.00 54.62 723 ALA A N 1
ATOM 5484 C CA . ALA A 1 723 ? 23.950 16.160 -25.698 1.00 54.62 723 ALA A CA 1
ATOM 5485 C C . ALA A 1 723 ? 22.601 15.560 -25.244 1.00 54.62 723 ALA A C 1
ATOM 5487 O O . ALA A 1 723 ? 21.948 16.133 -24.376 1.00 54.62 723 ALA A O 1
ATOM 5488 N N . ALA A 1 724 ? 22.206 14.397 -25.773 1.00 53.94 724 ALA A N 1
ATOM 5489 C CA . ALA A 1 724 ? 20.905 13.786 -25.492 1.00 53.94 724 ALA A CA 1
ATOM 5490 C C . ALA A 1 724 ? 20.756 13.274 -24.044 1.00 53.94 724 ALA A C 1
ATOM 5492 O O . ALA A 1 724 ? 19.745 13.542 -23.402 1.00 53.94 724 ALA A O 1
ATOM 5493 N N . GLY A 1 725 ? 21.775 12.603 -23.488 1.00 58.72 725 GLY A N 1
ATOM 5494 C CA . GLY A 1 725 ? 21.702 12.065 -22.117 1.00 58.72 725 GLY A CA 1
ATOM 5495 C C . GLY A 1 725 ? 21.700 13.156 -21.042 1.00 58.72 725 GLY A C 1
ATOM 5496 O O . GLY A 1 725 ? 21.126 12.998 -19.969 1.00 58.72 725 GLY A O 1
ATOM 5497 N N . VAL A 1 726 ? 22.303 14.300 -21.358 1.00 61.06 726 VAL A N 1
ATOM 5498 C CA . VAL A 1 726 ? 22.423 15.435 -20.443 1.00 61.06 726 VAL A CA 1
ATOM 5499 C C . VAL A 1 726 ? 21.148 16.281 -20.425 1.00 61.06 726 VAL A C 1
ATOM 5501 O O . VAL A 1 726 ? 20.721 16.729 -19.364 1.00 61.06 726 VAL A O 1
ATOM 5504 N N . ALA A 1 727 ? 20.510 16.459 -21.587 1.00 62.16 727 ALA A N 1
ATOM 5505 C CA . ALA A 1 727 ? 19.194 17.083 -21.681 1.00 62.16 727 ALA A CA 1
ATOM 5506 C C . ALA A 1 727 ? 18.131 16.252 -20.942 1.00 62.16 727 ALA A C 1
ATOM 5508 O O . ALA A 1 727 ? 17.323 16.815 -20.209 1.00 62.16 727 ALA A O 1
ATOM 5509 N N . GLY A 1 728 ? 18.195 14.918 -21.054 1.00 67.56 728 GLY A N 1
ATOM 5510 C CA . GLY A 1 728 ? 17.320 14.006 -20.314 1.00 67.56 728 GLY A CA 1
ATOM 5511 C C . GLY A 1 728 ? 17.445 14.152 -18.794 1.00 67.56 728 GLY A C 1
ATOM 5512 O O . GLY A 1 728 ? 16.436 14.328 -18.124 1.00 67.56 728 GLY A O 1
ATOM 5513 N N . ALA A 1 729 ? 18.669 14.162 -18.253 1.00 67.19 729 ALA A N 1
ATOM 5514 C CA . ALA A 1 729 ? 18.906 14.297 -16.810 1.00 67.19 729 ALA A CA 1
ATOM 5515 C C . ALA A 1 729 ? 18.471 15.659 -16.229 1.00 67.19 729 ALA A C 1
ATOM 5517 O O . ALA A 1 729 ? 18.034 15.739 -15.081 1.00 67.19 729 ALA A O 1
ATOM 5518 N N . LEU A 1 730 ? 18.577 16.740 -17.013 1.00 71.69 730 LEU A N 1
ATOM 5519 C CA . LEU A 1 730 ? 18.081 18.057 -16.607 1.00 71.69 730 LEU A CA 1
ATOM 5520 C C . LEU A 1 730 ? 16.548 18.087 -16.588 1.00 71.69 730 LEU A C 1
ATOM 5522 O O . LEU A 1 730 ? 15.957 18.588 -15.636 1.00 71.69 730 LEU A O 1
ATOM 5526 N N . LEU A 1 731 ? 15.910 17.553 -17.633 1.00 72.94 731 LEU A N 1
ATOM 5527 C CA . LEU A 1 731 ? 14.453 17.522 -17.741 1.00 72.94 731 LEU A CA 1
ATOM 5528 C C . LEU A 1 731 ? 13.827 16.651 -16.650 1.00 72.94 731 LEU A C 1
ATOM 5530 O O . LEU A 1 731 ? 12.802 17.036 -16.098 1.00 72.94 731 LEU A O 1
ATOM 5534 N N . THR A 1 732 ? 14.456 15.534 -16.278 1.00 71.94 732 THR A N 1
ATOM 5535 C CA . THR A 1 732 ? 13.983 14.691 -15.171 1.00 71.94 732 THR A CA 1
ATOM 5536 C C . THR A 1 732 ? 14.175 15.356 -13.811 1.00 71.94 732 THR A C 1
ATOM 5538 O O . THR A 1 732 ? 13.255 15.336 -13.002 1.00 71.94 732 THR A O 1
ATOM 5541 N N . SER A 1 733 ? 15.318 16.003 -13.563 1.00 74.44 733 SER A N 1
ATOM 5542 C CA . SER A 1 733 ? 15.555 16.801 -12.348 1.00 74.44 733 SER A CA 1
ATOM 5543 C C . SER A 1 733 ? 14.555 17.959 -12.216 1.00 74.44 733 SER A C 1
ATOM 5545 O O . SER A 1 733 ? 13.983 18.154 -11.144 1.00 74.44 733 SER A O 1
ATOM 5547 N N . LEU A 1 734 ? 14.284 18.682 -13.310 1.00 79.75 734 LEU A N 1
ATOM 5548 C CA . LEU A 1 734 ? 13.285 19.751 -13.350 1.00 79.75 734 LEU A CA 1
ATOM 5549 C C . LEU A 1 734 ? 11.873 19.212 -13.124 1.00 79.75 734 LEU A C 1
ATOM 5551 O O . LEU A 1 734 ? 11.126 19.781 -12.334 1.00 79.75 734 LEU A O 1
ATOM 5555 N N . ALA A 1 735 ? 11.511 18.110 -13.783 1.00 74.00 735 ALA A N 1
ATOM 5556 C CA . ALA A 1 735 ? 10.212 17.472 -13.609 1.00 74.00 735 ALA A CA 1
ATOM 5557 C C . ALA A 1 735 ? 10.011 17.004 -12.162 1.00 74.00 735 ALA A C 1
ATOM 5559 O O . ALA A 1 735 ? 8.973 17.288 -11.576 1.00 74.00 735 ALA A O 1
ATOM 5560 N N . LEU A 1 736 ? 11.017 16.371 -11.549 1.00 74.81 736 LEU A N 1
ATOM 5561 C CA . LEU A 1 736 ? 10.980 15.956 -10.143 1.00 74.81 736 LEU A CA 1
ATOM 5562 C C . LEU A 1 736 ? 10.858 17.153 -9.196 1.00 74.81 736 LEU A C 1
ATOM 5564 O O . LEU A 1 736 ? 10.059 17.109 -8.265 1.00 74.81 736 LEU A O 1
ATOM 5568 N N . ALA A 1 737 ? 11.594 18.237 -9.445 1.00 76.38 737 ALA A N 1
ATOM 5569 C CA . ALA A 1 737 ? 11.499 19.459 -8.651 1.00 76.38 737 ALA A CA 1
ATOM 5570 C C . ALA A 1 737 ? 10.120 20.131 -8.783 1.00 76.38 737 ALA A C 1
ATOM 5572 O O . ALA A 1 737 ? 9.555 20.573 -7.785 1.00 76.38 737 ALA A O 1
ATOM 5573 N N . LEU A 1 738 ? 9.547 20.170 -9.990 1.00 77.75 738 LEU A N 1
ATOM 5574 C CA . LEU A 1 738 ? 8.210 20.716 -10.239 1.00 77.75 738 LEU A CA 1
ATOM 5575 C C . LEU A 1 738 ? 7.113 19.850 -9.610 1.00 77.75 738 LEU A C 1
ATOM 5577 O O . LEU A 1 738 ? 6.211 20.385 -8.970 1.00 77.75 738 LEU A O 1
ATOM 5581 N N . VAL A 1 739 ? 7.206 18.524 -9.721 1.00 71.75 739 VAL A N 1
ATOM 5582 C CA . VAL A 1 739 ? 6.291 17.589 -9.046 1.00 71.75 739 VAL A CA 1
ATOM 5583 C C . VAL A 1 739 ? 6.401 17.737 -7.528 1.00 71.75 739 VAL A C 1
ATOM 5585 O O . VAL A 1 739 ? 5.381 17.795 -6.843 1.00 71.75 739 VAL A O 1
ATOM 5588 N N . ALA A 1 740 ? 7.616 17.882 -6.997 1.00 70.69 740 ALA A N 1
ATOM 5589 C CA . ALA A 1 740 ? 7.837 18.067 -5.571 1.00 70.69 740 ALA A CA 1
ATOM 5590 C C . ALA A 1 740 ? 7.272 19.393 -5.039 1.00 70.69 740 ALA A C 1
ATOM 5592 O O . ALA A 1 740 ? 6.561 19.402 -4.037 1.00 70.69 740 ALA A O 1
ATOM 5593 N N . ALA A 1 741 ? 7.545 20.505 -5.723 1.00 69.00 741 ALA A N 1
ATOM 5594 C CA . ALA A 1 741 ? 7.141 21.838 -5.282 1.00 69.00 741 ALA A CA 1
ATOM 5595 C C . ALA A 1 741 ? 5.661 22.153 -5.556 1.00 69.00 741 ALA A C 1
ATOM 5597 O O . ALA A 1 741 ? 5.028 22.876 -4.789 1.00 69.00 741 ALA A O 1
ATOM 5598 N N . TRP A 1 742 ? 5.107 21.642 -6.659 1.00 68.00 742 TRP A N 1
ATOM 5599 C CA . TRP A 1 742 ? 3.768 21.998 -7.138 1.00 68.00 742 TRP A CA 1
ATOM 5600 C C . TRP A 1 742 ? 2.735 20.886 -6.924 1.00 68.00 742 TRP A C 1
ATOM 5602 O O . TRP A 1 742 ? 1.553 21.183 -6.730 1.00 68.00 742 TRP A O 1
ATOM 5612 N N . GLY A 1 743 ? 3.175 19.625 -6.971 1.00 61.41 743 GLY A N 1
ATOM 5613 C CA . GLY A 1 743 ? 2.333 18.432 -6.890 1.00 61.41 743 GLY A CA 1
ATOM 5614 C C . GLY A 1 743 ? 2.071 17.980 -5.457 1.00 61.41 743 GLY A C 1
ATOM 5615 O O . GLY A 1 743 ? 0.913 17.882 -5.072 1.00 61.41 743 GLY A O 1
ATOM 5616 N N . LEU A 1 744 ? 3.108 17.770 -4.635 1.00 67.56 744 LEU A N 1
ATOM 5617 C CA . LEU A 1 744 ? 2.925 17.222 -3.277 1.00 67.56 744 LEU A CA 1
ATOM 5618 C C . LEU A 1 744 ? 1.964 18.024 -2.377 1.00 67.56 744 LEU A C 1
ATOM 5620 O O . LEU A 1 744 ? 1.154 17.397 -1.696 1.00 67.56 744 LEU A O 1
ATOM 5624 N N . PRO A 1 745 ? 1.977 19.371 -2.367 1.00 66.56 745 PRO A N 1
ATOM 5625 C CA . PRO A 1 745 ? 1.002 20.136 -1.590 1.00 66.56 745 PRO A CA 1
ATOM 5626 C C . PRO A 1 745 ? -0.432 20.038 -2.131 1.00 66.56 745 PRO A C 1
ATOM 5628 O O . PRO A 1 745 ? -1.370 20.139 -1.350 1.00 66.56 745 PRO A O 1
ATOM 5631 N N . ARG A 1 746 ? -0.608 19.838 -3.447 1.00 62.84 746 ARG A N 1
ATOM 5632 C CA . ARG A 1 746 ? -1.920 19.704 -4.110 1.00 62.84 746 ARG A CA 1
ATOM 5633 C C . ARG A 1 746 ? -2.496 18.293 -4.069 1.00 62.84 746 ARG A C 1
ATOM 5635 O O . ARG A 1 746 ? -3.689 18.135 -4.282 1.00 62.84 746 ARG A O 1
ATOM 5642 N N . LEU A 1 747 ? -1.664 17.289 -3.795 1.00 59.25 747 LEU A N 1
ATOM 5643 C CA . LEU A 1 747 ? -2.113 15.925 -3.507 1.00 59.25 747 LEU A CA 1
ATOM 5644 C C . LEU A 1 747 ? -2.827 15.821 -2.149 1.00 59.25 747 LEU A C 1
ATOM 5646 O O . LEU A 1 747 ? -3.375 14.770 -1.839 1.00 59.25 747 LEU A O 1
ATOM 5650 N N . ARG A 1 748 ? -2.813 16.883 -1.330 1.00 69.19 748 ARG A N 1
ATOM 5651 C CA . ARG A 1 748 ? -3.576 16.933 -0.083 1.00 69.19 748 ARG A CA 1
ATOM 5652 C C . ARG A 1 748 ? -5.039 17.198 -0.416 1.00 69.19 748 ARG A C 1
ATOM 5654 O O . ARG A 1 748 ? -5.370 18.273 -0.916 1.00 69.19 748 ARG A O 1
ATOM 5661 N N . ASP A 1 749 ? -5.895 16.227 -0.121 1.00 71.62 749 ASP A N 1
ATOM 5662 C CA . ASP A 1 749 ? -7.339 16.435 -0.160 1.00 71.62 749 ASP A CA 1
ATOM 5663 C C . ASP A 1 749 ? -7.699 17.618 0.767 1.00 71.62 749 ASP A C 1
ATOM 5665 O O . ASP A 1 749 ? -7.140 17.726 1.865 1.00 71.62 749 ASP A O 1
ATOM 5669 N N . PRO A 1 750 ? -8.619 18.516 0.369 1.00 86.06 750 PRO A N 1
ATOM 5670 C CA . PRO A 1 750 ? -9.139 19.538 1.267 1.00 86.06 750 PRO A CA 1
ATOM 5671 C C . PRO A 1 750 ? -9.987 18.840 2.333 1.00 86.06 750 PRO A C 1
ATOM 5673 O O . PRO A 1 750 ? -11.148 18.515 2.109 1.00 86.06 750 PRO A O 1
ATOM 5676 N N . ILE A 1 751 ? -9.381 18.537 3.475 1.00 91.44 751 ILE A N 1
ATOM 5677 C CA . ILE A 1 751 ? -10.004 17.781 4.563 1.00 91.44 751 ILE A CA 1
ATOM 5678 C C . ILE A 1 751 ? -10.372 18.741 5.687 1.00 91.44 751 ILE A C 1
ATOM 5680 O O . ILE A 1 751 ? -9.669 19.718 5.955 1.00 91.44 751 ILE A O 1
ATOM 5684 N N . ALA A 1 752 ? -11.458 18.430 6.377 1.00 93.50 752 ALA A N 1
ATOM 5685 C CA . ALA A 1 752 ? -11.763 18.989 7.676 1.00 93.50 752 ALA A CA 1
ATOM 5686 C C . ALA A 1 752 ? -11.982 17.882 8.708 1.00 93.50 752 ALA A C 1
ATOM 5688 O O . ALA A 1 752 ? -12.309 16.742 8.374 1.00 93.50 752 ALA A O 1
ATOM 5689 N N . VAL A 1 753 ? -11.800 18.244 9.970 1.00 96.00 753 VAL A N 1
ATOM 5690 C CA . VAL A 1 753 ? -12.115 17.414 11.130 1.00 96.00 753 VAL A CA 1
ATOM 5691 C C . VAL A 1 753 ? -13.394 17.947 11.751 1.00 96.00 753 VAL A C 1
ATOM 5693 O O . VAL A 1 753 ? -13.501 19.147 12.000 1.00 96.00 753 VAL A O 1
ATOM 5696 N N . VAL A 1 754 ? -14.357 17.072 12.013 1.00 95.88 754 VAL A N 1
ATOM 5697 C CA . VAL A 1 754 ? -15.564 17.421 12.770 1.00 95.88 754 VAL A CA 1
ATOM 5698 C C . VAL A 1 754 ? -15.153 17.755 14.205 1.00 95.88 754 VAL A C 1
ATOM 5700 O O . VAL A 1 754 ? -14.551 16.929 14.889 1.00 95.88 754 VAL A O 1
ATOM 5703 N N . LEU A 1 755 ? -15.419 18.981 14.650 1.00 95.06 755 LEU A N 1
ATOM 5704 C CA . LEU A 1 755 ? -14.920 19.505 15.926 1.00 95.06 755 LEU A CA 1
ATOM 5705 C C . LEU A 1 755 ? -15.743 19.014 17.117 1.00 95.06 755 LEU A C 1
ATOM 5707 O O . LEU A 1 755 ? -15.173 18.605 18.128 1.00 95.06 755 LEU A O 1
ATOM 5711 N N . ASP A 1 756 ? -17.064 19.019 16.954 1.00 89.94 756 ASP A N 1
ATOM 5712 C CA . ASP A 1 756 ? -18.045 18.765 18.005 1.00 89.94 756 ASP A CA 1
ATOM 5713 C C . ASP A 1 756 ? -18.925 17.564 17.611 1.00 89.94 756 ASP A C 1
ATOM 5715 O O . ASP A 1 756 ? -19.190 17.350 16.426 1.00 89.94 756 ASP A O 1
ATOM 5719 N N . GLY A 1 757 ? -19.385 16.767 18.577 1.00 78.94 757 GLY A N 1
ATOM 5720 C CA . GLY A 1 757 ? -20.138 15.536 18.319 1.00 78.94 757 GLY A CA 1
ATOM 5721 C C . GLY A 1 757 ? -21.293 15.335 19.308 1.00 78.94 757 GLY A C 1
ATOM 5722 O O . GLY A 1 757 ? -21.131 15.702 20.474 1.00 78.94 757 GLY A O 1
ATOM 5723 N N . PRO A 1 758 ? -22.426 14.749 18.875 1.00 84.38 758 PRO A N 1
ATOM 5724 C CA . PRO A 1 758 ? -22.764 14.406 17.488 1.00 84.38 758 PRO A CA 1
ATOM 5725 C C . PRO A 1 758 ? -23.087 15.656 16.641 1.00 84.38 758 PRO A C 1
ATOM 5727 O O . PRO A 1 758 ? -23.795 16.563 17.083 1.00 84.38 758 PRO A O 1
ATOM 5730 N N . THR A 1 759 ? -22.558 15.726 15.412 1.00 90.12 759 THR A N 1
ATOM 5731 C CA . THR A 1 759 ? -22.858 16.800 14.444 1.00 90.12 759 THR A CA 1
ATOM 5732 C C . THR A 1 759 ? -23.664 16.248 13.266 1.00 90.12 759 THR A C 1
ATOM 5734 O O . THR A 1 759 ? -23.185 15.338 12.587 1.00 90.12 759 THR A O 1
ATOM 5737 N N . PRO A 1 760 ? -24.863 16.789 12.974 1.00 91.12 760 PRO A N 1
ATOM 5738 C CA . PRO A 1 760 ? -25.690 16.294 11.882 1.00 91.12 760 PRO A CA 1
ATOM 5739 C C . PRO A 1 760 ? -25.127 16.708 10.518 1.00 91.12 760 PRO A C 1
ATOM 5741 O O . PRO A 1 760 ? -24.790 17.869 10.282 1.00 91.12 760 PRO A O 1
ATOM 5744 N N . LEU A 1 761 ? -25.076 15.748 9.600 1.00 93.06 761 LEU A N 1
ATOM 5745 C CA . LEU A 1 761 ? -24.814 15.944 8.181 1.00 93.06 761 LEU A CA 1
ATOM 5746 C C . LEU A 1 761 ? -26.155 16.139 7.466 1.00 93.06 761 LEU A C 1
ATOM 5748 O O . LEU A 1 761 ? -26.970 15.223 7.414 1.00 93.06 761 LEU A O 1
ATOM 5752 N N . LEU A 1 762 ? -26.400 17.329 6.929 1.00 93.44 762 LEU A N 1
ATOM 5753 C CA . LEU A 1 762 ? -27.699 17.749 6.403 1.00 93.44 762 LEU A CA 1
ATOM 5754 C C . LEU A 1 762 ? -27.830 17.531 4.892 1.00 93.44 762 LEU A C 1
ATOM 5756 O O . LEU A 1 762 ? -26.859 17.634 4.142 1.00 93.44 762 LEU A O 1
ATOM 5760 N N . ALA A 1 763 ? -29.054 17.311 4.411 1.00 91.06 763 ALA A N 1
ATOM 5761 C CA . ALA A 1 763 ? -29.330 17.192 2.977 1.00 91.06 763 ALA A CA 1
ATOM 5762 C C . ALA A 1 763 ? -29.139 18.514 2.200 1.00 91.06 763 ALA A C 1
ATOM 5764 O O . ALA A 1 763 ? -28.824 18.502 1.008 1.00 91.06 763 ALA A O 1
ATOM 5765 N N . ALA A 1 764 ? -29.297 19.661 2.868 1.00 89.69 764 ALA A N 1
ATOM 5766 C CA . ALA A 1 764 ? -29.210 20.996 2.275 1.00 89.69 764 ALA A CA 1
ATOM 5767 C C . ALA A 1 764 ? -28.542 22.000 3.241 1.00 89.69 764 ALA A C 1
ATOM 5769 O O . ALA A 1 764 ? -28.571 21.774 4.451 1.00 89.69 764 ALA A O 1
ATOM 5770 N N . PRO A 1 765 ? -27.975 23.120 2.744 1.00 90.56 765 PRO A N 1
ATOM 5771 C CA . PRO A 1 765 ? -27.272 24.121 3.556 1.00 90.56 765 PRO A CA 1
ATOM 5772 C C . PRO A 1 765 ? -28.242 25.051 4.310 1.00 90.56 765 PRO A C 1
ATOM 5774 O O . PRO A 1 765 ? -28.235 26.268 4.125 1.00 90.56 765 PRO A O 1
ATOM 5777 N N . VAL A 1 766 ? -29.138 24.477 5.115 1.00 88.50 766 VAL A N 1
ATOM 5778 C CA . VAL A 1 766 ? -30.094 25.198 5.968 1.00 88.50 766 VAL A CA 1
ATOM 5779 C C . VAL A 1 766 ? -30.289 24.447 7.286 1.00 88.50 766 VAL A C 1
ATOM 5781 O O . VAL A 1 766 ? -30.408 23.229 7.294 1.00 88.50 766 VAL A O 1
ATOM 5784 N N . LEU A 1 767 ? -30.401 25.171 8.405 1.00 80.19 767 LEU A N 1
ATOM 5785 C CA . LEU A 1 767 ? -30.471 24.592 9.761 1.00 80.19 767 LEU A CA 1
ATOM 5786 C C . LEU A 1 767 ? -31.646 23.621 10.000 1.00 80.19 767 LEU A C 1
ATOM 5788 O O . LEU A 1 767 ? -31.592 22.827 10.929 1.00 80.19 767 LEU A O 1
ATOM 5792 N N . ARG A 1 768 ? -32.716 23.695 9.193 1.00 82.44 768 ARG A N 1
ATOM 5793 C CA . ARG A 1 768 ? -33.910 22.826 9.287 1.00 82.44 768 ARG A CA 1
ATOM 5794 C C . ARG A 1 768 ? -33.962 21.726 8.221 1.00 82.44 768 ARG A C 1
ATOM 5796 O O . ARG A 1 768 ? -35.011 21.113 8.043 1.00 82.44 768 ARG A O 1
ATOM 5803 N N . ALA A 1 769 ? -32.889 21.531 7.458 1.00 84.56 769 ALA A N 1
ATOM 5804 C CA . ALA A 1 769 ? -32.826 20.441 6.494 1.00 84.56 769 ALA A CA 1
ATOM 5805 C C . ALA A 1 769 ? -32.853 19.083 7.205 1.00 84.56 769 ALA A C 1
ATOM 5807 O O . ALA A 1 769 ? -32.451 18.964 8.361 1.00 84.56 769 ALA A O 1
ATOM 5808 N N . GLU A 1 770 ? -33.311 18.060 6.491 1.00 87.69 770 GLU A N 1
ATOM 5809 C CA . GLU A 1 770 ? -33.325 16.690 6.993 1.00 87.69 770 GLU A CA 1
ATOM 5810 C C . GLU A 1 770 ? -31.887 16.215 7.294 1.00 87.69 770 GLU A C 1
ATOM 5812 O O . GLU A 1 770 ? -31.009 16.345 6.426 1.00 87.69 770 GLU A O 1
ATOM 5817 N N . PRO A 1 771 ? -31.613 15.708 8.512 1.00 89.94 771 PRO A N 1
ATOM 5818 C CA . PRO A 1 771 ? -30.326 15.116 8.840 1.00 89.94 771 PRO A CA 1
ATOM 5819 C C . PRO A 1 771 ? -30.207 13.752 8.155 1.00 89.94 771 PRO A C 1
ATOM 5821 O O . PRO A 1 771 ? -31.004 12.852 8.389 1.00 89.94 771 PRO A O 1
ATOM 5824 N N . LEU A 1 772 ? -29.193 13.597 7.308 1.00 89.38 772 LEU A N 1
ATOM 5825 C CA . LEU A 1 772 ? -28.892 12.345 6.615 1.00 89.38 772 LEU A CA 1
ATOM 5826 C C . LEU A 1 772 ? -28.219 11.332 7.547 1.00 89.38 772 LEU A C 1
ATOM 5828 O O . LEU A 1 772 ? -28.454 10.133 7.436 1.00 89.38 772 LEU A O 1
ATOM 5832 N N . ARG A 1 773 ? -27.335 11.818 8.426 1.00 90.81 773 ARG A N 1
ATOM 5833 C CA . ARG A 1 773 ? -26.605 11.034 9.433 1.00 90.81 773 ARG A CA 1
ATOM 5834 C C . ARG A 1 773 ? -25.957 11.950 10.460 1.00 90.81 773 ARG A C 1
ATOM 5836 O O . ARG A 1 773 ? -25.768 13.134 10.193 1.00 90.81 773 ARG A O 1
ATOM 5843 N N . GLU A 1 774 ? -25.524 11.390 11.577 1.00 91.50 774 GLU A N 1
ATOM 5844 C CA . GLU A 1 774 ? -24.671 12.086 12.540 1.00 91.50 774 GLU A CA 1
ATOM 5845 C C . GLU A 1 774 ? -23.199 11.707 12.338 1.00 91.50 774 GLU A C 1
ATOM 5847 O O . GLU A 1 774 ? -22.869 10.618 11.856 1.00 91.50 774 GLU A O 1
ATOM 5852 N N . LEU A 1 775 ? -22.317 12.656 12.639 1.00 91.81 775 LEU A N 1
ATOM 5853 C CA . LEU A 1 775 ? -20.870 12.499 12.607 1.00 91.81 775 LEU A CA 1
ATOM 5854 C C . LEU A 1 775 ? -20.307 12.696 14.009 1.00 91.81 775 LEU A C 1
ATOM 5856 O O . LEU A 1 775 ? -20.633 13.674 14.688 1.00 91.81 775 LEU A O 1
ATOM 5860 N N . ASP A 1 776 ? -19.415 11.795 14.403 1.00 91.31 776 ASP A N 1
ATOM 5861 C CA . ASP A 1 776 ? -18.726 11.871 15.685 1.00 91.31 776 ASP A CA 1
ATOM 5862 C C . ASP A 1 776 ? -17.621 12.932 15.667 1.00 91.31 776 ASP A C 1
ATOM 5864 O O . ASP A 1 776 ? -16.967 13.164 14.640 1.00 91.31 776 ASP A O 1
ATOM 5868 N N . ALA A 1 777 ? -17.359 13.535 16.828 1.00 92.06 777 ALA A N 1
ATOM 5869 C CA . ALA A 1 777 ? -16.231 14.443 17.012 1.00 92.06 777 ALA A CA 1
ATOM 5870 C C . ALA A 1 777 ? -14.908 13.731 16.684 1.00 92.06 777 ALA A C 1
ATOM 5872 O O . ALA A 1 777 ? -14.629 12.640 17.179 1.00 92.06 777 ALA A O 1
ATOM 5873 N N . GLY A 1 778 ? -14.069 14.362 15.865 1.00 92.31 778 GLY A N 1
ATOM 5874 C CA . GLY A 1 778 ? -12.816 13.787 15.377 1.00 92.31 778 GLY A CA 1
ATOM 5875 C C . GLY A 1 778 ? -12.931 13.048 14.045 1.00 92.31 778 GLY A C 1
ATOM 5876 O O . GLY A 1 778 ? -11.903 12.656 13.491 1.00 92.31 778 GLY A O 1
ATOM 5877 N N . SER A 1 779 ? -14.141 12.888 13.497 1.00 93.38 779 SER A N 1
ATOM 5878 C CA . SER A 1 779 ? -14.340 12.303 12.167 1.00 93.38 779 SER A CA 1
ATOM 5879 C C . SER A 1 779 ? -13.714 13.178 11.082 1.00 93.38 779 SER A C 1
ATOM 5881 O O . SER A 1 779 ? -13.867 14.400 11.081 1.00 93.38 779 SER A O 1
ATOM 5883 N N . GLY A 1 780 ? -13.022 12.550 10.132 1.00 93.50 780 GLY A N 1
ATOM 5884 C CA . GLY A 1 780 ? -12.483 13.228 8.959 1.00 93.50 780 GLY A CA 1
ATOM 5885 C C . GLY A 1 780 ? -13.499 13.303 7.824 1.00 93.50 780 GLY A C 1
ATOM 5886 O O . GLY A 1 780 ? -14.175 12.320 7.522 1.00 93.50 780 GLY A O 1
ATOM 5887 N N . VAL A 1 781 ? -13.589 14.461 7.176 1.00 94.31 781 VAL A N 1
ATOM 5888 C CA . VAL A 1 781 ? -14.448 14.681 6.009 1.00 94.31 781 VAL A CA 1
ATOM 5889 C C . VAL A 1 781 ? -13.693 15.421 4.914 1.00 94.31 781 VAL A C 1
ATOM 5891 O O . VAL A 1 781 ? -12.872 16.294 5.184 1.00 94.31 781 VAL A O 1
ATOM 5894 N N . ARG A 1 782 ? -13.975 15.096 3.655 1.00 94.50 782 ARG A N 1
ATOM 5895 C CA . ARG A 1 782 ? -13.423 15.790 2.488 1.00 94.50 782 ARG A CA 1
ATOM 5896 C C . ARG A 1 782 ? -14.363 16.909 2.060 1.00 94.50 782 ARG A C 1
ATOM 5898 O O . ARG A 1 782 ? -15.523 16.651 1.760 1.00 94.50 782 ARG A O 1
ATOM 5905 N N . ILE A 1 783 ? -13.862 18.132 1.983 1.00 93.50 783 ILE A N 1
ATOM 5906 C CA . ILE A 1 783 ? -14.597 19.307 1.519 1.00 93.50 783 ILE A CA 1
ATOM 5907 C C . ILE A 1 783 ? -14.776 19.209 0.000 1.00 93.50 783 ILE A C 1
ATOM 5909 O O . ILE A 1 783 ? -13.812 19.075 -0.750 1.00 93.50 783 ILE A O 1
ATOM 5913 N N . LEU A 1 784 ? -16.027 19.249 -0.449 1.00 93.00 784 LEU A N 1
ATOM 5914 C CA . LEU A 1 784 ? -16.407 19.232 -1.862 1.00 93.00 784 LEU A CA 1
ATOM 5915 C C . LEU A 1 784 ? -16.695 20.641 -2.375 1.00 93.00 784 LEU A C 1
ATOM 5917 O O . LEU A 1 784 ? -16.294 20.992 -3.480 1.00 93.00 784 LEU A O 1
ATOM 5921 N N . GLU A 1 785 ? -17.418 21.424 -1.579 1.00 92.25 785 GLU A N 1
ATOM 5922 C CA . GLU A 1 785 ? -17.922 22.742 -1.956 1.00 92.25 785 GLU A CA 1
ATOM 5923 C C . GLU A 1 785 ? -18.086 23.608 -0.702 1.00 92.25 785 GLU A C 1
ATOM 5925 O O . GLU A 1 785 ? -18.398 23.099 0.375 1.00 92.25 785 GLU A O 1
ATOM 5930 N N . GLU A 1 786 ? -17.900 24.917 -0.844 1.00 92.31 786 GLU A N 1
ATOM 5931 C CA . GLU A 1 786 ? -18.127 25.902 0.213 1.00 92.31 786 GLU A CA 1
ATOM 5932 C C . GLU A 1 786 ? -19.174 26.914 -0.252 1.00 92.31 786 GLU A C 1
ATOM 5934 O O . GLU A 1 786 ? -19.071 27.471 -1.348 1.00 92.31 786 GLU A O 1
ATOM 5939 N N . ARG A 1 787 ? -20.193 27.147 0.581 1.00 90.88 787 ARG A N 1
ATOM 5940 C CA . ARG A 1 787 ? -21.296 28.060 0.281 1.00 90.88 787 ARG A CA 1
ATOM 5941 C C . ARG A 1 787 ? -21.694 28.849 1.526 1.00 90.88 787 ARG A C 1
ATOM 5943 O O . ARG A 1 787 ? -22.541 28.415 2.303 1.00 90.88 787 ARG A O 1
ATOM 5950 N N . GLY A 1 788 ? -21.109 30.036 1.683 1.00 90.50 788 GLY A N 1
ATOM 5951 C CA . GLY A 1 788 ? -21.304 30.862 2.879 1.00 90.50 788 GLY A CA 1
ATOM 5952 C C . GLY A 1 788 ? -20.809 30.125 4.124 1.00 90.50 788 GLY A C 1
ATOM 5953 O O . GLY A 1 788 ? -19.712 29.577 4.108 1.00 90.50 788 GLY A O 1
ATOM 5954 N N . ASP A 1 789 ? -21.648 30.037 5.154 1.00 92.00 789 ASP A N 1
ATOM 5955 C CA . ASP A 1 789 ? -21.327 29.345 6.412 1.00 92.00 789 ASP A CA 1
ATOM 5956 C C . ASP A 1 789 ? -21.493 27.815 6.340 1.00 92.00 789 ASP A C 1
ATOM 5958 O O . ASP A 1 789 ? -21.515 27.138 7.366 1.00 92.00 789 ASP A O 1
ATOM 5962 N N . TRP A 1 790 ? -21.614 27.245 5.137 1.00 93.81 790 TRP A N 1
ATOM 5963 C CA . TRP A 1 790 ? -21.852 25.819 4.924 1.00 93.81 790 TRP A CA 1
ATOM 5964 C C . TRP A 1 790 ? -20.759 25.170 4.082 1.00 93.81 790 TRP A C 1
ATOM 5966 O O . TRP A 1 790 ? -20.333 25.698 3.053 1.00 93.81 790 TRP A O 1
ATOM 5976 N N . LEU A 1 791 ? -20.363 23.968 4.487 1.00 94.31 791 LEU A N 1
ATOM 5977 C CA . LEU A 1 791 ? -19.455 23.097 3.757 1.00 94.31 791 LEU A CA 1
ATOM 5978 C C . LEU A 1 791 ? -20.221 21.876 3.271 1.00 94.31 791 LEU A C 1
ATOM 5980 O O . LEU A 1 791 ? -20.789 21.129 4.068 1.00 94.31 791 LEU A O 1
ATOM 5984 N N . ARG A 1 792 ? -20.207 21.639 1.963 1.00 95.00 792 ARG A N 1
ATOM 5985 C CA . ARG A 1 792 ? -20.600 20.347 1.412 1.00 95.00 792 ARG A CA 1
ATOM 5986 C C . ARG A 1 792 ? -19.414 19.414 1.533 1.00 95.00 792 ARG A C 1
ATOM 5988 O O . ARG A 1 792 ? -18.338 19.722 1.020 1.00 95.00 792 ARG A O 1
ATOM 5995 N N . VAL A 1 793 ? -19.601 18.271 2.171 1.00 95.25 793 VAL A N 1
ATOM 5996 C CA . VAL A 1 793 ? -18.525 17.314 2.410 1.00 95.25 793 VAL A CA 1
ATOM 5997 C C . VAL A 1 793 ? -18.896 15.905 1.983 1.00 95.25 793 VAL A C 1
ATOM 5999 O O . VAL A 1 793 ? -20.072 15.549 1.909 1.00 95.25 793 VAL A O 1
ATOM 6002 N N . ALA A 1 794 ? -17.867 15.105 1.729 1.00 94.31 794 ALA A N 1
ATOM 6003 C CA . ALA A 1 794 ? -17.940 13.659 1.639 1.00 94.31 794 ALA A CA 1
ATOM 6004 C C . ALA A 1 794 ? -17.273 13.036 2.868 1.00 94.31 794 ALA A C 1
ATOM 6006 O O . ALA A 1 794 ? -16.125 13.359 3.181 1.00 94.31 794 ALA A O 1
ATOM 6007 N N . THR A 1 795 ? -17.964 12.125 3.538 1.00 92.31 795 THR A N 1
ATOM 6008 C CA . THR A 1 795 ? -17.364 11.244 4.539 1.00 92.31 795 THR A CA 1
ATOM 6009 C C . THR A 1 795 ? -16.516 10.179 3.840 1.00 92.31 795 THR A C 1
ATOM 6011 O O . THR A 1 795 ? -16.698 9.886 2.654 1.00 92.31 795 THR A O 1
ATOM 6014 N N . PHE A 1 796 ? -15.545 9.610 4.551 1.00 88.12 796 PHE A N 1
ATOM 6015 C CA . PHE A 1 796 ? -14.625 8.639 3.954 1.00 88.12 796 PHE A CA 1
ATOM 6016 C C . PHE A 1 796 ? -15.267 7.274 3.646 1.00 88.12 796 PHE A C 1
ATOM 6018 O O . PHE A 1 796 ? -14.841 6.591 2.721 1.00 88.12 796 PHE A O 1
ATOM 6025 N N . ASP A 1 797 ? -16.362 6.939 4.326 1.00 83.19 797 ASP A N 1
ATOM 6026 C CA . ASP A 1 797 ? -17.211 5.765 4.075 1.00 83.19 797 ASP A CA 1
ATOM 6027 C C . ASP A 1 797 ? -18.218 5.958 2.915 1.00 83.19 797 ASP A C 1
ATOM 6029 O O . ASP A 1 797 ? -19.048 5.088 2.660 1.00 83.19 797 ASP A O 1
ATOM 6033 N N . GLY A 1 798 ? -18.148 7.081 2.185 1.00 82.50 798 GLY A N 1
ATOM 6034 C CA . GLY A 1 798 ? -18.901 7.308 0.944 1.00 82.50 798 GLY A CA 1
ATOM 6035 C C . GLY A 1 798 ? -20.186 8.136 1.071 1.00 82.50 798 GLY A C 1
ATOM 6036 O O . GLY A 1 798 ? -20.816 8.427 0.053 1.00 82.50 798 GLY A O 1
ATOM 6037 N N . GLY A 1 799 ? -20.561 8.571 2.276 1.00 87.38 799 GLY A N 1
ATOM 6038 C CA . GLY A 1 799 ? -21.669 9.507 2.498 1.00 87.38 799 GLY A CA 1
ATOM 6039 C C . GLY A 1 799 ? -21.349 10.938 2.047 1.00 87.38 799 GLY A C 1
ATOM 6040 O O . GLY A 1 799 ? -20.191 11.349 1.995 1.00 87.38 799 GLY A O 1
ATOM 6041 N N . GLN A 1 800 ? -22.373 11.728 1.714 1.00 94.25 800 GLN A N 1
ATOM 6042 C CA . GLN A 1 800 ? -22.221 13.146 1.362 1.00 94.25 800 GLN A CA 1
ATOM 6043 C C . GLN A 1 800 ? -23.347 13.987 1.958 1.00 94.25 800 GLN A C 1
ATOM 6045 O O . GLN A 1 800 ? -24.475 13.517 2.071 1.00 94.25 800 GLN A O 1
ATOM 6050 N N . GLY A 1 801 ? -23.055 15.245 2.278 1.00 93.94 801 GLY A N 1
ATOM 6051 C CA . GLY A 1 801 ? -24.057 16.205 2.735 1.00 93.94 801 GLY A CA 1
ATOM 6052 C C . GLY A 1 801 ? -23.443 17.543 3.125 1.00 93.94 801 GLY A C 1
ATOM 6053 O O . GLY A 1 801 ? -22.291 17.823 2.799 1.00 93.94 801 GLY A O 1
ATOM 6054 N N . TRP A 1 802 ? -24.221 18.376 3.801 1.00 94.94 802 TRP A N 1
ATOM 6055 C CA . TRP A 1 802 ? -23.854 19.719 4.230 1.00 94.94 802 TRP A CA 1
ATOM 6056 C C . TRP A 1 802 ? -23.629 19.769 5.735 1.00 94.94 802 TRP A C 1
ATOM 6058 O O . TRP A 1 802 ? -24.375 19.168 6.501 1.00 94.94 802 TRP A O 1
ATOM 6068 N N . LEU A 1 803 ? -22.622 20.517 6.164 1.00 94.06 803 LEU A N 1
ATOM 6069 C CA . LEU A 1 803 ? -22.355 20.789 7.570 1.00 94.06 803 LEU A CA 1
ATOM 6070 C C . LEU A 1 803 ? -21.997 22.265 7.757 1.00 94.06 803 LEU A C 1
ATOM 6072 O O . LEU A 1 803 ? -21.521 22.925 6.833 1.00 94.06 803 LEU A O 1
ATOM 6076 N N . GLU A 1 804 ? -22.233 22.789 8.951 1.00 93.88 804 GLU A N 1
ATOM 6077 C CA . GLU A 1 804 ? -21.922 24.178 9.280 1.00 93.88 804 GLU A CA 1
ATOM 6078 C C . GLU A 1 804 ? -20.404 24.379 9.407 1.00 93.88 804 GLU A C 1
ATOM 6080 O O . GLU A 1 804 ? -19.735 23.668 10.155 1.00 93.88 804 GLU A O 1
ATOM 6085 N N . ALA A 1 805 ? -19.839 25.361 8.707 1.00 92.06 805 ALA A N 1
ATOM 6086 C CA . ALA A 1 805 ? -18.395 25.587 8.655 1.00 92.06 805 ALA A CA 1
ATOM 6087 C C . ALA A 1 805 ? -17.762 25.792 10.046 1.00 92.06 805 ALA A C 1
ATOM 6089 O O . ALA A 1 805 ? -16.606 25.427 10.245 1.00 92.06 805 ALA A O 1
ATOM 6090 N N . SER A 1 806 ? -18.521 26.326 11.010 1.00 92.56 806 SER A N 1
ATOM 6091 C CA . SER A 1 806 ? -18.113 26.521 12.409 1.00 92.56 806 SER A CA 1
ATOM 6092 C C . SER A 1 806 ? -17.837 25.209 13.158 1.00 92.56 806 SER A C 1
ATOM 6094 O O . SER A 1 806 ? -17.028 25.193 14.084 1.00 92.56 806 SER A O 1
ATOM 6096 N N . ARG A 1 807 ? -18.455 24.098 12.734 1.00 92.94 807 ARG A N 1
ATOM 6097 C CA . ARG A 1 807 ? -18.318 22.763 13.341 1.00 92.94 807 ARG A CA 1
ATOM 6098 C C . ARG A 1 807 ? -17.204 21.920 12.720 1.00 92.94 807 ARG A C 1
ATOM 6100 O O . ARG A 1 807 ? -17.030 20.761 13.097 1.00 92.94 807 ARG A O 1
ATOM 6107 N N . ALA A 1 808 ? -16.452 22.473 11.770 1.00 93.38 808 ALA A N 1
ATOM 6108 C CA . ALA A 1 808 ? -15.394 21.772 11.056 1.00 93.38 808 ALA A CA 1
ATOM 6109 C C . ALA A 1 808 ? -14.066 22.537 11.081 1.00 93.38 808 ALA A C 1
ATOM 6111 O O . ALA A 1 808 ? -13.937 23.645 10.563 1.00 93.38 808 ALA A O 1
ATOM 6112 N N . GLY A 1 809 ? -13.034 21.892 11.620 1.00 93.69 809 GLY A N 1
ATOM 6113 C CA . GLY A 1 809 ? -11.669 22.391 11.619 1.00 93.69 809 GLY A CA 1
ATOM 6114 C C . GLY A 1 809 ? -10.965 22.023 10.323 1.00 93.69 809 GLY A C 1
ATOM 6115 O O . GLY A 1 809 ? -10.667 20.853 10.086 1.00 93.69 809 GLY A O 1
ATOM 6116 N N . ARG A 1 810 ? -10.680 23.014 9.478 1.00 92.31 810 ARG A N 1
ATOM 6117 C CA . ARG A 1 810 ? -9.992 22.809 8.191 1.00 92.31 810 ARG A CA 1
ATOM 6118 C C . ARG A 1 810 ? -8.516 22.461 8.399 1.00 92.31 810 ARG A C 1
ATOM 6120 O O . ARG A 1 810 ? -7.903 22.948 9.356 1.00 92.31 810 ARG A O 1
ATOM 6127 N N . LEU A 1 811 ? -7.960 21.639 7.501 1.00 88.56 811 LEU A N 1
ATOM 6128 C CA . LEU A 1 811 ? -6.566 21.182 7.547 1.00 88.56 811 LEU A CA 1
ATOM 6129 C C . LEU A 1 811 ? -5.669 21.770 6.463 1.00 88.56 811 LEU A C 1
ATOM 6131 O O . LEU A 1 811 ? -5.785 21.391 5.275 1.00 88.56 811 LEU A O 1
#

Sequence (811 aa):
MAVPLALFALVIGLHAQDPVRVTAKLTPESVPVGETTVLEVVVETNGPAPDAIVVPPLPPELSIVSSSDYTQLQLTMPGGRRRTVRRQITLVAREPGRYEIAPIAVRVRGEQYRTGVVTLVVTGSVSARSRSRGPNDEVILRAWLTPDTAYVGEQVTLHGEAMFSTDVRLQLRRAPDYIPPSPSGFWVHDLAGSTAARPRLVGDEMYEVQSFGRAYFPLAPGEYVLAPVRLLYEVRRGFLFAPESHELATDSLRLVVLPLPEEGRPASFTGAVGRFSVRARIEPTEVPAGEAVALVVEVTGEGNIKGLPPPLLPDLDGVRVFPPTEETEIQPDEARVRGVKRFTWVLIPDRPGRLQLPPIEYAYFDPELVAYDVARSSLPALAVGPAAWAGAAETGAATTAVIRATPSGPPRLRWVRTRWFAAVPFLPLAGLAWVLTVRRRASRRPPVPSKRRLRAGRRQRMAEIETLVGGQDTAFFGRLAAAVRTALAEEFALPTLDRAAPADVRSLLEDAGVAAALAGEAAGLLERLERARFEPVPPGPEERRACFAEAMRLLEALEATADGRGHAAPGPGTTASLVLAGLLAFSAAPAAAQAPQGSGLAAFERAVEAYGAGDFAAAAEGFRHFLAAHPEDANAWYNLGSAYFQAGERGRAIWAWLQAARLRPRDGEVMHNLRLAQAGQELLQRALPPVPLSSDETLLAACALWLAGAAALGRAILRRARAAGVAGALLTSLALALVAAWGLPRLRDPIAVVLDGPTPLLAAPVLRAEPLRELDAGSGVRILEERGDWLRVATFDGGQGWLEASRAGRL

Radius of gyration: 44.17 Å; chains: 1; bounding box: 119×98×97 Å

Foldseek 3Di:
DDDDDDDDDDDPDDPDDDDWDWEWDWVVLEEAAFDKIKIKIKTKDQDDDWPDWAFPDFDPQKDWPDKDKDKDWDDDPPPTIIIIIIIITIIGGHDFDKGKGAWIWIHDPNDIDTYDIRIHGHDHDPQPWWWWADPPSQKIKTWAWVPQEEAAQFKIKIKIKIWGFPVQVVFFPDDKDKAFFDDPQKDKDWADWPPDFDWDDDPNTIITITMTMMIIHGNDFDKDWTFWIKIWTWGQDDDPRDIDIDMITTGIHIHGYDYQDPPQDDPQEPPAAFDWAKAWEKPPLEEAAQDKIKIKMKIWGWTDQVPDDDTDADDFPQKDKDFWDWDWDWDRDRTTTTTMIMTIIIIHHNDFDWAQGAWGWYWYQYRVVSHIDIHTYHYDIRGYHYHDDDDDDDPPPVQQPQADLAWPFFFLLVVCVDPVVVCLLCVLVVLVVVLVVVVVVVVPDPDLDDPVVLVVVLVVLLVVLVVCLQDPDLCSLVSLLLSLQVLVCSLLVPVVSSPDQLVVQQVVVVVSVDPSVLSVLSSVLSVVSVVLSPDPHRDHSVVSVVSSVSSVVSSVVSNVVSVVVPPDDDDDPVPVVVVVVVVVVVSPPPPVRPRPDPDLRVLQNVLSVCVVVVVLVSNLVSLVVSCVVVVLGLSSLQSNLSSCVSVVQLLSSLLSLLSSCLSQVPPVSSVSSNVVSVQDPVCCCQSHQPDSDHLSRLLVVLSVLLVVLSVQLSVCSVVVHDNPVSVVSNVVSNVSSCCSNPPRVVSRFFKWTQRAPQFFFFADPDPPGDGPDTDGRNFMWGFDDDDVQKTWTAGPVGDTGIGGVVRIRTD